Protein AF-A0A2G9UYW7-F1 (afdb_monomer_lite)

InterPro domains:
  IPR001878 Zinc finger, CCHC-type [SM00343] (340-356)
  IPR001878 Zinc finger, CCHC-type [SM00343] (371-387)
  IPR001878 Zinc finger, CCHC-type [SM00343] (389-405)
  IPR005312 Domain of unknown function DUF1759 [PF03564] (142-280)

Organism: Teladorsagia circumcincta (NCBI:txid45464)

Structure (mmCIF, N/CA/C/O backbone):
data_AF-A0A2G9UYW7-F1
#
_entry.id   AF-A0A2G9UYW7-F1
#
loop_
_atom_site.group_PDB
_atom_site.id
_atom_site.type_symbol
_atom_site.label_atom_id
_atom_site.label_alt_id
_atom_site.label_comp_id
_atom_site.label_asym_id
_atom_site.label_entity_id
_atom_site.label_seq_id
_atom_site.pdbx_PDB_ins_code
_atom_site.Cartn_x
_atom_site.Cartn_y
_atom_site.Cartn_z
_atom_site.occupancy
_atom_site.B_iso_or_equiv
_atom_site.auth_seq_id
_atom_site.auth_comp_id
_atom_site.auth_asym_id
_atom_site.auth_atom_id
_atom_site.pdbx_PDB_model_num
ATOM 1 N N . MET A 1 1 ? -63.311 -11.128 13.217 1.00 51.47 1 MET A N 1
ATOM 2 C CA . MET A 1 1 ? -62.683 -10.237 12.215 1.00 51.47 1 MET A CA 1
ATOM 3 C C . MET A 1 1 ? -62.519 -10.855 10.825 1.00 51.47 1 MET A C 1
ATOM 5 O O . MET A 1 1 ? -62.830 -10.146 9.883 1.00 51.47 1 MET A O 1
ATOM 9 N N . ALA A 1 2 ? -62.127 -12.128 10.655 1.00 48.75 2 ALA A N 1
ATOM 10 C CA . ALA A 1 2 ? -61.856 -12.749 9.338 1.00 48.75 2 ALA A CA 1
ATOM 11 C C . ALA A 1 2 ? -62.877 -12.470 8.201 1.00 48.75 2 ALA A C 1
ATOM 13 O O . ALA A 1 2 ? -62.480 -12.254 7.060 1.00 48.75 2 ALA A O 1
ATOM 14 N N . VAL A 1 3 ? -64.182 -12.391 8.503 1.00 53.25 3 VAL A N 1
ATOM 15 C CA . VAL A 1 3 ? -65.235 -12.038 7.520 1.00 53.25 3 VAL A CA 1
ATOM 16 C C . VAL A 1 3 ? -65.084 -10.610 6.961 1.00 53.25 3 VAL A C 1
ATOM 18 O O . VAL A 1 3 ? -65.397 -10.371 5.798 1.00 53.25 3 VAL A O 1
ATOM 21 N N . LYS A 1 4 ? -64.572 -9.650 7.750 1.00 61.16 4 LYS A N 1
ATOM 22 C CA . LYS A 1 4 ? -64.262 -8.293 7.263 1.00 61.16 4 LYS A CA 1
ATOM 23 C C . LYS A 1 4 ? -63.118 -8.327 6.247 1.00 61.16 4 LYS A C 1
ATOM 25 O O . LYS A 1 4 ? -63.244 -7.699 5.201 1.00 61.16 4 LYS A O 1
ATOM 30 N N . LEU A 1 5 ? -62.047 -9.078 6.531 1.00 75.62 5 LEU A N 1
ATOM 31 C CA . LEU A 1 5 ? -60.895 -9.190 5.634 1.00 75.62 5 LEU A CA 1
ATOM 32 C C . LEU A 1 5 ? -61.298 -9.807 4.289 1.00 75.62 5 LEU A C 1
ATOM 34 O O . LEU A 1 5 ? -60.977 -9.234 3.255 1.00 75.62 5 LEU A O 1
ATOM 38 N N . SER A 1 6 ? -62.060 -10.910 4.276 1.00 75.62 6 SER A N 1
ATOM 39 C CA . SER A 1 6 ? -62.510 -11.514 3.010 1.00 75.62 6 SER A CA 1
ATOM 40 C C . SER A 1 6 ? -63.491 -10.620 2.239 1.00 75.62 6 SER A C 1
ATOM 42 O O . SER A 1 6 ? -63.451 -10.581 1.010 1.00 75.62 6 SER A O 1
ATOM 44 N N . GLY A 1 7 ? -64.320 -9.833 2.936 1.00 76.94 7 GLY A N 1
ATOM 45 C CA . GLY A 1 7 ? -65.164 -8.806 2.317 1.00 76.94 7 GLY A CA 1
ATOM 46 C C . GLY A 1 7 ? -64.353 -7.681 1.661 1.00 76.94 7 GLY A C 1
ATOM 47 O O . GLY A 1 7 ? -64.647 -7.287 0.532 1.00 76.94 7 GLY A O 1
ATOM 48 N N . LYS A 1 8 ? -63.295 -7.199 2.328 1.00 83.69 8 LYS A N 1
ATOM 49 C CA . LYS A 1 8 ? -62.357 -6.212 1.768 1.00 83.69 8 LYS A CA 1
ATOM 50 C C . LYS A 1 8 ? -61.523 -6.798 0.624 1.00 83.69 8 LYS A C 1
ATOM 52 O O . LYS A 1 8 ? -61.379 -6.128 -0.391 1.00 83.69 8 LYS A O 1
ATOM 57 N N . GLN A 1 9 ? -61.079 -8.054 0.725 1.00 82.88 9 GLN A N 1
ATOM 58 C CA . GLN A 1 9 ? -60.404 -8.783 -0.356 1.00 82.88 9 GLN A CA 1
ATOM 59 C C . GLN A 1 9 ? -61.306 -8.893 -1.591 1.00 82.88 9 GLN A C 1
ATOM 61 O O . GLN A 1 9 ? -60.891 -8.554 -2.690 1.00 82.88 9 GLN A O 1
ATOM 66 N N . SER A 1 10 ? -62.566 -9.306 -1.414 1.00 83.06 10 SER A N 1
ATOM 67 C CA . SER A 1 10 ? -63.539 -9.399 -2.507 1.00 83.06 10 SER A CA 1
ATOM 68 C C . SER A 1 10 ? -63.782 -8.040 -3.173 1.00 83.06 10 SER A C 1
ATOM 70 O O . SER A 1 10 ? -63.881 -7.970 -4.399 1.00 83.06 10 SER A O 1
ATOM 72 N N . TRP A 1 11 ? -63.821 -6.953 -2.394 1.00 84.94 11 TRP A N 1
ATOM 73 C CA . TRP A 1 11 ? -63.924 -5.601 -2.943 1.00 84.94 11 TRP A CA 1
ATOM 74 C C . TRP A 1 11 ? -62.655 -5.170 -3.696 1.00 84.94 11 TRP A C 1
ATOM 76 O O . TRP A 1 11 ? -62.774 -4.672 -4.814 1.00 84.94 11 TRP A O 1
ATOM 86 N N . LEU A 1 12 ? -61.464 -5.446 -3.152 1.00 88.62 12 LEU A N 1
ATOM 87 C CA . LEU A 1 12 ? -60.169 -5.217 -3.804 1.00 88.62 12 LEU A CA 1
ATOM 88 C C . LEU A 1 12 ? -60.078 -5.948 -5.149 1.00 88.62 12 LEU A C 1
ATOM 90 O O . LEU A 1 12 ? -59.831 -5.320 -6.177 1.00 88.62 12 LEU A O 1
ATOM 94 N N . THR A 1 13 ? -60.362 -7.254 -5.167 1.00 87.94 13 THR A N 1
ATOM 95 C CA . THR A 1 13 ? -60.392 -8.050 -6.400 1.00 87.94 13 THR A CA 1
ATOM 96 C C . THR A 1 13 ? -61.411 -7.490 -7.390 1.00 87.94 13 THR A C 1
ATOM 98 O O . THR A 1 13 ? -61.093 -7.366 -8.568 1.00 87.94 13 THR A O 1
ATOM 101 N N . ARG A 1 14 ? -62.606 -7.085 -6.931 1.00 88.69 14 ARG A N 1
ATOM 102 C CA . ARG A 1 14 ? -63.644 -6.512 -7.800 1.00 88.69 14 ARG A CA 1
ATOM 103 C C . ARG A 1 14 ? -63.234 -5.170 -8.414 1.00 88.69 14 ARG A C 1
ATOM 105 O O . ARG A 1 14 ? -63.513 -4.947 -9.588 1.00 88.69 14 ARG A O 1
ATOM 112 N N . MET A 1 15 ? -62.585 -4.279 -7.663 1.00 90.25 15 MET A N 1
ATOM 113 C CA . MET A 1 15 ? -62.053 -3.028 -8.228 1.00 90.25 15 MET A CA 1
ATOM 114 C C . MET A 1 15 ? -60.892 -3.309 -9.192 1.00 90.25 15 MET A C 1
ATOM 116 O O . MET A 1 15 ? -60.816 -2.684 -10.248 1.00 90.25 15 MET A O 1
ATOM 120 N N . GLY A 1 16 ? -60.064 -4.319 -8.900 1.00 87.44 16 GLY A N 1
ATOM 121 C CA . GLY A 1 16 ? -59.009 -4.787 -9.799 1.00 87.44 16 GLY A CA 1
ATOM 122 C C . GLY A 1 16 ? -59.567 -5.301 -11.126 1.00 87.44 16 GLY A C 1
ATOM 123 O O . GLY A 1 16 ? -59.103 -4.887 -12.185 1.00 87.44 16 GLY A O 1
ATOM 124 N N . THR A 1 17 ? -60.617 -6.130 -11.097 1.00 88.81 17 THR A N 1
ATOM 125 C CA . THR A 1 17 ? -61.276 -6.606 -12.322 1.00 88.81 17 THR A CA 1
ATOM 126 C C . THR A 1 17 ? -61.964 -5.482 -13.091 1.00 88.81 17 THR A C 1
ATOM 128 O O . THR A 1 17 ? -61.883 -5.477 -14.310 1.00 88.81 17 THR A O 1
ATOM 131 N N . VAL A 1 18 ? -62.581 -4.500 -12.418 1.00 90.12 18 VAL A N 1
ATOM 132 C CA . VAL A 1 18 ? -63.196 -3.336 -13.093 1.00 90.12 18 VAL A CA 1
ATOM 133 C C . VAL A 1 18 ? -62.142 -2.478 -13.808 1.00 90.12 18 VAL A C 1
ATOM 135 O O . VAL A 1 18 ? -62.361 -2.051 -14.946 1.00 90.12 18 VAL A O 1
ATOM 138 N N . LEU A 1 19 ? -60.977 -2.249 -13.192 1.00 88.31 19 LEU A N 1
ATOM 139 C CA . LEU A 1 19 ? -59.887 -1.528 -13.852 1.00 88.31 19 LEU A CA 1
ATOM 140 C C . LEU A 1 19 ? -59.298 -2.341 -15.022 1.00 88.31 19 LEU A C 1
ATOM 142 O O . LEU A 1 19 ? -59.083 -1.799 -16.101 1.00 88.31 19 LEU A O 1
ATOM 146 N N . ASP A 1 20 ? -59.090 -3.647 -14.850 1.00 86.62 20 ASP A N 1
ATOM 147 C CA . ASP A 1 20 ? -58.566 -4.528 -15.905 1.00 86.62 20 ASP A CA 1
ATOM 148 C C . ASP A 1 20 ? -59.559 -4.691 -17.083 1.00 86.62 20 ASP A C 1
ATOM 150 O O . ASP A 1 20 ? -59.146 -4.734 -18.242 1.00 86.62 20 ASP A O 1
ATOM 154 N N . GLU A 1 21 ? -60.872 -4.697 -16.821 1.00 86.19 21 GLU A N 1
ATOM 155 C CA . GLU A 1 21 ? -61.926 -4.654 -17.847 1.00 86.19 21 GLU A CA 1
ATOM 156 C C . GLU A 1 21 ? -61.982 -3.308 -18.576 1.00 86.19 21 GLU A C 1
ATOM 158 O O . GLU A 1 21 ? -62.101 -3.295 -19.802 1.00 86.19 21 GLU A O 1
ATOM 163 N N . THR A 1 22 ? -61.845 -2.176 -17.875 1.00 85.12 22 THR A N 1
ATOM 164 C CA . THR A 1 22 ? -61.776 -0.863 -18.545 1.00 85.12 22 THR A CA 1
ATOM 165 C C . THR A 1 22 ? -60.502 -0.713 -19.378 1.00 85.12 22 THR A C 1
ATOM 167 O O . THR A 1 22 ? -60.577 -0.253 -20.516 1.00 85.12 22 THR A O 1
ATOM 170 N N . LEU A 1 23 ? -59.359 -1.221 -18.912 1.00 82.44 23 LEU A N 1
ATOM 171 C CA . LEU A 1 23 ? -58.139 -1.301 -19.722 1.00 82.44 23 LEU A CA 1
ATOM 172 C C . LEU A 1 23 ? -58.341 -2.134 -21.001 1.00 82.44 23 LEU A C 1
ATOM 174 O O . LEU A 1 23 ? -57.922 -1.704 -22.073 1.00 82.44 23 LEU A O 1
ATOM 178 N N . LYS A 1 24 ? -59.042 -3.275 -20.930 1.00 81.75 24 LYS A N 1
ATOM 179 C CA . LYS A 1 24 ? -59.385 -4.096 -22.112 1.00 81.75 24 LYS A CA 1
ATOM 180 C C . LYS A 1 24 ? -60.378 -3.406 -23.053 1.00 81.75 24 LYS A C 1
ATOM 182 O O . LYS A 1 24 ? -60.177 -3.420 -24.265 1.00 81.75 24 LYS A O 1
ATOM 187 N N . LYS A 1 25 ? -61.420 -2.766 -22.512 1.00 77.44 25 LYS A N 1
ATOM 188 C CA . LYS A 1 25 ? -62.424 -1.978 -23.256 1.00 77.44 25 LYS A CA 1
ATOM 189 C C . LYS A 1 25 ? -61.767 -0.882 -24.107 1.00 77.44 25 LYS A C 1
ATOM 191 O O . LYS A 1 25 ? -62.188 -0.663 -25.239 1.00 77.44 25 LYS A O 1
ATOM 196 N N . HIS A 1 26 ? -60.708 -0.251 -23.594 1.00 68.25 26 HIS A N 1
ATOM 197 C CA . HIS A 1 26 ? -59.965 0.821 -24.271 1.00 68.25 26 HIS A CA 1
ATOM 198 C C . HIS A 1 26 ? -58.650 0.357 -24.935 1.00 68.25 26 HIS A C 1
ATOM 200 O O . HIS A 1 26 ? -57.831 1.187 -25.337 1.00 68.25 26 HIS A O 1
ATOM 206 N N . ALA A 1 27 ? -58.451 -0.956 -25.104 1.00 59.69 27 ALA A N 1
ATOM 207 C CA . ALA A 1 27 ? -57.336 -1.528 -25.870 1.00 59.69 27 ALA A CA 1
ATOM 208 C C . ALA A 1 27 ? -57.657 -1.741 -27.365 1.00 59.69 27 ALA A C 1
ATOM 210 O O . ALA A 1 27 ? -56.746 -1.911 -28.161 1.00 59.69 27 ALA A O 1
ATOM 211 N N . LEU A 1 28 ? -58.937 -1.738 -27.764 1.00 46.53 28 LEU A N 1
ATOM 212 C CA . LEU A 1 28 ? -59.377 -2.125 -29.119 1.00 46.53 28 LEU A CA 1
ATOM 213 C C . LEU A 1 28 ? -59.594 -0.959 -30.108 1.00 46.53 28 LEU A C 1
ATOM 215 O O . LEU A 1 28 ? -60.066 -1.186 -31.219 1.00 46.53 28 LEU A O 1
ATOM 219 N N . MET A 1 29 ? -59.262 0.285 -29.747 1.00 50.28 29 MET A N 1
ATOM 220 C CA . MET A 1 29 ? -59.467 1.468 -30.608 1.00 50.28 29 MET A CA 1
ATOM 221 C C . MET A 1 29 ? -58.232 1.841 -31.454 1.00 50.28 29 MET A C 1
ATOM 223 O O . MET A 1 29 ? -57.875 3.013 -31.547 1.00 50.28 29 MET A O 1
ATOM 227 N N . GLU A 1 30 ? -57.593 0.850 -32.085 1.00 45.72 30 GLU A N 1
ATOM 228 C CA . GLU A 1 30 ? -56.394 1.044 -32.930 1.00 45.72 30 GLU A CA 1
ATOM 229 C C . GLU A 1 30 ? -56.625 0.880 -34.446 1.00 45.72 30 GLU A C 1
ATOM 231 O O . GLU A 1 30 ? -55.717 1.160 -35.224 1.00 45.72 30 GLU A O 1
ATOM 236 N N . ASN A 1 31 ? -57.830 0.516 -34.904 1.00 36.72 31 ASN A N 1
ATOM 237 C CA . ASN A 1 31 ? -58.146 0.487 -36.342 1.00 36.72 31 ASN A CA 1
ATOM 238 C C . ASN A 1 31 ? -58.692 1.849 -36.833 1.00 36.72 31 ASN A C 1
ATOM 240 O O . ASN A 1 31 ? -59.685 2.320 -36.272 1.00 36.72 31 ASN A O 1
ATOM 244 N N . PRO A 1 32 ? -58.098 2.479 -37.873 1.00 42.66 32 PRO A N 1
ATOM 245 C CA . PRO A 1 32 ? -58.575 3.760 -38.413 1.00 42.66 32 PRO A CA 1
ATOM 246 C C . PRO A 1 32 ? -59.789 3.669 -39.351 1.00 42.66 32 PRO A C 1
ATOM 248 O O . PRO A 1 32 ? -60.434 4.689 -39.581 1.00 42.66 32 PRO A O 1
ATOM 251 N N . ASP A 1 33 ? -60.085 2.487 -39.898 1.00 40.66 33 ASP A N 1
ATOM 252 C CA . ASP A 1 33 ? -61.007 2.328 -41.029 1.00 40.66 33 ASP A CA 1
ATOM 253 C C . ASP A 1 33 ? -62.365 1.743 -40.609 1.00 40.66 33 ASP A C 1
ATOM 255 O O . ASP A 1 33 ? -62.459 0.592 -40.174 1.00 40.66 33 ASP A O 1
ATOM 259 N N . GLY A 1 34 ? -63.426 2.543 -40.764 1.00 31.16 34 GLY A N 1
ATOM 260 C CA . GLY A 1 34 ? -64.811 2.144 -40.501 1.00 31.16 34 GLY A CA 1
ATOM 261 C C . GLY A 1 34 ? -65.751 3.328 -40.260 1.00 31.16 34 GLY A C 1
ATOM 262 O O . GLY A 1 34 ? -66.017 3.646 -39.107 1.00 31.16 34 GLY A O 1
ATOM 263 N N . ASP A 1 35 ? -66.210 3.949 -41.355 1.00 32.97 35 ASP A N 1
ATOM 264 C CA . ASP A 1 35 ? -67.422 4.777 -41.554 1.00 32.97 35 ASP A CA 1
ATOM 265 C C . ASP A 1 35 ? -68.021 5.490 -40.312 1.00 32.97 35 ASP A C 1
ATOM 267 O O . ASP A 1 35 ? -68.518 4.861 -39.382 1.00 32.97 35 ASP A O 1
ATOM 271 N N . THR A 1 36 ? -68.124 6.820 -40.252 1.00 33.75 36 THR A N 1
ATOM 272 C CA . THR A 1 36 ? -68.858 7.666 -41.215 1.00 33.75 36 THR A CA 1
ATOM 273 C C . THR A 1 36 ? -68.421 9.140 -41.173 1.00 33.75 36 THR A C 1
ATOM 275 O O . THR A 1 36 ? -67.796 9.600 -40.217 1.00 33.75 36 THR A O 1
ATOM 278 N N . GLU A 1 37 ? -68.817 9.893 -42.201 1.00 48.38 37 GLU A N 1
ATOM 279 C CA . GLU A 1 37 ? -68.638 11.346 -42.330 1.00 48.38 37 GLU A CA 1
ATOM 280 C C . GLU A 1 37 ? -69.337 12.159 -41.209 1.00 48.38 37 GLU A C 1
ATOM 282 O O . GLU A 1 37 ? -70.263 11.679 -40.557 1.00 48.38 37 GLU A O 1
ATOM 287 N N . ASP A 1 38 ? -68.881 13.406 -41.019 1.00 41.75 38 ASP A N 1
ATOM 288 C CA . ASP A 1 38 ? -69.333 14.414 -40.038 1.00 41.75 38 ASP A CA 1
ATOM 289 C C . ASP A 1 38 ? -69.229 14.062 -38.536 1.00 41.75 38 ASP A C 1
ATOM 291 O O . ASP A 1 38 ? -70.158 13.576 -37.890 1.00 41.75 38 ASP A O 1
ATOM 295 N N . GLY A 1 39 ? -68.098 14.439 -37.917 1.00 38.50 39 GLY A N 1
ATOM 296 C CA . GLY A 1 39 ? -67.920 14.249 -36.472 1.00 38.50 39 GLY A CA 1
ATOM 297 C C . GLY A 1 39 ? -66.634 14.764 -35.817 1.00 38.50 39 GLY A C 1
ATOM 298 O O . GLY A 1 39 ? -66.142 14.073 -34.939 1.00 38.50 39 GLY A O 1
ATOM 299 N N . SER A 1 40 ? -66.105 15.937 -36.213 1.00 45.91 40 SER A N 1
ATOM 300 C CA . SER A 1 40 ? -65.060 16.765 -35.544 1.00 45.91 40 SER A CA 1
ATOM 301 C C . SER A 1 40 ? -63.962 16.069 -34.705 1.00 45.91 40 SER A C 1
ATOM 303 O O . SER A 1 40 ? -64.229 15.418 -33.696 1.00 45.91 40 SER A O 1
ATOM 305 N N . SER A 1 41 ? -62.687 16.396 -34.955 1.00 54.81 41 SER A N 1
ATOM 306 C CA . SER A 1 41 ? -61.540 15.995 -34.109 1.00 54.81 41 SER A CA 1
ATOM 307 C C . SER A 1 41 ? -61.745 16.255 -32.603 1.00 54.81 41 SER A C 1
ATOM 309 O O . SER A 1 41 ? -61.215 15.526 -31.764 1.00 54.81 41 SER A O 1
ATOM 311 N N . GLN A 1 42 ? -62.577 17.239 -32.235 1.00 56.03 42 GLN A N 1
ATOM 312 C CA . GLN A 1 42 ? -62.960 17.508 -30.846 1.00 56.03 42 GLN A CA 1
ATOM 313 C C . GLN A 1 42 ? -63.821 16.402 -30.210 1.00 56.03 42 GLN A C 1
ATOM 315 O O . GLN A 1 42 ? -63.693 16.176 -29.010 1.00 56.03 42 GLN A O 1
ATOM 320 N N . HIS A 1 43 ? -64.665 15.685 -30.962 1.00 60.28 43 HIS A N 1
ATOM 321 C CA . HIS A 1 43 ? -65.408 14.526 -30.447 1.00 60.28 43 HIS A CA 1
ATOM 322 C C . HIS A 1 43 ? -64.471 13.353 -30.138 1.00 60.28 43 HIS A C 1
ATOM 324 O O . HIS A 1 43 ? -64.612 12.733 -29.082 1.00 60.28 43 HIS A O 1
ATOM 330 N N . ARG A 1 44 ? -63.466 13.104 -30.992 1.00 67.06 44 ARG A N 1
ATOM 331 C CA . ARG A 1 44 ? -62.415 12.102 -30.733 1.00 67.06 44 ARG A CA 1
ATOM 332 C C . ARG A 1 44 ? -61.637 12.448 -29.459 1.00 67.06 44 ARG A C 1
ATOM 334 O O . ARG A 1 44 ? -61.543 11.620 -28.559 1.00 67.06 44 ARG A O 1
ATOM 341 N N . LEU A 1 45 ? -61.185 13.698 -29.327 1.00 68.31 45 LEU A N 1
ATOM 342 C CA . LEU A 1 45 ? -60.482 14.181 -28.130 1.00 68.31 45 LEU A CA 1
ATOM 343 C C . LEU A 1 45 ? -61.365 14.200 -26.874 1.00 68.31 45 LEU A C 1
ATOM 345 O O . LEU A 1 45 ? -60.884 13.909 -25.783 1.00 68.31 45 LEU A O 1
ATOM 349 N N . ARG A 1 46 ? -62.662 14.505 -26.999 1.00 72.94 46 ARG A N 1
ATOM 350 C CA . ARG A 1 46 ? -63.618 14.438 -25.883 1.00 72.94 46 ARG A CA 1
ATOM 351 C C . ARG A 1 46 ? -63.807 13.004 -25.396 1.00 72.94 46 ARG A C 1
ATOM 353 O O . ARG A 1 46 ? -63.833 12.799 -24.188 1.00 72.94 46 ARG A O 1
ATOM 360 N N . ARG A 1 47 ? -63.877 12.032 -26.313 1.00 74.69 47 ARG A N 1
ATOM 361 C CA . ARG A 1 47 ? -63.928 10.604 -25.980 1.00 74.69 47 ARG A CA 1
ATOM 362 C C . ARG A 1 47 ? -62.645 10.175 -25.265 1.00 74.69 47 ARG A C 1
ATOM 364 O O . ARG A 1 47 ? -62.738 9.714 -24.140 1.00 74.69 47 ARG A O 1
ATOM 371 N N . ILE A 1 48 ? -61.468 10.472 -25.818 1.00 75.50 48 ILE A N 1
ATOM 372 C CA . ILE A 1 48 ? -60.163 10.162 -25.195 1.00 75.50 48 ILE A CA 1
ATOM 373 C C . ILE A 1 48 ? -60.025 10.793 -23.789 1.00 75.50 48 ILE A C 1
ATOM 375 O O . ILE A 1 48 ? -59.545 10.148 -22.858 1.00 75.50 48 ILE A O 1
ATOM 379 N N . ARG A 1 49 ? -60.508 12.029 -23.583 1.00 78.25 49 ARG A N 1
ATOM 380 C CA . ARG A 1 49 ? -60.555 12.665 -22.248 1.00 78.25 49 ARG A CA 1
ATOM 381 C C . ARG A 1 49 ? -61.512 11.959 -21.282 1.00 78.25 49 ARG A C 1
ATOM 383 O O . ARG A 1 49 ? -61.181 11.832 -20.108 1.00 78.25 49 ARG A O 1
ATOM 390 N N . GLN A 1 50 ? -62.669 11.489 -21.754 1.00 80.25 50 GLN A N 1
ATOM 391 C CA . GLN A 1 50 ? -63.592 10.686 -20.941 1.00 80.25 50 GLN A CA 1
ATOM 392 C C . GLN A 1 50 ? -62.992 9.320 -20.577 1.00 80.25 50 GLN A C 1
ATOM 394 O O . GLN A 1 50 ? -63.147 8.886 -19.443 1.00 80.25 50 GLN A O 1
ATOM 399 N N . GLU A 1 51 ? -62.259 8.681 -21.492 1.00 81.06 51 GLU A N 1
ATOM 400 C CA . GLU A 1 51 ? -61.565 7.407 -21.247 1.00 81.06 51 GLU A CA 1
ATOM 401 C C . GLU A 1 51 ? -60.453 7.565 -20.202 1.00 81.06 51 GLU A C 1
ATOM 403 O O . GLU A 1 51 ? -60.366 6.772 -19.265 1.00 81.06 51 GLU A O 1
ATOM 408 N N . ARG A 1 52 ? -59.663 8.646 -20.289 1.00 82.81 52 ARG A N 1
ATOM 409 C CA . ARG A 1 52 ? -58.691 9.013 -19.250 1.00 82.81 52 ARG A CA 1
ATOM 410 C C . ARG A 1 52 ? -59.364 9.204 -17.887 1.00 82.81 52 ARG A C 1
ATOM 412 O O . ARG A 1 52 ? -58.884 8.660 -16.898 1.00 82.81 52 ARG A O 1
ATOM 419 N N . GLN A 1 53 ? -60.476 9.937 -17.842 1.00 83.50 53 GLN A N 1
ATOM 420 C CA . GLN A 1 53 ? -61.213 10.200 -16.605 1.00 83.50 53 GLN A CA 1
ATOM 421 C C . GLN A 1 53 ? -61.833 8.919 -16.007 1.00 83.50 53 GLN A C 1
ATOM 423 O O . GLN A 1 53 ? -61.812 8.743 -14.791 1.00 83.50 53 GLN A O 1
ATOM 428 N N . GLU A 1 54 ? -62.347 8.003 -16.838 1.00 86.31 54 GLU A N 1
ATOM 429 C CA . GLU A 1 54 ? -62.868 6.696 -16.404 1.00 86.31 54 GLU A CA 1
ATOM 430 C C . GLU A 1 54 ? -61.751 5.825 -15.792 1.00 86.31 54 GLU A C 1
ATOM 432 O O . GLU A 1 54 ? -61.946 5.226 -14.731 1.00 86.31 54 GLU A O 1
ATOM 437 N N . LEU A 1 55 ? -60.557 5.816 -16.401 1.00 84.44 55 LEU A N 1
ATOM 438 C CA . LEU A 1 55 ? -59.378 5.122 -15.869 1.00 84.44 55 LEU A CA 1
ATOM 439 C C . LEU A 1 55 ? -58.870 5.743 -14.558 1.00 84.44 55 LEU A C 1
ATOM 441 O O . LEU A 1 55 ? -58.666 5.009 -13.595 1.00 84.44 55 LEU A O 1
ATOM 445 N N . GLU A 1 56 ? -58.716 7.070 -14.483 1.00 85.56 56 GLU A N 1
ATOM 446 C CA . GLU A 1 56 ? -58.275 7.777 -13.267 1.00 85.56 56 GLU A CA 1
ATOM 447 C C . GLU A 1 56 ? -59.219 7.513 -12.076 1.00 85.56 56 GLU A C 1
ATOM 449 O O . GLU A 1 56 ? -58.756 7.233 -10.968 1.00 85.56 56 GLU A O 1
ATOM 454 N N . ILE A 1 57 ? -60.541 7.513 -12.301 1.00 87.75 57 ILE A N 1
ATOM 455 C CA . ILE A 1 57 ? -61.542 7.189 -11.268 1.00 87.75 57 ILE A CA 1
ATOM 456 C C . ILE A 1 57 ? -61.425 5.725 -10.820 1.00 87.75 57 ILE A C 1
ATOM 458 O O . ILE A 1 57 ? -61.414 5.445 -9.620 1.00 87.75 57 ILE A O 1
ATOM 462 N N . ASN A 1 58 ? -61.315 4.776 -11.754 1.00 88.31 58 ASN A N 1
ATOM 463 C CA . ASN A 1 58 ? -61.213 3.354 -11.409 1.00 88.31 58 ASN A CA 1
ATOM 464 C C . ASN A 1 58 ? -59.885 3.007 -10.719 1.00 88.31 58 ASN A C 1
ATOM 466 O O . ASN A 1 58 ? -59.864 2.156 -9.831 1.00 88.31 58 ASN A O 1
ATOM 470 N N . MET A 1 59 ? -58.799 3.702 -11.062 1.00 89.44 59 MET A N 1
ATOM 471 C CA . MET A 1 59 ? -57.522 3.625 -10.354 1.00 89.44 59 MET A CA 1
ATOM 472 C C . MET A 1 59 ? -57.630 4.153 -8.923 1.00 89.44 59 MET A C 1
ATOM 474 O O . MET A 1 59 ? -57.219 3.455 -7.999 1.00 89.44 59 MET A O 1
ATOM 478 N N . ALA A 1 60 ? -58.250 5.319 -8.713 1.00 87.31 60 ALA A N 1
ATOM 479 C CA . ALA A 1 60 ? -58.482 5.858 -7.373 1.00 87.31 60 ALA A CA 1
ATOM 480 C C . ALA A 1 60 ? -59.354 4.920 -6.513 1.00 87.31 60 ALA A C 1
ATOM 482 O O . ALA A 1 60 ? -59.037 4.677 -5.349 1.00 87.31 60 ALA A O 1
ATOM 483 N N . ASN A 1 61 ? -60.401 4.325 -7.098 1.00 87.88 61 ASN A N 1
ATOM 484 C CA . ASN A 1 61 ? -61.240 3.324 -6.431 1.00 87.88 61 ASN A CA 1
ATOM 485 C C . ASN A 1 61 ? -60.453 2.050 -6.064 1.00 87.88 61 ASN A C 1
ATOM 487 O O . ASN A 1 61 ? -60.650 1.497 -4.981 1.00 87.88 61 ASN A O 1
ATOM 491 N N . LEU A 1 62 ? -59.552 1.585 -6.939 1.00 90.06 62 LEU A N 1
ATOM 492 C CA . LEU A 1 62 ? -58.676 0.444 -6.663 1.00 90.06 62 LEU A CA 1
ATOM 493 C C . LEU A 1 62 ? -57.654 0.758 -5.562 1.00 90.06 62 LEU A C 1
ATOM 495 O O . LEU A 1 62 ? -57.478 -0.060 -4.663 1.00 90.06 62 LEU A O 1
ATOM 499 N N . GLN A 1 63 ? -57.027 1.935 -5.589 1.00 88.81 63 GLN A N 1
ATOM 500 C CA . GLN A 1 63 ? -56.095 2.358 -4.543 1.00 88.81 63 GLN A CA 1
ATOM 501 C C . GLN A 1 63 ? -56.809 2.463 -3.190 1.00 88.81 63 GLN A C 1
ATOM 503 O O . GLN A 1 63 ? -56.360 1.875 -2.211 1.00 88.81 63 GLN A O 1
ATOM 508 N N . GLN A 1 64 ? -57.993 3.085 -3.149 1.00 88.12 64 GLN A N 1
ATOM 509 C CA . GLN A 1 64 ? -58.803 3.137 -1.934 1.00 88.12 64 GLN A CA 1
ATOM 510 C C . GLN A 1 64 ? -59.200 1.731 -1.447 1.00 88.12 64 GLN A C 1
ATOM 512 O O . GLN A 1 64 ? -59.276 1.503 -0.238 1.00 88.12 64 GLN A O 1
ATOM 517 N N . ALA A 1 65 ? -59.438 0.773 -2.349 1.00 86.88 65 ALA A N 1
ATOM 518 C CA . ALA A 1 65 ? -59.683 -0.621 -1.982 1.00 86.88 65 ALA A CA 1
ATOM 519 C C . ALA A 1 65 ? -58.442 -1.328 -1.426 1.00 86.88 65 ALA A C 1
ATOM 521 O O . ALA A 1 65 ? -58.579 -2.133 -0.503 1.00 86.88 65 ALA A O 1
ATOM 522 N N . LEU A 1 66 ? -57.256 -0.998 -1.939 1.00 89.00 66 LEU A N 1
ATOM 523 C CA . LEU A 1 66 ? -55.979 -1.526 -1.473 1.00 89.00 66 LEU A CA 1
ATOM 524 C C . LEU A 1 66 ? -55.653 -1.012 -0.067 1.00 89.00 66 LEU A C 1
ATOM 526 O O . LEU A 1 66 ? -55.434 -1.819 0.832 1.00 89.00 66 LEU A O 1
ATOM 530 N N . ASP A 1 67 ? -55.745 0.299 0.158 1.00 88.44 67 ASP A N 1
ATOM 531 C CA . ASP A 1 67 ? -55.496 0.924 1.464 1.00 88.44 67 ASP A CA 1
ATOM 532 C C . ASP A 1 67 ? -56.453 0.365 2.538 1.00 88.44 67 ASP A C 1
ATOM 534 O O . ASP A 1 67 ? -56.049 0.013 3.647 1.00 88.44 67 ASP A O 1
ATOM 538 N N . ASN A 1 68 ? -57.733 0.190 2.181 1.00 86.69 68 ASN A N 1
ATOM 539 C CA . ASN A 1 68 ? -58.747 -0.428 3.043 1.00 86.69 68 ASN A CA 1
ATOM 540 C C . ASN A 1 68 ? -58.530 -1.930 3.300 1.00 86.69 68 ASN A C 1
ATOM 542 O O . ASN A 1 68 ? -59.118 -2.463 4.245 1.00 86.69 68 ASN A O 1
ATOM 546 N N . TYR A 1 69 ? -57.796 -2.631 2.434 1.00 88.12 69 TYR A N 1
ATOM 547 C CA . TYR A 1 69 ? -57.460 -4.044 2.608 1.00 88.12 69 TYR A CA 1
ATOM 548 C C . TYR A 1 69 ? -56.212 -4.209 3.479 1.00 88.12 69 TYR A C 1
ATOM 550 O O . TYR A 1 69 ? -56.232 -5.043 4.379 1.00 88.12 69 TYR A O 1
ATOM 558 N N . ILE A 1 70 ? -55.193 -3.367 3.274 1.00 85.69 70 ILE A N 1
ATOM 559 C CA . ILE A 1 70 ? -53.970 -3.315 4.087 1.00 85.69 70 ILE A CA 1
ATOM 560 C C . ILE A 1 70 ? -54.318 -2.976 5.542 1.00 85.69 70 ILE A C 1
ATOM 562 O O . ILE A 1 70 ? -54.049 -3.780 6.427 1.00 85.69 70 ILE A O 1
ATOM 566 N N . ALA A 1 71 ? -55.059 -1.889 5.789 1.00 85.62 71 ALA A N 1
ATOM 567 C CA . ALA A 1 71 ? -55.485 -1.535 7.148 1.00 85.62 71 ALA A CA 1
ATOM 568 C C . ALA A 1 71 ? -56.312 -2.652 7.827 1.00 85.62 71 ALA A C 1
ATOM 570 O O . ALA A 1 71 ? -56.188 -2.897 9.023 1.00 85.62 71 ALA A O 1
ATOM 571 N N . ALA A 1 72 ? -57.130 -3.384 7.060 1.00 83.94 72 ALA A N 1
ATOM 572 C CA . ALA A 1 72 ? -57.895 -4.520 7.579 1.00 83.94 72 ALA A CA 1
ATOM 573 C C . ALA A 1 72 ? -57.049 -5.788 7.822 1.00 83.94 72 ALA A C 1
ATOM 575 O O . ALA A 1 72 ? -57.515 -6.683 8.532 1.00 83.94 72 ALA A O 1
ATOM 576 N N . ALA A 1 73 ? -55.857 -5.885 7.225 1.00 81.38 73 ALA A N 1
ATOM 577 C CA . ALA A 1 73 ? -54.871 -6.928 7.491 1.00 81.38 73 ALA A CA 1
ATOM 578 C C . ALA A 1 73 ? -54.048 -6.606 8.749 1.00 81.38 73 ALA A C 1
ATOM 580 O O . ALA A 1 73 ? -53.859 -7.490 9.584 1.00 81.38 73 ALA A O 1
ATOM 581 N N . ASP A 1 74 ? -53.658 -5.343 8.933 1.00 81.75 74 ASP A N 1
ATOM 582 C CA . ASP A 1 74 ? -52.929 -4.874 10.120 1.00 81.75 74 ASP A CA 1
ATOM 583 C C . ASP A 1 74 ? -53.775 -4.985 11.411 1.00 81.75 74 ASP A C 1
ATOM 585 O O . ASP A 1 74 ? -53.251 -5.250 12.491 1.00 81.75 74 ASP A O 1
ATOM 589 N N . GLU A 1 75 ? -55.105 -4.855 11.310 1.00 81.88 75 GLU A N 1
ATOM 590 C CA . GLU A 1 75 ? -56.061 -5.008 12.425 1.00 81.88 75 GLU A CA 1
ATOM 591 C C . GLU A 1 75 ? -56.392 -6.478 12.812 1.00 81.88 75 GLU A C 1
ATOM 593 O O . GLU A 1 75 ? -57.304 -6.728 13.613 1.00 81.88 75 GLU A O 1
ATOM 598 N N . LEU A 1 76 ? -55.713 -7.488 12.250 1.00 78.69 76 LEU A N 1
ATOM 599 C CA . LEU A 1 76 ? -55.998 -8.902 12.544 1.00 78.69 76 LEU A CA 1
ATOM 600 C C . LEU A 1 76 ? -55.521 -9.333 13.943 1.00 78.69 76 LEU A C 1
ATOM 602 O O . LEU A 1 76 ? -54.351 -9.214 14.297 1.00 78.69 76 LEU A O 1
ATOM 606 N N . GLN A 1 77 ? -56.436 -9.925 14.720 1.00 73.19 77 GLN A N 1
ATOM 607 C CA . GLN A 1 77 ? -56.138 -10.582 15.997 1.00 73.19 77 GLN A CA 1
ATOM 608 C C . GLN A 1 77 ? -56.666 -12.032 16.010 1.00 73.19 77 GLN A C 1
ATOM 610 O O . GLN A 1 77 ? -57.866 -12.231 15.775 1.00 73.19 77 GLN A O 1
ATOM 615 N N . PRO A 1 78 ? -55.821 -13.044 16.316 1.00 68.06 78 PRO A N 1
ATOM 616 C CA . PRO A 1 78 ? -54.355 -12.961 16.424 1.00 68.06 78 PRO A CA 1
ATOM 617 C C . PRO A 1 78 ? -53.700 -12.512 15.096 1.00 68.06 78 PRO A C 1
ATOM 619 O O . PRO A 1 78 ? -54.367 -12.575 14.059 1.00 68.06 78 PRO A O 1
ATOM 622 N N . PRO A 1 79 ? -52.434 -12.048 15.119 1.00 72.19 79 PRO A N 1
ATOM 623 C CA . PRO A 1 79 ? -51.721 -11.646 13.907 1.00 72.19 79 PRO A CA 1
ATOM 624 C C . PRO A 1 79 ? -51.653 -12.795 12.882 1.00 72.19 79 PRO A C 1
ATOM 626 O O . PRO A 1 79 ? -51.647 -13.966 13.280 1.00 72.19 79 PRO A O 1
ATOM 629 N N . PRO A 1 80 ? -51.626 -12.481 11.573 1.00 74.88 80 PRO A N 1
ATOM 630 C CA . PRO A 1 80 ? -51.698 -13.480 10.510 1.00 74.88 80 PRO A CA 1
ATOM 631 C C . PRO A 1 80 ? -50.499 -14.435 10.537 1.00 74.88 80 PRO A C 1
ATOM 633 O O . PRO A 1 80 ? -49.357 -14.021 10.731 1.00 74.88 80 PRO A O 1
ATOM 636 N N . ASP A 1 81 ? -50.767 -15.723 10.311 1.00 78.94 81 ASP A N 1
ATOM 637 C CA . ASP A 1 81 ? -49.715 -16.732 10.157 1.00 78.94 81 ASP A CA 1
ATOM 638 C C . ASP A 1 81 ? -48.945 -16.568 8.830 1.00 78.94 81 ASP A C 1
ATOM 640 O O . ASP A 1 81 ? -49.383 -15.875 7.912 1.00 78.94 81 ASP A O 1
ATOM 644 N N . GLU A 1 82 ? -47.796 -17.233 8.709 1.00 73.38 82 GLU A N 1
ATOM 645 C CA . GLU A 1 82 ? -46.901 -17.137 7.545 1.00 73.38 82 GLU A CA 1
ATOM 646 C C . GLU A 1 82 ? -47.599 -17.494 6.211 1.00 73.38 82 GLU A C 1
ATOM 648 O O . GLU A 1 82 ? -47.353 -16.866 5.183 1.00 73.38 82 GLU A O 1
ATOM 653 N N . ASN A 1 83 ? -48.564 -18.425 6.221 1.00 76.50 83 ASN A N 1
ATOM 654 C CA . ASN A 1 83 ? -49.352 -18.777 5.032 1.00 76.50 83 ASN A CA 1
ATOM 655 C C . ASN A 1 83 ? -50.472 -17.766 4.729 1.00 76.50 83 ASN A C 1
ATOM 657 O O . ASN A 1 83 ? -50.965 -17.713 3.596 1.00 76.50 83 ASN A O 1
ATOM 661 N N . GLN A 1 84 ? -50.924 -17.004 5.726 1.00 76.75 84 GLN A N 1
ATOM 662 C CA . GLN A 1 84 ? -51.864 -15.897 5.558 1.00 76.75 84 GLN A CA 1
ATOM 663 C C . GLN A 1 84 ? -51.149 -14.643 5.050 1.00 76.75 84 GLN A C 1
ATOM 665 O O . GLN A 1 84 ? -51.659 -14.018 4.122 1.00 76.75 84 GLN A O 1
ATOM 670 N N . LEU A 1 85 ? -49.958 -14.332 5.574 1.00 77.94 85 LEU A N 1
ATOM 671 C CA . LEU A 1 85 ? -49.102 -13.235 5.108 1.00 77.94 85 LEU A CA 1
ATOM 672 C C . LEU A 1 85 ? -48.789 -13.363 3.613 1.00 77.94 85 LEU A C 1
ATOM 674 O O . LEU A 1 85 ? -49.147 -12.471 2.850 1.00 77.94 85 LEU A O 1
ATOM 678 N N . VAL A 1 86 ? -48.290 -14.522 3.166 1.00 79.19 86 VAL A N 1
ATOM 679 C CA . VAL A 1 86 ? -48.009 -14.782 1.737 1.00 79.19 86 VAL A CA 1
ATOM 680 C C . VAL A 1 86 ? -49.245 -14.569 0.846 1.00 79.19 86 VAL A C 1
ATOM 682 O O . VAL A 1 86 ? -49.129 -14.108 -0.288 1.00 79.19 86 VAL A O 1
ATOM 685 N N . LYS A 1 87 ? -50.457 -14.866 1.335 1.00 80.75 87 LYS A N 1
ATOM 686 C CA . LYS A 1 87 ? -51.705 -14.618 0.584 1.00 80.75 87 LYS A CA 1
ATOM 687 C C . LYS A 1 87 ? -52.122 -13.148 0.590 1.00 80.75 87 LYS A C 1
ATOM 689 O O . LYS A 1 87 ? -52.706 -12.692 -0.390 1.00 80.75 87 LYS A O 1
ATOM 694 N N . ILE A 1 88 ? -51.866 -12.423 1.677 1.00 84.31 88 ILE A N 1
ATOM 695 C CA . ILE A 1 88 ? -52.117 -10.980 1.777 1.00 84.31 88 ILE A CA 1
ATOM 696 C C . ILE A 1 88 ? -51.183 -10.238 0.810 1.00 84.31 88 ILE A C 1
ATOM 698 O O . ILE A 1 88 ? -51.673 -9.459 -0.006 1.00 84.31 88 ILE A O 1
ATOM 702 N N . GLU A 1 89 ? -49.890 -10.569 0.811 1.00 81.75 89 GLU A N 1
ATOM 703 C CA . GLU A 1 89 ? -48.886 -10.047 -0.127 1.00 81.75 89 GLU A CA 1
ATOM 704 C C . GLU A 1 89 ? -49.270 -10.331 -1.587 1.00 81.75 89 GLU A C 1
ATOM 706 O O . GLU A 1 89 ? -49.397 -9.400 -2.377 1.00 81.75 89 GLU A O 1
ATOM 711 N N . GLN A 1 90 ? -49.613 -11.578 -1.938 1.00 85.62 90 GLN A N 1
ATOM 712 C CA . GLN A 1 90 ? -50.062 -11.927 -3.297 1.00 85.62 90 GLN A CA 1
ATOM 713 C C . GLN A 1 90 ? -51.292 -11.126 -3.772 1.00 85.62 90 GLN A C 1
ATOM 715 O O . GLN A 1 90 ? -51.399 -10.801 -4.958 1.00 85.62 90 GLN A O 1
ATOM 720 N N . ASN A 1 91 ? -52.231 -10.798 -2.876 1.00 85.25 91 ASN A N 1
ATOM 721 C CA . ASN A 1 91 ? -53.380 -9.950 -3.212 1.00 85.25 91 ASN A CA 1
ATOM 722 C C . ASN A 1 91 ? -52.972 -8.481 -3.425 1.00 85.25 91 ASN A C 1
ATOM 724 O O . ASN A 1 91 ? -53.515 -7.827 -4.319 1.00 85.25 91 ASN A O 1
ATOM 728 N N . ILE A 1 92 ? -52.032 -7.971 -2.620 1.00 86.69 92 ILE A N 1
ATOM 729 C CA . ILE A 1 92 ? -51.478 -6.614 -2.729 1.00 86.69 92 ILE A CA 1
ATOM 730 C C . ILE A 1 92 ? -50.714 -6.466 -4.050 1.00 86.69 92 ILE A C 1
ATOM 732 O O . ILE A 1 92 ? -51.045 -5.581 -4.840 1.00 86.69 92 ILE A O 1
ATOM 736 N N . ASP A 1 93 ? -49.784 -7.379 -4.341 1.00 84.12 93 ASP A N 1
ATOM 737 C CA . ASP A 1 93 ? -48.990 -7.401 -5.575 1.00 84.12 93 ASP A CA 1
ATOM 738 C C . ASP A 1 93 ? -49.883 -7.449 -6.820 1.00 84.12 93 ASP A C 1
ATOM 740 O O . ASP A 1 93 ? -49.693 -6.692 -7.775 1.00 84.12 93 ASP A O 1
ATOM 744 N N . SER A 1 94 ? -50.909 -8.307 -6.802 1.00 82.88 94 SER A N 1
ATOM 745 C CA . SER A 1 94 ? -51.872 -8.432 -7.901 1.00 82.88 94 SER A CA 1
ATOM 746 C C . SER A 1 94 ? -52.646 -7.130 -8.145 1.00 82.88 94 SER A C 1
ATOM 748 O O . SER A 1 94 ? -52.806 -6.708 -9.293 1.00 82.88 94 SER A O 1
ATOM 750 N N . ALA A 1 95 ? -53.076 -6.438 -7.084 1.00 84.31 95 ALA A N 1
ATOM 751 C CA . ALA A 1 95 ? -53.753 -5.148 -7.200 1.00 84.31 95 ALA A CA 1
ATOM 752 C C . ALA A 1 95 ? -52.812 -4.040 -7.709 1.00 84.31 95 ALA A C 1
ATOM 754 O O . ALA A 1 95 ? -53.169 -3.303 -8.633 1.00 84.31 95 ALA A O 1
ATOM 755 N N . GLN A 1 96 ? -51.592 -3.958 -7.169 1.00 84.25 96 GLN A N 1
ATOM 756 C CA . GLN A 1 96 ? -50.579 -2.988 -7.593 1.00 84.25 96 GLN A CA 1
ATOM 757 C C . GLN A 1 96 ? -50.166 -3.193 -9.061 1.00 84.25 96 GLN A C 1
ATOM 759 O O . GLN A 1 96 ? -50.041 -2.221 -9.806 1.00 84.25 96 GLN A O 1
ATOM 764 N N . ALA A 1 97 ? -50.051 -4.441 -9.527 1.00 83.06 97 ALA A N 1
ATOM 765 C CA . ALA A 1 97 ? -49.737 -4.763 -10.920 1.00 83.06 97 ALA A CA 1
ATOM 766 C C . ALA A 1 97 ? -50.850 -4.376 -11.917 1.00 83.06 97 ALA A C 1
ATOM 768 O O . ALA A 1 97 ? -50.566 -4.092 -13.085 1.00 83.06 97 ALA A O 1
ATOM 769 N N . VAL A 1 98 ? -52.122 -4.356 -11.498 1.00 84.06 98 VAL A N 1
ATOM 770 C CA . VAL A 1 98 ? -53.223 -3.798 -12.311 1.00 84.06 98 VAL A CA 1
ATOM 771 C C . VAL A 1 98 ? -53.181 -2.266 -12.274 1.00 84.06 98 VAL A C 1
ATOM 773 O O . VAL A 1 98 ? -53.276 -1.628 -13.323 1.00 84.06 98 VAL A O 1
ATOM 776 N N . HIS A 1 99 ? -52.972 -1.669 -11.097 1.00 85.62 99 HIS A N 1
ATOM 777 C CA . HIS A 1 99 ? -52.896 -0.216 -10.927 1.00 85.62 99 HIS A CA 1
ATOM 778 C C . HIS A 1 99 ? -51.759 0.417 -11.753 1.00 85.62 99 HIS A C 1
ATOM 780 O O . HIS A 1 99 ? -51.981 1.414 -12.439 1.00 85.62 99 HIS A O 1
ATOM 786 N N . LEU A 1 100 ? -50.575 -0.206 -11.781 1.00 79.12 100 LEU A N 1
ATOM 787 C CA . LEU A 1 100 ? -49.429 0.229 -12.588 1.00 79.12 100 LEU A CA 1
ATOM 788 C C . LEU A 1 100 ? -49.723 0.183 -14.100 1.00 79.12 100 LEU A C 1
ATOM 790 O O . LEU A 1 100 ? -49.349 1.093 -14.839 1.00 79.12 100 LEU A O 1
ATOM 794 N N . ARG A 1 101 ? -50.454 -0.838 -14.574 1.00 83.19 101 ARG A N 1
ATOM 795 C CA . ARG A 1 101 ? -50.930 -0.892 -15.970 1.00 83.19 101 ARG A CA 1
ATOM 796 C C . ARG A 1 101 ? -51.924 0.237 -16.272 1.00 83.19 101 ARG A C 1
ATOM 798 O O . ARG A 1 101 ? -51.867 0.808 -17.359 1.00 83.19 101 ARG A O 1
ATOM 805 N N . GLY A 1 102 ? -52.754 0.610 -15.295 1.00 79.50 102 GLY A N 1
ATOM 806 C CA . GLY A 1 102 ? -53.578 1.823 -15.326 1.00 79.50 102 GLY A CA 1
ATOM 807 C C . GLY A 1 102 ? -52.751 3.100 -15.503 1.00 79.50 102 GLY A C 1
ATOM 808 O O . GLY A 1 102 ? -52.971 3.847 -16.456 1.00 79.50 102 GLY A O 1
ATOM 809 N N . GLN A 1 103 ? -51.754 3.313 -14.637 1.00 78.31 103 GLN A N 1
ATOM 810 C CA . GLN A 1 103 ? -50.858 4.478 -14.680 1.00 78.31 103 GLN A CA 1
ATOM 811 C C . GLN A 1 103 ? -50.148 4.622 -16.031 1.00 78.31 103 GLN A C 1
ATOM 813 O O . GLN A 1 103 ? -50.114 5.718 -16.595 1.00 78.31 103 GLN A O 1
ATOM 818 N N . ASN A 1 104 ? -49.645 3.518 -16.589 1.00 77.62 104 ASN A N 1
ATOM 819 C CA . ASN A 1 104 ? -48.991 3.526 -17.896 1.00 77.62 104 ASN A CA 1
ATOM 820 C C . ASN A 1 104 ? -49.959 3.971 -19.009 1.00 77.62 104 ASN A C 1
ATOM 822 O O . ASN A 1 104 ? -49.611 4.853 -19.794 1.00 77.62 104 ASN A O 1
ATOM 826 N N . ARG A 1 105 ? -51.197 3.450 -19.036 1.00 78.38 105 ARG A N 1
ATOM 827 C CA . ARG A 1 105 ? -52.199 3.820 -20.056 1.00 78.38 105 ARG A CA 1
ATOM 828 C C . ARG A 1 105 ? -52.697 5.262 -19.902 1.00 78.38 105 ARG A C 1
ATOM 830 O O . ARG A 1 105 ? -52.891 5.944 -20.902 1.00 78.38 105 ARG A O 1
ATOM 837 N N . VAL A 1 106 ? -52.848 5.770 -18.675 1.00 78.44 106 VAL A N 1
ATOM 838 C CA . VAL A 1 106 ? -53.162 7.194 -18.420 1.00 78.44 106 VAL A CA 1
ATOM 839 C C . VAL A 1 106 ? -52.020 8.111 -18.876 1.00 78.44 106 VAL A C 1
ATOM 841 O O . VAL A 1 106 ? -52.277 9.189 -19.417 1.00 78.44 106 VAL A O 1
ATOM 844 N N . THR A 1 107 ? -50.766 7.682 -18.711 1.00 73.69 107 THR A N 1
ATOM 845 C CA . THR A 1 107 ? -49.580 8.420 -19.182 1.00 73.69 107 THR A CA 1
ATOM 846 C C . THR A 1 107 ? -49.534 8.475 -20.710 1.00 73.69 107 THR A C 1
ATOM 848 O O . THR A 1 107 ? -49.382 9.550 -21.283 1.00 73.69 107 THR A O 1
ATOM 851 N N . GLU A 1 108 ? -49.756 7.341 -21.374 1.00 72.81 108 GLU A N 1
ATOM 852 C CA . GLU A 1 108 ? -49.859 7.226 -22.834 1.00 72.81 108 GLU A CA 1
ATOM 853 C C . GLU A 1 108 ? -50.985 8.108 -23.405 1.00 72.81 108 GLU A C 1
ATOM 855 O O . GLU A 1 108 ? -50.750 8.918 -24.301 1.00 72.81 108 GLU A O 1
ATOM 860 N N . ILE A 1 109 ? -52.189 8.047 -22.823 1.00 74.31 109 ILE A N 1
ATOM 861 C CA . ILE A 1 109 ? -53.314 8.908 -23.220 1.00 74.31 109 ILE A CA 1
ATOM 862 C C . ILE A 1 109 ? -52.996 10.395 -22.986 1.00 74.31 109 ILE A C 1
ATOM 864 O O . ILE A 1 109 ? -53.416 11.247 -23.767 1.00 74.31 109 ILE A O 1
ATOM 868 N N . SER A 1 110 ? -52.245 10.732 -21.935 1.00 75.44 110 SER A N 1
ATOM 869 C CA . SER A 1 110 ? -51.847 12.120 -21.672 1.00 75.44 110 SER A CA 1
ATOM 870 C C . SER A 1 110 ? -50.873 12.652 -22.725 1.00 75.44 110 SER A C 1
ATOM 872 O O . SER A 1 110 ? -51.055 13.780 -23.170 1.00 75.44 110 SER A O 1
ATOM 874 N N . LEU A 1 111 ? -49.929 11.831 -23.198 1.00 65.88 111 LEU A N 1
ATOM 875 C CA . LEU A 1 111 ? -49.038 12.183 -24.311 1.00 65.88 111 LEU A CA 1
ATOM 876 C C . LEU A 1 111 ? -49.820 12.407 -25.617 1.00 65.88 111 LEU A C 1
ATOM 878 O O . LEU A 1 111 ? -49.606 13.413 -26.286 1.00 65.88 111 LEU A O 1
ATOM 882 N N . ILE A 1 112 ? -50.792 11.543 -25.932 1.00 70.62 112 ILE A N 1
ATOM 883 C CA . ILE A 1 112 ? -51.677 11.702 -27.105 1.00 70.62 112 ILE A CA 1
ATOM 884 C C . ILE A 1 112 ? -52.498 13.004 -27.018 1.00 70.62 112 ILE A C 1
ATOM 886 O O . ILE A 1 112 ? -52.739 13.674 -28.024 1.00 70.62 112 ILE A O 1
ATOM 890 N N . LEU A 1 113 ? -52.938 13.387 -25.813 1.00 67.62 113 LEU A N 1
ATOM 891 C CA . LEU A 1 113 ? -53.653 14.645 -25.594 1.00 67.62 113 LEU A CA 1
ATOM 892 C C . LEU A 1 113 ? -52.736 15.874 -25.718 1.00 67.62 113 LEU A C 1
ATOM 894 O O . LEU A 1 113 ? -53.201 16.892 -26.232 1.00 67.62 113 LEU A O 1
ATOM 898 N N . GLU A 1 114 ? -51.468 15.783 -25.305 1.00 61.47 114 GLU A N 1
ATOM 899 C CA . GLU A 1 114 ? -50.456 16.836 -25.491 1.00 61.47 114 GLU A CA 1
ATOM 900 C C . GLU A 1 114 ? -50.098 17.025 -26.976 1.00 61.47 114 GLU A C 1
ATOM 902 O O . GLU A 1 114 ? -50.200 18.141 -27.479 1.00 61.47 114 GLU A O 1
ATOM 907 N N . GLU A 1 115 ? -49.812 15.949 -27.720 1.00 58.22 115 GLU A N 1
ATOM 908 C CA . GLU A 1 115 ? -49.524 16.011 -29.169 1.00 58.22 115 GLU A CA 1
ATOM 909 C C . GLU A 1 115 ? -50.681 16.615 -29.988 1.00 58.22 115 GLU A C 1
ATOM 911 O O . GLU A 1 115 ? -50.467 17.223 -31.034 1.00 58.22 115 GLU A O 1
ATOM 916 N N . SER A 1 116 ? -51.920 16.494 -29.500 1.00 55.16 116 SER A N 1
ATOM 917 C CA . SER A 1 116 ? -53.107 17.079 -30.138 1.00 55.16 116 SER A CA 1
ATOM 918 C C . SER A 1 116 ? -53.358 18.562 -29.824 1.00 55.16 116 SER A C 1
ATOM 920 O O . SER A 1 116 ? -54.255 19.162 -30.423 1.00 55.16 116 SER A O 1
ATOM 922 N N . ALA A 1 117 ? -52.630 19.145 -28.865 1.00 50.03 117 ALA A N 1
ATOM 923 C CA . ALA A 1 117 ? -52.832 20.524 -28.415 1.00 50.03 117 ALA A CA 1
ATOM 924 C C . ALA A 1 117 ? -52.014 21.550 -29.223 1.00 50.03 117 ALA A C 1
ATOM 926 O O . ALA A 1 117 ? -52.450 22.694 -29.365 1.00 50.03 117 ALA A O 1
ATOM 927 N N . ASP A 1 118 ? -50.884 21.136 -29.802 1.00 38.56 118 ASP A N 1
ATOM 928 C CA . ASP A 1 118 ? -49.935 22.004 -30.512 1.00 38.56 118 ASP A CA 1
ATOM 929 C C . ASP A 1 118 ? -50.212 22.097 -32.029 1.00 38.56 118 ASP A C 1
ATOM 931 O O . ASP A 1 118 ? -49.346 21.828 -32.860 1.00 38.56 118 ASP A O 1
ATOM 935 N N . ILE A 1 119 ? -51.419 22.541 -32.416 1.00 34.56 119 ILE A N 1
ATOM 936 C CA . ILE A 1 119 ? -51.700 22.973 -33.804 1.00 34.56 119 ILE A CA 1
ATOM 937 C C . ILE A 1 119 ? -52.106 24.456 -33.874 1.00 34.56 119 ILE A C 1
ATOM 939 O O . ILE A 1 119 ? -53.296 24.786 -33.885 1.00 34.56 119 ILE A O 1
ATOM 943 N N . PRO A 1 120 ? -51.129 25.366 -34.027 1.00 28.95 120 PRO A N 1
ATOM 944 C CA . PRO A 1 120 ? -51.294 26.629 -34.738 1.00 28.95 120 PRO A CA 1
ATOM 945 C C . PRO A 1 120 ? -51.097 26.440 -36.255 1.00 28.95 120 PRO A C 1
ATOM 947 O O . PRO A 1 120 ? -50.307 25.613 -36.707 1.00 28.95 120 PRO A O 1
ATOM 950 N N . ILE A 1 121 ? -51.821 27.225 -37.053 1.00 30.14 121 ILE A N 1
ATOM 951 C CA . ILE A 1 121 ? -51.872 27.140 -38.524 1.00 30.14 121 ILE A CA 1
ATOM 952 C C . ILE A 1 121 ? -50.851 28.104 -39.174 1.00 30.14 121 ILE A C 1
ATOM 954 O O . ILE A 1 121 ? -50.595 29.173 -38.627 1.00 30.14 121 ILE A O 1
ATOM 958 N N . SER A 1 122 ? -50.366 27.746 -40.378 1.00 27.84 122 SER A N 1
ATOM 959 C CA . SER A 1 122 ? -49.426 28.471 -41.275 1.00 27.84 122 SER A CA 1
ATOM 960 C C . SER A 1 122 ? -47.933 28.380 -40.897 1.00 27.84 122 SER A C 1
ATOM 962 O O . SER A 1 122 ? -47.509 28.909 -39.880 1.00 27.84 122 SER A O 1
ATOM 964 N N . GLN A 1 123 ? -47.124 27.580 -41.614 1.00 30.61 123 GLN A N 1
ATOM 965 C CA . GLN A 1 123 ? -46.437 27.890 -42.900 1.00 30.61 123 GLN A CA 1
ATOM 966 C C . GLN A 1 123 ? -45.332 28.963 -42.764 1.00 30.61 123 GLN A C 1
ATOM 968 O O . GLN A 1 123 ? -45.600 30.020 -42.214 1.00 30.61 123 GLN A O 1
ATOM 973 N N . THR A 1 124 ? -44.101 28.864 -43.288 1.00 28.80 124 THR A N 1
ATOM 974 C CA . THR A 1 124 ? -43.292 27.833 -44.003 1.00 28.80 124 THR A CA 1
ATOM 975 C C . THR A 1 124 ? -41.869 28.429 -44.128 1.00 28.80 124 THR A C 1
ATOM 977 O O . THR A 1 124 ? -41.775 29.633 -44.345 1.00 28.80 124 THR A O 1
ATOM 980 N N . ALA A 1 125 ? -40.733 27.722 -44.112 1.00 29.73 125 ALA A N 1
ATOM 981 C CA . ALA A 1 125 ? -40.369 26.356 -43.704 1.00 29.73 125 ALA A CA 1
ATOM 982 C C . ALA A 1 125 ? -38.816 26.267 -43.608 1.00 29.73 125 ALA A C 1
ATOM 984 O O . ALA A 1 125 ? -38.130 27.194 -44.038 1.00 29.73 125 ALA A O 1
ATOM 985 N N . SER A 1 126 ? -38.245 25.165 -43.102 1.00 27.00 126 SER A N 1
ATOM 986 C CA . SER A 1 126 ? -36.786 24.924 -43.088 1.00 27.00 126 SER A CA 1
ATOM 987 C C . SER A 1 126 ? -36.453 23.469 -43.424 1.00 27.00 126 SER A C 1
ATOM 989 O O . SER A 1 126 ? -36.984 22.563 -42.785 1.00 27.00 126 SER A O 1
ATOM 991 N N . ASN A 1 127 ? -35.565 23.252 -44.400 1.00 29.19 127 ASN A N 1
ATOM 992 C CA . ASN A 1 127 ? -35.136 21.916 -44.822 1.00 29.19 127 ASN A CA 1
ATOM 993 C C . ASN A 1 127 ? -34.450 21.150 -43.685 1.00 29.19 127 ASN A C 1
ATOM 995 O O . ASN A 1 127 ? -33.536 21.662 -43.038 1.00 29.19 127 ASN A O 1
ATOM 999 N N . GLU A 1 128 ? -34.826 19.885 -43.524 1.00 31.55 128 GLU A N 1
ATOM 1000 C CA . GLU A 1 128 ? -34.030 18.918 -42.780 1.00 31.55 128 GLU A CA 1
ATOM 1001 C C . GLU A 1 128 ? -32.772 18.552 -43.581 1.00 31.55 128 GLU A C 1
ATOM 1003 O O . GLU A 1 128 ? -32.861 18.147 -44.741 1.00 31.55 128 GLU A O 1
ATOM 1008 N N . THR A 1 129 ? -31.600 18.591 -42.946 1.00 26.89 129 THR A N 1
ATOM 1009 C CA . THR A 1 129 ? -30.449 17.786 -43.376 1.00 26.89 129 THR A CA 1
ATOM 1010 C C . THR A 1 129 ? -29.961 16.913 -42.226 1.00 26.89 129 THR A C 1
ATOM 1012 O O . THR A 1 129 ? -29.297 17.348 -41.288 1.00 26.89 129 THR A O 1
ATOM 1015 N N . VAL A 1 130 ? -30.359 15.646 -42.336 1.00 36.94 130 VAL A N 1
ATOM 1016 C CA . VAL A 1 130 ? -29.836 14.433 -41.694 1.00 36.94 130 VAL A CA 1
ATOM 1017 C C . VAL A 1 130 ? -28.535 14.631 -40.902 1.00 36.94 130 VAL A C 1
ATOM 1019 O O . VAL A 1 130 ? -27.451 14.790 -41.462 1.00 36.94 130 VAL A O 1
ATOM 1022 N N . THR A 1 131 ? -28.631 14.496 -39.579 1.00 26.89 131 THR A N 1
ATOM 1023 C CA . THR A 1 131 ? -27.456 14.320 -38.717 1.00 26.89 131 THR A CA 1
ATOM 1024 C C . THR A 1 131 ? -26.958 12.870 -38.793 1.00 26.89 131 THR A C 1
ATOM 1026 O O . THR A 1 131 ? -27.765 11.940 -38.687 1.00 26.89 131 THR A O 1
ATOM 1029 N N . PRO A 1 132 ? -25.642 12.617 -38.927 1.00 31.77 132 PRO A N 1
ATOM 1030 C CA . PRO A 1 132 ? -25.111 11.268 -38.788 1.00 31.77 132 PRO A CA 1
ATOM 1031 C C . PRO A 1 132 ? -25.232 10.829 -37.322 1.00 31.77 132 PRO A C 1
ATOM 1033 O O . PRO A 1 132 ? -24.642 11.431 -36.423 1.00 31.77 132 PRO A O 1
ATOM 1036 N N . ARG A 1 133 ? -26.006 9.766 -37.070 1.00 29.92 133 ARG A N 1
ATOM 1037 C CA . ARG A 1 133 ? -26.150 9.165 -35.735 1.00 29.92 133 ARG A CA 1
ATOM 1038 C C . ARG A 1 133 ? -24.819 8.570 -35.262 1.00 29.92 133 ARG A C 1
ATOM 1040 O O . ARG A 1 133 ? -24.508 7.419 -35.558 1.00 29.92 133 ARG A O 1
ATOM 1047 N N . LEU A 1 134 ? -24.094 9.313 -34.431 1.00 39.44 134 LEU A N 1
ATOM 1048 C CA . LEU A 1 134 ? -23.267 8.693 -33.397 1.00 39.44 134 LEU A CA 1
ATOM 1049 C C . LEU A 1 134 ? -24.188 7.984 -32.393 1.00 39.44 134 LEU A C 1
ATOM 1051 O O . LEU A 1 134 ? -25.294 8.458 -32.115 1.00 39.44 134 LEU A O 1
ATOM 1055 N N . ALA A 1 135 ? -23.745 6.843 -31.861 1.00 32.59 135 ALA A N 1
ATOM 1056 C CA . ALA A 1 135 ? -24.518 6.099 -30.872 1.00 32.59 135 ALA A CA 1
ATOM 1057 C C . ALA A 1 135 ? -24.817 6.993 -29.649 1.00 32.59 135 ALA A C 1
ATOM 1059 O O . ALA A 1 135 ? -23.909 7.678 -29.168 1.00 32.59 135 ALA A O 1
ATOM 1060 N N . PRO A 1 136 ? -26.064 7.023 -29.139 1.00 46.06 136 PRO A N 1
ATOM 1061 C CA . PRO A 1 136 ? -26.398 7.854 -27.993 1.00 46.06 136 PRO A CA 1
ATOM 1062 C C . PRO A 1 136 ? -25.595 7.400 -26.772 1.00 46.06 136 PRO A C 1
ATOM 1064 O O . PRO A 1 136 ? -25.642 6.224 -26.398 1.00 46.06 136 PRO A O 1
ATOM 1067 N N . LEU A 1 137 ? -24.880 8.350 -26.156 1.00 51.25 137 LEU A N 1
ATOM 1068 C CA . LEU A 1 137 ? -24.186 8.160 -24.882 1.00 51.25 137 LEU A CA 1
ATOM 1069 C C . LEU A 1 137 ? -25.177 7.589 -23.866 1.00 51.25 137 LEU A C 1
ATOM 1071 O O . LEU A 1 137 ? -26.130 8.263 -23.472 1.00 51.25 137 LEU A O 1
ATOM 1075 N N . GLN A 1 138 ? -24.964 6.330 -23.488 1.00 57.66 138 GLN A N 1
ATOM 1076 C CA . GLN A 1 138 ? -25.772 5.664 -22.476 1.00 57.66 138 GLN A CA 1
ATOM 1077 C C . GLN A 1 138 ? -25.530 6.358 -21.139 1.00 57.66 138 GLN A C 1
ATOM 1079 O O . GLN A 1 138 ? -24.379 6.593 -20.767 1.00 57.66 138 GLN A O 1
ATOM 1084 N N . ILE A 1 139 ? -26.603 6.694 -20.425 1.00 75.06 139 ILE A N 1
ATOM 1085 C CA . ILE A 1 139 ? -26.480 7.288 -19.095 1.00 75.06 139 ILE A CA 1
ATOM 1086 C C . ILE A 1 139 ? -25.887 6.206 -18.174 1.00 75.06 139 ILE A C 1
ATOM 1088 O O . ILE A 1 139 ? -26.481 5.127 -18.068 1.00 75.06 139 ILE A O 1
ATOM 1092 N N . PRO A 1 140 ? -24.719 6.435 -17.544 1.00 74.94 140 PRO A N 1
ATOM 1093 C CA . PRO A 1 140 ? -24.111 5.447 -16.667 1.00 74.94 140 PRO A CA 1
ATOM 1094 C C . PRO A 1 140 ? -25.010 5.194 -15.456 1.00 74.94 140 PRO A C 1
ATOM 1096 O O . PRO A 1 140 ? -25.674 6.099 -14.946 1.00 74.94 140 PRO A O 1
ATOM 1099 N N . ARG A 1 141 ? -25.032 3.941 -15.002 1.00 82.31 141 ARG A N 1
ATOM 1100 C CA . ARG A 1 141 ? -25.791 3.529 -13.821 1.00 82.31 141 ARG A CA 1
ATOM 1101 C C . ARG A 1 141 ? -25.026 3.936 -12.563 1.00 82.31 141 ARG A C 1
ATOM 1103 O O . ARG A 1 141 ? -23.845 3.623 -12.468 1.00 82.31 141 ARG A O 1
ATOM 1110 N N . PHE A 1 142 ? -25.687 4.603 -11.619 1.00 86.00 142 PHE A N 1
ATOM 1111 C CA . PHE A 1 142 ? -25.066 5.098 -10.384 1.00 86.00 142 PHE A CA 1
ATOM 1112 C C . PHE A 1 142 ? -25.716 4.480 -9.148 1.00 86.00 142 PHE A C 1
ATOM 1114 O O . PHE A 1 142 ? -26.916 4.644 -8.926 1.00 86.00 142 PHE A O 1
ATOM 1121 N N . ASP A 1 143 ? -24.923 3.769 -8.349 1.00 82.56 143 ASP A N 1
ATOM 1122 C CA . ASP A 1 143 ? -25.369 3.024 -7.167 1.00 82.56 143 ASP A CA 1
ATOM 1123 C C . ASP A 1 143 ? -25.189 3.784 -5.837 1.00 82.56 143 ASP A C 1
ATOM 1125 O O . ASP A 1 143 ? -25.848 3.465 -4.846 1.00 82.56 143 ASP A O 1
ATOM 1129 N N . GLY A 1 144 ? -24.347 4.822 -5.818 1.00 74.62 144 GLY A N 1
ATOM 1130 C CA . GLY A 1 144 ? -24.045 5.632 -4.632 1.00 74.62 144 GLY A CA 1
ATOM 1131 C C . GLY A 1 144 ? -22.577 5.652 -4.211 1.00 74.62 144 GLY A C 1
ATOM 1132 O O . GLY A 1 144 ? -22.273 6.168 -3.137 1.00 74.62 144 GLY A O 1
ATOM 1133 N N . ARG A 1 145 ? -21.654 5.112 -5.013 1.00 76.19 145 ARG A N 1
ATOM 1134 C CA . ARG A 1 145 ? -20.211 5.188 -4.730 1.00 76.19 145 ARG A CA 1
ATOM 1135 C C . ARG A 1 145 ? -19.655 6.593 -4.981 1.00 76.19 145 ARG A C 1
ATOM 1137 O O . ARG A 1 145 ? -19.719 7.102 -6.096 1.00 76.19 145 ARG A O 1
ATOM 1144 N N . LEU A 1 146 ? -19.065 7.207 -3.951 1.00 71.06 146 LEU A N 1
ATOM 1145 C CA . LEU A 1 146 ? -18.608 8.610 -3.968 1.00 71.06 146 LEU A CA 1
ATOM 1146 C C . LEU A 1 146 ? -17.645 8.938 -5.122 1.00 71.06 146 LEU A C 1
ATOM 1148 O O . LEU A 1 146 ? -17.760 9.991 -5.739 1.00 71.06 146 LEU A O 1
ATOM 1152 N N . TRP A 1 147 ? -16.733 8.027 -5.467 1.00 64.38 147 TRP A N 1
ATOM 1153 C CA . TRP A 1 147 ? -15.768 8.229 -6.557 1.00 64.38 147 TRP A CA 1
ATOM 1154 C C . TRP A 1 147 ? -16.378 8.140 -7.967 1.00 64.38 147 TRP A C 1
ATOM 1156 O O . TRP A 1 147 ? -15.762 8.598 -8.926 1.00 64.38 147 TRP A O 1
ATOM 1166 N N . GLU A 1 148 ? -17.582 7.581 -8.119 1.00 74.44 148 GLU A N 1
ATOM 1167 C CA . GLU A 1 148 ? -18.288 7.517 -9.408 1.00 74.44 148 GLU A CA 1
ATOM 1168 C C . GLU A 1 148 ? -19.184 8.744 -9.643 1.00 74.44 148 GLU A C 1
ATOM 1170 O O . GLU A 1 148 ? -19.655 8.951 -10.762 1.00 74.44 148 GLU A O 1
ATOM 1175 N N . TRP A 1 149 ? -19.386 9.582 -8.617 1.00 82.12 149 TRP A N 1
ATOM 1176 C CA . TRP A 1 149 ? -20.262 10.754 -8.661 1.00 82.12 149 TRP A CA 1
ATOM 1177 C C . TRP A 1 149 ? -19.846 11.771 -9.730 1.00 82.12 149 TRP A C 1
ATOM 1179 O O . TRP A 1 149 ? -20.671 12.129 -10.569 1.00 82.12 149 TRP A O 1
ATOM 1189 N N . ASP A 1 150 ? -18.569 12.174 -9.766 1.00 76.19 150 ASP A N 1
ATOM 1190 C CA . ASP A 1 150 ? -18.042 13.139 -10.749 1.00 76.19 150 ASP A CA 1
ATOM 1191 C C . ASP A 1 150 ? -18.263 12.654 -12.199 1.00 76.19 150 ASP A C 1
ATOM 1193 O O . ASP A 1 150 ? -18.617 13.433 -13.089 1.00 76.19 150 ASP A O 1
ATOM 1197 N N . HIS A 1 151 ? -18.100 11.347 -12.440 1.00 77.31 151 HIS A N 1
ATOM 1198 C CA . HIS A 1 151 ? -18.308 10.727 -13.750 1.00 77.31 151 HIS A CA 1
ATOM 1199 C C . HIS A 1 151 ? -19.798 10.642 -14.116 1.00 77.31 151 HIS A C 1
ATOM 1201 O O . HIS A 1 151 ? -20.197 11.075 -15.201 1.00 77.31 151 HIS A O 1
ATOM 1207 N N . PHE A 1 152 ? -20.626 10.120 -13.206 1.00 84.75 152 PHE A N 1
ATOM 1208 C CA . PHE A 1 152 ? -22.071 10.009 -13.394 1.00 84.75 152 PHE A CA 1
ATOM 1209 C C . PHE A 1 152 ? -22.710 11.379 -13.627 1.00 84.75 152 PHE A C 1
ATOM 1211 O O . PHE A 1 152 ? -23.397 11.573 -14.633 1.00 84.75 152 PHE A O 1
ATOM 1218 N N . TRP A 1 153 ? -22.451 12.337 -12.733 1.00 85.19 153 TRP A N 1
ATOM 1219 C CA . TRP A 1 153 ? -23.021 13.672 -12.821 1.00 85.19 153 TRP A CA 1
ATOM 1220 C C . TRP A 1 153 ? -22.536 14.398 -14.078 1.00 85.19 153 TRP A C 1
ATOM 1222 O O . TRP A 1 153 ? -23.351 15.012 -14.759 1.00 85.19 153 TRP A O 1
ATOM 1232 N N . GLY A 1 154 ? -21.260 14.268 -14.463 1.00 77.31 154 GLY A N 1
ATOM 1233 C CA . GLY A 1 154 ? -20.740 14.854 -15.703 1.00 77.31 154 GLY A CA 1
ATOM 1234 C C . GLY A 1 154 ? -21.462 14.368 -16.970 1.00 77.31 154 GLY A C 1
ATOM 1235 O O . GLY A 1 154 ? -21.790 15.174 -17.844 1.00 77.31 154 GLY A O 1
ATOM 1236 N N . VAL A 1 155 ? -21.767 13.068 -17.065 1.00 78.44 155 VAL A N 1
ATOM 1237 C CA . VAL A 1 155 ? -22.518 12.513 -18.208 1.00 78.44 155 VAL A CA 1
ATOM 1238 C C . VAL A 1 155 ? -24.005 12.867 -18.121 1.00 78.44 155 VAL A C 1
ATOM 1240 O O . VAL A 1 155 ? -24.592 13.291 -19.118 1.00 78.44 155 VAL A O 1
ATOM 1243 N N . PHE A 1 156 ? -24.623 12.750 -16.943 1.00 83.25 156 PHE A N 1
ATOM 1244 C CA . PHE A 1 156 ? -26.034 13.085 -16.736 1.00 83.25 156 PHE A CA 1
ATOM 1245 C C . PHE A 1 156 ? -26.321 14.575 -16.994 1.00 83.25 156 PHE A C 1
ATOM 1247 O O . PHE A 1 156 ? -27.334 14.923 -17.609 1.00 83.25 156 PHE A O 1
ATOM 1254 N N . ASP A 1 157 ? -25.402 15.458 -16.603 1.00 81.69 157 ASP A N 1
ATOM 1255 C CA . ASP A 1 157 ? -25.491 16.897 -16.829 1.00 81.69 157 ASP A CA 1
ATOM 1256 C C . ASP A 1 157 ? -25.500 17.239 -18.330 1.00 81.69 157 ASP A C 1
ATOM 1258 O O . ASP A 1 157 ? -26.379 17.959 -18.809 1.00 81.69 157 ASP A O 1
ATOM 1262 N N . ALA A 1 158 ? -24.582 16.645 -19.098 1.00 73.19 158 ALA A N 1
ATOM 1263 C CA . ALA A 1 158 ? -24.459 16.861 -20.540 1.00 73.19 158 ALA A CA 1
ATOM 1264 C C . ALA A 1 158 ? -25.570 16.192 -21.380 1.00 73.19 158 ALA A C 1
ATOM 1266 O O . ALA A 1 158 ? -25.969 16.718 -22.426 1.00 73.19 158 ALA A O 1
ATOM 1267 N N . VAL A 1 159 ? -26.068 15.023 -20.957 1.00 75.44 159 VAL A N 1
ATOM 1268 C CA . VAL A 1 159 ? -27.055 14.232 -21.717 1.00 75.44 159 VAL A CA 1
ATOM 1269 C C . VAL A 1 159 ? -28.500 14.580 -21.343 1.00 75.44 159 VAL A C 1
ATOM 1271 O O . VAL A 1 159 ? -29.359 14.573 -22.225 1.00 75.44 159 VAL A O 1
ATOM 1274 N N . VAL A 1 160 ? -28.782 14.922 -20.080 1.00 78.69 160 VAL A N 1
ATOM 1275 C CA . VAL A 1 160 ? -30.152 15.121 -19.568 1.00 78.69 160 VAL A CA 1
ATOM 1276 C C . VAL A 1 160 ? -30.364 16.511 -18.967 1.00 78.69 160 VAL A C 1
ATOM 1278 O O . VAL A 1 160 ? -31.309 17.193 -19.367 1.00 78.69 160 VAL A O 1
ATOM 1281 N N . HIS A 1 161 ? -29.519 16.962 -18.032 1.00 78.00 161 HIS A N 1
ATOM 1282 C CA . HIS A 1 161 ? -29.787 18.190 -17.263 1.00 78.00 161 HIS A CA 1
ATOM 1283 C C . HIS A 1 161 ? -29.768 19.455 -18.135 1.00 78.00 161 HIS A C 1
ATOM 1285 O O . HIS A 1 161 ? -30.719 20.239 -18.093 1.00 78.00 161 HIS A O 1
ATOM 1291 N N . LYS A 1 162 ? -28.742 19.620 -18.981 1.00 73.75 162 LYS A N 1
ATOM 1292 C CA . LYS A 1 162 ? -28.564 20.781 -19.876 1.00 73.75 162 LYS A CA 1
ATOM 1293 C C . LYS A 1 162 ? -29.426 20.751 -21.141 1.00 73.75 162 LYS A C 1
ATOM 1295 O O . LYS A 1 162 ? -29.514 21.760 -21.834 1.00 73.75 162 LYS A O 1
ATOM 1300 N N . ARG A 1 163 ? -30.075 19.626 -21.467 1.00 73.94 163 ARG A N 1
ATOM 1301 C CA . ARG A 1 163 ? -30.966 19.528 -22.640 1.00 73.94 163 ARG A CA 1
ATOM 1302 C C . ARG A 1 163 ? -32.361 20.073 -22.338 1.00 73.94 163 ARG A C 1
ATOM 1304 O O . ARG A 1 163 ? -32.816 20.051 -21.193 1.00 73.94 163 ARG A O 1
ATOM 1311 N N . ASN A 1 164 ? -33.068 20.539 -23.367 1.00 69.06 164 ASN A N 1
ATOM 1312 C CA . ASN A 1 164 ? -34.405 21.122 -23.228 1.00 69.06 164 ASN A CA 1
ATOM 1313 C C . ASN A 1 164 ? -35.512 20.049 -23.131 1.00 69.06 164 ASN A C 1
ATOM 1315 O O . ASN A 1 164 ? -36.359 19.918 -24.010 1.00 69.06 164 ASN A O 1
ATOM 1319 N N . PHE A 1 165 ? -35.468 19.236 -22.074 1.00 72.81 165 PHE A N 1
ATOM 1320 C CA . PHE A 1 165 ? -36.527 18.286 -21.717 1.00 72.81 165 PHE A CA 1
ATOM 1321 C C . PHE A 1 165 ? -37.387 18.831 -20.567 1.00 72.81 165 PHE A C 1
ATOM 1323 O O . PHE A 1 165 ? -36.887 19.563 -19.710 1.00 72.81 165 PHE A O 1
ATOM 1330 N N . SER A 1 166 ? -38.660 18.427 -20.495 1.00 72.38 166 SER A N 1
ATOM 1331 C CA . SER A 1 166 ? -39.513 18.749 -19.342 1.00 72.38 166 SER A CA 1
ATOM 1332 C C . SER A 1 166 ? -38.936 18.150 -18.052 1.00 72.38 166 SER A C 1
ATOM 1334 O O . SER A 1 166 ? -38.344 17.067 -18.073 1.00 72.38 166 SER A O 1
ATOM 1336 N N . LYS A 1 167 ? -39.111 18.833 -16.910 1.00 72.56 167 LYS A N 1
ATOM 1337 C CA . LYS A 1 167 ? -38.567 18.375 -15.614 1.00 72.56 167 LYS A CA 1
ATOM 1338 C C . LYS A 1 167 ? -39.035 16.957 -15.245 1.00 72.56 167 LYS A C 1
ATOM 1340 O O . LYS A 1 167 ? -38.245 16.178 -14.728 1.00 72.56 167 LYS A O 1
ATOM 1345 N N . ILE A 1 168 ? -40.264 16.591 -15.621 1.00 71.75 168 ILE A N 1
ATOM 1346 C CA . ILE A 1 168 ? -40.822 15.234 -15.469 1.00 71.75 168 ILE A CA 1
ATOM 1347 C C . ILE A 1 168 ? -40.015 14.205 -16.282 1.00 71.75 168 ILE A C 1
ATOM 1349 O O . ILE A 1 168 ? -39.564 13.206 -15.723 1.00 71.75 168 ILE A O 1
ATOM 1353 N N . LYS A 1 169 ? -39.742 14.465 -17.573 1.00 69.62 169 LYS A N 1
ATOM 1354 C CA . LYS A 1 169 ? -38.895 13.584 -18.403 1.00 69.62 169 LYS A CA 1
ATOM 1355 C C . LYS A 1 169 ? -37.468 13.486 -17.841 1.00 69.62 169 LYS A C 1
ATOM 1357 O O . LYS A 1 169 ? -36.910 12.393 -17.793 1.00 69.62 169 LYS A O 1
ATOM 1362 N N . LYS A 1 170 ? -36.894 14.592 -17.348 1.00 79.56 170 LYS A N 1
ATOM 1363 C CA . LYS A 1 170 ? -35.565 14.589 -16.702 1.00 79.56 170 LYS A CA 1
ATOM 1364 C C . LYS A 1 170 ? -35.532 13.772 -15.404 1.00 79.56 170 LYS A C 1
ATOM 1366 O O . LYS A 1 170 ? -34.544 13.082 -15.163 1.00 79.56 170 LYS A O 1
ATOM 1371 N N . LEU A 1 171 ? -36.591 13.822 -14.594 1.00 79.25 171 LEU A N 1
ATOM 1372 C CA . LEU A 1 171 ? -36.722 13.030 -13.367 1.00 79.25 171 LEU A CA 1
ATOM 1373 C C . LEU A 1 171 ? -36.874 11.532 -13.670 1.00 79.25 171 LEU A C 1
ATOM 1375 O O . LEU A 1 171 ? -36.235 10.722 -13.003 1.00 79.25 171 LEU A O 1
ATOM 1379 N N . SER A 1 172 ? -37.624 11.167 -14.716 1.00 75.19 172 SER A N 1
ATOM 1380 C CA . SER A 1 172 ? -37.743 9.773 -15.177 1.00 75.19 172 SER A CA 1
ATOM 1381 C C . SER A 1 172 ? -36.381 9.184 -15.561 1.00 75.19 172 SER A C 1
ATOM 1383 O O . SER A 1 172 ? -35.968 8.172 -14.997 1.00 75.19 172 SER A O 1
ATOM 1385 N N . TYR A 1 173 ? -35.622 9.869 -16.429 1.00 79.50 173 TYR A N 1
ATOM 1386 C CA . TYR A 1 173 ? -34.272 9.428 -16.810 1.00 79.50 173 TYR A CA 1
ATOM 1387 C C . TYR A 1 173 ? -33.298 9.370 -15.622 1.00 79.50 173 TYR A C 1
ATOM 1389 O O . TYR A 1 173 ? -32.383 8.549 -15.615 1.00 79.50 173 TYR A O 1
ATOM 1397 N N . MET A 1 174 ? -33.490 10.209 -14.598 1.00 81.00 174 MET A N 1
ATOM 1398 C CA . MET A 1 174 ? -32.701 10.142 -13.367 1.00 81.00 174 MET A CA 1
ATOM 1399 C C . MET A 1 174 ? -33.016 8.867 -12.570 1.00 81.00 174 MET A C 1
ATOM 1401 O O . MET A 1 174 ? -32.104 8.137 -12.197 1.00 81.00 174 MET A O 1
ATOM 1405 N N . LEU A 1 175 ? -34.296 8.547 -12.357 1.00 79.75 175 LEU A N 1
ATOM 1406 C CA . LEU A 1 175 ? -34.726 7.364 -11.595 1.00 79.75 175 LEU A CA 1
ATOM 1407 C C . LEU A 1 175 ? -34.410 6.024 -12.289 1.00 79.75 175 LEU A C 1
ATOM 1409 O O . LEU A 1 175 ? -34.292 4.997 -11.609 1.00 79.75 175 LEU A O 1
ATOM 1413 N N . GLU A 1 176 ? -34.266 6.022 -13.616 1.00 79.19 176 GLU A N 1
ATOM 1414 C CA . GLU A 1 176 ? -33.777 4.878 -14.401 1.00 79.19 176 GLU A CA 1
ATOM 1415 C C . GLU A 1 176 ? -32.258 4.679 -14.288 1.00 79.19 176 GLU A C 1
ATOM 1417 O O . GLU A 1 176 ? -31.784 3.541 -14.254 1.00 79.19 176 GLU A O 1
ATOM 1422 N N . ALA A 1 177 ? -31.492 5.771 -14.210 1.00 82.56 177 ALA A N 1
ATOM 1423 C CA . ALA A 1 177 ? -30.037 5.722 -14.090 1.00 82.56 177 ALA A CA 1
ATOM 1424 C C . ALA A 1 177 ? -29.563 5.382 -12.664 1.00 82.56 177 ALA A C 1
ATOM 1426 O O . ALA A 1 177 ? -28.531 4.733 -12.487 1.00 82.56 177 ALA A O 1
ATOM 1427 N N . LEU A 1 178 ? -30.322 5.773 -11.639 1.00 85.88 178 LEU A N 1
ATOM 1428 C CA . LEU A 1 178 ? -29.996 5.487 -10.241 1.00 85.88 178 LEU A CA 1
ATOM 1429 C C . LEU A 1 178 ? -30.275 4.021 -9.857 1.00 85.88 178 LEU A C 1
ATOM 1431 O O . LEU A 1 178 ? -31.221 3.388 -10.329 1.00 85.88 178 LEU A O 1
ATOM 1435 N N . GLN A 1 179 ? -29.462 3.484 -8.952 1.00 80.12 179 GLN A N 1
ATOM 1436 C CA . GLN A 1 179 ? -29.593 2.161 -8.337 1.00 80.12 179 GLN A CA 1
ATOM 1437 C C . GLN A 1 179 ? -29.240 2.210 -6.846 1.00 80.12 179 GLN A C 1
ATOM 1439 O O . GLN A 1 179 ? -28.659 3.186 -6.375 1.00 80.12 179 GLN A O 1
ATOM 1444 N N . GLY A 1 180 ? -29.616 1.155 -6.113 1.00 81.56 180 GLY A N 1
ATOM 1445 C CA . GLY A 1 180 ? -29.217 0.932 -4.720 1.00 81.56 180 GLY A CA 1
ATOM 1446 C C . GLY A 1 180 ? -29.391 2.160 -3.805 1.00 81.56 180 GLY A C 1
ATOM 1447 O O . GLY A 1 180 ? -30.355 2.913 -3.976 1.00 81.56 180 GLY A O 1
ATOM 1448 N N . PRO A 1 181 ? -28.437 2.411 -2.887 1.00 74.31 181 PRO A N 1
ATOM 1449 C CA . PRO A 1 181 ? -28.475 3.543 -1.958 1.00 74.31 181 PRO A CA 1
ATOM 1450 C C . PRO A 1 181 ? -28.699 4.922 -2.602 1.00 74.31 181 PRO A C 1
ATOM 1452 O O . PRO A 1 181 ? -29.342 5.787 -1.994 1.00 74.31 181 PRO A O 1
ATOM 1455 N N . ALA A 1 182 ? -28.193 5.157 -3.818 1.00 79.56 182 ALA A N 1
ATOM 1456 C CA . ALA A 1 182 ? -28.439 6.410 -4.531 1.00 79.56 182 ALA A CA 1
ATOM 1457 C C . ALA A 1 182 ? -29.895 6.536 -4.996 1.00 79.56 182 ALA A C 1
ATOM 1459 O O . ALA A 1 182 ? -30.486 7.610 -4.868 1.00 79.56 182 ALA A O 1
ATOM 1460 N N . LYS A 1 183 ? -30.505 5.440 -5.466 1.00 82.38 183 LYS A N 1
ATOM 1461 C CA . LYS A 1 183 ? -31.935 5.414 -5.795 1.00 82.38 183 LYS A CA 1
ATOM 1462 C C . LYS A 1 183 ? -32.781 5.618 -4.546 1.00 82.38 183 LYS A C 1
ATOM 1464 O O . LYS A 1 183 ? -33.629 6.505 -4.548 1.00 82.38 183 LYS A O 1
ATOM 1469 N N . ASP A 1 184 ? -32.504 4.891 -3.465 1.00 77.81 184 ASP A N 1
ATOM 1470 C CA . ASP A 1 184 ? -33.261 4.968 -2.203 1.00 77.81 184 ASP A CA 1
ATOM 1471 C C . ASP A 1 184 ? -33.298 6.382 -1.601 1.00 77.81 184 ASP A C 1
ATOM 1473 O O . ASP A 1 184 ? -34.277 6.767 -0.962 1.00 77.81 184 ASP A O 1
ATOM 1477 N N . THR A 1 185 ? -32.263 7.186 -1.870 1.00 77.00 185 THR A N 1
ATOM 1478 C CA . THR A 1 185 ? -32.170 8.597 -1.458 1.00 77.00 185 THR A CA 1
ATOM 1479 C C . THR A 1 185 ? -33.249 9.484 -2.103 1.00 77.00 185 THR A C 1
ATOM 1481 O O . THR A 1 185 ? -33.651 10.478 -1.502 1.00 77.00 185 THR A O 1
ATOM 1484 N N . VAL A 1 186 ? -33.749 9.130 -3.294 1.00 79.88 186 VAL A N 1
ATOM 1485 C CA . VAL A 1 186 ? -34.778 9.892 -4.035 1.00 79.88 186 VAL A CA 1
ATOM 1486 C C . VAL A 1 186 ? -36.067 9.103 -4.305 1.00 79.88 186 VAL A C 1
ATOM 1488 O O . VAL A 1 186 ? -37.065 9.694 -4.704 1.00 79.88 186 VAL A O 1
ATOM 1491 N N . ASN A 1 187 ? -36.094 7.793 -4.031 1.00 74.56 187 ASN A N 1
ATOM 1492 C CA . ASN A 1 187 ? -37.212 6.877 -4.317 1.00 74.56 187 ASN A CA 1
ATOM 1493 C C . ASN A 1 187 ? -38.523 7.219 -3.572 1.00 74.56 187 ASN A C 1
ATOM 1495 O O . ASN A 1 187 ? -39.574 6.668 -3.877 1.00 74.56 187 ASN A O 1
ATOM 1499 N N . ARG A 1 188 ? -38.465 8.116 -2.577 1.00 72.69 188 ARG A N 1
ATOM 1500 C CA . ARG A 1 188 ? -39.626 8.615 -1.816 1.00 72.69 188 ARG A CA 1
ATOM 1501 C C . ARG A 1 188 ? -40.264 9.876 -2.422 1.00 72.69 188 ARG A C 1
ATOM 1503 O O . ARG A 1 188 ? -41.261 10.356 -1.892 1.00 72.69 188 ARG A O 1
ATOM 1510 N N . LEU A 1 189 ? -39.699 10.428 -3.499 1.00 71.06 189 LEU A N 1
ATOM 1511 C CA . LEU A 1 189 ? -40.231 11.603 -4.193 1.00 71.06 189 LEU A CA 1
ATOM 1512 C C . LEU A 1 189 ? -41.224 11.187 -5.286 1.00 71.06 189 LEU A C 1
ATOM 1514 O O . LEU A 1 189 ? -40.940 10.312 -6.101 1.00 71.06 189 LEU A O 1
ATOM 1518 N N . GLN A 1 190 ? -42.378 11.853 -5.341 1.00 64.38 190 GLN A N 1
ATOM 1519 C CA . GLN A 1 190 ? -43.343 11.671 -6.430 1.00 64.38 190 GLN A CA 1
ATOM 1520 C C . GLN A 1 190 ? -42.785 12.236 -7.745 1.00 64.38 190 GLN A C 1
ATOM 1522 O O . GLN A 1 190 ? -42.107 13.268 -7.735 1.00 64.38 190 GLN A O 1
ATOM 1527 N N . ILE A 1 191 ? -43.097 11.600 -8.880 1.00 64.00 191 ILE A N 1
ATOM 1528 C CA . ILE A 1 191 ? -42.622 12.023 -10.208 1.00 64.00 191 ILE A CA 1
ATOM 1529 C C . ILE A 1 191 ? -43.414 13.255 -10.682 1.00 64.00 191 ILE A C 1
ATOM 1531 O O . ILE A 1 191 ? -44.354 13.157 -11.466 1.00 64.00 191 ILE A O 1
ATOM 1535 N N . THR A 1 192 ? -43.034 14.430 -10.182 1.00 66.50 192 THR A N 1
ATOM 1536 C CA . THR A 1 192 ? -43.611 15.734 -10.539 1.00 66.50 192 THR A CA 1
ATOM 1537 C C . THR A 1 192 ? -42.532 16.674 -11.077 1.00 66.50 192 THR A C 1
ATOM 1539 O O . THR A 1 192 ? -41.334 16.435 -10.907 1.00 66.50 192 THR A O 1
ATOM 1542 N N . ALA A 1 193 ? -42.940 17.756 -11.747 1.00 63.97 193 ALA A N 1
ATOM 1543 C CA . ALA A 1 193 ? -42.000 18.736 -12.288 1.00 63.97 193 ALA A CA 1
ATOM 1544 C C . ALA A 1 193 ? -41.174 19.428 -11.186 1.00 63.97 193 ALA A C 1
ATOM 1546 O O . ALA A 1 193 ? -39.990 19.692 -11.386 1.00 63.97 193 ALA A O 1
ATOM 1547 N N . ASP A 1 194 ? -41.783 19.677 -10.027 1.00 72.06 194 ASP A N 1
ATOM 1548 C CA . ASP A 1 194 ? -41.184 20.450 -8.933 1.00 72.06 194 ASP A CA 1
ATOM 1549 C C . ASP A 1 194 ? -40.175 19.626 -8.114 1.00 72.06 194 ASP A C 1
ATOM 1551 O O . ASP A 1 194 ? -39.159 20.145 -7.654 1.00 72.06 194 ASP A O 1
ATOM 1555 N N . ASN A 1 195 ? -40.391 18.310 -8.008 1.00 75.00 195 ASN A N 1
ATOM 1556 C CA . ASN A 1 195 ? -39.515 17.410 -7.251 1.00 75.00 195 ASN A CA 1
ATOM 1557 C C . ASN A 1 195 ? -38.168 17.121 -7.941 1.00 75.00 195 ASN A C 1
ATOM 1559 O O . ASN A 1 195 ? -37.261 16.588 -7.299 1.00 75.00 195 ASN A O 1
ATOM 1563 N N . TYR A 1 196 ? -37.999 17.476 -9.222 1.00 79.94 196 TYR A N 1
ATOM 1564 C CA . TYR A 1 196 ? -36.743 17.263 -9.954 1.00 79.94 196 TYR A CA 1
ATOM 1565 C C . TYR A 1 196 ? -35.563 18.025 -9.336 1.00 79.94 196 TYR A C 1
ATOM 1567 O O . TYR A 1 196 ? -34.487 17.456 -9.138 1.00 79.94 196 TYR A O 1
ATOM 1575 N N . ASP A 1 197 ? -35.773 19.296 -8.986 1.00 78.94 197 ASP A N 1
ATOM 1576 C CA . ASP A 1 197 ? -34.711 20.144 -8.438 1.00 78.94 197 ASP A CA 1
ATOM 1577 C C . ASP A 1 197 ? -34.347 19.711 -7.003 1.00 78.94 197 ASP A C 1
ATOM 1579 O O . ASP A 1 197 ? -33.172 19.697 -6.631 1.00 78.94 197 ASP A O 1
ATOM 1583 N N . ILE A 1 198 ? -35.341 19.253 -6.230 1.00 78.56 198 ILE A N 1
ATOM 1584 C CA . ILE A 1 198 ? -35.168 18.684 -4.881 1.00 78.56 198 ILE A CA 1
ATOM 1585 C C . ILE A 1 198 ? -34.335 17.394 -4.937 1.00 78.56 198 ILE A C 1
ATOM 1587 O O . ILE A 1 198 ? -33.397 17.221 -4.156 1.00 78.56 198 ILE A O 1
ATOM 1591 N N . ALA A 1 199 ? -34.629 16.502 -5.889 1.00 79.31 199 ALA A N 1
ATOM 1592 C CA . ALA A 1 199 ? -33.890 15.254 -6.071 1.00 79.31 199 ALA A CA 1
ATOM 1593 C C . ALA A 1 199 ? -32.398 15.496 -6.380 1.00 79.31 199 ALA A C 1
ATOM 1595 O O . ALA A 1 199 ? -31.535 14.815 -5.824 1.00 79.31 199 ALA A O 1
ATOM 1596 N N . ILE A 1 200 ? -32.075 16.506 -7.199 1.00 83.06 200 ILE A N 1
ATOM 1597 C CA . ILE A 1 200 ? -30.683 16.898 -7.484 1.00 83.06 200 ILE A CA 1
ATOM 1598 C C . ILE A 1 200 ? -29.983 17.441 -6.233 1.00 83.06 200 ILE A C 1
ATOM 1600 O O . ILE A 1 200 ? -28.834 17.078 -5.974 1.00 83.06 200 ILE A O 1
ATOM 1604 N N . GLN A 1 201 ? -30.654 18.291 -5.449 1.00 78.88 201 GLN A N 1
ATOM 1605 C CA . GLN A 1 201 ? -30.081 18.855 -4.222 1.00 78.88 201 GLN A CA 1
ATOM 1606 C C . GLN A 1 201 ? -29.748 17.768 -3.190 1.00 78.88 201 GLN A C 1
ATOM 1608 O O . GLN A 1 201 ? -28.671 17.808 -2.593 1.00 78.88 201 GLN A O 1
ATOM 1613 N N . LEU A 1 202 ? -30.626 16.774 -3.014 1.00 80.12 202 LEU A N 1
ATOM 1614 C CA . LEU A 1 202 ? -30.396 15.649 -2.101 1.00 80.12 202 LEU A CA 1
ATOM 1615 C C . LEU A 1 202 ? -29.212 14.774 -2.531 1.00 80.12 202 LEU A C 1
ATOM 1617 O O . LEU A 1 202 ? -28.394 14.402 -1.689 1.00 80.12 202 LEU A O 1
ATOM 1621 N N . LEU A 1 203 ? -29.090 14.475 -3.829 1.00 82.12 203 LEU A N 1
ATOM 1622 C CA . LEU A 1 203 ? -27.978 13.680 -4.353 1.00 82.12 203 LEU A CA 1
ATOM 1623 C C . LEU A 1 203 ? -26.644 14.427 -4.231 1.00 82.12 203 LEU A C 1
ATOM 1625 O O . LEU A 1 203 ? -25.694 13.864 -3.694 1.00 82.12 203 LEU A O 1
ATOM 1629 N N . ARG A 1 204 ? -26.588 15.711 -4.615 1.00 79.75 204 ARG A N 1
ATOM 1630 C CA . ARG A 1 204 ? -25.389 16.547 -4.425 1.00 79.75 204 ARG A CA 1
ATOM 1631 C C . ARG A 1 204 ? -24.981 16.616 -2.955 1.00 79.75 204 ARG A C 1
ATOM 1633 O O . ARG A 1 204 ? -23.856 16.273 -2.625 1.00 79.75 204 ARG A O 1
ATOM 1640 N N . LYS A 1 205 ? -25.905 16.950 -2.047 1.00 76.38 205 LYS A N 1
ATOM 1641 C CA . LYS A 1 205 ? -25.610 17.060 -0.605 1.00 76.38 205 LYS A CA 1
ATOM 1642 C C . LYS A 1 205 ? -25.019 15.776 0.003 1.00 76.38 205 LYS A C 1
ATOM 1644 O O . LYS A 1 205 ? -24.294 15.860 0.989 1.00 76.38 205 LYS A O 1
ATOM 1649 N N . LYS A 1 206 ? -25.355 14.603 -0.544 1.00 72.19 206 LYS A N 1
ATOM 1650 C CA . LYS A 1 206 ? -24.931 13.297 -0.021 1.00 72.19 206 LYS A CA 1
ATOM 1651 C C . LYS A 1 206 ? -23.697 12.716 -0.723 1.00 72.19 206 LYS A C 1
ATOM 1653 O O . LYS A 1 206 ? -22.962 11.970 -0.081 1.00 72.19 206 LYS A O 1
ATOM 1658 N N . TYR A 1 207 ? -23.479 13.033 -2.002 1.00 74.88 207 TYR A N 1
ATOM 1659 C CA . TYR A 1 207 ? -22.453 12.386 -2.831 1.00 74.88 207 TYR A CA 1
ATOM 1660 C C . TYR A 1 207 ? -21.375 13.331 -3.399 1.00 74.88 207 TYR A C 1
ATOM 1662 O O . TYR A 1 207 ? -20.315 12.856 -3.795 1.00 74.88 207 TYR A O 1
ATOM 1670 N N . ASP A 1 208 ? -21.578 14.652 -3.361 1.00 74.25 208 ASP A N 1
ATOM 1671 C CA . ASP A 1 208 ? -20.622 15.685 -3.806 1.00 74.25 208 ASP A CA 1
ATOM 1672 C C . ASP A 1 208 ? -19.611 16.040 -2.688 1.00 74.25 208 ASP A C 1
ATOM 1674 O O . ASP A 1 208 ? -19.481 17.190 -2.272 1.00 74.25 208 ASP A O 1
ATOM 1678 N N . ASN A 1 209 ? -18.938 15.025 -2.125 1.00 69.06 209 ASN A N 1
ATOM 1679 C CA . ASN A 1 209 ? -17.950 15.194 -1.049 1.00 69.06 209 ASN A CA 1
ATOM 1680 C C . ASN A 1 209 ? -16.516 15.045 -1.584 1.00 69.06 209 ASN A C 1
ATOM 1682 O O . ASN A 1 209 ? -15.985 13.939 -1.711 1.00 69.06 209 ASN A O 1
ATOM 1686 N N . GLN A 1 210 ? -15.881 16.181 -1.875 1.00 63.28 210 GLN A N 1
ATOM 1687 C CA . GLN A 1 210 ? -14.537 16.237 -2.457 1.00 63.28 210 GLN A CA 1
ATOM 1688 C C . GLN A 1 210 ? -13.439 15.758 -1.490 1.00 63.28 210 GLN A C 1
ATOM 1690 O O . GLN A 1 210 ? -12.496 15.099 -1.927 1.00 63.28 210 GLN A O 1
ATOM 1695 N N . GLU A 1 211 ? -13.594 16.010 -0.188 1.00 67.50 211 GLU A N 1
ATOM 1696 C CA . GLU A 1 211 ? -12.639 15.639 0.868 1.00 67.50 211 GLU A CA 1
ATOM 1697 C C . GLU A 1 211 ? -12.574 14.114 1.065 1.00 67.50 211 GLU A C 1
ATOM 1699 O O . GLU A 1 211 ? -11.494 13.530 1.156 1.00 67.50 211 GLU A O 1
ATOM 1704 N N . ALA A 1 212 ? -13.722 13.430 1.023 1.00 66.94 212 ALA A N 1
ATOM 1705 C CA . ALA A 1 212 ? -13.774 11.967 1.071 1.00 66.94 212 ALA A CA 1
ATOM 1706 C C . ALA A 1 212 ? -13.070 11.311 -0.135 1.00 66.94 212 ALA A C 1
ATOM 1708 O O . ALA A 1 212 ? -12.403 10.288 0.017 1.00 66.94 212 ALA A O 1
ATOM 1709 N N . VAL A 1 213 ? -13.177 11.911 -1.327 1.00 68.25 213 VAL A N 1
ATOM 1710 C CA . VAL A 1 213 ? -12.493 11.416 -2.535 1.00 68.25 213 VAL A CA 1
ATOM 1711 C C . VAL A 1 213 ? -10.981 11.654 -2.459 1.00 68.25 213 VAL A C 1
ATOM 1713 O O . VAL A 1 213 ? -10.220 10.773 -2.849 1.00 68.25 213 VAL A O 1
ATOM 1716 N N . VAL A 1 214 ? -10.531 12.790 -1.915 1.00 75.44 214 VAL A N 1
ATOM 1717 C CA . VAL A 1 214 ? -9.104 13.045 -1.641 1.00 75.44 214 VAL A CA 1
ATOM 1718 C C . VAL A 1 214 ? -8.540 12.015 -0.659 1.00 75.44 214 VAL A C 1
ATOM 1720 O O . VAL A 1 214 ? -7.535 11.374 -0.965 1.00 75.44 214 VAL A O 1
ATOM 1723 N N . ASN A 1 215 ? -9.219 11.778 0.467 1.00 76.62 215 ASN A N 1
ATOM 1724 C CA . ASN A 1 215 ? -8.791 10.786 1.456 1.00 76.62 215 ASN A CA 1
ATOM 1725 C C . ASN A 1 215 ? -8.724 9.367 0.863 1.00 76.62 215 ASN A C 1
ATOM 1727 O O . ASN A 1 215 ? -7.748 8.655 1.093 1.00 76.62 215 ASN A O 1
ATOM 1731 N N . GLN A 1 216 ? -9.687 8.975 0.020 1.00 74.69 216 GLN A N 1
ATOM 1732 C CA . GLN A 1 216 ? -9.636 7.688 -0.683 1.00 74.69 216 GLN A CA 1
ATOM 1733 C C . GLN A 1 216 ? -8.488 7.615 -1.706 1.00 74.69 216 GLN A C 1
ATOM 1735 O O . GLN A 1 216 ? -7.877 6.562 -1.854 1.00 74.69 216 GLN A O 1
ATOM 1740 N N . LEU A 1 217 ? -8.161 8.705 -2.409 1.00 77.94 217 LEU A N 1
ATOM 1741 C CA . LEU A 1 217 ? -7.023 8.746 -3.339 1.00 77.94 217 LEU A CA 1
ATOM 1742 C C . LEU A 1 217 ? -5.679 8.631 -2.604 1.00 77.94 217 LEU A C 1
ATOM 1744 O O . LEU A 1 217 ? -4.792 7.918 -3.072 1.00 77.94 217 LEU A O 1
ATOM 1748 N N . LEU A 1 218 ? -5.544 9.273 -1.441 1.00 81.56 218 LEU A N 1
ATOM 1749 C CA . LEU A 1 218 ? -4.376 9.141 -0.566 1.00 81.56 218 LEU A CA 1
ATOM 1750 C C . LEU A 1 218 ? -4.253 7.721 0.009 1.00 81.56 218 LEU A C 1
ATOM 1752 O O . LEU A 1 218 ? -3.160 7.155 -0.007 1.00 81.56 218 LEU A O 1
ATOM 1756 N N . GLN A 1 219 ? -5.366 7.114 0.434 1.00 79.75 219 GLN A N 1
ATOM 1757 C CA . GLN A 1 219 ? -5.401 5.719 0.883 1.00 79.75 219 GLN A CA 1
ATOM 1758 C C . GLN A 1 219 ? -5.013 4.761 -0.254 1.00 79.75 219 GLN A C 1
ATOM 1760 O O . GLN A 1 219 ? -4.110 3.950 -0.089 1.00 79.75 219 GLN A O 1
ATOM 1765 N N . ASN A 1 220 ? -5.588 4.926 -1.450 1.00 82.00 220 ASN A N 1
ATOM 1766 C CA . ASN A 1 220 ? -5.243 4.127 -2.629 1.00 82.00 220 ASN A CA 1
ATOM 1767 C C . ASN A 1 220 ? -3.751 4.248 -3.001 1.00 82.00 220 ASN A C 1
ATOM 1769 O O . ASN A 1 220 ? -3.150 3.268 -3.434 1.00 82.00 220 ASN A O 1
ATOM 1773 N N . LEU A 1 221 ? -3.139 5.428 -2.835 1.00 84.56 221 LEU A N 1
ATOM 1774 C CA . LEU A 1 221 ? -1.697 5.618 -3.032 1.00 84.56 221 LEU A CA 1
ATOM 1775 C C . LEU A 1 221 ? -0.868 4.863 -1.979 1.00 84.56 221 LEU A C 1
ATOM 1777 O O . LEU A 1 221 ? 0.198 4.330 -2.293 1.00 84.56 221 LEU A O 1
ATOM 1781 N N . HIS A 1 222 ? -1.352 4.811 -0.738 1.00 81.88 222 HIS A N 1
ATOM 1782 C CA . HIS A 1 222 ? -0.710 4.079 0.349 1.00 81.88 222 HIS A CA 1
ATOM 1783 C C . HIS A 1 222 ? -0.853 2.555 0.194 1.00 81.88 222 HIS A C 1
ATOM 1785 O O . HIS A 1 222 ? 0.111 1.833 0.446 1.00 81.88 222 HIS A O 1
ATOM 1791 N N . ASP A 1 223 ? -1.989 2.081 -0.316 1.00 81.88 223 ASP A N 1
ATOM 1792 C CA . ASP A 1 223 ? -2.297 0.657 -0.506 1.00 81.88 223 ASP A CA 1
ATOM 1793 C C . ASP A 1 223 ? -1.668 0.058 -1.781 1.00 81.88 223 ASP A C 1
ATOM 1795 O O . ASP A 1 223 ? -1.606 -1.164 -1.932 1.00 81.88 223 ASP A O 1
ATOM 1799 N N . ILE A 1 224 ? -1.161 0.883 -2.709 1.00 84.62 224 ILE A N 1
ATOM 1800 C CA . ILE A 1 224 ? -0.351 0.392 -3.834 1.00 84.62 224 ILE A CA 1
ATOM 1801 C C . ILE A 1 224 ? 0.908 -0.293 -3.291 1.00 84.62 224 ILE A C 1
ATOM 1803 O O . ILE A 1 224 ? 1.717 0.314 -2.591 1.00 84.62 224 ILE A O 1
ATOM 1807 N N . GLN A 1 225 ? 1.090 -1.556 -3.665 1.00 72.94 225 GLN A N 1
ATOM 1808 C CA . GLN A 1 225 ? 2.297 -2.342 -3.437 1.00 72.94 225 GLN A CA 1
ATOM 1809 C C . GLN A 1 225 ? 2.717 -2.983 -4.768 1.00 72.94 225 GLN A C 1
ATOM 1811 O O . GLN A 1 225 ? 1.835 -3.388 -5.536 1.00 72.94 225 GLN A O 1
ATOM 1816 N N . PRO A 1 226 ? 4.023 -3.066 -5.078 1.00 67.81 226 PRO A N 1
ATOM 1817 C CA . PRO A 1 226 ? 4.494 -3.720 -6.291 1.00 67.81 226 PRO A CA 1
ATOM 1818 C C . PRO A 1 226 ? 4.281 -5.237 -6.200 1.00 67.81 226 PRO A C 1
ATOM 1820 O O . PRO A 1 226 ? 4.700 -5.872 -5.235 1.00 67.81 226 PRO A O 1
ATOM 1823 N N . GLU A 1 227 ? 3.669 -5.833 -7.225 1.00 61.50 227 GLU A N 1
ATOM 1824 C CA . GLU A 1 227 ? 3.390 -7.281 -7.266 1.00 61.50 227 GLU A CA 1
ATOM 1825 C C . GLU A 1 227 ? 4.675 -8.126 -7.341 1.00 61.50 227 GLU A C 1
ATOM 1827 O O . GLU A 1 227 ? 4.704 -9.266 -6.875 1.00 61.50 227 GLU A O 1
ATOM 1832 N N . SER A 1 228 ? 5.763 -7.560 -7.878 1.00 66.81 228 SER A N 1
ATOM 1833 C CA . SER A 1 228 ? 7.106 -8.133 -7.790 1.00 66.81 228 SER A CA 1
ATOM 1834 C C . SER A 1 228 ? 8.216 -7.088 -8.001 1.00 66.81 228 SER A C 1
ATOM 1836 O O . SER A 1 228 ? 7.980 -5.904 -8.263 1.00 66.81 228 SER A O 1
ATOM 1838 N N . THR A 1 229 ? 9.470 -7.536 -7.916 1.00 73.56 229 THR A N 1
ATOM 1839 C CA . THR A 1 229 ? 10.664 -6.746 -8.262 1.00 73.56 229 THR A CA 1
ATOM 1840 C C . THR A 1 229 ? 10.970 -6.719 -9.767 1.00 73.56 229 THR A C 1
ATOM 1842 O O . THR A 1 229 ? 11.985 -6.145 -10.169 1.00 73.56 229 THR A O 1
ATOM 1845 N N . THR A 1 230 ? 10.130 -7.323 -10.620 1.00 73.69 230 THR A N 1
ATOM 1846 C CA . THR A 1 230 ? 10.333 -7.301 -12.077 1.00 73.69 230 THR A CA 1
ATOM 1847 C C . THR A 1 230 ? 10.084 -5.910 -12.660 1.00 73.69 230 THR A C 1
ATOM 1849 O O . THR A 1 230 ? 9.248 -5.148 -12.182 1.00 73.69 230 THR A O 1
ATOM 1852 N N . VAL A 1 231 ? 10.802 -5.573 -13.735 1.00 74.50 231 VAL A N 1
ATOM 1853 C CA . VAL A 1 231 ? 10.701 -4.256 -14.390 1.00 74.50 231 VAL A CA 1
ATOM 1854 C C . VAL A 1 231 ? 9.272 -3.967 -14.866 1.00 74.50 231 VAL A C 1
ATOM 1856 O O . VAL A 1 231 ? 8.804 -2.846 -14.711 1.00 74.50 231 VAL A O 1
ATOM 1859 N N . THR A 1 232 ? 8.560 -4.972 -15.383 1.00 74.50 232 THR A N 1
ATOM 1860 C CA . THR A 1 232 ? 7.169 -4.840 -15.841 1.00 74.50 232 THR A CA 1
ATOM 1861 C C . THR A 1 232 ? 6.214 -4.481 -14.709 1.00 74.50 232 THR A C 1
ATOM 1863 O O . THR A 1 232 ? 5.379 -3.598 -14.877 1.00 74.50 232 THR A O 1
ATOM 1866 N N . ASP A 1 233 ? 6.364 -5.093 -13.535 1.00 78.62 233 ASP A N 1
ATOM 1867 C CA . ASP A 1 233 ? 5.453 -4.840 -12.413 1.00 78.62 233 ASP A CA 1
ATOM 1868 C C . ASP A 1 233 ? 5.783 -3.511 -11.720 1.00 78.62 233 ASP A C 1
ATOM 1870 O O . ASP A 1 233 ? 4.891 -2.820 -11.227 1.00 78.62 233 ASP A O 1
ATOM 1874 N N . GLN A 1 234 ? 7.052 -3.092 -11.761 1.00 79.81 234 GLN A N 1
ATOM 1875 C CA . GLN A 1 234 ? 7.482 -1.757 -11.341 1.00 79.81 234 GLN A CA 1
ATOM 1876 C C . GLN A 1 234 ? 6.930 -0.670 -12.297 1.00 79.81 234 GLN A C 1
ATOM 1878 O O . GLN A 1 234 ? 6.486 0.373 -11.821 1.00 79.81 234 GLN A O 1
ATOM 1883 N N . ILE A 1 235 ? 6.856 -0.926 -13.613 1.00 81.06 235 ILE A N 1
ATOM 1884 C CA . ILE A 1 235 ? 6.173 -0.047 -14.588 1.00 81.06 235 ILE A CA 1
ATOM 1885 C C . ILE A 1 235 ? 4.669 0.024 -14.292 1.00 81.06 235 ILE A C 1
ATOM 1887 O O . ILE A 1 235 ? 4.147 1.115 -14.076 1.00 81.06 235 ILE A O 1
ATOM 1891 N N . ASN A 1 236 ? 3.997 -1.125 -14.152 1.00 81.00 236 ASN A N 1
ATOM 1892 C CA . ASN A 1 236 ? 2.575 -1.191 -13.787 1.00 81.00 236 ASN A CA 1
ATOM 1893 C C . ASN A 1 236 ? 2.276 -0.454 -12.462 1.00 81.00 236 ASN A C 1
ATOM 1895 O O . ASN A 1 236 ? 1.195 0.104 -12.277 1.00 81.00 236 ASN A O 1
ATOM 1899 N N . THR A 1 237 ? 3.236 -0.432 -11.531 1.00 85.06 237 THR A N 1
ATOM 1900 C CA . THR A 1 237 ? 3.147 0.323 -10.271 1.00 85.06 237 THR A CA 1
ATOM 1901 C C . THR A 1 237 ? 3.200 1.834 -10.518 1.00 85.06 237 THR A C 1
ATOM 1903 O O . THR A 1 237 ? 2.372 2.566 -9.975 1.00 85.06 237 THR A O 1
ATOM 1906 N N . LEU A 1 238 ? 4.104 2.317 -11.379 1.00 86.25 238 LEU A N 1
ATOM 1907 C CA . LEU A 1 238 ? 4.163 3.731 -11.770 1.00 86.25 238 LEU A CA 1
ATOM 1908 C C . LEU A 1 238 ? 2.894 4.177 -12.517 1.00 86.25 238 LEU A C 1
ATOM 1910 O O . LEU A 1 238 ? 2.332 5.224 -12.188 1.00 86.25 238 LEU A O 1
ATOM 1914 N N . ASP A 1 239 ? 2.393 3.356 -13.440 1.00 83.06 239 ASP A N 1
ATOM 1915 C CA . ASP A 1 239 ? 1.169 3.623 -14.209 1.00 83.06 239 ASP A CA 1
ATOM 1916 C C . ASP A 1 239 ? -0.094 3.682 -13.332 1.00 83.06 239 ASP A C 1
ATOM 1918 O O . ASP A 1 239 ? -1.073 4.337 -13.691 1.00 83.06 239 ASP A O 1
ATOM 1922 N N . ARG A 1 240 ? -0.076 3.054 -12.148 1.00 86.00 240 ARG A N 1
ATOM 1923 C CA . ARG A 1 240 ? -1.129 3.187 -11.124 1.00 86.00 240 ARG A CA 1
ATOM 1924 C C . ARG A 1 240 ? -0.970 4.439 -10.256 1.00 86.00 240 ARG A C 1
ATOM 1926 O O . ARG A 1 240 ? -1.973 4.973 -9.790 1.00 86.00 240 ARG A O 1
ATOM 1933 N N . ILE A 1 241 ? 0.256 4.922 -10.049 1.00 87.44 241 ILE A N 1
ATOM 1934 C CA . ILE A 1 241 ? 0.555 6.116 -9.237 1.00 87.44 241 ILE A CA 1
ATOM 1935 C C . ILE A 1 241 ? 0.264 7.410 -10.016 1.00 87.44 241 ILE A C 1
ATOM 1937 O O . ILE A 1 241 ? -0.353 8.327 -9.470 1.00 87.44 241 ILE A O 1
ATOM 1941 N N . LEU A 1 242 ? 0.659 7.488 -11.293 1.00 85.19 242 LEU A N 1
ATOM 1942 C CA . LEU A 1 242 ? 0.524 8.696 -12.125 1.00 85.19 242 LEU A CA 1
ATOM 1943 C C . LEU A 1 242 ? -0.916 9.269 -12.176 1.00 85.19 242 LEU A C 1
ATOM 1945 O O . LEU A 1 242 ? -1.072 10.478 -11.965 1.00 85.19 242 LEU A O 1
ATOM 1949 N N . PRO A 1 243 ? -1.986 8.467 -12.379 1.00 81.81 243 PRO A N 1
ATOM 1950 C CA . PRO A 1 243 ? -3.356 8.977 -12.403 1.00 81.81 243 PRO A CA 1
ATOM 1951 C C . PRO A 1 243 ? -3.826 9.494 -11.042 1.00 81.81 243 PRO A C 1
ATOM 1953 O O . PRO A 1 243 ? -4.602 10.445 -10.997 1.00 81.81 243 PRO A O 1
ATOM 1956 N N . ILE A 1 244 ? -3.362 8.892 -9.940 1.00 85.00 244 ILE A N 1
ATOM 1957 C CA . ILE A 1 244 ? -3.743 9.288 -8.577 1.00 85.00 244 ILE A CA 1
ATOM 1958 C C . ILE A 1 244 ? -3.147 10.658 -8.246 1.00 85.00 244 ILE A C 1
ATOM 1960 O O . ILE A 1 244 ? -3.879 11.553 -7.826 1.00 85.00 244 ILE A O 1
ATOM 1964 N N . ILE A 1 245 ? -1.851 10.862 -8.512 1.00 85.44 245 ILE A N 1
ATOM 1965 C CA . ILE A 1 245 ? -1.190 12.159 -8.297 1.00 85.44 245 ILE A CA 1
ATOM 1966 C C . ILE A 1 245 ? -1.839 13.253 -9.159 1.00 85.44 245 ILE A C 1
ATOM 1968 O O . ILE A 1 245 ? -2.160 14.323 -8.646 1.00 85.44 245 ILE A O 1
ATOM 1972 N N . SER A 1 246 ? -2.141 12.968 -10.431 1.00 82.06 246 SER A N 1
ATOM 1973 C CA . SER A 1 246 ? -2.826 13.928 -11.311 1.00 82.06 246 SER A CA 1
ATOM 1974 C C . SER A 1 246 ? -4.254 14.271 -10.847 1.00 82.06 246 SER A C 1
ATOM 1976 O O . SER A 1 246 ? -4.701 15.411 -10.996 1.00 82.06 246 SER A O 1
ATOM 1978 N N . GLN A 1 247 ? -4.981 13.317 -10.253 1.00 76.38 247 GLN A N 1
ATOM 1979 C CA . GLN A 1 247 ? -6.308 13.570 -9.677 1.00 76.38 247 GLN A CA 1
ATOM 1980 C C . GLN A 1 247 ? -6.245 14.391 -8.383 1.00 76.38 247 GLN A C 1
ATOM 1982 O O . GLN A 1 247 ? -7.097 15.259 -8.195 1.00 76.38 247 GLN A O 1
ATOM 1987 N N . LEU A 1 248 ? -5.236 14.166 -7.535 1.00 80.75 248 LEU A N 1
ATOM 1988 C CA . LEU A 1 248 ? -4.983 14.974 -6.338 1.00 80.75 248 LEU A CA 1
ATOM 1989 C C . LEU A 1 248 ? -4.653 16.431 -6.717 1.00 80.75 248 LEU A C 1
ATOM 1991 O O . LEU A 1 248 ? -5.316 17.346 -6.232 1.00 80.75 248 LEU A O 1
ATOM 1995 N N . GLU A 1 249 ? -3.742 16.651 -7.674 1.00 80.50 249 GLU A N 1
ATOM 1996 C CA . GLU A 1 249 ? -3.411 17.994 -8.190 1.00 80.50 249 GLU A CA 1
ATOM 1997 C C . GLU A 1 249 ? -4.645 18.723 -8.738 1.00 80.50 249 GLU A C 1
ATOM 1999 O O . GLU A 1 249 ? -4.892 19.885 -8.415 1.00 80.50 249 GLU A O 1
ATOM 2004 N N . ARG A 1 250 ? -5.480 18.032 -9.526 1.00 75.31 250 ARG A N 1
ATOM 2005 C CA . ARG A 1 250 ? -6.723 18.603 -10.074 1.00 75.31 250 ARG A CA 1
ATOM 2006 C C . ARG A 1 250 ? -7.792 18.907 -9.022 1.00 75.31 250 ARG A C 1
ATOM 2008 O O . ARG A 1 250 ? -8.670 19.719 -9.306 1.00 75.31 250 ARG A O 1
ATOM 2015 N N . LYS A 1 251 ? -7.752 18.255 -7.856 1.00 72.94 251 LYS A N 1
ATOM 2016 C CA . LYS A 1 251 ? -8.643 18.531 -6.715 1.00 72.94 251 LYS A CA 1
ATOM 2017 C C . LYS A 1 251 ? -8.060 19.570 -5.742 1.00 72.94 251 LYS A C 1
ATOM 2019 O O . LYS A 1 251 ? -8.715 19.892 -4.760 1.00 72.94 251 LYS A O 1
ATOM 2024 N N . GLY A 1 252 ? -6.898 20.152 -6.055 1.00 67.88 252 GLY A N 1
ATOM 2025 C CA . GLY A 1 252 ? -6.293 21.257 -5.304 1.00 67.88 252 GLY A CA 1
ATOM 2026 C C . GLY A 1 252 ? -5.331 20.833 -4.192 1.00 67.88 252 GLY A C 1
ATOM 2027 O O . GLY A 1 252 ? -4.875 21.692 -3.441 1.00 67.88 252 GLY A O 1
ATOM 2028 N N . GLU A 1 253 ? -5.001 19.543 -4.090 1.00 79.31 253 GLU A N 1
ATOM 2029 C CA . GLU A 1 253 ? -4.068 19.042 -3.079 1.00 79.31 253 GLU A CA 1
ATOM 2030 C C . GLU A 1 253 ? -2.607 19.363 -3.400 1.00 79.31 253 GLU A C 1
ATOM 2032 O O . GLU A 1 253 ? -2.169 19.328 -4.553 1.00 79.31 253 GLU A O 1
ATOM 2037 N N . ASN A 1 254 ? -1.815 19.617 -2.354 1.00 78.12 254 ASN A N 1
ATOM 2038 C CA . ASN A 1 254 ? -0.392 19.907 -2.505 1.00 78.12 254 ASN A CA 1
ATOM 2039 C C . ASN A 1 254 ? 0.431 18.612 -2.614 1.00 78.12 254 ASN A C 1
ATOM 2041 O O . ASN A 1 254 ? 0.948 18.076 -1.631 1.00 78.12 254 ASN A O 1
ATOM 2045 N N . THR A 1 255 ? 0.596 18.130 -3.843 1.00 78.56 255 THR A N 1
ATOM 2046 C CA . THR A 1 255 ? 1.407 16.945 -4.157 1.00 78.56 255 THR A CA 1
ATOM 2047 C C . THR A 1 255 ? 2.919 17.186 -4.071 1.00 78.56 255 THR A C 1
ATOM 2049 O O . THR A 1 255 ? 3.682 16.218 -4.053 1.00 78.56 255 THR A O 1
ATOM 2052 N N . ASP A 1 256 ? 3.403 18.431 -3.961 1.00 81.25 256 ASP A N 1
ATOM 2053 C CA . ASP A 1 256 ? 4.839 18.758 -4.017 1.00 81.25 256 ASP A CA 1
ATOM 2054 C C . ASP A 1 256 ? 5.574 18.682 -2.656 1.00 81.25 256 ASP A C 1
ATOM 2056 O O . ASP A 1 256 ? 6.630 19.288 -2.431 1.00 81.25 256 ASP A O 1
ATOM 2060 N N . THR A 1 257 ? 5.044 17.891 -1.723 1.00 82.38 257 THR A N 1
ATOM 2061 C CA . THR A 1 257 ? 5.617 17.719 -0.380 1.00 82.38 257 THR A CA 1
ATOM 2062 C C . THR A 1 257 ? 6.738 16.672 -0.335 1.00 82.38 257 THR A C 1
ATOM 2064 O O . THR A 1 257 ? 6.784 15.715 -1.112 1.00 82.38 257 THR A O 1
ATOM 2067 N N . GLN A 1 258 ? 7.660 16.814 0.629 1.00 80.19 258 GLN A N 1
ATOM 2068 C CA . GLN A 1 258 ? 8.711 15.806 0.858 1.00 80.19 258 GLN A CA 1
ATOM 2069 C C . GLN A 1 258 ? 8.127 14.447 1.272 1.00 80.19 258 GLN A C 1
ATOM 2071 O O . GLN A 1 258 ? 8.705 13.416 0.935 1.00 80.19 258 GLN A O 1
ATOM 2076 N N . GLN A 1 259 ? 6.981 14.448 1.963 1.00 78.94 259 GLN A N 1
ATOM 2077 C CA . GLN A 1 259 ? 6.281 13.225 2.343 1.00 78.94 259 GLN A CA 1
ATOM 2078 C C . GLN A 1 259 ? 5.739 12.497 1.110 1.00 78.94 259 GLN A C 1
ATOM 2080 O O . GLN A 1 259 ? 5.999 11.311 0.963 1.00 78.94 259 GLN A O 1
ATOM 2085 N N . MET A 1 260 ? 5.090 13.207 0.177 1.00 84.19 260 MET A N 1
ATOM 2086 C CA . MET A 1 260 ? 4.594 12.612 -1.070 1.00 84.19 260 MET A CA 1
ATOM 2087 C C . MET A 1 260 ? 5.722 11.942 -1.872 1.00 84.19 260 MET A C 1
ATOM 2089 O O . MET A 1 260 ? 5.598 10.789 -2.281 1.00 84.19 260 MET A O 1
ATOM 2093 N N . ARG A 1 261 ? 6.870 12.621 -2.027 1.00 88.56 261 ARG A N 1
ATOM 2094 C CA . ARG A 1 261 ? 8.057 12.046 -2.693 1.00 88.56 261 ARG A CA 1
ATOM 2095 C C . ARG A 1 261 ? 8.583 10.791 -2.003 1.00 88.56 261 ARG A C 1
ATOM 2097 O O . ARG A 1 261 ? 8.960 9.846 -2.690 1.00 88.56 261 ARG A O 1
ATOM 2104 N N . ARG A 1 262 ? 8.623 10.783 -0.667 1.00 83.81 262 ARG A N 1
ATOM 2105 C CA . ARG A 1 262 ? 9.039 9.622 0.129 1.00 83.81 262 ARG A CA 1
ATOM 2106 C C . ARG A 1 262 ? 8.087 8.443 -0.092 1.00 83.81 262 ARG A C 1
ATOM 2108 O O . ARG A 1 262 ? 8.553 7.394 -0.523 1.00 83.81 262 ARG A O 1
ATOM 2115 N N . THR A 1 263 ? 6.782 8.656 0.081 1.00 85.44 263 THR A N 1
ATOM 2116 C CA . THR A 1 263 ? 5.750 7.627 -0.112 1.00 85.44 263 THR A CA 1
ATOM 2117 C C . THR A 1 263 ? 5.788 7.029 -1.521 1.00 85.44 263 THR A C 1
ATOM 2119 O O . THR A 1 263 ? 5.636 5.822 -1.663 1.00 85.44 263 THR A O 1
ATOM 2122 N N . ILE A 1 264 ? 6.028 7.841 -2.562 1.00 88.62 264 ILE A N 1
ATOM 2123 C CA . ILE A 1 264 ? 6.181 7.358 -3.948 1.00 88.62 264 ILE A CA 1
ATOM 2124 C C . ILE A 1 264 ? 7.449 6.504 -4.100 1.00 88.62 264 ILE A C 1
ATOM 2126 O O . ILE A 1 264 ? 7.381 5.421 -4.674 1.00 88.62 264 ILE A O 1
ATOM 2130 N N . LEU A 1 265 ? 8.603 6.954 -3.590 1.00 87.31 265 LEU A N 1
ATOM 2131 C CA . LEU A 1 265 ? 9.870 6.211 -3.687 1.00 87.31 265 LEU A CA 1
ATOM 2132 C C . LEU A 1 265 ? 9.818 4.857 -2.972 1.00 87.31 265 LEU A C 1
ATOM 2134 O O . LEU A 1 265 ? 10.349 3.877 -3.492 1.00 87.31 265 LEU A O 1
ATOM 2138 N N . GLU A 1 266 ? 9.156 4.799 -1.817 1.00 86.69 266 GLU A N 1
ATOM 2139 C CA . GLU A 1 266 ? 8.974 3.582 -1.018 1.00 86.69 266 GLU A CA 1
ATOM 2140 C C . GLU A 1 266 ? 8.185 2.488 -1.769 1.00 86.69 266 GLU A C 1
ATOM 2142 O O . GLU A 1 266 ? 8.290 1.319 -1.407 1.00 86.69 266 GLU A O 1
ATOM 2147 N N . LYS A 1 267 ? 7.468 2.818 -2.859 1.00 85.88 267 LYS A N 1
ATOM 2148 C CA . LYS A 1 267 ? 6.772 1.834 -3.718 1.00 85.88 267 LYS A CA 1
ATOM 2149 C C . LYS A 1 267 ? 7.670 1.125 -4.734 1.00 85.88 267 LYS A C 1
ATOM 2151 O O . LYS A 1 267 ? 7.240 0.145 -5.340 1.00 85.88 267 LYS A O 1
ATOM 2156 N N . PHE A 1 268 ? 8.897 1.598 -4.941 1.00 88.12 268 PHE A N 1
ATOM 2157 C CA . PHE A 1 268 ? 9.825 1.040 -5.927 1.00 88.12 268 PHE A CA 1
ATOM 2158 C C . PHE A 1 268 ? 10.976 0.287 -5.262 1.00 88.12 268 PHE A C 1
ATOM 2160 O O . PHE A 1 268 ? 11.356 0.563 -4.127 1.00 88.12 268 PHE A O 1
ATOM 2167 N N . SER A 1 269 ? 11.563 -0.664 -5.988 1.00 85.00 269 SER A N 1
ATOM 2168 C CA . SER A 1 269 ? 12.681 -1.477 -5.496 1.00 85.00 269 SER A CA 1
ATOM 2169 C C . SER A 1 269 ? 13.911 -0.636 -5.134 1.00 85.00 269 SER A C 1
ATOM 2171 O O . SER A 1 269 ? 14.169 0.423 -5.714 1.00 85.00 269 SER A O 1
ATOM 2173 N N . GLU A 1 270 ? 14.740 -1.145 -4.220 1.00 81.00 270 GLU A N 1
ATOM 2174 C CA . GLU A 1 270 ? 15.930 -0.441 -3.726 1.00 81.00 270 GLU A CA 1
ATOM 2175 C C . GLU A 1 270 ? 16.905 -0.031 -4.854 1.00 81.00 270 GLU A C 1
ATOM 2177 O O . GLU A 1 270 ? 17.517 1.038 -4.799 1.00 81.00 270 GLU A O 1
ATOM 2182 N N . LYS A 1 271 ? 17.001 -0.831 -5.931 1.00 82.75 271 LYS A N 1
ATOM 2183 C CA . LYS A 1 271 ? 17.756 -0.498 -7.158 1.00 82.75 271 LYS A CA 1
ATOM 2184 C C . LYS A 1 271 ? 17.303 0.847 -7.741 1.00 82.75 271 LYS A C 1
ATOM 2186 O O . LYS A 1 271 ? 18.140 1.675 -8.102 1.00 82.75 271 LYS A O 1
ATOM 2191 N N . ILE A 1 272 ? 15.990 1.057 -7.820 1.00 84.69 272 ILE A N 1
ATOM 2192 C CA . ILE A 1 272 ? 15.360 2.245 -8.406 1.00 84.69 272 ILE A CA 1
ATOM 2193 C C . ILE A 1 272 ? 15.443 3.420 -7.436 1.00 84.69 272 ILE A C 1
ATOM 2195 O O . ILE A 1 272 ? 15.866 4.501 -7.841 1.00 84.69 272 ILE A O 1
ATOM 2199 N N . GLN A 1 273 ? 15.174 3.206 -6.144 1.00 86.25 273 GLN A N 1
ATOM 2200 C CA . GLN A 1 273 ? 15.366 4.235 -5.113 1.00 86.25 273 GLN A CA 1
ATOM 2201 C C . GLN A 1 273 ? 16.803 4.788 -5.130 1.00 86.25 273 GLN A C 1
ATOM 2203 O O . GLN A 1 273 ? 17.012 6.002 -5.187 1.00 86.25 273 GLN A O 1
ATOM 2208 N N . ARG A 1 274 ? 17.814 3.905 -5.173 1.00 81.88 274 ARG A N 1
ATOM 2209 C CA . ARG A 1 274 ? 19.235 4.282 -5.280 1.00 81.88 274 ARG A CA 1
ATOM 2210 C C . ARG A 1 274 ? 19.553 5.016 -6.589 1.00 81.88 274 ARG A C 1
ATOM 2212 O O . ARG A 1 274 ? 20.390 5.919 -6.574 1.00 81.88 274 ARG A O 1
ATOM 2219 N N . ALA A 1 275 ? 18.910 4.664 -7.704 1.00 83.88 275 ALA A N 1
ATOM 2220 C CA . ALA A 1 275 ? 19.066 5.373 -8.977 1.00 83.88 275 ALA A CA 1
ATOM 2221 C C . ALA A 1 275 ? 18.483 6.797 -8.912 1.00 83.88 275 ALA A C 1
ATOM 2223 O O . ALA A 1 275 ? 19.177 7.753 -9.260 1.00 83.88 275 ALA A O 1
ATOM 2224 N N . MET A 1 276 ? 17.264 6.955 -8.384 1.00 88.06 276 MET A N 1
ATOM 2225 C CA . MET A 1 276 ? 16.604 8.256 -8.218 1.00 88.06 276 MET A CA 1
ATOM 2226 C C . MET A 1 276 ? 17.378 9.176 -7.268 1.00 88.06 276 MET A C 1
ATOM 2228 O O . MET A 1 276 ? 17.618 10.340 -7.585 1.00 88.06 276 MET A O 1
ATOM 2232 N N . LEU A 1 277 ? 17.849 8.655 -6.130 1.00 82.62 277 LEU A N 1
ATOM 2233 C CA . LEU A 1 277 ? 18.639 9.429 -5.168 1.00 82.62 277 LEU A CA 1
ATOM 2234 C C . LEU A 1 277 ? 20.009 9.852 -5.726 1.00 82.62 277 LEU A C 1
ATOM 2236 O O . LEU A 1 277 ? 20.469 10.952 -5.421 1.00 82.62 277 LEU A O 1
ATOM 2240 N N . LYS A 1 278 ? 20.637 9.042 -6.594 1.00 81.62 278 LYS A N 1
ATOM 2241 C CA . LYS A 1 278 ? 21.829 9.462 -7.352 1.00 81.62 278 LYS A CA 1
ATOM 2242 C C . LYS A 1 278 ? 21.503 10.570 -8.357 1.00 81.62 278 LYS A C 1
ATOM 2244 O O . LYS A 1 278 ? 22.196 11.582 -8.360 1.00 81.62 278 LYS A O 1
ATOM 2249 N N . LYS A 1 279 ? 20.437 10.421 -9.156 1.00 79.06 279 LYS A N 1
ATOM 2250 C CA . LYS A 1 279 ? 20.003 11.430 -10.146 1.00 79.06 279 LYS A CA 1
ATOM 2251 C C . LYS A 1 279 ? 19.703 12.777 -9.464 1.00 79.06 279 LYS A C 1
ATOM 2253 O O . LYS A 1 279 ? 20.169 13.815 -9.929 1.00 79.06 279 LYS A O 1
ATOM 2258 N N . LYS A 1 280 ? 19.057 12.744 -8.290 1.00 78.31 280 LYS A N 1
ATOM 2259 C CA . LYS A 1 280 ? 18.860 13.896 -7.393 1.00 78.31 280 LYS A CA 1
ATOM 2260 C C . LYS A 1 280 ? 20.183 14.529 -6.942 1.00 78.31 280 LYS A C 1
ATOM 2262 O O . LYS A 1 280 ? 20.327 15.741 -7.034 1.00 78.31 280 LYS A O 1
ATOM 2267 N N . ALA A 1 281 ? 21.142 13.734 -6.462 1.00 75.75 281 ALA A N 1
ATOM 2268 C CA . ALA A 1 281 ? 22.431 14.235 -5.969 1.00 75.75 281 ALA A CA 1
ATOM 2269 C C . ALA A 1 281 ? 23.336 14.819 -7.073 1.00 75.75 281 ALA A C 1
ATOM 2271 O O . ALA A 1 281 ? 24.187 15.656 -6.785 1.00 75.75 281 ALA A O 1
ATOM 2272 N N . SER A 1 282 ? 23.161 14.391 -8.327 1.00 70.62 282 SER A N 1
ATOM 2273 C CA . SER A 1 282 ? 23.907 14.902 -9.486 1.00 70.62 282 SER A CA 1
ATOM 2274 C C . SER A 1 282 ? 23.267 16.122 -10.165 1.00 70.62 282 SER A C 1
ATOM 2276 O O . SER A 1 282 ? 23.890 16.707 -11.049 1.00 70.62 282 SER A O 1
ATOM 2278 N N . SER A 1 283 ? 22.049 16.518 -9.786 1.00 68.00 283 SER A N 1
ATOM 2279 C CA . SER A 1 283 ? 21.330 17.636 -10.408 1.00 68.00 283 SER A CA 1
ATOM 2280 C C . SER A 1 283 ? 21.563 18.945 -9.648 1.00 68.00 283 SER A C 1
ATOM 2282 O O . SER A 1 283 ? 21.260 19.046 -8.464 1.00 68.00 283 SER A O 1
ATOM 2284 N N . GLN A 1 284 ? 22.063 19.979 -10.331 1.00 55.69 284 GLN A N 1
ATOM 2285 C CA . GLN A 1 284 ? 22.365 21.294 -9.737 1.00 55.69 284 GLN A CA 1
ATOM 2286 C C . GLN A 1 284 ? 21.131 22.213 -9.570 1.00 55.69 284 GLN A C 1
ATOM 2288 O O . GLN A 1 284 ? 21.279 23.400 -9.279 1.00 55.69 284 GLN A O 1
ATOM 2293 N N . LYS A 1 285 ? 19.905 21.699 -9.752 1.00 51.16 285 LYS A N 1
ATOM 2294 C CA . LYS A 1 285 ? 18.663 22.480 -9.589 1.00 51.16 285 LYS A CA 1
ATOM 2295 C C . LYS A 1 285 ? 18.251 22.587 -8.105 1.00 51.16 285 LYS A C 1
ATOM 2297 O O . LYS A 1 285 ? 18.323 21.590 -7.391 1.00 51.16 285 LYS A O 1
ATOM 2302 N N . PRO A 1 286 ? 17.763 23.753 -7.634 1.00 49.78 286 PRO A N 1
ATOM 2303 C CA . PRO A 1 286 ? 17.549 24.014 -6.204 1.00 49.78 286 PRO A CA 1
ATOM 2304 C C . PRO A 1 286 ? 16.341 23.302 -5.564 1.00 49.78 286 PRO A C 1
ATOM 2306 O O . PRO A 1 286 ? 16.263 23.245 -4.338 1.00 49.78 286 PRO A O 1
ATOM 2309 N N . SER A 1 287 ? 15.405 22.743 -6.341 1.00 57.25 287 SER A N 1
ATOM 2310 C CA . SER A 1 287 ? 14.274 21.966 -5.812 1.00 57.25 287 SER A CA 1
ATOM 2311 C C . SER A 1 287 ? 13.977 20.724 -6.659 1.00 57.25 287 SER A C 1
ATOM 2313 O O . SER A 1 287 ? 13.787 20.792 -7.871 1.00 57.25 287 SER A O 1
ATOM 2315 N N . TRP A 1 288 ? 13.923 19.563 -5.999 1.00 80.56 288 TRP A N 1
ATOM 2316 C CA . TRP A 1 288 ? 13.474 18.302 -6.597 1.00 80.56 288 TRP A CA 1
ATOM 2317 C C . TRP A 1 288 ? 11.998 18.106 -6.264 1.00 80.56 288 TRP A C 1
ATOM 2319 O O . TRP A 1 288 ? 11.659 17.742 -5.134 1.00 80.56 288 TRP A O 1
ATOM 2329 N N . THR A 1 289 ? 11.140 18.430 -7.227 1.00 86.06 289 THR A N 1
ATOM 2330 C CA . THR A 1 289 ? 9.681 18.402 -7.080 1.00 86.06 289 THR A CA 1
ATOM 2331 C C . THR A 1 289 ? 9.113 17.006 -7.331 1.00 86.06 289 THR A C 1
ATOM 2333 O O . THR A 1 289 ? 9.767 16.150 -7.930 1.00 86.06 289 THR A O 1
ATOM 2336 N N . THR A 1 290 ? 7.877 16.754 -6.904 1.00 85.69 290 THR A N 1
ATOM 2337 C CA . THR A 1 290 ? 7.183 15.474 -7.147 1.00 85.69 290 THR A CA 1
ATOM 2338 C C . THR A 1 290 ? 7.012 15.208 -8.644 1.00 85.69 290 THR A C 1
ATOM 2340 O O . THR A 1 290 ? 7.229 14.087 -9.098 1.00 85.69 290 THR A O 1
ATOM 2343 N N . LYS A 1 291 ? 6.746 16.253 -9.439 1.00 84.62 291 LYS A N 1
ATOM 2344 C CA . LYS A 1 291 ? 6.707 16.169 -10.905 1.00 84.62 291 LYS A CA 1
ATOM 2345 C C . LYS A 1 291 ? 8.062 15.770 -11.508 1.00 84.62 291 LYS A C 1
ATOM 2347 O O . LYS A 1 291 ? 8.096 14.949 -12.419 1.00 84.62 291 LYS A O 1
ATOM 2352 N N . GLN A 1 292 ? 9.172 16.298 -10.980 1.00 84.75 292 GLN A N 1
ATOM 2353 C CA . GLN A 1 292 ? 10.515 15.916 -11.431 1.00 84.75 292 GLN A CA 1
ATOM 2354 C C . GLN A 1 292 ? 10.853 14.465 -11.053 1.00 84.75 292 GLN A C 1
ATOM 2356 O O . GLN A 1 292 ? 11.411 13.757 -11.880 1.00 84.75 292 GLN A O 1
ATOM 2361 N N . LEU A 1 293 ? 10.465 13.997 -9.859 1.00 87.75 293 LEU A N 1
ATOM 2362 C CA . LEU A 1 293 ? 10.599 12.588 -9.459 1.00 87.75 293 LEU A CA 1
ATOM 2363 C C . LEU A 1 293 ? 9.825 11.646 -10.398 1.00 87.75 293 LEU A C 1
ATOM 2365 O O . LEU A 1 293 ? 10.360 10.618 -10.804 1.00 87.75 293 LEU A O 1
ATOM 2369 N N . LEU A 1 294 ? 8.579 11.982 -10.746 1.00 88.38 294 LEU A N 1
ATOM 2370 C CA . LEU A 1 294 ? 7.766 11.157 -11.645 1.00 88.38 294 LEU A CA 1
ATOM 2371 C C . LEU A 1 294 ? 8.371 11.090 -13.054 1.00 88.38 294 LEU A C 1
ATOM 2373 O O . LEU A 1 294 ? 8.471 9.997 -13.605 1.00 88.38 294 LEU A O 1
ATOM 2377 N N . GLN A 1 295 ? 8.867 12.215 -13.582 1.00 86.75 295 GLN A N 1
ATOM 2378 C CA . GLN A 1 295 ? 9.634 12.231 -14.832 1.00 86.75 295 GLN A CA 1
ATOM 2379 C C . GLN A 1 295 ? 10.917 11.394 -14.713 1.00 86.75 295 GLN A C 1
ATOM 2381 O O . GLN A 1 295 ? 11.209 10.578 -15.579 1.00 86.75 295 GLN A O 1
ATOM 2386 N N . ASP A 1 296 ? 11.664 11.535 -13.612 1.00 87.81 296 ASP A N 1
ATOM 2387 C CA . ASP A 1 296 ? 12.912 10.800 -13.403 1.00 87.81 296 ASP A CA 1
ATOM 2388 C C . ASP A 1 296 ? 12.706 9.275 -13.380 1.00 87.81 296 ASP A C 1
ATOM 2390 O O . ASP A 1 296 ? 13.571 8.541 -13.869 1.00 87.81 296 ASP A O 1
ATOM 2394 N N . LEU A 1 297 ? 11.567 8.816 -12.844 1.00 87.50 297 LEU A N 1
ATOM 2395 C CA . LEU A 1 297 ? 11.127 7.420 -12.862 1.00 87.50 297 LEU A CA 1
ATOM 2396 C C . LEU A 1 297 ? 10.701 6.971 -14.268 1.00 87.50 297 LEU A C 1
ATOM 2398 O O . LEU A 1 297 ? 11.119 5.896 -14.696 1.00 87.50 297 LEU A O 1
ATOM 2402 N N . GLN A 1 298 ? 9.926 7.782 -14.998 1.00 87.56 298 GLN A N 1
ATOM 2403 C CA . GLN A 1 298 ? 9.537 7.495 -16.386 1.00 87.56 298 GLN A CA 1
ATOM 2404 C C . GLN A 1 298 ? 10.769 7.315 -17.286 1.00 87.56 298 GLN A C 1
ATOM 2406 O O . GLN A 1 298 ? 10.903 6.264 -17.913 1.00 87.56 298 GLN A O 1
ATOM 2411 N N . ASP A 1 299 ? 11.721 8.259 -17.252 1.00 85.25 299 ASP A N 1
ATOM 2412 C CA . ASP A 1 299 ? 12.990 8.173 -17.993 1.00 85.25 299 ASP A CA 1
ATOM 2413 C C . ASP A 1 299 ? 13.744 6.861 -17.683 1.00 85.25 299 ASP A C 1
ATOM 2415 O O . ASP A 1 299 ? 14.345 6.236 -18.558 1.00 85.25 299 ASP A O 1
ATOM 2419 N N . PHE A 1 300 ? 13.751 6.447 -16.408 1.00 86.75 300 PHE A N 1
ATOM 2420 C CA . PHE A 1 300 ? 14.455 5.246 -15.959 1.00 86.75 300 PHE A CA 1
ATOM 2421 C C . PHE A 1 300 ? 13.824 3.969 -16.518 1.00 86.75 300 PHE A C 1
ATOM 2423 O O . PHE A 1 300 ? 14.542 3.084 -16.989 1.00 86.75 300 PHE A O 1
ATOM 2430 N N . PHE A 1 301 ? 12.495 3.868 -16.486 1.00 85.00 301 PHE A N 1
ATOM 2431 C CA . PHE A 1 301 ? 11.794 2.713 -17.038 1.00 85.00 301 PHE A CA 1
ATOM 2432 C C . PHE A 1 301 ? 11.848 2.666 -18.564 1.00 85.00 301 PHE A C 1
ATOM 2434 O O . PHE A 1 301 ? 11.978 1.577 -19.119 1.00 85.00 301 PHE A O 1
ATOM 2441 N N . GLU A 1 302 ? 11.830 3.815 -19.241 1.00 80.56 302 GLU A N 1
ATOM 2442 C CA . GLU A 1 302 ? 12.008 3.881 -20.692 1.00 80.56 302 GLU A CA 1
ATOM 2443 C C . GLU A 1 302 ? 13.405 3.383 -21.107 1.00 80.56 302 GLU A C 1
ATOM 2445 O O . GLU A 1 302 ? 13.522 2.553 -22.012 1.00 80.56 302 GLU A O 1
ATOM 2450 N N . MET A 1 303 ? 14.463 3.774 -20.383 1.00 77.50 303 MET A N 1
ATOM 2451 C CA . MET A 1 303 ? 15.811 3.218 -20.583 1.00 77.50 303 MET A CA 1
ATOM 2452 C C . MET A 1 303 ? 15.876 1.705 -20.312 1.00 77.50 303 MET A C 1
ATOM 2454 O O . MET A 1 303 ? 16.463 0.963 -21.101 1.00 77.50 303 MET A O 1
ATOM 2458 N N . GLU A 1 304 ? 15.272 1.212 -19.226 1.00 76.19 304 GLU A N 1
ATOM 2459 C CA . GLU A 1 304 ? 15.290 -0.222 -18.898 1.00 76.19 304 GLU A CA 1
ATOM 2460 C C . GLU A 1 304 ? 14.481 -1.051 -19.927 1.00 76.19 304 GLU A C 1
ATOM 2462 O O . GLU A 1 304 ? 14.889 -2.159 -20.285 1.00 76.19 304 GLU A O 1
ATOM 2467 N N . ALA A 1 305 ? 13.394 -0.500 -20.485 1.00 68.81 305 ALA A N 1
ATOM 2468 C CA . ALA A 1 305 ? 12.627 -1.102 -21.579 1.00 68.81 305 ALA A CA 1
ATOM 2469 C C . ALA A 1 305 ? 13.422 -1.147 -22.899 1.00 68.81 305 ALA A C 1
ATOM 2471 O O . ALA A 1 305 ? 13.421 -2.170 -23.589 1.00 68.81 305 ALA A O 1
ATOM 2472 N N . GLN A 1 306 ? 14.176 -0.091 -23.228 1.00 69.62 306 GLN A N 1
ATOM 2473 C CA . GLN A 1 306 ? 15.105 -0.099 -24.367 1.00 69.62 306 GLN A CA 1
ATOM 2474 C C . GLN A 1 306 ? 16.191 -1.179 -24.199 1.00 69.62 306 GLN A C 1
ATOM 2476 O O . GLN A 1 306 ? 16.478 -1.917 -25.143 1.00 69.62 306 GLN A O 1
ATOM 2481 N N . ILE A 1 307 ? 16.735 -1.353 -22.987 1.00 71.81 307 ILE A N 1
ATOM 2482 C CA . ILE A 1 307 ? 17.702 -2.419 -22.666 1.00 71.81 307 ILE A CA 1
ATOM 2483 C C . ILE A 1 307 ? 17.083 -3.820 -22.833 1.00 71.81 307 ILE A C 1
ATOM 2485 O O . ILE A 1 307 ? 17.758 -4.734 -23.315 1.00 71.81 307 ILE A O 1
ATOM 2489 N N . GLN A 1 308 ? 15.809 -4.012 -22.471 1.00 63.47 308 GLN A N 1
ATOM 2490 C CA . GLN A 1 308 ? 15.112 -5.283 -22.700 1.00 63.47 308 GLN A CA 1
ATOM 2491 C C . GLN A 1 308 ? 14.870 -5.564 -24.187 1.00 63.47 308 GLN A C 1
ATOM 2493 O O . GLN A 1 308 ? 15.118 -6.688 -24.622 1.00 63.47 308 GLN A O 1
ATOM 2498 N N . ASN A 1 309 ? 14.479 -4.563 -24.981 1.00 57.88 309 ASN A N 1
ATOM 2499 C CA . ASN A 1 309 ? 14.303 -4.729 -26.427 1.00 57.88 309 ASN A CA 1
ATOM 2500 C C . ASN A 1 309 ? 15.612 -5.127 -27.126 1.00 57.88 309 ASN A C 1
ATOM 2502 O O . ASN A 1 309 ? 15.601 -6.053 -27.933 1.00 57.88 309 ASN A O 1
ATOM 2506 N N . ILE A 1 310 ? 16.746 -4.520 -26.750 1.00 59.22 310 ILE A N 1
ATOM 2507 C CA . ILE A 1 310 ? 18.077 -4.890 -27.272 1.00 59.22 310 ILE A CA 1
ATOM 2508 C C . ILE A 1 310 ? 18.401 -6.365 -26.968 1.00 59.22 310 ILE A C 1
ATOM 2510 O O . ILE A 1 310 ? 18.890 -7.092 -27.835 1.00 59.22 310 ILE A O 1
ATOM 2514 N N . ARG A 1 311 ? 18.080 -6.845 -25.758 1.00 54.53 311 ARG A N 1
ATOM 2515 C CA . ARG A 1 311 ? 18.240 -8.264 -25.385 1.00 54.53 311 ARG A CA 1
ATOM 2516 C C . ARG A 1 311 ? 17.280 -9.188 -26.138 1.00 54.53 311 ARG A C 1
ATOM 2518 O O . ARG A 1 311 ? 17.677 -10.293 -26.493 1.00 54.53 311 ARG A O 1
ATOM 2525 N N . GLY A 1 312 ? 16.053 -8.738 -26.403 1.00 44.00 312 GLY A N 1
ATOM 2526 C CA . GLY A 1 312 ? 15.071 -9.460 -27.213 1.00 44.00 312 GLY A CA 1
ATOM 2527 C C . GLY A 1 312 ? 15.557 -9.674 -28.646 1.00 44.00 312 GLY A C 1
ATOM 2528 O O . GLY A 1 312 ? 15.583 -10.810 -29.116 1.00 44.00 312 GLY A O 1
ATOM 2529 N N . THR A 1 313 ? 16.049 -8.618 -29.301 1.00 42.06 313 THR A N 1
ATOM 2530 C CA . THR A 1 313 ? 16.558 -8.692 -30.683 1.00 42.06 313 THR A CA 1
ATOM 2531 C C . THR A 1 313 ? 17.748 -9.641 -30.852 1.00 42.06 313 THR A C 1
ATOM 2533 O O . THR A 1 313 ? 17.872 -10.269 -31.897 1.00 42.06 313 THR A O 1
ATOM 2536 N N . MET A 1 314 ? 18.580 -9.837 -29.821 1.00 35.12 314 MET A N 1
ATOM 2537 C CA . MET A 1 314 ? 19.690 -10.805 -29.874 1.00 35.12 314 MET A CA 1
ATOM 2538 C C . MET A 1 314 ? 19.243 -12.276 -29.757 1.00 35.12 314 MET A C 1
ATOM 2540 O O . MET A 1 314 ? 20.063 -13.177 -29.919 1.00 35.12 314 MET A O 1
ATOM 2544 N N . SER A 1 315 ? 17.964 -12.543 -29.465 1.00 34.94 315 SER A N 1
ATOM 2545 C CA . SER A 1 315 ? 17.445 -13.902 -29.241 1.00 34.94 315 SER A CA 1
ATOM 2546 C C . SER A 1 315 ? 16.741 -14.536 -30.452 1.00 34.94 315 SER A C 1
ATOM 2548 O O . SER A 1 315 ? 16.458 -15.735 -30.424 1.00 34.94 315 SER A O 1
ATOM 2550 N N . GLU A 1 316 ? 16.509 -13.782 -31.535 1.00 33.81 316 GLU A N 1
ATOM 2551 C CA . GLU A 1 316 ? 15.828 -14.290 -32.740 1.00 33.81 316 GLU A CA 1
ATOM 2552 C C . GLU A 1 316 ? 16.780 -14.880 -33.802 1.00 33.81 316 GLU A C 1
ATOM 2554 O O . GLU A 1 316 ? 16.351 -15.708 -34.604 1.00 33.81 316 GLU A O 1
ATOM 2559 N N . GLU A 1 317 ? 18.078 -14.543 -33.791 1.00 29.92 317 GLU A N 1
ATOM 2560 C CA . GLU A 1 317 ? 19.024 -14.964 -34.847 1.00 29.92 317 GLU A CA 1
ATOM 2561 C C . GLU A 1 317 ? 19.693 -16.340 -34.629 1.00 29.92 317 GLU A C 1
ATOM 2563 O O . GLU A 1 317 ? 20.265 -16.900 -35.565 1.00 29.92 317 GLU A O 1
ATOM 2568 N N . PHE A 1 318 ? 19.592 -16.945 -33.437 1.00 32.53 318 PHE A N 1
ATOM 2569 C CA . PHE A 1 318 ? 20.235 -18.234 -33.126 1.00 32.53 318 PHE A CA 1
ATOM 2570 C C . PHE A 1 318 ? 19.243 -19.335 -32.727 1.00 32.53 318 PHE A C 1
ATOM 2572 O O . PHE A 1 318 ? 19.036 -19.618 -31.549 1.00 32.53 318 PHE A O 1
ATOM 2579 N N . ASN A 1 319 ? 18.682 -20.038 -33.719 1.00 27.86 319 ASN A N 1
ATOM 2580 C CA . ASN A 1 319 ? 17.984 -21.311 -33.495 1.00 27.86 319 ASN A CA 1
ATOM 2581 C C . ASN A 1 319 ? 18.179 -22.316 -34.650 1.00 27.86 319 ASN A C 1
ATOM 2583 O O . ASN A 1 319 ? 17.367 -22.406 -35.570 1.00 27.86 319 ASN A O 1
ATOM 2587 N N . ILE A 1 320 ? 19.231 -23.142 -34.555 1.00 30.22 320 ILE A N 1
ATOM 2588 C CA . ILE A 1 320 ? 19.396 -24.368 -35.356 1.00 30.22 320 ILE A CA 1
ATOM 2589 C C . ILE A 1 320 ? 19.473 -25.593 -34.420 1.00 30.22 320 ILE A C 1
ATOM 2591 O O . ILE A 1 320 ? 20.516 -25.930 -33.878 1.00 30.22 320 ILE A O 1
ATOM 2595 N N . SER A 1 321 ? 18.329 -26.267 -34.285 1.00 29.31 321 SER A N 1
ATOM 2596 C CA . SER A 1 321 ? 18.135 -27.723 -34.124 1.00 29.31 321 SER A CA 1
ATOM 2597 C C . SER A 1 321 ? 18.890 -28.565 -33.057 1.00 29.31 321 SER A C 1
ATOM 2599 O O . SER A 1 321 ? 19.874 -29.221 -33.380 1.00 29.31 321 SER A O 1
ATOM 2601 N N . THR A 1 322 ? 18.182 -28.852 -31.942 1.00 24.27 322 THR A N 1
ATOM 2602 C CA . THR A 1 322 ? 17.985 -30.204 -31.304 1.00 24.27 322 THR A CA 1
ATOM 2603 C C . THR A 1 322 ? 19.157 -30.953 -30.603 1.00 24.27 322 THR A C 1
ATOM 2605 O O . THR A 1 322 ? 20.301 -30.705 -30.957 1.00 24.27 322 THR A O 1
ATOM 2608 N N . PRO A 1 323 ? 18.930 -31.970 -29.710 1.00 31.83 323 PRO A N 1
ATOM 2609 C CA . PRO A 1 323 ? 17.712 -32.398 -28.974 1.00 31.83 323 PRO A CA 1
ATOM 2610 C C . PRO A 1 323 ? 17.863 -32.736 -27.447 1.00 31.83 323 PRO A C 1
ATOM 2612 O O . PRO A 1 323 ? 18.768 -33.443 -27.031 1.00 31.83 323 PRO A O 1
ATOM 2615 N N . SER A 1 324 ? 16.835 -32.387 -26.652 1.00 28.69 324 SER A N 1
ATOM 2616 C CA . SER A 1 324 ? 16.176 -33.166 -25.558 1.00 28.69 324 SER A CA 1
ATOM 2617 C C . SER A 1 324 ? 16.920 -34.236 -24.707 1.00 28.69 324 SER A C 1
ATOM 2619 O O . SER A 1 324 ? 17.217 -35.307 -25.229 1.00 28.69 324 SER A O 1
ATOM 2621 N N . LEU A 1 325 ? 16.862 -34.089 -23.362 1.00 27.28 325 LEU A N 1
ATOM 2622 C CA . LEU A 1 325 ? 16.324 -35.050 -22.342 1.00 27.28 325 LEU A CA 1
ATOM 2623 C C . LEU A 1 325 ? 16.456 -34.419 -20.918 1.00 27.28 325 LEU A C 1
ATOM 2625 O O . LEU A 1 325 ? 17.560 -34.252 -20.431 1.00 27.28 325 LEU A O 1
ATOM 2629 N N . ALA A 1 326 ? 15.420 -33.853 -20.274 1.00 30.88 326 ALA A N 1
ATOM 2630 C CA . ALA A 1 326 ? 14.394 -34.513 -19.431 1.00 30.88 326 ALA A CA 1
ATOM 2631 C C . ALA A 1 326 ? 14.950 -35.291 -18.196 1.00 30.88 326 ALA A C 1
ATOM 2633 O O . ALA A 1 326 ? 15.794 -36.153 -18.379 1.00 30.88 326 ALA A O 1
ATOM 2634 N N . ARG A 1 327 ? 14.453 -35.190 -16.938 1.00 34.47 327 ARG A N 1
ATOM 2635 C CA . ARG A 1 327 ? 13.269 -34.506 -16.334 1.00 34.47 327 ARG A CA 1
ATOM 2636 C C . ARG A 1 327 ? 13.114 -34.876 -14.833 1.00 34.47 327 ARG A C 1
ATOM 2638 O O . ARG A 1 327 ? 13.190 -36.071 -14.561 1.00 34.47 327 ARG A O 1
ATOM 2645 N N . LYS A 1 328 ? 12.712 -33.931 -13.946 1.00 27.69 328 LYS A N 1
ATOM 2646 C CA . LYS A 1 328 ? 11.900 -34.043 -12.673 1.00 27.69 328 LYS A CA 1
ATOM 2647 C C . LYS A 1 328 ? 12.303 -32.911 -11.682 1.00 27.69 328 LYS A C 1
ATOM 2649 O O . LYS A 1 328 ? 13.485 -32.639 -11.617 1.00 27.69 328 LYS A O 1
ATOM 2654 N N . THR A 1 329 ? 11.449 -32.220 -10.900 1.00 27.05 329 THR A N 1
ATOM 2655 C CA . THR A 1 329 ? 9.969 -32.208 -10.739 1.00 27.05 329 THR A CA 1
ATOM 2656 C C . THR A 1 329 ? 9.469 -30.885 -10.097 1.00 27.05 329 THR A C 1
ATOM 2658 O O . THR A 1 329 ? 10.130 -30.406 -9.198 1.00 27.05 329 THR A O 1
ATOM 2661 N N . LYS A 1 330 ? 8.286 -30.376 -10.521 1.00 29.91 330 LYS A N 1
ATOM 2662 C CA . LYS A 1 330 ? 7.160 -29.746 -9.744 1.00 29.91 330 LYS A CA 1
ATOM 2663 C C . LYS A 1 330 ? 7.430 -29.077 -8.365 1.00 29.91 330 LYS A C 1
ATOM 2665 O O . LYS A 1 330 ? 8.026 -29.730 -7.529 1.00 29.91 330 LYS A O 1
ATOM 2670 N N . LEU A 1 331 ? 6.834 -27.944 -7.950 1.00 26.52 331 LEU A N 1
ATOM 2671 C CA . LEU A 1 331 ? 5.777 -26.999 -8.420 1.00 26.52 331 LEU A CA 1
ATOM 2672 C C . LEU A 1 331 ? 6.201 -25.575 -7.950 1.00 26.52 331 LEU A C 1
ATOM 2674 O O . LEU A 1 331 ? 6.936 -25.485 -6.982 1.00 26.52 331 LEU A O 1
ATOM 2678 N N . LEU A 1 332 ? 5.835 -24.438 -8.554 1.00 26.64 332 LEU A N 1
ATOM 2679 C CA . LEU A 1 332 ? 4.496 -23.830 -8.636 1.00 26.64 332 LEU A CA 1
ATOM 2680 C C . LEU A 1 332 ? 4.508 -22.710 -9.695 1.00 26.64 332 LEU A C 1
ATOM 2682 O O . LEU A 1 332 ? 5.277 -21.770 -9.558 1.00 26.64 332 LEU A O 1
ATOM 2686 N N . ASN A 1 333 ? 3.615 -22.756 -10.690 1.00 27.27 333 ASN A N 1
ATOM 2687 C CA . ASN A 1 333 ? 2.936 -21.550 -11.185 1.00 27.27 333 ASN A CA 1
ATOM 2688 C C . ASN A 1 333 ? 1.696 -21.947 -12.010 1.00 27.27 333 ASN A C 1
ATOM 2690 O O . ASN A 1 333 ? 1.764 -22.846 -12.855 1.00 27.27 333 ASN A O 1
ATOM 2694 N N . GLN A 1 334 ? 0.552 -21.311 -11.758 1.00 32.00 334 GLN A N 1
ATOM 2695 C CA . GLN A 1 334 ? -0.679 -21.492 -12.532 1.00 32.00 334 GLN A CA 1
ATOM 2696 C C . GLN A 1 334 ? -1.151 -20.129 -13.035 1.00 32.00 334 GLN A C 1
ATOM 2698 O O . GLN A 1 334 ? -1.886 -19.466 -12.321 1.00 32.00 334 GLN A O 1
ATOM 2703 N N . ASN A 1 335 ? -0.744 -19.746 -14.253 1.00 29.42 335 ASN A N 1
ATOM 2704 C CA . ASN A 1 335 ? -1.590 -19.058 -15.249 1.00 29.42 335 ASN A CA 1
ATOM 2705 C C . ASN A 1 335 ? -0.811 -18.672 -16.520 1.00 29.42 335 ASN A C 1
ATOM 2707 O O . ASN A 1 335 ? -0.765 -17.519 -16.924 1.00 29.42 335 ASN A O 1
ATOM 2711 N N . ASN A 1 336 ? -0.254 -19.665 -17.220 1.00 32.78 336 ASN A N 1
ATOM 2712 C CA . ASN A 1 336 ? -0.212 -19.604 -18.682 1.00 32.78 336 ASN A CA 1
ATOM 2713 C C . ASN A 1 336 ? -0.036 -21.010 -19.268 1.00 32.78 336 ASN A C 1
ATOM 2715 O O . ASN A 1 336 ? 0.923 -21.717 -18.960 1.00 32.78 336 ASN A O 1
ATOM 2719 N N . ARG A 1 337 ? -0.987 -21.451 -20.096 1.00 36.38 337 ARG A N 1
ATOM 2720 C CA . ARG A 1 337 ? -0.854 -22.678 -20.892 1.00 36.38 337 ARG A CA 1
ATOM 2721 C C . ARG A 1 337 ? -1.127 -22.343 -22.345 1.00 36.38 337 ARG A C 1
ATOM 2723 O O . ARG A 1 337 ? -2.284 -22.277 -22.752 1.00 36.38 337 ARG A O 1
ATOM 2730 N N . SER A 1 338 ? -0.060 -22.223 -23.126 1.00 41.78 338 SER A N 1
ATOM 2731 C CA . SER A 1 338 ? -0.151 -22.436 -24.565 1.00 41.78 338 SER A CA 1
ATOM 2732 C C . SER A 1 338 ? -0.691 -23.851 -24.800 1.00 41.78 338 SER A C 1
ATOM 2734 O O . SER A 1 338 ? -0.174 -24.847 -24.283 1.00 41.78 338 SER A O 1
ATOM 2736 N N . PHE A 1 339 ? -1.807 -23.950 -25.519 1.00 54.62 339 PHE A N 1
ATOM 2737 C CA . PHE A 1 339 ? -2.418 -25.232 -25.842 1.00 54.62 339 PHE A CA 1
ATOM 2738 C C . PHE A 1 339 ? -1.966 -25.645 -27.233 1.00 54.62 339 PHE A C 1
ATOM 2740 O O . PHE A 1 339 ? -2.501 -25.155 -28.221 1.00 54.62 339 PHE A O 1
ATOM 2747 N N . GLN A 1 340 ? -1.037 -26.598 -27.317 1.00 69.50 340 GLN A N 1
ATOM 2748 C CA . GLN A 1 340 ? -0.741 -27.228 -28.597 1.00 69.50 340 GLN A CA 1
ATOM 2749 C C . GLN A 1 340 ? -1.985 -27.969 -29.108 1.00 69.50 340 GLN A C 1
ATOM 2751 O O . GLN A 1 340 ? -2.461 -28.938 -28.500 1.00 69.50 340 GLN A O 1
ATOM 2756 N N . CYS A 1 341 ? -2.519 -27.514 -30.236 1.00 78.00 341 CYS A N 1
ATOM 2757 C CA . CYS A 1 341 ? -3.623 -28.141 -30.935 1.00 78.00 341 CYS A CA 1
ATOM 2758 C C . CYS A 1 341 ? -3.201 -29.530 -31.425 1.00 78.00 341 CYS A C 1
ATOM 2760 O O . CYS A 1 341 ? -2.437 -29.654 -32.374 1.00 78.00 341 CYS A O 1
ATOM 2762 N N . PHE A 1 342 ? -3.717 -30.605 -30.827 1.00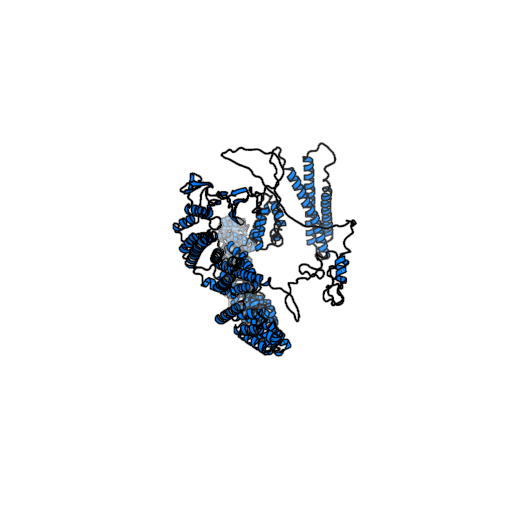 76.94 342 PHE A N 1
ATOM 2763 C CA . PHE A 1 342 ? -3.289 -31.970 -31.169 1.00 76.94 342 PHE A CA 1
ATOM 2764 C C . PHE A 1 342 ? -3.716 -32.454 -32.574 1.00 76.94 342 PHE A C 1
ATOM 2766 O O . PHE A 1 342 ? -3.350 -33.567 -32.965 1.00 76.94 342 PHE A O 1
ATOM 2773 N N . TYR A 1 343 ? -4.478 -31.649 -33.328 1.00 79.56 343 TYR A N 1
ATOM 2774 C CA . TYR A 1 343 ? -4.806 -31.914 -34.733 1.00 79.56 343 TYR A CA 1
ATOM 2775 C C . TYR A 1 343 ? -3.734 -31.390 -35.699 1.00 79.56 343 TYR A C 1
ATOM 2777 O O . TYR A 1 343 ? -3.328 -32.121 -36.598 1.00 79.56 343 TYR A O 1
ATOM 2785 N N . CYS A 1 344 ? -3.261 -30.150 -35.521 1.00 78.75 344 CYS A N 1
ATOM 2786 C CA . CYS A 1 344 ? -2.307 -29.496 -36.433 1.00 78.75 344 CYS A CA 1
ATOM 2787 C C . CYS A 1 344 ? -0.954 -29.126 -35.796 1.00 78.75 344 CYS A C 1
ATOM 2789 O O . CYS A 1 344 ? -0.108 -28.549 -36.470 1.00 78.75 344 CYS A O 1
ATOM 2791 N N . ASN A 1 345 ? -0.759 -29.450 -34.516 1.00 72.31 345 ASN A N 1
ATOM 2792 C CA . ASN A 1 345 ? 0.416 -29.187 -33.677 1.00 72.31 345 ASN A CA 1
ATOM 2793 C C . ASN A 1 345 ? 0.817 -27.706 -33.499 1.00 72.31 345 ASN A C 1
ATOM 2795 O O . ASN A 1 345 ? 1.918 -27.438 -33.019 1.00 72.31 345 ASN A O 1
ATOM 2799 N N . ALA A 1 346 ? -0.063 -26.758 -33.828 1.00 75.56 346 ALA A N 1
ATOM 2800 C CA . ALA A 1 346 ? 0.158 -25.325 -33.620 1.00 75.56 346 ALA A CA 1
ATOM 2801 C C . ALA A 1 346 ? -0.292 -24.877 -32.211 1.00 75.56 346 ALA A C 1
ATOM 2803 O O . ALA A 1 346 ? -1.131 -25.540 -31.601 1.00 75.56 346 ALA A O 1
ATOM 2804 N N . ASN A 1 347 ? 0.282 -23.793 -31.681 1.00 77.56 347 ASN A N 1
ATOM 2805 C CA . ASN A 1 347 ? 0.114 -23.353 -30.280 1.00 77.56 347 ASN A CA 1
ATOM 2806 C C . ASN A 1 347 ? -0.811 -22.128 -30.108 1.00 77.56 347 ASN A C 1
ATOM 2808 O O . ASN A 1 347 ? -1.012 -21.660 -28.990 1.00 77.56 347 ASN A O 1
ATOM 2812 N N . ASP A 1 348 ? -1.344 -21.618 -31.215 1.00 72.44 348 ASP A N 1
ATOM 2813 C CA . ASP A 1 348 ? -2.128 -20.387 -31.377 1.00 72.44 348 ASP A CA 1
ATOM 2814 C C . ASP A 1 348 ? -3.637 -20.572 -31.129 1.00 72.44 348 ASP A C 1
ATOM 2816 O O . ASP A 1 348 ? -4.358 -19.597 -30.926 1.00 72.44 348 ASP A O 1
ATOM 2820 N N . HIS A 1 349 ? -4.143 -21.811 -31.125 1.00 74.44 349 HIS A N 1
ATOM 2821 C CA . HIS A 1 349 ? -5.573 -22.087 -30.972 1.00 74.44 349 HIS A CA 1
ATOM 2822 C C . HIS A 1 349 ? -5.875 -23.416 -30.262 1.00 74.44 349 HIS A C 1
ATOM 2824 O O . HIS A 1 349 ? -5.125 -24.390 -30.313 1.00 74.44 349 HIS A O 1
ATOM 2830 N N . ALA A 1 350 ? -7.048 -23.496 -29.629 1.00 72.81 350 ALA A N 1
ATOM 2831 C CA . ALA A 1 350 ? -7.519 -24.724 -28.993 1.00 72.81 350 ALA A CA 1
ATOM 2832 C C . ALA A 1 350 ? -8.018 -25.759 -30.030 1.00 72.81 350 ALA A C 1
ATOM 2834 O O . ALA A 1 350 ? -8.653 -25.370 -31.012 1.00 72.81 350 ALA A O 1
ATOM 2835 N N . PRO A 1 351 ? -7.889 -27.082 -29.778 1.00 74.44 351 PRO A N 1
ATOM 2836 C CA . PRO A 1 351 ? -8.334 -28.130 -30.708 1.00 74.44 351 PRO A CA 1
ATOM 2837 C C . PRO A 1 351 ? -9.793 -28.028 -31.182 1.00 74.44 351 PRO A C 1
ATOM 2839 O O . PRO A 1 351 ? -10.098 -28.458 -32.287 1.00 74.44 351 PRO A O 1
ATOM 2842 N N . LYS A 1 352 ? -10.702 -27.448 -30.379 1.00 73.00 352 LYS A N 1
ATOM 2843 C CA . LYS A 1 352 ? -12.112 -27.238 -30.771 1.00 73.00 352 LYS A CA 1
ATOM 2844 C C . LYS A 1 352 ? -12.290 -26.244 -31.932 1.00 73.00 352 LYS A C 1
ATOM 2846 O O . LYS A 1 352 ? -13.337 -26.245 -32.563 1.00 73.00 352 LYS A O 1
ATOM 2851 N N . SER A 1 353 ? -11.302 -25.380 -32.156 1.00 72.75 353 SER A N 1
ATOM 2852 C CA . SER A 1 353 ? -11.334 -24.237 -33.074 1.00 72.75 353 SER A CA 1
ATOM 2853 C C . SER A 1 353 ? -10.202 -24.336 -34.100 1.00 72.75 353 SER A C 1
ATOM 2855 O O . SER A 1 353 ? -9.636 -23.323 -34.486 1.00 72.75 353 SER A O 1
ATOM 2857 N N . CYS A 1 354 ? -9.818 -25.555 -34.499 1.00 79.38 354 CYS A N 1
ATOM 2858 C CA . CYS A 1 354 ? -8.710 -25.758 -35.429 1.00 79.38 354 CYS A CA 1
ATOM 2859 C C . CYS A 1 354 ? -9.074 -25.279 -36.848 1.00 79.38 354 CYS A C 1
ATOM 2861 O O . CYS A 1 354 ? -9.893 -25.933 -37.497 1.00 79.38 354 CYS A O 1
ATOM 2863 N N . PRO A 1 355 ? -8.447 -24.208 -37.380 1.00 76.81 355 PRO A N 1
ATOM 2864 C CA . PRO A 1 355 ? -8.772 -23.692 -38.709 1.00 76.81 355 PRO A CA 1
ATOM 2865 C C . PRO A 1 355 ? -8.314 -24.643 -39.825 1.00 76.81 355 PRO A C 1
ATOM 2867 O O . PRO A 1 355 ? -8.869 -24.628 -40.918 1.00 76.81 355 PRO A O 1
ATOM 2870 N N . ARG A 1 356 ? -7.332 -25.514 -39.546 1.00 78.56 356 ARG A N 1
ATOM 2871 C CA . ARG A 1 356 ? -6.823 -26.520 -40.494 1.00 78.56 356 ARG A CA 1
ATOM 2872 C C . ARG A 1 356 ? -7.732 -27.747 -40.629 1.00 78.56 356 ARG A C 1
ATOM 2874 O O . ARG A 1 356 ? -7.698 -28.403 -41.664 1.00 78.56 356 ARG A O 1
ATOM 2881 N N . TYR A 1 357 ? -8.522 -28.054 -39.598 1.00 78.81 357 TYR A N 1
ATOM 2882 C CA . TYR A 1 357 ? -9.444 -29.196 -39.560 1.00 78.81 357 TYR A CA 1
ATOM 2883 C C . TYR A 1 357 ? -10.782 -28.770 -38.931 1.00 78.81 357 TYR A C 1
ATOM 2885 O O . TYR A 1 357 ? -11.091 -29.164 -37.800 1.00 78.81 357 TYR A O 1
ATOM 2893 N N . PRO A 1 358 ? -11.563 -27.918 -39.623 1.00 72.69 358 PRO A N 1
ATOM 2894 C CA . PRO A 1 358 ? -12.760 -27.303 -39.058 1.00 72.69 358 PRO A CA 1
ATOM 2895 C C . PRO A 1 358 ? -13.948 -28.270 -38.958 1.00 72.69 358 PRO A C 1
ATOM 2897 O O . PRO A 1 358 ? -14.860 -28.025 -38.172 1.00 72.69 358 PRO A O 1
ATOM 2900 N N . THR A 1 359 ? -13.964 -29.368 -39.728 1.00 73.75 359 THR A N 1
ATOM 2901 C CA . THR A 1 359 ? -15.078 -30.327 -39.720 1.00 73.75 359 THR A CA 1
ATOM 2902 C C . THR A 1 359 ? -14.833 -31.485 -38.758 1.00 73.75 359 THR A C 1
ATOM 2904 O O . THR A 1 359 ? -13.718 -31.990 -38.603 1.00 73.75 359 THR A O 1
ATOM 2907 N N . ILE A 1 360 ? -15.899 -31.941 -38.103 1.00 70.00 360 ILE A N 1
ATOM 2908 C CA . ILE A 1 360 ? -15.776 -32.947 -37.045 1.00 70.00 360 ILE A CA 1
ATOM 2909 C C . ILE A 1 360 ? -15.519 -34.357 -37.595 1.00 70.00 360 ILE A C 1
ATOM 2911 O O . ILE A 1 360 ? -14.865 -35.142 -36.914 1.00 70.00 360 ILE A O 1
ATOM 2915 N N . ASP A 1 361 ? -15.877 -34.658 -38.846 1.00 74.19 361 ASP A N 1
ATOM 2916 C CA . ASP A 1 361 ? -15.458 -35.906 -39.503 1.00 74.19 361 ASP A CA 1
ATOM 2917 C C . ASP A 1 361 ? -13.934 -35.977 -39.691 1.00 74.19 361 ASP A C 1
ATOM 2919 O O . ASP A 1 361 ? -13.320 -37.003 -39.390 1.00 74.19 361 ASP A O 1
ATOM 2923 N N . GLN A 1 362 ? -13.292 -34.869 -40.092 1.00 76.56 362 GLN A N 1
ATOM 2924 C CA . GLN A 1 362 ? -11.827 -34.779 -40.168 1.00 76.56 362 GLN A CA 1
ATOM 2925 C C . GLN A 1 362 ? -11.195 -34.938 -38.777 1.00 76.56 362 GLN A C 1
ATOM 2927 O O . GLN A 1 362 ? -10.224 -35.678 -38.610 1.00 76.56 362 GLN A O 1
ATOM 2932 N N . GLN A 1 363 ? -11.774 -34.297 -37.756 1.00 79.44 363 GLN A N 1
ATOM 2933 C CA . GLN A 1 363 ? -11.318 -34.416 -36.369 1.00 79.44 363 GLN A CA 1
ATOM 2934 C C . GLN A 1 363 ? -11.471 -35.846 -35.816 1.00 79.44 363 GLN A C 1
ATOM 2936 O O . GLN A 1 363 ? -10.539 -36.367 -35.202 1.00 79.44 363 GLN A O 1
ATOM 2941 N N . LEU A 1 364 ? -12.595 -36.520 -36.082 1.00 76.62 364 LEU A N 1
ATOM 2942 C CA . LEU A 1 364 ? -12.838 -37.923 -35.728 1.00 76.62 364 LEU A CA 1
ATOM 2943 C C . LEU A 1 364 ? -11.854 -38.863 -36.432 1.00 76.62 364 LEU A C 1
ATOM 2945 O O . LEU A 1 364 ? -11.309 -39.769 -35.801 1.00 76.62 364 LEU A O 1
ATOM 2949 N N . GLN A 1 365 ? -11.588 -38.645 -37.721 1.00 76.62 365 GLN A N 1
ATOM 2950 C CA . GLN A 1 365 ? -10.645 -39.459 -38.486 1.00 76.62 365 GLN A CA 1
ATOM 2951 C C . GLN A 1 365 ? -9.204 -39.303 -37.972 1.00 76.62 365 GLN A C 1
ATOM 2953 O O . GLN A 1 365 ? -8.487 -40.298 -37.863 1.00 76.62 365 GLN A O 1
ATOM 2958 N N . LEU A 1 366 ? -8.791 -38.087 -37.599 1.00 75.62 366 LEU A N 1
ATOM 2959 C CA . LEU A 1 366 ? -7.462 -37.801 -37.044 1.00 75.62 366 LEU A CA 1
ATOM 2960 C C . LEU A 1 366 ? -7.282 -38.306 -35.608 1.00 75.62 366 LEU A C 1
ATOM 2962 O O . LEU A 1 366 ? -6.203 -38.784 -35.252 1.00 75.62 366 LEU A O 1
ATOM 2966 N N . ILE A 1 367 ? -8.313 -38.208 -34.765 1.00 77.25 367 ILE A N 1
ATOM 2967 C CA . ILE A 1 367 ? -8.202 -38.587 -33.352 1.00 77.25 367 ILE A CA 1
ATOM 2968 C C . ILE A 1 367 ? -8.305 -40.104 -33.140 1.00 77.25 367 ILE A C 1
ATOM 2970 O O . ILE A 1 367 ? -7.640 -40.625 -32.250 1.00 77.25 367 ILE A O 1
ATOM 2974 N N . ARG A 1 368 ? -9.011 -40.831 -34.022 1.00 74.19 368 ARG A N 1
ATOM 2975 C CA . ARG A 1 368 ? -9.003 -42.309 -34.079 1.00 74.19 368 ARG A CA 1
ATOM 2976 C C . ARG A 1 368 ? -7.643 -42.901 -34.470 1.00 74.19 368 ARG A C 1
ATOM 2978 O O . ARG A 1 368 ? -7.387 -44.068 -34.202 1.00 74.19 368 ARG A O 1
ATOM 2985 N N . GLN A 1 369 ? -6.744 -42.105 -35.059 1.00 74.06 369 GLN A N 1
ATOM 2986 C CA . GLN A 1 369 ? -5.338 -42.480 -35.288 1.00 74.06 369 GLN A CA 1
ATOM 2987 C C . GLN A 1 369 ? -4.454 -42.278 -34.036 1.00 74.06 369 GLN A C 1
ATOM 2989 O O . GLN A 1 369 ? -3.226 -42.395 -34.103 1.00 74.06 369 GLN A O 1
ATOM 2994 N N . ARG A 1 370 ? -5.046 -41.926 -32.887 1.00 78.12 370 ARG A N 1
ATOM 2995 C CA . ARG A 1 370 ? -4.373 -41.775 -31.590 1.00 78.12 370 ARG A CA 1
ATOM 2996 C C . ARG A 1 370 ? -4.917 -42.817 -30.616 1.00 78.12 370 ARG A C 1
ATOM 2998 O O . ARG A 1 370 ? -6.097 -43.141 -30.642 1.00 78.12 370 ARG A O 1
ATOM 3005 N N . ASN A 1 371 ? -4.069 -43.306 -29.712 1.00 78.81 371 ASN A N 1
ATOM 3006 C CA . ASN A 1 371 ? -4.493 -44.309 -28.732 1.00 78.81 371 ASN A CA 1
ATOM 3007 C C . ASN A 1 371 ? -5.469 -43.739 -27.687 1.00 78.81 371 ASN A C 1
ATOM 3009 O O . ASN A 1 371 ? -6.259 -44.504 -27.138 1.00 78.81 371 ASN A O 1
ATOM 3013 N N . CYS A 1 372 ? -5.463 -42.421 -27.437 1.00 82.00 372 CYS A N 1
ATOM 3014 C CA . CYS A 1 372 ? -6.408 -41.754 -26.541 1.00 82.00 372 CYS A CA 1
ATOM 3015 C C . CYS A 1 372 ? -7.238 -40.664 -27.237 1.00 82.00 372 CYS A C 1
ATOM 3017 O O . CYS A 1 372 ? -6.764 -39.547 -27.458 1.00 82.00 372 CYS A O 1
ATOM 3019 N N . GLU A 1 373 ? -8.523 -40.950 -27.446 1.00 79.81 373 GLU A N 1
ATOM 3020 C CA . GLU A 1 373 ? -9.524 -40.036 -28.014 1.00 79.81 373 GLU A CA 1
ATOM 3021 C C . GLU A 1 373 ? -9.880 -38.833 -27.111 1.00 79.81 373 GLU A C 1
ATOM 3023 O O . GLU A 1 373 ? -10.538 -37.900 -27.564 1.00 79.81 373 GLU A O 1
ATOM 3028 N N . ASN A 1 374 ? -9.436 -38.797 -25.846 1.00 83.62 374 ASN A N 1
ATOM 3029 C CA . ASN A 1 374 ? -9.627 -37.640 -24.954 1.00 83.62 374 ASN A CA 1
ATOM 3030 C C . ASN A 1 374 ? -8.478 -36.615 -25.021 1.00 83.62 374 ASN A C 1
ATOM 3032 O O . ASN A 1 374 ? -8.676 -35.422 -24.797 1.00 83.62 374 ASN A O 1
ATOM 3036 N N . CYS A 1 375 ? -7.250 -37.057 -25.308 1.00 79.75 375 CYS A N 1
ATOM 3037 C CA . CYS A 1 375 ? -6.067 -36.199 -25.187 1.00 79.75 375 CYS A CA 1
ATOM 3038 C C . CYS A 1 375 ? -5.147 -36.162 -26.415 1.00 79.75 375 CYS A C 1
ATOM 3040 O O . CYS A 1 375 ? -4.201 -35.374 -26.413 1.00 79.75 375 CYS A O 1
ATOM 3042 N N . GLY A 1 376 ? -5.393 -37.001 -27.429 1.00 74.50 376 GLY A N 1
ATOM 3043 C CA . GLY A 1 376 ? -4.561 -37.128 -28.630 1.00 74.50 376 GLY A CA 1
ATOM 3044 C C . GLY A 1 376 ? -3.246 -37.899 -28.428 1.00 74.50 376 GLY A C 1
ATOM 3045 O O . GLY A 1 376 ? -2.446 -38.010 -29.365 1.00 74.50 376 GLY A O 1
ATOM 3046 N N . SER A 1 377 ? -3.002 -38.439 -27.225 1.00 76.56 377 SER A N 1
ATOM 3047 C CA . SER A 1 377 ? -1.790 -39.208 -26.911 1.00 76.56 377 SER A CA 1
ATOM 3048 C C . SER A 1 377 ? -1.752 -40.549 -27.647 1.00 76.56 377 SER A C 1
ATOM 3050 O O . SER A 1 377 ? -2.781 -41.180 -27.903 1.00 76.56 377 SER A O 1
ATOM 3052 N N . ARG A 1 378 ? -0.533 -40.998 -27.957 1.00 75.12 378 ARG A N 1
ATOM 3053 C CA . ARG A 1 378 ? -0.236 -42.334 -28.489 1.00 75.12 378 ARG A CA 1
ATOM 3054 C C . ARG A 1 378 ? 0.159 -43.342 -27.398 1.00 75.12 378 ARG A C 1
ATOM 3056 O O . ARG A 1 378 ? 0.291 -44.517 -27.703 1.00 75.12 378 ARG A O 1
ATOM 3063 N N . GLU A 1 379 ? 0.298 -42.928 -26.139 1.00 74.44 379 GLU A N 1
ATOM 3064 C CA . GLU A 1 379 ? 0.891 -43.763 -25.075 1.00 74.44 379 GLU A CA 1
ATOM 3065 C C . GLU A 1 379 ? -0.131 -44.529 -24.218 1.00 74.44 379 GLU A C 1
ATOM 3067 O O . GLU A 1 379 ? 0.212 -45.525 -23.592 1.00 74.44 379 GLU A O 1
ATOM 3072 N N . HIS A 1 380 ? -1.390 -44.086 -24.167 1.00 79.25 380 HIS A N 1
ATOM 3073 C CA . HIS A 1 380 ? -2.424 -44.692 -23.320 1.00 79.25 380 HIS A CA 1
ATOM 3074 C C . HIS A 1 380 ? -3.782 -44.753 -24.024 1.00 79.25 380 HIS A C 1
ATOM 3076 O O . HIS A 1 380 ? -4.020 -44.019 -24.978 1.00 79.25 380 HIS A O 1
ATOM 3082 N N . ARG A 1 381 ? -4.685 -45.613 -23.533 1.00 78.06 381 ARG A N 1
ATOM 3083 C CA . ARG A 1 381 ? -6.099 -45.676 -23.954 1.00 78.06 381 ARG A CA 1
ATOM 3084 C C . ARG A 1 381 ? -6.979 -44.718 -23.137 1.00 78.06 381 ARG A C 1
ATOM 3086 O O . ARG A 1 381 ? -6.589 -44.372 -22.020 1.00 78.06 381 ARG A O 1
ATOM 3093 N N . PRO A 1 382 ? -8.190 -44.338 -23.602 1.00 73.81 382 PRO A N 1
ATOM 3094 C CA . PRO A 1 382 ? -9.006 -43.323 -22.930 1.00 73.81 382 PRO A CA 1
ATOM 3095 C C . PRO A 1 382 ? -9.379 -43.645 -21.480 1.00 73.81 382 PRO A C 1
ATOM 3097 O O . PRO A 1 382 ? -9.462 -42.735 -20.659 1.00 73.81 382 PRO A O 1
ATOM 3100 N N . LYS A 1 383 ? -9.536 -44.935 -21.143 1.00 73.38 383 LYS A N 1
ATOM 3101 C CA . LYS A 1 383 ? -9.800 -45.404 -19.770 1.00 73.38 383 LYS A CA 1
ATOM 3102 C C . LYS A 1 383 ? -8.696 -45.023 -18.773 1.00 73.38 383 LYS A C 1
ATOM 3104 O O . LYS A 1 383 ? -8.997 -44.806 -17.607 1.00 73.38 383 LYS A O 1
ATOM 3109 N N . ASN A 1 384 ? -7.454 -44.889 -19.242 1.00 75.62 384 ASN A N 1
ATOM 3110 C CA . ASN A 1 384 ? -6.277 -44.597 -18.419 1.00 75.62 384 ASN A CA 1
ATOM 3111 C C . ASN A 1 384 ? -5.826 -43.130 -18.577 1.00 75.62 384 ASN A C 1
ATOM 3113 O O . ASN A 1 384 ? -4.692 -42.784 -18.256 1.00 75.62 384 ASN A O 1
ATOM 3117 N N . CYS A 1 385 ? -6.682 -42.264 -19.131 1.00 78.06 385 CYS A N 1
ATOM 3118 C CA . CYS A 1 385 ? -6.349 -40.864 -19.351 1.00 78.06 385 CYS A CA 1
ATOM 3119 C C . CYS A 1 385 ? -6.478 -40.047 -18.060 1.00 78.06 385 CYS A C 1
ATOM 3121 O O . CYS A 1 385 ? -7.521 -40.052 -17.411 1.00 78.06 385 CYS A O 1
ATOM 3123 N N . THR A 1 386 ? -5.440 -39.278 -17.732 1.00 78.31 386 THR A N 1
ATOM 3124 C CA . THR A 1 386 ? -5.433 -38.339 -16.596 1.00 78.31 386 THR A CA 1
ATOM 3125 C C . THR A 1 386 ? -6.125 -37.005 -16.897 1.00 78.31 386 THR A C 1
ATOM 3127 O O . THR A 1 386 ? -6.295 -36.188 -15.995 1.00 78.31 386 THR A O 1
ATOM 3130 N N . ARG A 1 387 ? -6.546 -36.756 -18.149 1.00 73.12 387 ARG A N 1
ATOM 3131 C CA . ARG A 1 387 ? -7.407 -35.609 -18.482 1.00 73.12 387 ARG A CA 1
ATOM 3132 C C . ARG A 1 387 ? -8.859 -35.933 -18.117 1.00 73.12 387 ARG A C 1
ATOM 3134 O O . ARG A 1 387 ? -9.313 -37.059 -18.307 1.00 73.12 387 ARG A O 1
ATOM 3141 N N . GLY A 1 388 ? -9.566 -34.934 -17.586 1.00 75.56 388 GLY A N 1
ATOM 3142 C CA . GLY A 1 388 ? -10.941 -35.065 -17.095 1.00 75.56 388 GLY A CA 1
ATOM 3143 C C . GLY A 1 388 ? -11.965 -35.473 -18.162 1.00 75.56 388 GLY A C 1
ATOM 3144 O O . GLY A 1 388 ? -11.644 -35.621 -19.341 1.00 75.56 388 GLY A O 1
ATOM 3145 N N . ALA A 1 389 ? -13.211 -35.660 -17.728 1.00 81.19 389 ALA A N 1
ATOM 3146 C CA . ALA A 1 389 ? -14.328 -35.982 -18.612 1.00 81.19 389 ALA A CA 1
ATOM 3147 C C . ALA A 1 389 ? -14.587 -34.880 -19.659 1.00 81.19 389 ALA A C 1
ATOM 3149 O O . ALA A 1 389 ? -14.202 -33.722 -19.473 1.00 81.19 389 ALA A O 1
ATOM 3150 N N . CYS A 1 390 ? -15.277 -35.240 -20.744 1.00 80.06 390 CYS A N 1
ATOM 3151 C CA . CYS A 1 390 ? -15.746 -34.294 -21.750 1.00 80.06 390 CYS A CA 1
ATOM 3152 C C . CYS A 1 390 ? -16.572 -33.183 -21.086 1.00 80.06 390 CYS A C 1
ATOM 3154 O O . CYS A 1 390 ? -17.523 -33.463 -20.353 1.00 80.06 390 CYS A O 1
ATOM 3156 N N . ARG A 1 391 ? -16.237 -31.914 -21.357 1.00 78.94 391 ARG A N 1
ATOM 3157 C CA . ARG A 1 391 ? -16.883 -30.769 -20.689 1.00 78.94 391 ARG A CA 1
ATOM 3158 C C . ARG A 1 391 ? -18.359 -30.598 -21.071 1.00 78.94 391 ARG A C 1
ATOM 3160 O O . ARG A 1 391 ? -19.087 -29.961 -20.321 1.00 78.94 391 ARG A O 1
ATOM 3167 N N . GLN A 1 392 ? -18.790 -31.185 -22.192 1.00 76.19 392 GLN A N 1
ATOM 3168 C CA . GLN A 1 392 ? -20.158 -31.072 -22.702 1.00 76.19 392 GLN A CA 1
ATOM 3169 C C . GLN A 1 392 ? -21.091 -32.166 -22.160 1.00 76.19 392 GLN A C 1
ATOM 3171 O O . GLN A 1 392 ? -22.127 -31.861 -21.582 1.00 76.19 392 GLN A O 1
ATOM 3176 N N . CYS A 1 393 ? -20.742 -33.448 -22.330 1.00 78.56 393 CYS A N 1
ATOM 3177 C CA . CYS A 1 393 ? -21.602 -34.564 -21.908 1.00 78.56 393 CYS A CA 1
ATOM 3178 C C . CYS A 1 393 ? -21.269 -35.141 -20.524 1.00 78.56 393 CYS A C 1
ATOM 3180 O O . CYS A 1 393 ? -21.987 -36.026 -20.066 1.00 78.56 393 CYS A O 1
ATOM 3182 N N . LYS A 1 394 ? -20.181 -34.680 -19.887 1.00 79.31 394 LYS A N 1
ATOM 3183 C CA . LYS A 1 394 ? -19.632 -35.173 -18.608 1.00 79.31 394 LYS A CA 1
ATOM 3184 C C . LYS A 1 394 ? -19.183 -36.647 -18.603 1.00 79.31 394 LYS A C 1
ATOM 3186 O O . LYS A 1 394 ? -18.799 -37.167 -17.558 1.00 79.31 394 LYS A O 1
ATOM 3191 N N . GLU A 1 395 ? -19.127 -37.309 -19.759 1.00 75.94 395 GLU A N 1
ATOM 3192 C CA . GLU A 1 395 ? -18.629 -38.685 -19.897 1.00 75.94 395 GLU A CA 1
ATOM 3193 C C . GLU A 1 395 ? -17.107 -38.727 -20.117 1.00 75.94 395 GLU A C 1
ATOM 3195 O O . GLU A 1 395 ? -16.515 -37.848 -20.752 1.00 75.94 395 GLU A O 1
ATOM 3200 N N . LYS A 1 396 ? -16.448 -39.770 -19.601 1.00 75.94 396 LYS A N 1
ATOM 3201 C CA . LYS A 1 396 ? -15.021 -40.031 -19.843 1.00 75.94 396 LYS A CA 1
ATOM 3202 C C . LYS A 1 396 ? -14.851 -40.876 -21.105 1.00 75.94 396 LYS A C 1
ATOM 3204 O O . LYS A 1 396 ? -15.490 -41.913 -21.237 1.00 75.94 396 LYS A O 1
ATOM 3209 N N . GLY A 1 397 ? -13.934 -40.479 -21.986 1.00 76.62 397 GLY A N 1
ATOM 3210 C CA . GLY A 1 397 ? -13.519 -41.298 -23.133 1.00 76.62 397 GLY A CA 1
ATOM 3211 C C . GLY A 1 397 ? -13.116 -40.501 -24.372 1.00 76.62 397 GLY A C 1
ATOM 3212 O O . GLY A 1 397 ? -12.234 -40.934 -25.100 1.00 76.62 397 GLY A O 1
ATOM 3213 N N . HIS A 1 398 ? -13.692 -39.316 -24.569 1.00 81.69 398 HIS A N 1
ATOM 3214 C CA . HIS A 1 398 ? -13.514 -38.516 -25.780 1.00 81.69 398 HIS A CA 1
ATOM 3215 C C . HIS A 1 398 ? -13.276 -37.035 -25.461 1.00 81.69 398 HIS A C 1
ATOM 3217 O O . HIS A 1 398 ? -13.716 -36.532 -24.425 1.00 81.69 398 HIS A O 1
ATOM 3223 N N . HIS A 1 399 ? -12.591 -36.330 -26.361 1.00 82.38 399 HIS A N 1
ATOM 3224 C CA . HIS A 1 399 ? -12.329 -34.900 -26.234 1.00 82.38 399 HIS A CA 1
ATOM 3225 C C . HIS A 1 399 ? -13.592 -34.083 -26.544 1.00 82.38 399 HIS A C 1
ATOM 3227 O O . HIS A 1 399 ? -14.385 -34.454 -27.406 1.00 82.38 399 HIS A O 1
ATOM 3233 N N . THR A 1 400 ? -13.756 -32.922 -25.904 1.00 82.12 400 THR A N 1
ATOM 3234 C CA . THR A 1 400 ? -14.965 -32.079 -26.037 1.00 82.12 400 THR A CA 1
ATOM 3235 C C . THR A 1 400 ? -15.318 -31.718 -27.492 1.00 82.12 400 THR A C 1
ATOM 3237 O O . THR A 1 400 ? -16.492 -31.582 -27.813 1.00 82.12 400 THR A O 1
ATOM 3240 N N . SER A 1 401 ? -14.330 -31.621 -28.390 1.00 75.19 401 SER A N 1
ATOM 3241 C CA . SER A 1 401 ? -14.540 -31.312 -29.817 1.00 75.19 401 SER A CA 1
ATOM 3242 C C . SER A 1 401 ? -15.212 -32.427 -30.635 1.00 75.19 401 SER A C 1
ATOM 3244 O O . SER A 1 401 ? -15.694 -32.155 -31.723 1.00 75.19 401 SER A O 1
ATOM 3246 N N . ILE A 1 402 ? -15.230 -33.673 -30.145 1.00 75.69 402 ILE A N 1
ATOM 3247 C CA . ILE A 1 402 ? -15.830 -34.835 -30.835 1.00 75.69 402 ILE A CA 1
ATOM 3248 C C . ILE A 1 402 ? -17.034 -35.415 -30.070 1.00 75.69 402 ILE A C 1
ATOM 3250 O O . ILE A 1 402 ? -17.387 -36.583 -30.225 1.00 75.69 402 ILE A O 1
ATOM 3254 N N . CYS A 1 403 ? -17.652 -34.621 -29.194 1.00 79.12 403 CYS A N 1
ATOM 3255 C CA . CYS A 1 403 ? -18.775 -35.066 -28.378 1.00 79.12 403 CYS A CA 1
ATOM 3256 C C . CYS A 1 403 ? -20.046 -35.264 -29.220 1.00 79.12 403 CYS A C 1
ATOM 3258 O O . CYS A 1 403 ? -20.586 -34.307 -29.765 1.00 79.12 403 CYS A O 1
ATOM 3260 N N . GLN A 1 404 ? -20.593 -36.482 -29.257 1.00 66.00 404 GLN A N 1
ATOM 3261 C CA . GLN A 1 404 ? -21.831 -36.768 -29.999 1.00 66.00 404 GLN A CA 1
ATOM 3262 C C . GLN A 1 404 ? -23.055 -35.992 -29.474 1.00 66.00 404 GLN A C 1
ATOM 3264 O O . GLN A 1 404 ? -23.931 -35.637 -30.257 1.00 66.00 404 GLN A O 1
ATOM 3269 N N . LYS A 1 405 ? -23.106 -35.638 -28.178 1.00 63.41 405 LYS A N 1
ATOM 3270 C CA . LYS A 1 405 ? -24.218 -34.839 -27.621 1.00 63.41 405 LYS A CA 1
ATOM 3271 C C . LYS A 1 405 ? -24.225 -33.375 -28.086 1.00 63.41 405 LYS A C 1
ATOM 3273 O O . LYS A 1 405 ? -25.228 -32.703 -27.894 1.00 63.41 405 LYS A O 1
ATOM 3278 N N . LEU A 1 406 ? -23.154 -32.891 -28.725 1.00 61.28 406 LEU A N 1
ATOM 3279 C CA . LEU A 1 406 ? -23.122 -31.580 -29.393 1.00 61.28 406 LEU A CA 1
ATOM 3280 C C . LEU A 1 406 ? -23.909 -31.569 -30.724 1.00 61.28 406 LEU A C 1
ATOM 3282 O O . LEU A 1 406 ? -24.130 -30.500 -31.280 1.00 61.28 406 LEU A O 1
ATOM 3286 N N . PHE A 1 407 ? -24.347 -32.735 -31.221 1.00 56.97 407 PHE A N 1
ATOM 3287 C CA . PHE A 1 407 ? -25.003 -32.895 -32.528 1.00 56.97 407 PHE A CA 1
ATOM 3288 C C . PHE A 1 407 ? -26.499 -33.216 -32.488 1.00 56.97 407 PHE A C 1
ATOM 3290 O O . PHE A 1 407 ? -27.136 -33.232 -33.535 1.00 56.97 407 PHE A O 1
ATOM 3297 N N . MET A 1 408 ? -27.087 -33.468 -31.315 1.00 43.53 408 MET A N 1
ATOM 3298 C CA . MET A 1 408 ? -28.521 -33.792 -31.212 1.00 43.53 408 MET A CA 1
ATOM 3299 C C . MET A 1 408 ? -29.421 -32.550 -31.081 1.00 43.53 408 MET A C 1
ATOM 3301 O O . MET A 1 408 ? -30.607 -32.685 -30.801 1.00 43.53 408 MET A O 1
ATOM 3305 N N . SER A 1 409 ? -28.872 -31.343 -31.256 1.00 37.12 409 SER A N 1
ATOM 3306 C CA . SER A 1 409 ? -29.542 -30.075 -30.941 1.00 37.12 409 SER A CA 1
ATOM 3307 C C . SER A 1 409 ? -29.469 -29.028 -32.064 1.00 37.12 409 SER A C 1
ATOM 3309 O O . SER A 1 409 ? -29.238 -27.858 -31.777 1.00 37.12 409 SER A O 1
ATOM 3311 N N . LEU A 1 410 ? -29.655 -29.434 -33.328 1.00 31.28 410 LEU A N 1
ATOM 3312 C CA . LEU A 1 410 ? -29.898 -28.550 -34.484 1.00 31.28 410 LEU A CA 1
ATOM 3313 C C . LEU A 1 410 ? -30.722 -29.306 -35.561 1.00 31.28 410 LEU A C 1
ATOM 3315 O O . LEU A 1 410 ? -30.362 -30.440 -35.884 1.00 31.28 410 LEU A O 1
ATOM 3319 N N . PRO A 1 411 ? -31.812 -28.733 -36.116 1.00 29.00 411 PRO A N 1
ATOM 3320 C CA . PRO A 1 411 ? -32.593 -29.349 -37.197 1.00 29.00 411 PRO A CA 1
ATOM 3321 C C . PRO A 1 411 ? -31.917 -29.204 -38.584 1.00 29.00 411 PRO A C 1
ATOM 3323 O O . PRO A 1 411 ? -31.033 -28.361 -38.749 1.00 29.00 411 PRO A O 1
ATOM 3326 N N . PRO A 1 412 ? -32.296 -30.019 -39.591 1.00 30.19 412 PRO A N 1
ATOM 3327 C CA . PRO A 1 412 ? -31.528 -30.162 -40.832 1.00 30.19 412 PRO A CA 1
ATOM 3328 C C . PRO A 1 412 ? -32.015 -29.270 -41.987 1.00 30.19 412 PRO A C 1
ATOM 3330 O O . PRO A 1 412 ? -33.206 -29.256 -42.288 1.00 30.19 412 PRO A O 1
ATOM 3333 N N . THR A 1 413 ? -31.081 -28.671 -42.741 1.00 27.83 413 THR A N 1
ATOM 3334 C CA . THR A 1 413 ? -31.383 -28.045 -44.045 1.00 27.83 413 THR A CA 1
ATOM 3335 C C . THR A 1 413 ? -30.284 -28.313 -45.086 1.00 27.83 413 THR A C 1
ATOM 3337 O O . THR A 1 413 ? -29.247 -27.660 -45.115 1.00 27.83 413 THR A O 1
ATOM 3340 N N . THR A 1 414 ? -30.542 -29.332 -45.913 1.00 28.61 414 THR A N 1
ATOM 3341 C CA . THR A 1 414 ? -30.175 -29.527 -47.339 1.00 28.61 414 THR A CA 1
ATOM 3342 C C . THR A 1 414 ? -28.855 -28.977 -47.922 1.00 28.61 414 THR A C 1
ATOM 3344 O O . THR A 1 414 ? -28.635 -27.774 -48.026 1.00 28.61 414 THR A O 1
ATOM 3347 N N . GLN A 1 415 ? -28.074 -29.892 -48.513 1.00 27.38 415 GLN A N 1
ATOM 3348 C CA . GLN A 1 415 ? -27.014 -29.612 -49.499 1.00 27.38 415 GLN A CA 1
ATOM 3349 C C . GLN A 1 415 ? -27.566 -29.061 -50.831 1.00 27.38 415 GLN A C 1
ATOM 3351 O O . GLN A 1 415 ? -28.717 -29.340 -51.174 1.00 27.38 415 GLN A O 1
ATOM 3356 N N . PRO A 1 416 ? -26.682 -28.503 -51.682 1.00 28.97 416 PRO A N 1
ATOM 3357 C CA . PRO A 1 416 ? -26.674 -28.888 -53.094 1.00 28.97 416 PRO A CA 1
ATOM 3358 C C . PRO A 1 416 ? -25.306 -29.387 -53.605 1.00 28.97 416 PRO A C 1
ATOM 3360 O O . PRO A 1 416 ? -24.326 -28.664 -53.744 1.00 28.97 416 PRO A O 1
ATOM 3363 N N . SER A 1 417 ? -25.310 -30.677 -53.925 1.00 24.27 417 SER A N 1
ATOM 3364 C CA . SER A 1 417 ? -24.581 -31.399 -54.977 1.00 24.27 417 SER A CA 1
ATOM 3365 C C . SER A 1 417 ? -23.712 -30.634 -56.014 1.00 24.27 417 SER A C 1
ATOM 3367 O O . SER A 1 417 ? -24.237 -30.044 -56.950 1.00 24.27 417 SER A O 1
ATOM 3369 N N . ARG A 1 418 ? -22.404 -30.948 -55.974 1.00 26.05 418 ARG A N 1
ATOM 3370 C CA . ARG A 1 418 ? -21.529 -31.455 -57.073 1.00 26.05 418 ARG A CA 1
ATOM 3371 C C . ARG A 1 418 ? -21.163 -30.621 -58.327 1.00 26.05 418 ARG A C 1
ATOM 3373 O O . ARG A 1 418 ? -22.000 -30.090 -59.039 1.00 26.05 418 ARG A O 1
ATOM 3380 N N . ASN A 1 419 ? -19.900 -30.872 -58.710 1.00 26.61 419 ASN A N 1
ATOM 3381 C CA . ASN A 1 419 ? -19.284 -30.891 -60.050 1.00 26.61 419 ASN A CA 1
ATOM 3382 C C . ASN A 1 419 ? -18.738 -29.583 -60.650 1.00 26.61 419 ASN A C 1
ATOM 3384 O O . ASN A 1 419 ? -19.434 -28.842 -61.333 1.00 26.61 419 ASN A O 1
ATOM 3388 N N . ALA A 1 420 ? -17.409 -29.463 -60.573 1.00 25.25 420 ALA A N 1
ATOM 3389 C CA . ALA A 1 420 ? -16.582 -28.895 -61.635 1.00 25.25 420 ALA A CA 1
ATOM 3390 C C . ALA A 1 420 ? -15.709 -30.014 -62.254 1.00 25.25 420 ALA A C 1
ATOM 3392 O O . ALA A 1 420 ? -15.171 -30.829 -61.498 1.00 25.25 420 ALA A O 1
ATOM 3393 N N . PRO A 1 421 ? -15.516 -30.060 -63.584 1.00 28.58 421 PRO A N 1
ATOM 3394 C CA . PRO A 1 421 ? -14.343 -30.660 -64.225 1.00 28.58 421 PRO A CA 1
ATOM 3395 C C . PRO A 1 421 ? -13.224 -29.600 -64.297 1.00 28.58 421 PRO A C 1
ATOM 3397 O O . PRO A 1 421 ? -13.474 -28.453 -64.646 1.00 28.58 421 PRO A O 1
ATOM 3400 N N . GLN A 1 422 ? -12.027 -29.886 -63.780 1.00 25.39 422 GLN A N 1
ATOM 3401 C CA . GLN A 1 422 ? -10.864 -30.355 -64.558 1.00 25.39 422 GLN A CA 1
ATOM 3402 C C . GLN A 1 422 ? -10.371 -29.331 -65.611 1.00 25.39 422 GLN A C 1
ATOM 3404 O O . GLN A 1 422 ? -11.066 -29.068 -66.579 1.00 25.39 422 GLN A O 1
ATOM 3409 N N . ASN A 1 423 ? -9.248 -28.626 -65.412 1.00 25.27 423 ASN A N 1
ATOM 3410 C CA . ASN A 1 423 ? -7.840 -29.072 -65.287 1.00 25.27 423 ASN A CA 1
ATOM 3411 C C . ASN A 1 423 ? -7.087 -28.997 -66.631 1.00 25.27 423 ASN A C 1
ATOM 3413 O O . ASN A 1 423 ? -7.249 -29.903 -67.435 1.00 25.27 423 ASN A O 1
ATOM 3417 N N . THR A 1 424 ? -6.200 -28.002 -66.792 1.00 24.81 424 THR A N 1
ATOM 3418 C CA . THR A 1 424 ? -4.945 -28.084 -67.581 1.00 24.81 424 THR A CA 1
ATOM 3419 C C . THR A 1 424 ? -4.032 -26.876 -67.305 1.00 24.81 424 THR A C 1
ATOM 3421 O O . THR A 1 424 ? -4.404 -25.738 -67.578 1.00 24.81 424 THR A O 1
ATOM 3424 N N . GLN A 1 425 ? -2.810 -27.135 -66.829 1.00 23.12 425 GLN A N 1
ATOM 3425 C CA . GLN A 1 425 ? -1.593 -26.375 -67.194 1.00 23.12 425 GLN A CA 1
ATOM 3426 C C . GLN A 1 425 ? -1.071 -26.906 -68.573 1.00 23.12 425 GLN A C 1
ATOM 3428 O O . GLN A 1 425 ? -1.755 -27.789 -69.102 1.00 23.12 425 GLN A O 1
ATOM 3433 N N . PRO A 1 426 ? 0.098 -26.520 -69.168 1.00 35.97 426 PRO A N 1
ATOM 3434 C CA . PRO A 1 426 ? 1.190 -25.643 -68.689 1.00 35.97 426 PRO A CA 1
ATOM 3435 C C . PRO A 1 426 ? 1.894 -24.723 -69.733 1.00 35.97 426 PRO A C 1
ATOM 3437 O O . PRO A 1 426 ? 1.654 -24.801 -70.933 1.00 35.97 426 PRO A O 1
ATOM 3440 N N . GLY A 1 427 ? 2.888 -23.950 -69.257 1.00 22.52 427 GLY A N 1
ATOM 3441 C CA . GLY A 1 427 ? 3.990 -23.367 -70.055 1.00 22.52 427 GLY A CA 1
ATOM 3442 C C . GLY A 1 427 ? 3.718 -21.987 -70.687 1.00 22.52 427 GLY A C 1
ATOM 3443 O O . GLY A 1 427 ? 2.579 -21.645 -70.964 1.00 22.52 427 GLY A O 1
ATOM 3444 N N . GLY A 1 428 ? 4.717 -21.131 -70.939 1.00 22.86 428 GLY A N 1
ATOM 3445 C CA . GLY A 1 428 ? 6.149 -21.210 -70.616 1.00 22.86 428 GLY A CA 1
ATOM 3446 C C . GLY A 1 428 ? 6.947 -20.022 -71.202 1.00 22.86 428 GLY A C 1
ATOM 3447 O O . GLY A 1 428 ? 6.575 -19.479 -72.231 1.00 22.86 428 GLY A O 1
ATOM 3448 N N . HIS A 1 429 ? 8.034 -19.628 -70.528 1.00 23.98 429 HIS A N 1
ATOM 3449 C CA . HIS A 1 429 ? 9.151 -18.766 -70.976 1.00 23.98 429 HIS A CA 1
ATOM 3450 C C . HIS A 1 429 ? 8.939 -17.546 -71.923 1.00 23.98 429 HIS A C 1
ATOM 3452 O O . HIS A 1 429 ? 9.027 -17.650 -73.138 1.00 23.98 429 HIS A O 1
ATOM 3458 N N . ALA A 1 430 ? 8.996 -16.360 -71.299 1.00 22.64 430 ALA A N 1
ATOM 3459 C CA . ALA A 1 430 ? 10.118 -15.401 -71.389 1.00 22.64 430 ALA A CA 1
ATOM 3460 C C . ALA A 1 430 ? 10.396 -14.512 -72.640 1.00 22.64 430 ALA A C 1
ATOM 3462 O O . ALA A 1 430 ? 10.295 -14.894 -73.796 1.00 22.64 430 ALA A O 1
ATOM 3463 N N . THR A 1 431 ? 10.995 -13.354 -72.309 1.00 22.92 431 THR A N 1
ATOM 3464 C CA . THR A 1 431 ? 11.837 -12.425 -73.107 1.00 22.92 431 THR A CA 1
ATOM 3465 C C . THR A 1 431 ? 11.217 -11.195 -73.806 1.00 22.92 431 THR A C 1
ATOM 3467 O O . THR A 1 431 ? 10.698 -11.245 -74.910 1.00 22.92 431 THR A O 1
ATOM 3470 N N . LYS A 1 432 ? 11.464 -10.034 -73.170 1.00 24.22 432 LYS A N 1
ATOM 3471 C CA . LYS A 1 432 ? 12.086 -8.811 -73.732 1.00 24.22 432 LYS A CA 1
ATOM 3472 C C . LYS A 1 432 ? 11.702 -8.364 -75.165 1.00 24.22 432 LYS A C 1
ATOM 3474 O O . LYS A 1 432 ? 12.306 -8.850 -76.118 1.00 24.22 432 LYS A O 1
ATOM 3479 N N . LYS A 1 433 ? 11.033 -7.202 -75.283 1.00 21.94 433 LYS A N 1
ATOM 3480 C CA . LYS A 1 433 ? 11.681 -5.902 -75.625 1.00 21.94 433 LYS A CA 1
ATOM 3481 C C . LYS A 1 433 ? 10.686 -4.737 -75.767 1.00 21.94 433 LYS A C 1
ATOM 3483 O O . LYS A 1 433 ? 9.600 -4.900 -76.304 1.00 21.94 433 LYS A O 1
ATOM 3488 N N . THR A 1 434 ? 11.127 -3.550 -75.351 1.00 22.88 434 THR A N 1
ATOM 3489 C CA . THR A 1 434 ? 10.617 -2.241 -75.802 1.00 22.88 434 THR A CA 1
ATOM 3490 C C . THR A 1 434 ? 10.974 -2.007 -77.276 1.00 22.88 434 THR A C 1
ATOM 3492 O O . THR A 1 434 ? 11.966 -2.565 -77.760 1.00 22.88 434 THR A O 1
ATOM 3495 N N . PRO A 1 435 ? 10.173 -1.224 -78.019 1.00 27.52 435 PRO A N 1
ATOM 3496 C CA . PRO A 1 435 ? 10.511 0.198 -78.261 1.00 27.52 435 PRO A CA 1
ATOM 3497 C C . PRO A 1 435 ? 9.240 1.092 -78.390 1.00 27.52 435 PRO A C 1
ATOM 3499 O O . PRO A 1 435 ? 8.149 0.564 -78.527 1.00 27.52 435 PRO A O 1
ATOM 3502 N N . SER A 1 436 ? 9.211 2.430 -78.452 1.00 21.30 436 SER A N 1
ATOM 3503 C CA . SER A 1 436 ? 10.105 3.568 -78.168 1.00 21.30 436 SER A CA 1
ATOM 3504 C C . SER A 1 436 ? 9.449 4.830 -78.782 1.00 21.30 436 SER A C 1
ATOM 3506 O O . SER A 1 436 ? 9.016 4.706 -79.923 1.00 21.30 436 SER A O 1
ATOM 3508 N N . LYS A 1 437 ? 9.557 6.022 -78.154 1.00 23.33 437 LYS A N 1
ATOM 3509 C CA . LYS A 1 437 ? 9.456 7.385 -78.775 1.00 23.33 437 LYS A CA 1
ATOM 3510 C C . LYS A 1 437 ? 8.096 7.741 -79.445 1.00 23.33 437 LYS A C 1
ATOM 3512 O O . LYS A 1 437 ? 7.461 6.901 -80.050 1.00 23.33 437 LYS A O 1
ATOM 3517 N N . GLN A 1 438 ? 7.569 8.967 -79.412 1.00 25.16 438 GLN A N 1
ATOM 3518 C CA . GLN A 1 438 ? 8.139 10.294 -79.713 1.00 25.16 438 GLN A CA 1
ATOM 3519 C C . GLN A 1 438 ? 7.334 11.369 -78.933 1.00 25.16 438 GLN A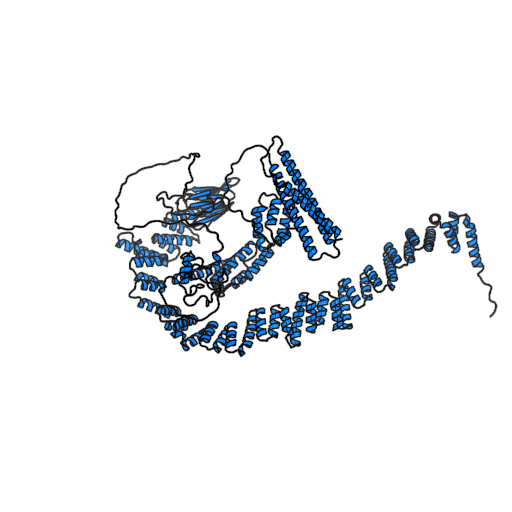 C 1
ATOM 3521 O O . GLN A 1 438 ? 6.126 11.240 -78.799 1.00 25.16 438 GLN A O 1
ATOM 3526 N N . ASN A 1 439 ? 7.967 12.323 -78.240 1.00 23.89 439 ASN A N 1
ATOM 3527 C CA . ASN A 1 439 ? 8.303 13.680 -78.721 1.00 23.89 439 ASN A CA 1
ATOM 3528 C C . ASN A 1 439 ? 7.167 14.432 -79.448 1.00 23.89 439 ASN A C 1
ATOM 3530 O O . ASN A 1 439 ? 6.896 14.093 -80.593 1.00 23.89 439 ASN A O 1
ATOM 3534 N N . SER A 1 440 ? 6.708 15.575 -78.905 1.00 22.77 440 SER A N 1
ATOM 3535 C CA . SER A 1 440 ? 7.233 16.907 -79.304 1.00 22.77 440 SER A CA 1
ATOM 3536 C C . SER A 1 440 ? 6.480 18.111 -78.695 1.00 22.77 440 SER A C 1
ATOM 3538 O O . SER A 1 440 ? 5.263 18.147 -78.804 1.00 22.77 440 SER A O 1
ATOM 3540 N N . ALA A 1 441 ? 7.240 19.125 -78.236 1.00 22.92 441 ALA A N 1
ATOM 3541 C CA . ALA A 1 441 ? 6.946 20.581 -78.224 1.00 22.92 441 ALA A CA 1
ATOM 3542 C C . ALA A 1 441 ? 5.669 21.138 -77.523 1.00 22.92 441 ALA A C 1
ATOM 3544 O O . ALA A 1 441 ? 4.710 20.424 -77.295 1.00 22.92 441 ALA A O 1
ATOM 3545 N N . ALA A 1 442 ? 5.526 22.445 -77.246 1.00 22.66 442 ALA A N 1
ATOM 3546 C CA . ALA A 1 442 ? 6.430 23.489 -76.719 1.00 22.66 442 ALA A CA 1
ATOM 3547 C C . ALA A 1 442 ? 5.613 24.790 -76.472 1.00 22.66 442 ALA A C 1
ATOM 3549 O O . ALA A 1 442 ? 4.587 24.995 -77.109 1.00 22.66 442 ALA A O 1
ATOM 3550 N N . ALA A 1 443 ? 6.173 25.710 -75.673 1.00 23.78 443 ALA A N 1
ATOM 3551 C CA . ALA A 1 443 ? 5.964 27.172 -75.719 1.00 23.78 443 ALA A CA 1
ATOM 3552 C C . ALA A 1 443 ? 4.740 27.855 -75.028 1.00 23.78 443 ALA A C 1
ATOM 3554 O O . ALA A 1 443 ? 3.606 27.838 -75.489 1.00 23.78 443 ALA A O 1
ATOM 3555 N N . THR A 1 444 ? 5.104 28.692 -74.039 1.00 22.20 444 THR A N 1
ATOM 3556 C CA . THR A 1 444 ? 4.714 30.117 -73.853 1.00 22.20 444 THR A CA 1
ATOM 3557 C C . THR A 1 444 ? 3.368 30.563 -73.231 1.00 22.20 444 THR A C 1
ATOM 3559 O O . THR A 1 444 ? 2.401 30.803 -73.936 1.00 22.20 444 THR A O 1
ATOM 3562 N N . SER A 1 445 ? 3.483 31.039 -71.976 1.00 22.61 445 SER A N 1
ATOM 3563 C CA . SER A 1 445 ? 3.374 32.473 -71.583 1.00 22.61 445 SER A CA 1
ATOM 3564 C C . SER A 1 445 ? 2.019 33.117 -71.191 1.00 22.61 445 SER A C 1
ATOM 3566 O O . SER A 1 445 ? 1.087 33.189 -71.979 1.00 22.61 445 SER A O 1
ATOM 3568 N N . LYS A 1 446 ? 2.071 33.805 -70.029 1.00 21.31 446 LYS A N 1
ATOM 3569 C CA . LYS A 1 446 ? 1.297 34.987 -69.557 1.00 21.31 446 LYS A CA 1
ATOM 3570 C C . LYS A 1 446 ? -0.134 34.850 -68.982 1.00 21.31 446 LYS A C 1
ATOM 3572 O O . LYS A 1 446 ? -1.119 34.882 -69.699 1.00 21.31 446 LYS A O 1
ATOM 3577 N N . LYS A 1 447 ? -0.163 35.027 -67.650 1.00 21.72 447 LYS A N 1
ATOM 3578 C CA . LYS A 1 447 ? -0.870 36.077 -66.870 1.00 21.72 447 LYS A CA 1
ATOM 3579 C C . LYS A 1 447 ? -2.409 36.237 -66.942 1.00 21.72 447 LYS A C 1
ATOM 3581 O O . LYS A 1 447 ? -2.944 36.703 -67.938 1.00 21.72 447 LYS A O 1
ATOM 3586 N N . SER A 1 448 ? -2.973 36.234 -65.724 1.00 20.23 448 SER A N 1
ATOM 3587 C CA . SER A 1 448 ? -3.935 37.210 -65.154 1.00 20.23 448 SER A CA 1
ATOM 3588 C C . SER A 1 448 ? -5.406 36.795 -64.990 1.00 20.23 448 SER A C 1
ATOM 3590 O O . SER A 1 448 ? -6.143 36.679 -65.957 1.00 20.23 448 SER A O 1
ATOM 3592 N N . SER A 1 449 ? -5.819 36.732 -63.716 1.00 23.61 449 SER A N 1
ATOM 3593 C CA . SER A 1 449 ? -7.062 37.285 -63.138 1.00 23.61 449 SER A CA 1
ATOM 3594 C C . SER A 1 449 ? -8.403 37.150 -63.886 1.00 23.61 449 SER A C 1
ATOM 3596 O O . SER A 1 449 ? -8.647 37.924 -64.807 1.00 23.61 449 SER A O 1
ATOM 3598 N N . THR A 1 450 ? -9.346 36.401 -63.296 1.00 22.19 450 THR A N 1
ATOM 3599 C CA . THR A 1 450 ? -10.598 36.961 -62.719 1.00 22.19 450 THR A CA 1
ATOM 3600 C C . THR A 1 450 ? -11.355 35.922 -61.881 1.00 22.19 450 THR A C 1
ATOM 3602 O O . THR A 1 450 ? -11.338 34.736 -62.195 1.00 22.19 450 THR A O 1
ATOM 3605 N N . LEU A 1 451 ? -12.061 36.374 -60.835 1.00 30.62 451 LEU A N 1
ATOM 3606 C CA . LEU A 1 451 ? -13.157 35.606 -60.230 1.00 30.62 451 LEU A CA 1
ATOM 3607 C C . LEU A 1 451 ? -14.364 35.572 -61.181 1.00 30.62 451 LEU A C 1
ATOM 3609 O O . LEU A 1 451 ? -14.715 36.601 -61.760 1.00 30.62 451 LEU A O 1
ATOM 3613 N N . SER A 1 452 ? -15.089 34.454 -61.196 1.00 23.41 452 SER A N 1
ATOM 3614 C CA . SER A 1 452 ? -16.531 34.436 -61.476 1.00 23.41 452 SER A CA 1
ATOM 3615 C C . SER A 1 452 ? -17.188 33.200 -60.862 1.00 23.41 452 SER A C 1
ATOM 3617 O O . SER A 1 452 ? -16.655 32.099 -60.980 1.00 23.41 452 SER A O 1
ATOM 3619 N N . HIS A 1 453 ? -18.357 33.383 -60.239 1.00 27.58 453 HIS A N 1
ATOM 3620 C CA . HIS A 1 453 ? -19.244 32.288 -59.835 1.00 27.58 453 HIS A CA 1
ATOM 3621 C C . HIS A 1 453 ? -19.602 31.380 -61.019 1.00 27.58 453 HIS A C 1
ATOM 3623 O O . HIS A 1 453 ? -19.870 31.878 -62.113 1.00 27.58 453 HIS A O 1
ATOM 3629 N N . ILE A 1 454 ? -19.747 30.082 -60.748 1.00 24.78 454 ILE A N 1
ATOM 3630 C CA . ILE A 1 454 ? -20.634 29.190 -61.500 1.00 24.78 454 ILE A CA 1
ATOM 3631 C C . ILE A 1 454 ? -21.507 28.452 -60.481 1.00 24.78 454 ILE A C 1
ATOM 3633 O O . ILE A 1 454 ? -21.025 28.035 -59.429 1.00 24.78 454 ILE A O 1
ATOM 3637 N N . ASP A 1 455 ? -22.800 28.383 -60.786 1.00 23.08 455 ASP A N 1
ATOM 3638 C CA . ASP A 1 455 ? -23.851 27.816 -59.942 1.00 23.08 455 ASP A CA 1
ATOM 3639 C C . ASP A 1 455 ? -24.019 26.299 -60.174 1.00 23.08 455 ASP A C 1
ATOM 3641 O O . ASP A 1 455 ? -23.472 25.737 -61.125 1.00 23.08 455 ASP A O 1
ATOM 3645 N N . ASN A 1 456 ? -24.782 25.635 -59.305 1.00 35.94 456 ASN A N 1
ATOM 3646 C CA . ASN A 1 456 ? -24.966 24.177 -59.302 1.00 35.94 456 ASN A CA 1
ATOM 3647 C C . ASN A 1 456 ? -25.510 23.592 -60.621 1.00 35.94 456 ASN A C 1
ATOM 3649 O O . ASN A 1 456 ? -26.521 24.073 -61.133 1.00 35.94 456 ASN A O 1
ATOM 3653 N N . GLN A 1 457 ? -24.988 22.423 -61.023 1.00 25.05 457 GLN A N 1
ATOM 3654 C CA . GLN A 1 457 ? -25.822 21.287 -61.451 1.00 25.05 457 GLN A CA 1
ATOM 3655 C C . GLN A 1 457 ? -25.063 19.945 -61.423 1.00 25.05 457 GLN A C 1
ATOM 3657 O O . GLN A 1 457 ? -23.898 19.878 -61.792 1.00 25.05 457 GLN A O 1
ATOM 3662 N N . ASP A 1 458 ? -25.770 18.919 -60.939 1.00 27.53 458 ASP A N 1
ATOM 3663 C CA . ASP A 1 458 ? -25.488 17.474 -60.858 1.00 27.53 458 ASP A CA 1
ATOM 3664 C C . ASP A 1 458 ? -24.175 16.900 -61.434 1.00 27.53 458 ASP A C 1
ATOM 3666 O O . ASP A 1 458 ? -23.908 17.022 -62.626 1.00 27.53 458 ASP A O 1
ATOM 3670 N N . VAL A 1 459 ? -23.479 16.074 -60.630 1.00 26.67 459 VAL A N 1
ATOM 3671 C CA . VAL A 1 459 ? -23.154 14.656 -60.940 1.00 26.67 459 VAL A CA 1
ATOM 3672 C C . VAL A 1 459 ? -22.497 13.958 -59.726 1.00 26.67 459 VAL A C 1
ATOM 3674 O O . VAL A 1 459 ? -21.625 14.510 -59.075 1.00 26.67 459 VAL A O 1
ATOM 3677 N N . GLN A 1 460 ? -22.979 12.740 -59.443 1.00 25.95 460 GLN A N 1
ATOM 3678 C CA . GLN A 1 460 ? -22.394 11.576 -58.733 1.00 25.95 460 GLN A CA 1
ATOM 3679 C C . GLN A 1 460 ? -21.219 11.743 -57.738 1.00 25.95 460 GLN A C 1
ATOM 3681 O O . GLN A 1 460 ? -20.180 12.313 -58.038 1.00 25.95 460 GLN A O 1
ATOM 3686 N N . HIS A 1 461 ? -21.314 11.039 -56.598 1.00 31.89 461 HIS A N 1
ATOM 3687 C CA . HIS A 1 461 ? -20.191 10.795 -55.679 1.00 31.89 461 HIS A CA 1
ATOM 3688 C C . HIS A 1 461 ? -18.965 10.178 -56.385 1.00 31.89 461 HIS A C 1
ATOM 3690 O O . HIS A 1 461 ? -18.897 8.959 -56.566 1.00 31.89 461 HIS A O 1
ATOM 3696 N N . GLN A 1 462 ? -17.957 11.000 -56.674 1.00 27.16 462 GLN A N 1
ATOM 3697 C CA . GLN A 1 462 ? -16.565 10.567 -56.780 1.00 27.16 462 GLN A CA 1
ATOM 3698 C C . GLN A 1 462 ? -15.809 10.951 -55.502 1.00 27.16 462 GLN A C 1
ATOM 3700 O O . GLN A 1 462 ? -16.134 11.926 -54.825 1.00 27.16 462 GLN A O 1
ATOM 3705 N N . GLN A 1 463 ? -14.836 10.120 -55.130 1.00 33.84 463 GLN A N 1
ATOM 3706 C CA . GLN A 1 463 ? -13.921 10.399 -54.028 1.00 33.84 463 GLN A CA 1
ATOM 3707 C C . GLN A 1 463 ? -12.766 11.243 -54.565 1.00 33.84 463 GLN A C 1
ATOM 3709 O O . GLN A 1 463 ? -11.785 10.685 -55.057 1.00 33.84 463 GLN A O 1
ATOM 3714 N N . ASP A 1 464 ? -12.872 12.564 -54.456 1.00 29.12 464 ASP A N 1
ATOM 3715 C CA . ASP A 1 464 ? -11.770 13.463 -54.799 1.00 29.12 464 ASP A CA 1
ATOM 3716 C C . ASP A 1 464 ? -10.702 13.413 -53.697 1.00 29.12 464 ASP A C 1
ATOM 3718 O O . ASP A 1 464 ? -10.741 14.124 -52.692 1.00 29.12 464 ASP A O 1
ATOM 3722 N N . VAL A 1 465 ? -9.752 12.495 -53.879 1.00 34.19 465 VAL A N 1
ATOM 3723 C CA . VAL A 1 465 ? -8.503 12.422 -53.115 1.00 34.19 465 VAL A CA 1
ATOM 3724 C C . VAL A 1 465 ? -7.533 13.448 -53.715 1.00 34.19 465 VAL A C 1
ATOM 3726 O O . VAL A 1 465 ? -7.410 13.485 -54.940 1.00 34.19 465 VAL A O 1
ATOM 3729 N N . PRO A 1 466 ? -6.811 14.260 -52.918 1.00 36.81 466 PRO A N 1
ATOM 3730 C CA . PRO A 1 466 ? -5.811 15.178 -53.460 1.00 36.81 466 PRO A CA 1
ATOM 3731 C C . PRO A 1 466 ? -4.703 14.396 -54.187 1.00 36.81 466 PRO A C 1
ATOM 3733 O O . PRO A 1 466 ? -3.892 13.713 -53.560 1.00 36.81 466 PRO A O 1
ATOM 3736 N N . GLN A 1 467 ? -4.691 14.472 -55.520 1.00 41.25 467 GLN A N 1
ATOM 3737 C CA . GLN A 1 467 ? -3.708 13.804 -56.376 1.00 41.25 467 GLN A CA 1
ATOM 3738 C C . GLN A 1 467 ? -2.437 14.640 -56.545 1.00 41.25 467 GLN A C 1
ATOM 3740 O O . GLN A 1 467 ? -2.485 15.860 -56.716 1.00 41.25 467 GLN A O 1
ATOM 3745 N N . ASN A 1 468 ? -1.287 13.963 -56.593 1.00 42.66 468 ASN A N 1
ATOM 3746 C CA . ASN A 1 468 ? -0.033 14.567 -57.030 1.00 42.66 468 ASN A CA 1
ATOM 3747 C C . ASN A 1 468 ? -0.091 14.812 -58.551 1.00 42.66 468 ASN A C 1
ATOM 3749 O O . ASN A 1 468 ? 0.124 13.891 -59.340 1.00 42.66 468 ASN A O 1
ATOM 3753 N N . LEU A 1 469 ? -0.363 16.064 -58.943 1.00 49.69 469 LEU A N 1
ATOM 3754 C CA . LEU A 1 469 ? -0.631 16.530 -60.318 1.00 49.69 469 LEU A CA 1
ATOM 3755 C C . LEU A 1 469 ? 0.471 16.243 -61.362 1.00 49.69 469 LEU A C 1
ATOM 3757 O O . LEU A 1 469 ? 0.286 16.547 -62.540 1.00 49.69 469 LEU A O 1
ATOM 3761 N N . ILE A 1 470 ? 1.622 15.703 -60.951 1.00 54.72 470 ILE A N 1
ATOM 3762 C CA . ILE A 1 470 ? 2.750 15.365 -61.832 1.00 54.72 470 ILE A CA 1
ATOM 3763 C C . ILE A 1 470 ? 2.847 13.845 -62.069 1.00 54.72 470 ILE A C 1
ATOM 3765 O O . ILE A 1 470 ? 3.243 13.419 -63.153 1.00 54.72 470 ILE A O 1
ATOM 3769 N N . ASN A 1 471 ? 2.477 13.031 -61.070 1.00 55.34 471 ASN A N 1
ATOM 3770 C CA . ASN A 1 471 ? 2.819 11.602 -61.001 1.00 55.34 471 ASN A CA 1
ATOM 3771 C C . ASN A 1 471 ? 1.629 10.660 -60.710 1.00 55.34 471 ASN A C 1
ATOM 3773 O O . ASN A 1 471 ? 1.835 9.448 -60.698 1.00 55.34 471 ASN A O 1
ATOM 3777 N N . ASP A 1 472 ? 0.440 11.183 -60.385 1.00 52.38 472 ASP A N 1
ATOM 3778 C CA . ASP A 1 472 ? -0.770 10.457 -59.934 1.00 52.38 472 ASP A CA 1
ATOM 3779 C C . ASP A 1 472 ? -0.628 9.558 -58.680 1.00 52.38 472 ASP A C 1
ATOM 3781 O O . ASP A 1 472 ? -1.610 8.977 -58.214 1.00 52.38 472 ASP A O 1
ATOM 3785 N N . ASN A 1 473 ? 0.558 9.472 -58.072 1.00 58.34 473 ASN A N 1
ATOM 3786 C CA . ASN A 1 473 ? 0.786 8.710 -56.842 1.00 58.34 473 ASN A CA 1
ATOM 3787 C C . ASN A 1 473 ? 0.322 9.473 -55.588 1.00 58.34 473 ASN A C 1
ATOM 3789 O O . ASN A 1 473 ? 0.631 10.650 -55.409 1.00 58.34 473 ASN A O 1
ATOM 3793 N N . ILE A 1 474 ? -0.342 8.762 -54.673 1.00 59.47 474 ILE A N 1
ATOM 3794 C CA . ILE A 1 474 ? -0.639 9.240 -53.315 1.00 59.47 474 ILE A CA 1
ATOM 3795 C C . ILE A 1 474 ? 0.640 9.108 -52.477 1.00 59.47 474 ILE A C 1
ATOM 3797 O O . ILE A 1 474 ? 1.071 7.990 -52.200 1.00 59.47 474 ILE A O 1
ATOM 3801 N N . GLU A 1 475 ? 1.243 10.227 -52.072 1.00 59.06 475 GLU A N 1
ATOM 3802 C CA . GLU A 1 475 ? 2.459 10.210 -51.240 1.00 59.06 475 GLU A CA 1
ATOM 3803 C C . GLU A 1 475 ? 2.155 9.971 -49.755 1.00 59.06 475 GLU A C 1
ATOM 3805 O O . GLU A 1 475 ? 2.843 9.184 -49.106 1.00 59.06 475 GLU A O 1
ATOM 3810 N N . VAL A 1 476 ? 1.101 10.602 -49.222 1.00 65.38 476 VAL A N 1
ATOM 3811 C CA . VAL A 1 476 ? 0.713 10.518 -47.805 1.00 65.38 476 VAL A CA 1
ATOM 3812 C C . VAL A 1 476 ? -0.810 10.422 -47.686 1.00 65.38 476 VAL A C 1
ATOM 3814 O O . VAL A 1 476 ? -1.541 11.125 -48.379 1.00 65.38 476 VAL A O 1
ATOM 3817 N N . SER A 1 477 ? -1.302 9.554 -46.798 1.00 71.38 477 SER A N 1
ATOM 3818 C CA . SER A 1 477 ? -2.729 9.406 -46.479 1.00 71.38 477 SER A CA 1
ATOM 3819 C C . SER A 1 477 ? -2.934 9.520 -44.972 1.00 71.38 477 SER A C 1
ATOM 3821 O O . SER A 1 477 ? -2.338 8.763 -44.206 1.00 71.38 477 SER A O 1
ATOM 3823 N N . ILE A 1 478 ? -3.757 10.480 -44.544 1.00 68.69 478 ILE A N 1
ATOM 3824 C CA . ILE A 1 478 ? -3.970 10.824 -43.132 1.00 68.69 478 ILE A CA 1
ATOM 3825 C C . ILE A 1 478 ? -5.443 10.665 -42.783 1.00 68.69 478 ILE A C 1
ATOM 3827 O O . ILE A 1 478 ? -6.324 11.259 -43.403 1.00 68.69 478 ILE A O 1
ATOM 3831 N N . THR A 1 479 ? -5.718 9.877 -41.747 1.00 74.62 479 THR A N 1
ATOM 3832 C CA . THR A 1 479 ? -7.073 9.665 -41.237 1.00 74.62 479 THR A CA 1
ATOM 3833 C C . THR A 1 479 ? -7.411 10.705 -40.174 1.00 74.62 479 THR A C 1
ATOM 3835 O O . THR A 1 479 ? -6.946 10.602 -39.037 1.00 74.62 479 THR A O 1
ATOM 3838 N N . HIS A 1 480 ? -8.259 11.678 -40.510 1.00 76.38 480 HIS A N 1
ATOM 3839 C CA . HIS A 1 480 ? -8.804 12.628 -39.539 1.00 76.38 480 HIS A CA 1
ATOM 3840 C C . HIS A 1 480 ? -10.230 12.242 -39.111 1.00 76.38 480 HIS A C 1
ATOM 3842 O O . HIS A 1 480 ? -11.008 11.719 -39.907 1.00 76.38 480 HIS A O 1
ATOM 3848 N N . THR A 1 481 ? -10.576 12.455 -37.837 1.00 75.88 481 THR A N 1
ATOM 3849 C CA . THR A 1 481 ? -11.857 11.998 -37.250 1.00 75.88 481 THR A CA 1
ATOM 3850 C C . THR A 1 481 ? -12.988 13.020 -37.363 1.00 75.88 481 THR A C 1
ATOM 3852 O O . THR A 1 481 ? -14.141 12.713 -37.057 1.00 75.88 481 THR A O 1
ATOM 3855 N N . THR A 1 482 ? -12.665 14.234 -37.795 1.00 81.44 482 THR A N 1
ATOM 3856 C CA . THR A 1 482 ? -13.558 15.385 -37.913 1.00 81.44 482 THR A CA 1
ATOM 3857 C C . THR A 1 482 ? -13.440 16.000 -39.304 1.00 81.44 482 THR A C 1
ATOM 3859 O O . THR A 1 482 ? -12.444 15.825 -40.001 1.00 81.44 482 THR A O 1
ATOM 3862 N N . ILE A 1 483 ? -14.490 16.701 -39.740 1.00 82.31 483 ILE A N 1
ATOM 3863 C CA . ILE A 1 483 ? -14.479 17.401 -41.029 1.00 82.31 483 ILE A CA 1
ATOM 3864 C C . ILE A 1 483 ? -13.543 18.607 -40.910 1.00 82.31 483 ILE A C 1
ATOM 3866 O O . ILE A 1 483 ? -13.706 19.416 -39.993 1.00 82.31 483 ILE A O 1
ATOM 3870 N N . ILE A 1 484 ? -12.601 18.715 -41.846 1.00 87.38 484 ILE A N 1
ATOM 3871 C CA . ILE A 1 484 ? -11.726 19.876 -42.028 1.00 87.38 484 ILE A CA 1
ATOM 3872 C C . ILE A 1 484 ? -12.576 21.037 -42.561 1.00 87.38 484 ILE A C 1
ATOM 3874 O O . ILE A 1 484 ? -13.334 20.852 -43.513 1.00 87.38 484 ILE A O 1
ATOM 3878 N N . ASP A 1 485 ? -12.508 22.203 -41.916 1.00 84.00 485 ASP A N 1
ATOM 3879 C CA . ASP A 1 485 ? -13.278 23.398 -42.298 1.00 84.00 485 ASP A CA 1
ATOM 3880 C C . ASP A 1 485 ? -12.434 24.456 -43.019 1.00 84.00 485 ASP A C 1
ATOM 3882 O O . ASP A 1 485 ? -12.976 25.262 -43.772 1.00 84.00 485 ASP A O 1
ATOM 3886 N N . TRP A 1 486 ? -11.116 24.419 -42.822 1.00 90.25 486 TRP A N 1
ATOM 3887 C CA . TRP A 1 486 ? -10.139 25.312 -43.435 1.00 90.25 486 TRP A CA 1
ATOM 3888 C C . TRP A 1 486 ? -8.798 24.580 -43.605 1.00 90.25 486 TRP A C 1
ATOM 3890 O O . TRP A 1 486 ? -8.434 23.765 -42.755 1.00 90.25 486 TRP A O 1
ATOM 3900 N N . LEU A 1 487 ? -8.061 24.851 -44.685 1.00 91.50 487 LEU A N 1
ATOM 3901 C CA . LEU A 1 487 ? -6.719 24.307 -44.923 1.00 91.50 487 LEU A CA 1
ATOM 3902 C C . LEU A 1 487 ? -5.886 25.238 -45.812 1.00 91.50 487 LEU A C 1
ATOM 3904 O O . LEU A 1 487 ? -6.434 25.882 -46.705 1.00 91.50 487 LEU A O 1
ATOM 3908 N N . GLU A 1 488 ? -4.572 25.270 -45.588 1.00 90.00 488 GLU A N 1
ATOM 3909 C CA . GLU A 1 488 ? -3.618 26.099 -46.332 1.00 90.00 488 GLU A CA 1
ATOM 3910 C C . GLU A 1 488 ? -2.225 25.438 -46.362 1.00 90.00 488 GLU A C 1
ATOM 3912 O O . GLU A 1 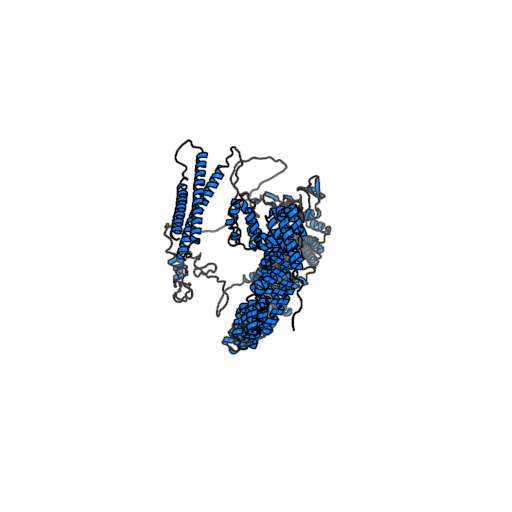488 ? -1.678 25.042 -45.328 1.00 90.00 488 GLU A O 1
ATOM 3917 N N . LEU A 1 489 ? -1.640 25.310 -47.556 1.00 86.31 489 LEU A N 1
ATOM 3918 C CA . LEU A 1 489 ? -0.255 24.859 -47.738 1.00 86.31 489 LEU A CA 1
ATOM 3919 C C . LEU A 1 489 ? 0.722 26.001 -47.443 1.00 86.31 489 LEU A C 1
ATOM 3921 O O . LEU A 1 489 ? 0.408 27.156 -47.723 1.00 86.31 489 LEU A O 1
ATOM 3925 N N . SER A 1 490 ? 1.914 25.677 -46.937 1.00 84.31 490 SER A N 1
ATOM 3926 C CA . SER A 1 490 ? 2.999 26.659 -46.868 1.00 84.31 490 SER A CA 1
ATOM 3927 C C . SER A 1 490 ? 3.441 27.088 -48.272 1.00 84.31 490 SER A C 1
ATOM 3929 O O . SER A 1 490 ? 3.199 26.384 -49.256 1.00 84.31 490 SER A O 1
ATOM 3931 N N . GLU A 1 491 ? 4.098 28.243 -48.394 1.00 77.31 491 GLU A N 1
ATOM 3932 C CA . GLU A 1 491 ? 4.499 28.795 -49.699 1.00 77.31 491 GLU A CA 1
ATOM 3933 C C . GLU A 1 491 ? 5.522 27.900 -50.424 1.00 77.31 491 GLU A C 1
ATOM 3935 O O . GLU A 1 491 ? 5.542 27.825 -51.653 1.00 77.31 491 GLU A O 1
ATOM 3940 N N . THR A 1 492 ? 6.316 27.143 -49.660 1.00 74.50 492 THR A N 1
ATOM 3941 C CA . THR A 1 492 ? 7.225 26.103 -50.170 1.00 74.50 492 THR A CA 1
ATOM 3942 C C . THR A 1 492 ? 6.517 24.793 -50.548 1.00 74.50 492 THR A C 1
ATOM 3944 O O . THR A 1 492 ? 7.152 23.893 -51.098 1.00 74.50 492 THR A O 1
ATOM 3947 N N . ALA A 1 493 ? 5.220 24.664 -50.242 1.00 77.69 493 ALA A N 1
ATOM 3948 C CA . ALA A 1 493 ? 4.404 23.451 -50.336 1.00 77.69 493 ALA A CA 1
ATOM 3949 C C . ALA A 1 493 ? 4.973 22.228 -49.580 1.00 77.69 493 ALA A C 1
ATOM 3951 O O . ALA A 1 493 ? 4.588 21.093 -49.858 1.00 77.69 493 ALA A O 1
ATOM 3952 N N . THR A 1 494 ? 5.871 22.446 -48.610 1.00 77.69 494 THR A N 1
ATOM 3953 C CA . THR A 1 494 ? 6.471 21.367 -47.800 1.00 77.69 494 THR A CA 1
ATOM 3954 C C . THR A 1 494 ? 5.617 20.974 -46.596 1.00 77.69 494 THR A C 1
ATOM 3956 O O . THR A 1 494 ? 5.714 19.842 -46.119 1.00 77.69 494 THR A O 1
ATOM 3959 N N . LYS A 1 495 ? 4.769 21.891 -46.113 1.00 85.56 495 LYS A N 1
ATOM 3960 C CA . LYS A 1 495 ? 3.931 21.717 -44.922 1.00 85.56 495 LYS A CA 1
ATOM 3961 C C . LYS A 1 495 ? 2.478 22.067 -45.228 1.00 85.56 495 LYS A C 1
ATOM 3963 O O . LYS A 1 495 ? 2.197 22.943 -46.044 1.00 85.56 495 LYS A O 1
ATOM 3968 N N . LEU A 1 496 ? 1.549 21.410 -44.539 1.00 87.62 496 LEU A N 1
ATOM 3969 C CA . LEU A 1 496 ? 0.111 21.681 -44.635 1.00 87.62 496 LEU A CA 1
ATOM 3970 C C . LEU A 1 496 ? -0.441 22.050 -43.258 1.00 87.62 496 LEU A C 1
ATOM 3972 O O . LEU A 1 496 ? -0.319 21.270 -42.314 1.00 87.62 496 LEU A O 1
ATOM 3976 N N . LEU A 1 497 ? -1.098 23.204 -43.158 1.00 91.31 497 LEU A N 1
ATOM 3977 C CA . LEU A 1 497 ? -1.971 23.523 -42.033 1.00 91.31 497 LEU A CA 1
ATOM 3978 C C . LEU A 1 497 ? -3.413 23.175 -42.372 1.00 91.31 497 LEU A C 1
ATOM 3980 O O . LEU A 1 497 ? -3.880 23.395 -43.489 1.00 91.31 497 LEU A O 1
ATOM 3984 N N . PHE A 1 498 ? -4.142 22.676 -41.380 1.00 91.38 498 PHE A N 1
ATOM 3985 C CA . PHE A 1 498 ? -5.584 22.521 -41.482 1.00 91.38 498 PHE A CA 1
ATOM 3986 C C . PHE A 1 498 ? -6.271 22.679 -40.129 1.00 91.38 498 PHE A C 1
ATOM 3988 O O . PHE A 1 498 ? -5.719 22.350 -39.076 1.00 91.38 498 PHE A O 1
ATOM 3995 N N . ARG A 1 499 ? -7.506 23.172 -40.169 1.00 90.88 499 ARG A N 1
ATOM 3996 C CA . ARG A 1 499 ? -8.383 23.322 -39.014 1.00 90.88 499 ARG A CA 1
ATOM 3997 C C . ARG A 1 499 ? -9.600 22.415 -39.158 1.00 90.88 499 ARG A C 1
ATOM 3999 O O . ARG A 1 499 ? -10.117 22.214 -40.257 1.00 90.88 499 ARG A O 1
ATOM 4006 N N . ASP A 1 500 ? -10.037 21.832 -38.047 1.00 90.62 500 ASP A N 1
ATOM 4007 C CA . ASP A 1 500 ? -11.266 21.040 -37.997 1.00 90.62 500 ASP A CA 1
ATOM 4008 C C . ASP A 1 500 ? -12.489 21.869 -37.565 1.00 90.62 500 ASP A C 1
ATOM 4010 O O . ASP A 1 500 ? -12.375 22.907 -36.911 1.00 90.62 500 ASP A O 1
ATOM 4014 N N . LYS A 1 501 ? -13.698 21.354 -37.827 1.00 84.69 501 LYS A N 1
ATOM 4015 C CA . LYS A 1 501 ? -14.969 21.942 -37.346 1.00 84.69 501 LYS A CA 1
ATOM 4016 C C . LYS A 1 501 ? -15.108 22.046 -35.812 1.00 84.69 501 LYS A C 1
ATOM 4018 O O . LYS A 1 501 ? -16.159 22.461 -35.330 1.00 84.69 501 LYS A O 1
ATOM 4023 N N . ARG A 1 502 ? -14.100 21.651 -35.025 1.00 86.25 502 ARG A N 1
ATOM 4024 C CA . ARG A 1 502 ? -14.012 21.862 -33.567 1.00 86.25 502 ARG A CA 1
ATOM 4025 C C . ARG A 1 502 ? -12.991 22.957 -33.220 1.00 86.25 502 ARG A C 1
ATOM 4027 O O . ARG A 1 502 ? -12.605 23.074 -32.056 1.00 86.25 502 ARG A O 1
ATOM 4034 N N . SER A 1 503 ? -12.570 23.736 -34.219 1.00 88.12 503 SER A N 1
ATOM 4035 C CA . SER A 1 503 ? -11.580 24.810 -34.138 1.00 88.12 503 SER A CA 1
ATOM 4036 C C . SER A 1 503 ? -10.221 24.334 -33.613 1.00 88.12 503 SER A C 1
ATOM 4038 O O . SER A 1 503 ? -9.552 25.049 -32.868 1.00 88.12 503 SER A O 1
ATOM 4040 N N . ARG A 1 504 ? -9.801 23.112 -33.957 1.00 89.25 504 ARG A N 1
ATOM 4041 C CA . ARG A 1 504 ? -8.462 22.593 -33.641 1.00 89.25 504 ARG A CA 1
ATOM 4042 C C . ARG A 1 504 ? -7.552 22.747 -34.847 1.00 89.25 504 ARG A C 1
ATOM 4044 O O . ARG A 1 504 ? -7.909 22.294 -35.930 1.00 89.25 504 ARG A O 1
ATOM 4051 N N . LEU A 1 505 ? -6.398 23.372 -34.639 1.00 92.25 505 LEU A N 1
ATOM 4052 C CA . LEU A 1 505 ? -5.370 23.587 -35.648 1.00 92.25 505 LEU A CA 1
ATOM 4053 C C . LEU A 1 505 ? -4.345 22.452 -35.610 1.00 92.25 505 LEU A C 1
ATOM 4055 O O . LEU A 1 505 ? -3.751 22.175 -34.563 1.00 92.25 505 LEU A O 1
ATOM 4059 N N . PHE A 1 506 ? -4.111 21.845 -36.766 1.00 90.75 506 PHE A N 1
ATOM 4060 C CA . PHE A 1 506 ? -3.115 20.807 -36.983 1.00 90.75 506 PHE A CA 1
ATOM 4061 C C . PHE A 1 506 ? -2.106 21.245 -38.039 1.00 90.75 506 PHE A C 1
ATOM 4063 O O . PHE A 1 506 ? -2.455 21.920 -39.008 1.00 90.75 506 PHE A O 1
ATOM 4070 N N . LEU A 1 507 ? -0.868 20.803 -37.851 1.00 90.88 507 LEU A N 1
ATOM 4071 C CA . LEU A 1 507 ? 0.216 20.907 -38.814 1.00 90.88 507 LEU A CA 1
ATOM 4072 C C . LEU A 1 507 ? 0.598 19.508 -39.283 1.00 90.88 507 LEU A C 1
ATOM 4074 O O . LEU A 1 507 ? 0.651 18.564 -38.494 1.00 90.88 507 LEU A O 1
ATOM 4078 N N . LEU A 1 508 ? 0.887 19.396 -40.569 1.00 86.44 508 LEU A N 1
ATOM 4079 C CA . LEU A 1 508 ? 1.486 18.232 -41.190 1.00 86.44 508 LEU A CA 1
ATOM 4080 C C . LEU A 1 508 ? 2.847 18.622 -41.771 1.00 86.44 508 LEU A C 1
ATOM 4082 O O . LEU A 1 508 ? 2.924 19.501 -42.629 1.00 86.44 508 LEU A O 1
ATOM 4086 N N . ASP A 1 509 ? 3.888 17.932 -41.316 1.00 82.50 509 ASP A N 1
ATOM 4087 C CA . ASP A 1 509 ? 5.262 18.032 -41.811 1.00 82.50 509 ASP A CA 1
ATOM 4088 C C . ASP A 1 509 ? 5.710 16.633 -42.269 1.00 82.50 509 ASP A C 1
ATOM 4090 O O . ASP A 1 509 ? 5.910 15.719 -41.457 1.00 82.50 509 ASP A O 1
ATOM 4094 N N . GLY A 1 510 ? 5.738 16.414 -43.587 1.00 77.88 510 GLY A N 1
ATOM 4095 C CA . GLY A 1 510 ? 5.877 15.084 -44.190 1.00 77.88 510 GLY A CA 1
ATOM 4096 C C . GLY A 1 510 ? 4.814 14.097 -43.682 1.00 77.88 510 GLY A C 1
ATOM 4097 O O . GLY A 1 510 ? 3.618 14.290 -43.883 1.00 77.88 510 GLY A O 1
ATOM 4098 N N . ASN A 1 511 ? 5.249 13.040 -42.987 1.00 73.00 511 ASN A N 1
ATOM 4099 C CA . ASN A 1 511 ? 4.363 12.037 -42.374 1.00 73.00 511 ASN A CA 1
ATOM 4100 C C . ASN A 1 511 ? 3.955 12.369 -40.923 1.00 73.00 511 ASN A C 1
ATOM 4102 O O . ASN A 1 511 ? 3.236 11.588 -40.294 1.00 73.00 511 ASN A O 1
ATOM 4106 N N . ARG A 1 512 ? 4.443 13.473 -40.342 1.00 76.75 512 ARG A N 1
ATOM 4107 C CA . ARG A 1 512 ? 4.227 13.820 -38.931 1.00 76.75 512 ARG A CA 1
ATOM 4108 C C . ARG A 1 512 ? 3.095 14.834 -38.804 1.00 76.75 512 ARG A C 1
ATOM 4110 O O . ARG A 1 512 ? 3.274 16.011 -39.096 1.00 76.75 512 ARG A O 1
ATOM 4117 N N . GLN A 1 513 ? 1.948 14.382 -38.302 1.00 83.06 513 GLN A N 1
ATOM 4118 C CA . GLN A 1 513 ? 0.868 15.268 -37.872 1.00 83.06 513 GLN A CA 1
ATOM 4119 C C . GLN A 1 513 ? 1.097 15.713 -36.418 1.00 83.06 513 GLN A C 1
ATOM 4121 O O . GLN A 1 513 ? 1.256 14.876 -35.527 1.00 83.06 513 GLN A O 1
ATOM 4126 N N . SER A 1 514 ? 1.063 17.019 -36.161 1.00 86.25 514 SER A N 1
ATOM 4127 C CA . SER A 1 514 ? 1.071 17.621 -34.824 1.00 86.25 514 SER A CA 1
ATOM 4128 C C . SER A 1 514 ? -0.191 18.462 -34.595 1.00 86.25 514 SER A C 1
ATOM 4130 O O . SER A 1 514 ? -0.774 19.025 -35.519 1.00 86.25 514 SER A O 1
ATOM 4132 N N . SER A 1 515 ? -0.652 18.521 -33.345 1.00 87.75 515 SER A N 1
ATOM 4133 C CA . SER A 1 515 ? -1.735 19.413 -32.917 1.00 87.75 515 SER A CA 1
ATOM 4134 C C . SER A 1 515 ? -1.104 20.683 -32.358 1.00 87.75 515 SER A C 1
ATOM 4136 O O . SER A 1 515 ? -0.369 20.587 -31.380 1.00 87.75 515 SER A O 1
ATOM 4138 N N . LEU A 1 516 ? -1.387 21.845 -32.949 1.00 88.00 516 LEU A N 1
ATOM 4139 C CA . LEU A 1 516 ? -0.783 23.117 -32.533 1.00 88.00 516 LEU A CA 1
ATOM 4140 C C . LEU A 1 516 ? -1.641 23.865 -31.508 1.00 88.00 516 LEU A C 1
ATOM 4142 O O . LEU A 1 516 ? -1.146 24.273 -30.462 1.00 88.00 516 LEU A O 1
ATOM 4146 N N . LEU A 1 517 ? -2.935 24.046 -31.796 1.00 89.38 517 LEU A N 1
ATOM 4147 C CA . LEU A 1 517 ? -3.807 24.927 -31.013 1.00 89.38 517 LEU A CA 1
ATOM 4148 C C . LEU A 1 517 ? -5.244 24.396 -30.961 1.00 89.38 517 LEU A C 1
ATOM 4150 O O . LEU A 1 517 ? -5.741 23.810 -31.920 1.00 89.38 517 LEU A O 1
ATOM 4154 N N . SER A 1 518 ? -5.935 24.612 -29.843 1.00 87.50 518 SER A N 1
ATOM 4155 C CA . SER A 1 518 ? -7.379 24.365 -29.704 1.00 87.50 518 SER A CA 1
ATOM 4156 C C . SER A 1 518 ? -8.121 25.691 -29.577 1.00 87.50 518 SER A C 1
ATOM 4158 O O . SER A 1 518 ? -7.577 26.623 -28.999 1.00 87.50 518 SER A O 1
ATOM 4160 N N . PHE A 1 519 ? -9.361 25.756 -30.070 1.00 88.88 519 PHE A N 1
ATOM 4161 C CA . PHE A 1 519 ? -10.167 26.988 -30.134 1.00 88.88 519 PHE A CA 1
ATOM 4162 C C . PHE A 1 519 ? -9.541 28.091 -31.012 1.00 88.88 519 PHE A C 1
ATOM 4164 O O . PHE A 1 519 ? -9.680 29.281 -30.743 1.00 88.88 519 PHE A O 1
ATOM 4171 N N . CYS A 1 520 ? -8.874 27.675 -32.091 1.00 90.38 520 CYS A N 1
ATOM 4172 C CA . CYS A 1 520 ? -8.271 28.542 -33.094 1.00 90.38 520 CYS A CA 1
ATOM 4173 C C . CYS A 1 520 ? -9.347 29.302 -33.896 1.00 90.38 520 CYS A C 1
ATOM 4175 O O . CYS A 1 520 ? -10.067 28.709 -34.707 1.00 90.38 520 CYS A O 1
ATOM 4177 N N . THR A 1 521 ? -9.453 30.613 -33.672 1.00 87.94 521 THR A N 1
ATOM 4178 C CA . THR A 1 521 ? -10.393 31.502 -34.377 1.00 87.94 521 THR A CA 1
ATOM 4179 C C . THR A 1 521 ? -9.816 31.984 -35.707 1.00 87.94 521 THR A C 1
ATOM 4181 O O . THR A 1 521 ? -10.492 31.892 -36.732 1.00 87.94 521 THR A O 1
ATOM 4184 N N . TYR A 1 522 ? -8.545 32.392 -35.696 1.00 91.88 522 TYR A N 1
ATOM 4185 C CA . TYR A 1 522 ? -7.772 32.851 -36.851 1.00 91.88 522 TYR A CA 1
ATOM 4186 C C . TYR A 1 522 ? -6.495 32.017 -37.019 1.00 91.88 522 TYR A C 1
ATOM 4188 O O . TYR A 1 522 ? -5.887 31.628 -36.019 1.00 91.88 522 TYR A O 1
ATOM 4196 N N . VAL A 1 523 ? -6.068 31.779 -38.261 1.00 92.31 523 VAL A N 1
ATOM 4197 C CA . VAL A 1 523 ? -4.756 31.214 -38.612 1.00 92.31 523 VAL A CA 1
ATOM 4198 C C . VAL A 1 523 ? -4.335 31.670 -40.013 1.00 92.31 523 VAL A C 1
ATOM 4200 O O . VAL A 1 523 ? -5.183 31.774 -40.897 1.00 92.31 523 VAL A O 1
ATOM 4203 N N . GLN A 1 524 ? -3.040 31.936 -40.201 1.00 91.31 524 GLN A N 1
ATOM 4204 C CA . GLN A 1 524 ? -2.415 32.232 -41.493 1.00 91.31 524 GLN A CA 1
ATOM 4205 C C . GLN A 1 524 ? -0.917 31.869 -41.459 1.00 91.31 524 GLN A C 1
ATOM 4207 O O . GLN A 1 524 ? -0.271 31.970 -40.407 1.00 91.31 524 GLN A O 1
ATOM 4212 N N . TRP A 1 525 ? -0.341 31.500 -42.605 1.00 89.88 525 TRP A N 1
ATOM 4213 C CA . TRP A 1 525 ? 1.113 31.559 -42.807 1.00 89.88 525 TRP A CA 1
ATOM 4214 C C . TRP A 1 525 ? 1.599 33.013 -42.949 1.00 89.88 525 TRP A C 1
ATOM 4216 O O . TRP A 1 525 ? 0.913 33.858 -43.528 1.00 89.88 525 TRP A O 1
ATOM 4226 N N . VAL A 1 526 ? 2.803 33.317 -42.459 1.00 87.75 526 VAL A N 1
ATOM 4227 C CA . VAL A 1 526 ? 3.480 34.593 -42.742 1.00 87.75 526 VAL A CA 1
ATOM 4228 C C . VAL A 1 526 ? 3.891 34.621 -44.223 1.00 87.75 526 VAL A C 1
ATOM 4230 O O . VAL A 1 526 ? 4.575 33.703 -44.668 1.00 87.75 526 VAL A O 1
ATOM 4233 N N . PRO A 1 527 ? 3.559 35.664 -45.007 1.00 83.81 527 PRO A N 1
ATOM 4234 C CA . PRO A 1 527 ? 3.988 35.742 -46.405 1.00 83.81 527 PRO A CA 1
ATOM 4235 C C . PRO A 1 527 ? 5.515 35.617 -46.559 1.00 83.81 527 PRO A C 1
ATOM 4237 O O . PRO A 1 527 ? 6.276 36.289 -45.858 1.00 83.81 527 PRO A O 1
ATOM 4240 N N . GLY A 1 528 ? 5.989 34.775 -47.478 1.00 75.62 528 GLY A N 1
ATOM 4241 C CA . GLY A 1 528 ? 7.410 34.538 -47.740 1.00 75.62 528 GLY A CA 1
ATOM 4242 C C . GLY A 1 528 ? 8.148 33.706 -46.684 1.00 75.62 528 GLY A C 1
ATOM 4243 O O . GLY A 1 528 ? 9.375 33.810 -46.621 1.00 75.62 528 GLY A O 1
ATOM 4244 N N . SER A 1 529 ? 7.459 32.987 -45.789 1.00 80.88 529 SER A N 1
ATOM 4245 C CA . SER A 1 529 ? 8.101 32.158 -44.757 1.00 80.88 529 SER A CA 1
ATOM 4246 C C . SER A 1 529 ? 7.168 31.085 -44.186 1.00 80.88 529 SER A C 1
ATOM 4248 O O . SER A 1 529 ? 5.987 31.338 -43.965 1.00 80.88 529 SER A O 1
ATOM 4250 N N . ASP A 1 530 ? 7.698 29.918 -43.821 1.00 81.38 530 ASP A N 1
ATOM 4251 C CA . ASP A 1 530 ? 6.940 28.873 -43.121 1.00 81.38 530 ASP A CA 1
ATOM 4252 C C . ASP A 1 530 ? 6.769 29.197 -41.610 1.00 81.38 530 ASP A C 1
ATOM 4254 O O . ASP A 1 530 ? 6.907 28.332 -40.749 1.00 81.38 530 ASP A O 1
ATOM 4258 N N . VAL A 1 531 ? 6.454 30.448 -41.255 1.00 86.44 531 VAL A N 1
ATOM 4259 C CA . VAL A 1 531 ? 6.116 30.871 -39.882 1.00 86.44 531 VAL A CA 1
ATOM 4260 C C . VAL A 1 531 ? 4.601 30.943 -39.729 1.00 86.44 531 VAL A C 1
ATOM 4262 O O . VAL A 1 531 ? 3.897 31.425 -40.614 1.00 86.44 531 VAL A O 1
ATOM 4265 N N . ILE A 1 532 ? 4.085 30.452 -38.601 1.00 90.50 532 ILE A N 1
ATOM 4266 C CA . ILE A 1 532 ? 2.641 30.296 -38.377 1.00 90.50 532 ILE A CA 1
ATOM 4267 C C . ILE A 1 532 ? 2.159 31.346 -37.388 1.00 90.50 532 ILE A C 1
ATOM 4269 O O . ILE A 1 532 ? 2.709 31.451 -36.291 1.00 90.50 532 ILE A O 1
ATOM 4273 N N . VAL A 1 533 ? 1.089 32.056 -37.743 1.00 91.75 533 VAL A N 1
ATOM 4274 C CA . VAL A 1 533 ? 0.377 32.990 -36.867 1.00 91.75 533 VAL A CA 1
ATOM 4275 C C . VAL A 1 533 ? -1.041 32.474 -36.637 1.00 91.75 533 VAL A C 1
ATOM 4277 O O . VAL A 1 533 ? -1.765 32.210 -37.595 1.00 91.75 533 VAL A O 1
ATOM 4280 N N . ALA A 1 534 ? -1.468 32.341 -35.379 1.00 93.44 534 ALA A N 1
ATOM 4281 C CA . ALA A 1 534 ? -2.836 31.948 -35.036 1.00 93.44 534 ALA A CA 1
ATOM 4282 C C . ALA A 1 534 ? -3.377 32.680 -33.799 1.00 93.44 534 ALA A C 1
ATOM 4284 O O . ALA A 1 534 ? -2.622 33.131 -32.941 1.00 93.44 534 ALA A O 1
ATOM 4285 N N . GLN A 1 535 ? -4.704 32.753 -33.682 1.00 93.50 535 GLN A N 1
ATOM 4286 C CA . GLN A 1 535 ? -5.411 33.318 -32.531 1.00 93.50 535 GLN A CA 1
ATOM 4287 C C . GLN A 1 535 ? -6.203 32.245 -31.784 1.00 93.50 535 GLN A C 1
ATOM 4289 O O . GLN A 1 535 ? -6.894 31.437 -32.405 1.00 93.50 535 GLN A O 1
ATOM 4294 N N . SER A 1 536 ? -6.169 32.289 -30.451 1.00 92.44 536 SER A N 1
ATOM 4295 C CA . SER A 1 536 ? -7.111 31.580 -29.575 1.00 92.44 536 SER A CA 1
ATOM 4296 C C . SER A 1 536 ? -7.604 32.540 -28.493 1.00 92.44 536 SER A C 1
ATOM 4298 O O . SER A 1 536 ? -6.876 32.857 -27.551 1.00 92.44 536 SER A O 1
ATOM 4300 N N . GLY A 1 537 ? -8.848 33.012 -28.618 1.00 88.56 537 GLY A N 1
ATOM 4301 C CA . GLY A 1 537 ? -9.385 34.059 -27.744 1.00 88.56 537 GLY A CA 1
ATOM 4302 C C . GLY A 1 537 ? -8.537 35.333 -27.817 1.00 88.56 537 GLY A C 1
ATOM 4303 O O . GLY A 1 537 ? -8.176 35.778 -28.901 1.00 88.56 537 GLY A O 1
ATOM 4304 N N . ASN A 1 538 ? -8.162 35.893 -26.669 1.00 89.19 538 ASN A N 1
ATOM 4305 C CA . ASN A 1 538 ? -7.401 37.148 -26.574 1.00 89.19 538 ASN A CA 1
ATOM 4306 C C . ASN A 1 538 ? -5.868 36.939 -26.624 1.00 89.19 538 ASN A C 1
ATOM 4308 O O . ASN A 1 538 ? -5.103 37.723 -26.057 1.00 89.19 538 ASN A O 1
ATOM 4312 N N . SER A 1 539 ? -5.416 35.869 -27.283 1.00 91.88 539 SER A N 1
ATOM 4313 C CA . SER A 1 539 ? -4.002 35.499 -27.393 1.00 91.88 539 SER A CA 1
ATOM 4314 C C . SER A 1 539 ? -3.601 35.254 -28.845 1.00 91.88 539 SER A C 1
ATOM 4316 O O . SER A 1 539 ? -4.206 34.435 -29.543 1.00 91.88 539 SER A O 1
ATOM 4318 N N . LEU A 1 540 ? -2.551 35.957 -29.262 1.00 92.12 540 LEU A N 1
ATOM 4319 C CA . LEU A 1 540 ? -1.795 35.765 -30.493 1.00 92.12 540 LEU A CA 1
ATOM 4320 C C . LEU A 1 540 ? -0.694 34.731 -30.224 1.00 92.12 540 LEU A C 1
ATOM 4322 O O . LEU A 1 540 ? 0.074 34.862 -29.272 1.00 92.12 540 LEU A O 1
ATOM 4326 N N . HIS A 1 541 ? -0.628 33.700 -31.057 1.00 92.19 541 HIS A N 1
ATOM 4327 C CA . HIS A 1 541 ? 0.345 32.617 -30.991 1.00 92.19 541 HIS A CA 1
ATOM 4328 C C . HIS A 1 541 ? 1.168 32.591 -32.279 1.00 92.19 541 HIS A C 1
ATOM 4330 O O . HIS A 1 541 ? 0.603 32.575 -33.374 1.00 92.19 541 HIS A O 1
ATOM 4336 N N . VAL A 1 542 ? 2.494 32.581 -32.144 1.00 90.06 542 VAL A N 1
ATOM 4337 C CA . VAL A 1 542 ? 3.441 32.599 -33.264 1.00 90.06 542 VAL A CA 1
ATOM 4338 C C . VAL A 1 542 ? 4.434 31.449 -33.118 1.00 90.06 542 VAL A C 1
ATOM 4340 O O . VAL A 1 542 ? 5.110 31.334 -32.094 1.00 90.06 542 VAL A O 1
ATOM 4343 N N . TRP A 1 543 ? 4.537 30.606 -34.147 1.00 89.19 543 TRP A N 1
ATOM 4344 C CA . TRP A 1 543 ? 5.543 29.545 -34.244 1.00 89.19 543 TRP A CA 1
ATOM 4345 C C . TRP A 1 543 ? 6.581 29.930 -35.294 1.00 89.19 543 TRP A C 1
ATOM 4347 O O . TRP A 1 543 ? 6.375 29.702 -36.486 1.00 89.19 543 TRP A O 1
ATOM 4357 N N . TYR A 1 544 ? 7.713 30.476 -34.843 1.00 81.81 544 TYR A N 1
ATOM 4358 C CA . TYR A 1 544 ? 8.875 30.753 -35.699 1.00 81.81 544 TYR A CA 1
ATOM 4359 C C . TYR A 1 544 ? 9.566 29.475 -36.208 1.00 81.81 544 TYR A C 1
ATOM 4361 O O . TYR A 1 544 ? 10.306 29.515 -37.184 1.00 81.81 544 TYR A O 1
ATOM 4369 N N . ASN A 1 545 ? 9.321 28.330 -35.559 1.00 78.56 545 ASN A N 1
ATOM 4370 C CA . ASN A 1 545 ? 9.795 27.017 -35.993 1.00 78.56 545 ASN A CA 1
ATOM 4371 C C . ASN A 1 545 ? 8.674 25.963 -35.857 1.00 78.56 545 ASN A C 1
ATOM 4373 O O . ASN A 1 545 ? 8.526 25.360 -34.790 1.00 78.56 545 ASN A O 1
ATOM 4377 N N . PRO A 1 546 ? 7.900 25.692 -36.925 1.00 77.19 546 PRO A N 1
ATOM 4378 C CA . PRO A 1 546 ? 6.796 24.726 -36.894 1.00 77.19 546 PRO A CA 1
ATOM 4379 C C . PRO A 1 546 ? 7.196 23.291 -36.517 1.00 77.19 546 PRO A C 1
ATOM 4381 O O . PRO A 1 546 ? 6.368 22.530 -36.016 1.00 77.19 546 PRO A O 1
ATOM 4384 N N . ALA A 1 547 ? 8.462 22.905 -36.724 1.00 70.06 547 ALA A N 1
ATOM 4385 C CA . ALA A 1 547 ? 8.953 21.563 -36.399 1.00 70.06 547 ALA A CA 1
ATOM 4386 C C . ALA A 1 547 ? 9.042 21.299 -34.878 1.00 70.06 547 ALA A C 1
ATOM 4388 O O . ALA A 1 547 ? 9.153 20.138 -34.455 1.00 70.06 547 ALA A O 1
ATOM 4389 N N . LEU A 1 548 ? 8.954 22.359 -34.060 1.00 74.62 548 LEU A N 1
ATOM 4390 C CA . LEU A 1 548 ? 8.896 22.328 -32.597 1.00 74.62 548 LEU A CA 1
ATOM 4391 C C . LEU A 1 548 ? 7.582 22.971 -32.094 1.00 74.62 548 LEU A C 1
ATOM 4393 O O . LEU A 1 548 ? 7.603 24.107 -31.622 1.00 74.62 548 LEU A O 1
ATOM 4397 N N . PRO A 1 549 ? 6.436 22.254 -32.141 1.00 76.25 549 PRO A N 1
ATOM 4398 C CA . PRO A 1 549 ? 5.125 22.766 -31.714 1.00 76.25 549 PRO A CA 1
ATOM 4399 C C . PRO A 1 549 ? 5.082 23.378 -30.307 1.00 76.25 549 PRO A C 1
ATOM 4401 O O . PRO A 1 549 ? 4.278 24.274 -30.053 1.00 76.25 549 PRO A O 1
ATOM 4404 N N . ASP A 1 550 ? 5.950 22.905 -29.410 1.00 74.06 550 ASP A N 1
ATOM 4405 C CA . ASP A 1 550 ? 6.049 23.358 -28.020 1.00 74.06 550 ASP A CA 1
ATOM 4406 C C . ASP A 1 550 ? 6.719 24.743 -27.879 1.00 74.06 550 ASP A C 1
ATOM 4408 O O . ASP A 1 550 ? 6.578 25.399 -26.847 1.00 74.06 550 ASP A O 1
ATOM 4412 N N . GLN A 1 551 ? 7.440 25.214 -28.906 1.00 75.94 551 GLN A N 1
ATOM 4413 C CA . GLN A 1 551 ? 8.105 26.523 -28.935 1.00 75.94 551 GLN A CA 1
ATOM 4414 C C . GLN A 1 551 ? 7.195 27.591 -29.561 1.00 75.94 551 GLN A C 1
ATOM 4416 O O . GLN A 1 551 ? 7.445 28.092 -30.657 1.00 75.94 551 GLN A O 1
ATOM 4421 N N . VAL A 1 552 ? 6.125 27.941 -28.842 1.00 85.50 552 VAL A N 1
ATOM 4422 C CA . VAL A 1 552 ? 5.167 28.983 -29.244 1.00 85.50 552 VAL A CA 1
ATOM 4423 C C . VAL A 1 552 ? 5.423 30.305 -28.515 1.00 85.50 552 VAL A C 1
ATOM 4425 O O . VAL A 1 552 ? 5.378 30.383 -27.286 1.00 85.50 552 VAL A O 1
ATOM 4428 N N . THR A 1 553 ? 5.634 31.387 -29.264 1.00 85.12 553 THR A N 1
ATOM 4429 C CA . THR A 1 553 ? 5.612 32.746 -28.709 1.00 85.12 553 THR A CA 1
ATOM 4430 C C . THR A 1 553 ? 4.159 33.184 -28.555 1.00 85.12 553 THR A C 1
ATOM 4432 O O . THR A 1 553 ? 3.422 33.237 -29.534 1.00 85.12 553 THR A O 1
ATOM 4435 N N . THR A 1 554 ? 3.730 33.479 -27.326 1.00 88.56 554 THR A N 1
ATOM 4436 C CA . THR A 1 554 ? 2.349 33.898 -27.033 1.00 88.56 554 THR A CA 1
ATOM 4437 C C . THR A 1 554 ? 2.319 35.342 -26.544 1.00 88.56 554 THR A C 1
ATOM 4439 O O . THR A 1 554 ? 2.993 35.676 -25.570 1.00 88.56 554 THR A O 1
ATOM 4442 N N . THR A 1 555 ? 1.516 36.187 -27.185 1.00 89.06 555 THR A N 1
ATOM 4443 C CA . THR A 1 555 ? 1.328 37.604 -26.845 1.00 89.06 555 THR A CA 1
ATOM 4444 C C . THR A 1 555 ? -0.158 37.920 -26.653 1.00 89.06 555 THR A C 1
ATOM 4446 O O . THR A 1 555 ? -1.027 37.358 -27.315 1.00 89.06 555 THR A O 1
ATOM 4449 N N . ALA A 1 556 ? -0.478 38.796 -25.698 1.00 87.69 556 ALA A N 1
ATOM 4450 C CA . ALA A 1 556 ? -1.864 39.153 -25.391 1.00 87.69 556 ALA A CA 1
ATOM 4451 C C . ALA A 1 556 ? -2.367 40.274 -26.317 1.00 87.69 556 ALA A C 1
ATOM 4453 O O . ALA A 1 556 ? -1.715 41.313 -26.448 1.00 87.69 556 ALA A O 1
ATOM 4454 N N . ILE A 1 557 ? -3.547 40.078 -26.909 1.00 89.56 557 ILE A N 1
ATOM 4455 C CA . ILE A 1 557 ? -4.199 41.015 -27.837 1.00 89.56 557 ILE A CA 1
ATOM 4456 C C . ILE A 1 557 ? -5.634 41.312 -27.378 1.00 89.56 557 ILE A C 1
ATOM 4458 O O . ILE A 1 557 ? -6.261 40.477 -26.730 1.00 89.56 557 ILE A O 1
ATOM 4462 N N . LYS A 1 558 ? -6.172 42.505 -27.669 1.00 83.12 558 LYS A N 1
ATOM 4463 C CA . LYS A 1 558 ? -7.505 42.923 -27.171 1.00 83.12 558 LYS A CA 1
ATOM 4464 C C . LYS A 1 558 ? -8.620 42.881 -28.221 1.00 83.12 558 LYS A C 1
ATOM 4466 O O . LYS A 1 558 ? -9.711 43.376 -27.958 1.00 83.12 558 LYS A O 1
ATOM 4471 N N . GLY A 1 559 ? -8.350 42.314 -29.393 1.00 85.69 559 GLY A N 1
ATOM 4472 C CA . GLY A 1 559 ? -9.272 42.274 -30.526 1.00 85.69 559 GLY A CA 1
ATOM 4473 C C . GLY A 1 559 ? -9.080 41.033 -31.395 1.00 85.69 559 GLY A C 1
ATOM 4474 O O . GLY A 1 559 ? -8.345 40.115 -31.027 1.00 85.69 559 GLY A O 1
ATOM 4475 N N . GLU A 1 560 ? -9.733 41.005 -32.552 1.00 86.81 560 GLU A N 1
ATOM 4476 C CA . GLU A 1 560 ? -9.609 39.916 -33.532 1.00 86.81 560 GLU A CA 1
ATOM 4477 C C . GLU A 1 560 ? -8.519 40.232 -34.570 1.00 86.81 560 GLU A C 1
ATOM 4479 O O . GLU A 1 560 ? -8.359 41.385 -34.978 1.00 86.81 560 GLU A O 1
ATOM 4484 N N . ILE A 1 561 ? -7.744 39.221 -34.980 1.00 91.25 561 ILE A N 1
ATOM 4485 C CA . ILE A 1 561 ? -6.747 39.366 -36.052 1.00 91.25 561 ILE A CA 1
ATOM 4486 C C . ILE A 1 561 ? -7.468 39.523 -37.396 1.00 91.25 561 ILE A C 1
ATOM 4488 O O . ILE A 1 561 ? -8.330 38.721 -37.750 1.00 91.25 561 ILE A O 1
ATOM 4492 N N . GLU A 1 562 ? -7.070 40.535 -38.166 1.00 88.44 562 GLU A N 1
ATOM 4493 C CA . GLU A 1 562 ? -7.556 40.771 -39.529 1.00 88.44 562 GLU A CA 1
ATOM 4494 C C . GLU A 1 562 ? -6.612 40.175 -40.587 1.00 88.44 562 GLU A C 1
ATOM 4496 O O . GLU A 1 562 ? -7.070 39.630 -41.592 1.00 88.44 562 GLU A O 1
ATOM 4501 N N . GLY A 1 563 ? -5.294 40.261 -40.373 1.00 87.06 563 GLY A N 1
ATOM 4502 C CA . GLY A 1 563 ? -4.294 39.842 -41.356 1.00 87.06 563 GLY A CA 1
ATOM 4503 C C . GLY A 1 563 ? -2.852 39.941 -40.866 1.00 87.06 563 GLY A C 1
ATOM 4504 O O . GLY A 1 563 ? -2.549 40.719 -39.959 1.00 87.06 563 GLY A O 1
ATOM 4505 N N . VAL A 1 564 ? -1.953 39.193 -41.509 1.00 89.19 564 VAL A N 1
ATOM 4506 C CA . VAL A 1 564 ? -0.497 39.355 -41.382 1.00 89.19 564 VAL A CA 1
ATOM 4507 C C . VAL A 1 564 ? 0.052 40.085 -42.610 1.00 89.19 564 VAL A C 1
ATOM 4509 O O . VAL A 1 564 ? -0.236 39.708 -43.747 1.00 89.19 564 VAL A O 1
ATOM 4512 N N . LEU A 1 565 ? 0.862 41.122 -42.390 1.00 85.50 565 LEU A N 1
ATOM 4513 C CA . LEU A 1 565 ? 1.533 41.899 -43.433 1.00 85.50 565 LEU A CA 1
ATOM 4514 C C . LEU A 1 565 ? 3.054 41.777 -43.287 1.00 85.50 565 LEU A C 1
ATOM 4516 O O . LEU A 1 565 ? 3.586 41.847 -42.181 1.00 85.50 565 LEU A O 1
ATOM 4520 N N . ARG A 1 566 ? 3.766 41.626 -44.409 1.00 83.56 566 ARG A N 1
ATOM 4521 C CA . ARG A 1 566 ? 5.234 41.633 -44.458 1.00 83.56 566 ARG A CA 1
ATOM 4522 C C . ARG A 1 566 ? 5.715 42.602 -45.528 1.00 83.56 566 ARG A C 1
ATOM 4524 O O . ARG A 1 566 ? 5.454 42.398 -46.712 1.00 83.56 566 ARG A O 1
ATOM 4531 N N . ASP A 1 567 ? 6.441 43.619 -45.085 1.00 75.62 567 ASP A N 1
ATOM 4532 C CA . ASP A 1 567 ? 7.207 44.533 -45.926 1.00 75.62 567 ASP A CA 1
ATOM 4533 C C . ASP A 1 567 ? 8.690 44.112 -45.928 1.00 75.62 567 ASP A C 1
ATOM 4535 O O . ASP A 1 567 ? 9.115 43.251 -45.158 1.00 75.62 567 ASP A O 1
ATOM 4539 N N . ALA A 1 568 ? 9.513 44.749 -46.765 1.00 64.56 568 ALA A N 1
ATOM 4540 C CA . ALA A 1 568 ? 10.939 44.424 -46.895 1.00 64.56 568 ALA A CA 1
ATOM 4541 C C . ALA A 1 568 ? 11.792 44.682 -45.630 1.00 64.56 568 ALA A C 1
ATOM 4543 O O . ALA A 1 568 ? 12.934 44.233 -45.580 1.00 64.56 568 ALA A O 1
ATOM 4544 N N . GLU A 1 569 ? 11.266 45.408 -44.637 1.00 64.06 569 GLU A N 1
ATOM 4545 C CA . GLU A 1 569 ? 11.984 45.771 -43.402 1.00 64.06 569 GLU A CA 1
ATOM 4546 C C . GLU A 1 569 ? 11.309 45.252 -42.116 1.00 64.06 569 GLU A C 1
ATOM 4548 O O . GLU A 1 569 ? 11.942 45.262 -41.063 1.00 64.06 569 GLU A O 1
ATOM 4553 N N . ARG A 1 570 ? 10.044 44.798 -42.168 1.00 78.38 570 ARG A N 1
ATOM 4554 C CA . ARG A 1 570 ? 9.245 44.447 -40.975 1.00 78.38 570 ARG A CA 1
ATOM 4555 C C . ARG A 1 570 ? 8.080 43.505 -41.287 1.00 78.38 570 ARG A C 1
ATOM 4557 O O . ARG A 1 570 ? 7.527 43.530 -42.386 1.00 78.38 570 ARG A O 1
ATOM 4564 N N . THR A 1 571 ? 7.677 42.717 -40.291 1.00 86.44 571 THR A N 1
ATOM 4565 C CA . THR A 1 571 ? 6.494 41.840 -40.345 1.00 86.44 571 THR A CA 1
ATOM 4566 C C . THR A 1 571 ? 5.548 42.220 -39.211 1.00 86.44 571 THR A C 1
ATOM 4568 O O . THR A 1 571 ? 5.968 42.239 -38.058 1.00 86.44 571 THR A O 1
ATOM 4571 N N . GLU A 1 572 ? 4.287 42.524 -39.513 1.00 89.25 572 GLU A N 1
ATOM 4572 C CA . GLU A 1 572 ? 3.302 43.033 -38.551 1.00 89.25 572 GLU A CA 1
ATOM 4573 C C . GLU A 1 572 ? 1.976 42.256 -38.639 1.00 89.25 572 GLU A C 1
ATOM 4575 O O . GLU A 1 572 ? 1.456 41.990 -39.724 1.00 89.25 572 GLU A O 1
ATOM 4580 N N . VAL A 1 573 ? 1.395 41.917 -37.486 1.00 90.50 573 VAL A N 1
ATOM 4581 C CA . VAL A 1 573 ? 0.045 41.345 -37.364 1.00 90.50 573 VAL A CA 1
ATOM 4582 C C . VAL A 1 573 ? -0.942 42.468 -37.058 1.00 90.50 573 VAL A C 1
ATOM 4584 O O . VAL A 1 573 ? -0.770 43.194 -36.079 1.00 90.50 573 VAL A O 1
ATOM 4587 N N . ILE A 1 574 ? -1.982 42.611 -37.877 1.00 91.31 574 ILE A N 1
ATOM 4588 C CA . ILE A 1 574 ? -2.997 43.658 -37.729 1.00 91.31 574 ILE A CA 1
ATOM 4589 C C . ILE A 1 574 ? -4.185 43.118 -36.929 1.00 91.31 574 ILE A C 1
ATOM 4591 O O . ILE A 1 574 ? -4.825 42.142 -37.323 1.00 91.31 574 ILE A O 1
ATOM 4595 N N . VAL A 1 575 ? -4.487 43.775 -35.809 1.00 91.06 575 VAL A N 1
ATOM 4596 C CA . VAL A 1 575 ? -5.575 43.430 -34.884 1.00 91.06 575 VAL A CA 1
ATOM 4597 C C . VAL A 1 575 ? -6.605 44.557 -34.853 1.00 91.06 575 VAL A C 1
ATOM 4599 O O . VAL A 1 575 ? -6.256 45.728 -34.685 1.00 91.06 575 VAL A O 1
ATOM 4602 N N . GLN A 1 576 ? -7.884 44.212 -34.986 1.00 88.31 576 GLN A N 1
ATOM 4603 C CA . GLN A 1 576 ? -9.006 45.139 -34.863 1.00 88.31 576 GLN A CA 1
ATOM 4604 C C . GLN A 1 576 ? -9.483 45.183 -33.404 1.00 88.31 576 GLN A C 1
ATOM 4606 O O . GLN A 1 576 ? -10.195 44.291 -32.945 1.00 88.31 576 GLN A O 1
ATOM 4611 N N . GLU A 1 577 ? -9.105 46.232 -32.670 1.00 88.00 577 GLU A N 1
ATOM 4612 C CA . GLU A 1 577 ? -9.644 46.541 -31.338 1.00 88.00 577 GLU A CA 1
ATOM 4613 C C . GLU A 1 577 ? -10.919 47.405 -31.451 1.00 88.00 577 GLU A C 1
ATOM 4615 O O . GLU A 1 577 ? -11.215 47.959 -32.513 1.00 88.00 577 GLU A O 1
ATOM 4620 N N . GLU A 1 578 ? -11.672 47.562 -30.355 1.00 76.25 578 GLU A N 1
ATOM 4621 C CA . GLU A 1 578 ? -12.998 48.219 -30.339 1.00 76.25 578 GLU A CA 1
ATOM 4622 C C . GLU A 1 578 ? -13.029 49.640 -30.939 1.00 76.25 578 GLU A C 1
ATOM 4624 O O . GLU A 1 578 ? -14.063 50.066 -31.447 1.00 76.25 578 GLU A O 1
ATOM 4629 N N . ASN A 1 579 ? -11.909 50.376 -30.893 1.00 74.94 579 ASN A N 1
ATOM 4630 C CA . ASN A 1 579 ? -11.818 51.769 -31.354 1.00 74.94 579 ASN A CA 1
ATOM 4631 C C . ASN A 1 579 ? -10.698 52.041 -32.384 1.00 74.94 579 ASN A C 1
ATOM 4633 O O . ASN A 1 579 ? -10.599 53.167 -32.872 1.00 74.94 579 ASN A O 1
ATOM 4637 N N . ALA A 1 580 ? -9.832 51.070 -32.705 1.00 84.19 580 ALA A N 1
ATOM 4638 C CA . ALA A 1 580 ? -8.689 51.268 -33.606 1.00 84.19 580 ALA A CA 1
ATOM 4639 C C . ALA A 1 580 ? -8.132 49.944 -34.160 1.00 84.19 580 ALA A C 1
ATOM 4641 O O . ALA A 1 580 ? -8.302 48.889 -33.555 1.00 84.19 580 ALA A O 1
ATOM 4642 N N . LYS A 1 581 ? -7.403 50.019 -35.281 1.00 86.25 581 LYS A N 1
ATOM 4643 C CA . LYS A 1 581 ? -6.518 48.936 -35.737 1.00 86.25 581 LYS A CA 1
ATOM 4644 C C . LYS A 1 581 ? -5.132 49.117 -35.124 1.00 86.25 581 LYS A C 1
ATOM 4646 O O . LYS A 1 581 ? -4.588 50.220 -35.177 1.00 86.25 581 LYS A O 1
ATOM 4651 N N . VAL A 1 582 ? -4.573 48.050 -34.563 1.00 88.62 582 VAL A N 1
ATOM 4652 C CA . VAL A 1 582 ? -3.261 48.029 -33.900 1.00 88.62 582 VAL A CA 1
ATOM 4653 C C . VAL A 1 582 ? -2.360 47.021 -34.610 1.00 88.62 582 VAL A C 1
ATOM 4655 O O . VAL A 1 582 ? -2.787 45.903 -34.892 1.00 88.62 582 VAL A O 1
ATOM 4658 N N . ALA A 1 583 ? -1.124 47.421 -34.905 1.00 87.06 583 ALA A N 1
ATOM 4659 C CA . ALA A 1 583 ? -0.107 46.559 -35.499 1.00 87.06 583 ALA A CA 1
ATOM 4660 C C . ALA A 1 583 ? 0.813 45.987 -34.408 1.00 87.06 583 ALA A C 1
ATOM 4662 O O . ALA A 1 583 ? 1.314 46.731 -33.563 1.00 87.06 583 ALA A O 1
ATOM 4663 N N . TYR A 1 584 ? 1.034 44.675 -34.440 1.00 87.56 584 TYR A N 1
ATOM 4664 C CA . TYR A 1 584 ? 1.949 43.948 -33.562 1.00 87.56 584 TYR A CA 1
ATOM 4665 C C . TYR A 1 584 ? 3.134 43.432 -34.384 1.00 87.56 584 TYR A C 1
ATOM 4667 O O . TYR A 1 584 ? 2.965 42.550 -35.223 1.00 87.56 584 TYR A O 1
ATOM 4675 N N . GLU A 1 585 ? 4.324 43.983 -34.156 1.00 84.94 585 GLU A N 1
ATOM 4676 C CA . GLU A 1 585 ? 5.549 43.600 -34.869 1.00 84.94 585 GLU A CA 1
ATOM 4677 C C . GLU A 1 585 ? 6.058 42.211 -34.431 1.00 84.94 585 GLU A C 1
ATOM 4679 O O . GLU A 1 585 ? 6.028 41.867 -33.245 1.00 84.94 585 GLU A O 1
ATOM 4684 N N . LEU A 1 586 ? 6.505 41.406 -35.399 1.00 84.88 586 LEU A N 1
ATOM 4685 C CA . LEU A 1 586 ? 7.099 40.079 -35.208 1.00 84.88 586 LEU A CA 1
ATOM 4686 C C . LEU A 1 586 ? 8.625 40.124 -35.366 1.00 84.88 586 LEU A C 1
ATOM 4688 O O . LEU A 1 586 ? 9.168 41.002 -36.034 1.00 84.88 586 LEU A O 1
ATOM 4692 N N . ASP A 1 587 ? 9.320 39.136 -34.799 1.00 78.69 587 ASP A N 1
ATOM 4693 C CA . ASP A 1 587 ? 10.778 39.013 -34.895 1.00 78.69 587 ASP A CA 1
ATOM 4694 C C . ASP A 1 587 ? 11.204 38.608 -36.317 1.00 78.69 587 ASP A C 1
ATOM 4696 O O . ASP A 1 587 ? 11.208 37.429 -36.685 1.00 78.69 587 ASP A O 1
ATOM 4700 N N . SER A 1 588 ? 11.576 39.604 -37.124 1.00 72.75 588 SER A N 1
ATOM 4701 C CA . SER A 1 588 ? 12.065 39.423 -38.494 1.00 72.75 588 SER A CA 1
ATOM 4702 C C . SER A 1 588 ? 13.318 38.546 -38.578 1.00 72.75 588 SER A C 1
ATOM 4704 O O . SER A 1 588 ? 13.489 37.824 -39.559 1.00 72.75 588 SER A O 1
ATOM 4706 N N . VAL A 1 589 ? 14.162 38.526 -37.540 1.00 69.62 589 VAL A N 1
ATOM 4707 C CA . VAL A 1 589 ? 15.434 37.788 -37.545 1.00 69.62 589 VAL A CA 1
ATOM 4708 C C . VAL A 1 589 ? 15.198 36.279 -37.461 1.00 69.62 589 VAL A C 1
ATOM 4710 O O . VAL A 1 589 ? 15.868 35.507 -38.151 1.00 69.62 589 VAL A O 1
ATOM 4713 N N . GLN A 1 590 ? 14.214 35.845 -36.668 1.00 73.81 590 GLN A N 1
ATOM 4714 C CA . GLN A 1 590 ? 13.833 34.429 -36.591 1.00 73.81 590 GLN A CA 1
ATOM 4715 C C . GLN A 1 590 ? 13.121 33.949 -37.869 1.00 73.81 590 GLN A C 1
ATOM 4717 O O . GLN A 1 590 ? 13.382 32.836 -38.332 1.00 73.81 590 GLN A O 1
ATOM 4722 N N . ILE A 1 591 ? 12.281 34.801 -38.472 1.00 76.81 591 ILE A N 1
ATOM 4723 C CA . ILE A 1 591 ? 11.581 34.531 -39.743 1.00 76.81 591 ILE A CA 1
ATOM 4724 C C . ILE A 1 591 ? 12.590 34.328 -40.891 1.00 76.81 591 ILE A C 1
ATOM 4726 O O . ILE A 1 591 ? 12.500 33.361 -41.658 1.00 76.81 591 ILE A O 1
ATOM 4730 N N . ASP A 1 592 ? 13.591 35.204 -41.001 1.00 75.38 592 ASP A N 1
ATOM 4731 C CA . ASP A 1 592 ? 14.595 35.137 -42.068 1.00 75.38 592 ASP A CA 1
ATOM 4732 C C . ASP A 1 592 ? 15.567 33.952 -41.893 1.00 75.38 592 ASP A C 1
ATOM 4734 O O . ASP A 1 592 ? 15.951 33.322 -42.883 1.00 75.38 592 ASP A O 1
ATOM 4738 N N . PHE A 1 593 ? 15.909 33.575 -40.651 1.00 76.62 593 PHE A N 1
ATOM 4739 C CA . PHE A 1 593 ? 16.713 32.375 -40.375 1.00 76.62 593 PHE A CA 1
ATOM 4740 C C . PHE A 1 593 ? 16.001 31.079 -40.796 1.00 76.62 593 PHE A C 1
ATOM 4742 O O . PHE A 1 593 ? 16.616 30.235 -41.456 1.00 76.62 593 PHE A O 1
ATOM 4749 N N . GLY A 1 594 ? 14.712 30.927 -40.462 1.00 72.75 594 GLY A N 1
ATOM 4750 C CA . GLY A 1 594 ? 13.910 29.773 -40.888 1.00 72.75 594 GLY A CA 1
ATOM 4751 C C . GLY A 1 594 ? 13.855 29.656 -42.413 1.00 72.75 594 GLY A C 1
ATOM 4752 O O . GLY A 1 594 ? 14.197 28.616 -42.978 1.00 72.75 594 GLY A O 1
ATOM 4753 N N . SER A 1 595 ? 13.564 30.776 -43.080 1.00 76.44 595 SER A N 1
ATOM 4754 C CA . SER A 1 595 ? 13.505 30.866 -44.545 1.00 76.44 595 SER A CA 1
ATOM 4755 C C . SER A 1 595 ? 14.843 30.504 -45.219 1.00 76.44 595 SER A C 1
ATOM 4757 O O . SER A 1 595 ? 14.861 29.834 -46.251 1.00 76.44 595 SER A O 1
ATOM 4759 N N . ALA A 1 596 ? 15.983 30.899 -44.636 1.00 76.75 596 ALA A N 1
ATOM 4760 C CA . ALA A 1 596 ? 17.309 30.549 -45.155 1.00 76.75 596 ALA A CA 1
ATOM 4761 C C . ALA A 1 596 ? 17.628 29.049 -45.024 1.00 76.75 596 ALA A C 1
ATOM 4763 O O . ALA A 1 596 ? 18.231 28.466 -45.928 1.00 76.75 596 ALA A O 1
ATOM 4764 N N . LEU A 1 597 ? 17.208 28.419 -43.921 1.00 75.06 597 LEU A N 1
ATOM 4765 C CA . LEU A 1 597 ? 17.419 26.992 -43.679 1.00 75.06 597 LEU A CA 1
ATOM 4766 C C . LEU A 1 597 ? 16.623 26.122 -44.664 1.00 75.06 597 LEU A C 1
ATOM 4768 O O . LEU A 1 597 ? 17.145 25.130 -45.171 1.00 75.06 597 LEU A O 1
ATOM 4772 N N . GLU A 1 598 ? 15.385 26.515 -44.962 1.00 70.12 598 GLU A N 1
ATOM 4773 C CA . GLU A 1 598 ? 14.487 25.807 -45.885 1.00 70.12 598 GLU A CA 1
ATOM 4774 C C . GLU A 1 598 ? 14.863 26.011 -47.355 1.00 70.12 598 GLU A C 1
ATOM 4776 O O . GLU A 1 598 ? 14.780 25.075 -48.149 1.00 70.12 598 GLU A O 1
ATOM 4781 N N . ALA A 1 599 ? 15.389 27.188 -47.708 1.00 73.00 599 ALA A N 1
ATOM 4782 C CA . ALA A 1 599 ? 16.009 27.431 -49.011 1.00 73.00 599 ALA A CA 1
ATOM 4783 C C . ALA A 1 599 ? 17.318 26.637 -49.231 1.00 73.00 599 ALA A C 1
ATOM 4785 O O . ALA A 1 599 ? 17.885 26.683 -50.323 1.00 73.00 599 ALA A O 1
ATOM 4786 N N . GLY A 1 600 ? 17.827 25.939 -48.206 1.00 72.25 600 GLY A N 1
ATOM 4787 C CA . GLY A 1 600 ? 19.111 25.235 -48.242 1.00 72.25 600 GLY A CA 1
ATOM 4788 C C . GLY A 1 600 ? 20.330 26.165 -48.264 1.00 72.25 600 GLY A C 1
ATOM 4789 O O . GLY A 1 600 ? 21.445 25.710 -48.511 1.00 72.25 600 GLY A O 1
ATOM 4790 N N . ASP A 1 601 ? 20.147 27.462 -47.999 1.00 81.56 601 ASP A N 1
ATOM 4791 C CA . ASP A 1 601 ? 21.210 28.466 -48.019 1.00 81.56 601 ASP A CA 1
ATOM 4792 C C . ASP A 1 601 ? 21.925 28.505 -46.661 1.00 81.56 601 ASP A C 1
ATOM 4794 O O . ASP A 1 601 ? 21.766 29.410 -45.834 1.00 81.56 601 ASP A O 1
ATOM 4798 N N . LEU A 1 602 ? 22.698 27.444 -46.411 1.00 83.12 602 LEU A N 1
ATOM 4799 C CA . LEU A 1 602 ? 23.380 27.221 -45.136 1.00 83.12 602 LEU A CA 1
ATOM 4800 C C . LEU A 1 602 ? 24.430 28.301 -44.824 1.00 83.12 602 LEU A C 1
ATOM 4802 O O . LEU A 1 602 ? 24.711 28.553 -43.652 1.00 83.12 602 LEU A O 1
ATOM 4806 N N . ASP A 1 603 ? 24.987 28.961 -45.843 1.00 80.88 603 ASP A N 1
ATOM 4807 C CA . ASP A 1 603 ? 25.932 30.067 -45.669 1.00 80.88 603 ASP A CA 1
ATOM 4808 C C . ASP A 1 603 ? 25.241 31.334 -45.151 1.00 80.88 603 ASP A C 1
ATOM 4810 O O . ASP A 1 603 ? 25.770 31.973 -44.233 1.00 80.88 603 ASP A O 1
ATOM 4814 N N . LYS A 1 604 ? 24.040 31.666 -45.656 1.00 79.75 604 LYS A N 1
ATOM 4815 C CA . LYS A 1 604 ? 23.198 32.711 -45.053 1.00 79.75 604 LYS A CA 1
ATOM 4816 C C . LYS A 1 604 ? 22.742 32.313 -43.654 1.00 79.75 604 LYS A C 1
ATOM 4818 O O . LYS A 1 604 ? 22.903 33.112 -42.737 1.00 79.75 604 LYS A O 1
ATOM 4823 N N . ALA A 1 605 ? 22.259 31.084 -43.457 1.00 79.88 605 ALA A N 1
ATOM 4824 C CA . ALA A 1 605 ? 21.835 30.598 -42.140 1.00 79.88 605 ALA A CA 1
ATOM 4825 C C . ALA A 1 605 ? 22.958 30.716 -41.086 1.00 79.88 605 ALA A C 1
ATOM 4827 O O . ALA A 1 605 ? 22.727 31.217 -39.987 1.00 79.88 605 ALA A O 1
ATOM 4828 N N . ALA A 1 606 ? 24.196 30.345 -41.433 1.00 79.25 606 ALA A N 1
ATOM 4829 C CA . ALA A 1 606 ? 25.360 30.523 -40.563 1.00 79.25 606 ALA A CA 1
ATOM 4830 C C . ALA A 1 606 ? 25.741 32.006 -40.361 1.00 79.25 606 ALA A C 1
ATOM 4832 O O . ALA A 1 606 ? 26.105 32.398 -39.255 1.00 79.25 606 ALA A O 1
ATOM 4833 N N . ALA A 1 607 ? 25.636 32.849 -41.395 1.00 80.81 607 ALA A N 1
ATOM 4834 C CA . ALA A 1 607 ? 25.903 34.286 -41.276 1.00 80.81 607 ALA A CA 1
ATOM 4835 C C . ALA A 1 607 ? 24.875 35.027 -40.399 1.00 80.81 607 ALA A C 1
ATOM 4837 O O . ALA A 1 607 ? 25.245 35.986 -39.719 1.00 80.81 607 ALA A O 1
ATOM 4838 N N . PHE A 1 608 ? 23.615 34.580 -40.367 1.00 75.81 608 PHE A N 1
ATOM 4839 C CA . PHE A 1 608 ? 22.610 35.084 -39.427 1.00 75.81 608 PHE A CA 1
ATOM 4840 C C . PHE A 1 608 ? 22.959 34.707 -37.982 1.00 75.81 608 PHE A C 1
ATOM 4842 O O . PHE A 1 608 ? 22.974 35.577 -37.110 1.00 75.81 608 PHE A O 1
ATOM 4849 N N . LEU A 1 609 ? 23.325 33.445 -37.730 1.00 75.50 609 LEU A N 1
ATOM 4850 C CA . LEU A 1 609 ? 23.685 32.979 -36.386 1.00 75.50 609 LEU A CA 1
ATOM 4851 C C . LEU A 1 609 ? 24.952 33.650 -35.816 1.00 75.50 609 LEU A C 1
ATOM 4853 O O . LEU A 1 609 ? 25.040 33.818 -34.603 1.00 75.50 609 LEU A O 1
ATOM 4857 N N . ASP A 1 610 ? 25.891 34.108 -36.654 1.00 75.62 610 ASP A N 1
ATOM 4858 C CA . ASP A 1 610 ? 27.049 34.911 -36.208 1.00 75.62 610 ASP A CA 1
ATOM 4859 C C . ASP A 1 610 ? 26.643 36.276 -35.603 1.00 75.62 610 ASP A C 1
ATOM 4861 O O . ASP A 1 610 ? 27.359 36.834 -34.766 1.00 75.62 610 ASP A O 1
ATOM 4865 N N . HIS A 1 611 ? 25.496 36.827 -36.016 1.00 70.06 611 HIS A N 1
ATOM 4866 C CA . HIS A 1 611 ? 24.971 38.110 -35.532 1.00 70.06 611 HIS A CA 1
ATOM 4867 C C . HIS A 1 611 ? 23.913 37.940 -34.423 1.00 70.06 611 HIS A C 1
ATOM 4869 O O . HIS A 1 611 ? 23.655 38.883 -33.670 1.00 70.06 611 HIS A O 1
ATOM 4875 N N . TYR A 1 612 ? 23.341 36.741 -34.279 1.00 70.25 612 TYR A N 1
ATOM 4876 C CA . TYR A 1 612 ? 22.277 36.419 -33.326 1.00 70.25 612 TYR A CA 1
ATOM 4877 C C . TYR A 1 612 ? 22.829 36.068 -31.931 1.00 70.25 612 TYR A C 1
ATOM 4879 O O . TYR A 1 612 ? 23.120 34.917 -31.607 1.00 70.25 612 TYR A O 1
ATOM 4887 N N . LYS A 1 613 ? 22.985 37.086 -31.076 1.00 58.09 613 LYS A N 1
ATOM 4888 C CA . LYS A 1 613 ? 23.572 36.959 -29.728 1.00 58.09 613 LYS A CA 1
ATOM 4889 C C . LYS A 1 613 ? 22.543 36.591 -28.650 1.00 58.09 613 LYS A C 1
ATOM 4891 O O . LYS A 1 613 ? 22.280 37.388 -27.753 1.00 58.09 613 LYS A O 1
ATOM 4896 N N . VAL A 1 614 ? 21.990 35.382 -28.733 1.00 60.69 614 VAL A N 1
ATOM 4897 C CA . VAL A 1 614 ? 21.124 34.790 -27.696 1.00 60.69 614 VAL A CA 1
ATOM 4898 C C . VAL A 1 614 ? 21.751 33.489 -27.191 1.00 60.69 614 VAL A C 1
ATOM 4900 O O . VAL A 1 614 ? 22.218 32.681 -27.995 1.00 60.69 614 VAL A O 1
ATOM 4903 N N . ASP A 1 615 ? 21.746 33.268 -25.873 1.00 55.62 615 ASP A N 1
ATOM 4904 C CA . ASP A 1 615 ? 22.438 32.138 -25.224 1.00 55.62 615 ASP A CA 1
ATOM 4905 C C . ASP A 1 615 ? 21.946 30.742 -25.689 1.00 55.62 615 ASP A C 1
ATOM 4907 O O . ASP A 1 615 ? 22.695 29.768 -25.617 1.00 55.62 615 ASP A O 1
ATOM 4911 N N . ASP A 1 616 ? 20.730 30.637 -26.244 1.00 59.12 616 ASP A N 1
ATOM 4912 C CA . ASP A 1 616 ? 20.121 29.385 -26.738 1.00 59.12 616 ASP A CA 1
ATOM 4913 C C . ASP A 1 616 ? 20.463 29.011 -28.204 1.00 59.12 616 ASP A C 1
ATOM 4915 O O . ASP A 1 616 ? 20.004 27.982 -28.722 1.00 59.12 616 ASP A O 1
ATOM 4919 N N . ALA A 1 617 ? 21.320 29.784 -28.888 1.00 68.88 617 ALA A N 1
ATOM 4920 C CA . ALA A 1 617 ? 21.699 29.543 -30.291 1.00 68.88 617 ALA A CA 1
ATOM 4921 C C . ALA A 1 617 ? 22.387 28.179 -30.551 1.00 68.88 617 ALA A C 1
ATOM 4923 O O . ALA A 1 617 ? 22.496 27.745 -31.701 1.00 68.88 617 ALA A O 1
ATOM 4924 N N . TYR A 1 618 ? 22.825 27.465 -29.503 1.00 76.00 618 TYR A N 1
ATOM 4925 C CA . TYR A 1 618 ? 23.441 26.131 -29.582 1.00 76.00 618 TYR A CA 1
ATOM 4926 C C . TYR A 1 618 ? 22.598 25.122 -30.383 1.00 76.00 618 TYR A C 1
ATOM 4928 O O . TYR A 1 618 ? 23.126 24.348 -31.185 1.00 76.00 618 TYR A O 1
ATOM 4936 N N . SER A 1 619 ? 21.275 25.139 -30.189 1.00 72.69 619 SER A N 1
ATOM 4937 C CA . SER A 1 619 ? 20.344 24.231 -30.874 1.00 72.69 619 SER A CA 1
ATOM 4938 C C . SER A 1 619 ? 20.319 24.464 -32.392 1.00 72.69 619 SER A C 1
ATOM 4940 O O . SER A 1 619 ? 20.415 23.514 -33.173 1.00 72.69 619 SER A O 1
ATOM 4942 N N . MET A 1 620 ? 20.276 25.734 -32.802 1.00 76.81 620 MET A N 1
ATOM 4943 C CA . MET A 1 620 ? 20.266 26.176 -34.196 1.00 76.81 620 MET A CA 1
ATOM 4944 C C . MET A 1 620 ? 21.599 25.865 -34.881 1.00 76.81 620 MET A C 1
ATOM 4946 O O . MET A 1 620 ? 21.614 25.224 -35.932 1.00 76.81 620 MET A O 1
ATOM 4950 N N . TRP A 1 621 ? 22.724 26.209 -34.246 1.00 83.50 621 TRP A N 1
ATOM 4951 C CA . TRP A 1 621 ? 24.063 25.888 -34.746 1.00 83.50 621 TRP A CA 1
ATOM 4952 C C . TRP A 1 621 ? 24.269 24.383 -34.962 1.00 83.50 621 TRP A C 1
ATOM 4954 O O . TRP A 1 621 ? 24.821 23.979 -35.985 1.00 83.50 621 TRP A O 1
ATOM 4964 N N . ASN A 1 622 ? 23.798 23.537 -34.040 1.00 83.00 622 ASN A N 1
ATOM 4965 C CA . ASN A 1 622 ? 23.897 22.081 -34.170 1.00 83.00 622 ASN A CA 1
ATOM 4966 C C . ASN A 1 622 ? 22.986 21.532 -35.288 1.00 83.00 622 ASN A C 1
ATOM 4968 O O . ASN A 1 622 ? 23.374 20.606 -36.002 1.00 83.00 622 ASN A O 1
ATOM 4972 N N . LYS A 1 623 ? 21.807 22.133 -35.503 1.00 80.88 623 LYS A N 1
ATOM 4973 C CA . LYS A 1 623 ? 20.905 21.768 -36.607 1.00 80.88 623 LYS A CA 1
ATOM 4974 C C . LYS A 1 623 ? 21.497 22.126 -37.974 1.00 80.88 623 LYS A C 1
ATOM 4976 O O . LYS A 1 623 ? 21.480 21.277 -38.866 1.00 80.88 623 LYS A O 1
ATOM 4981 N N . VAL A 1 624 ? 22.082 23.320 -38.118 1.00 84.88 624 VAL A N 1
ATOM 4982 C CA . VAL A 1 624 ? 22.818 23.720 -39.334 1.00 84.88 624 VAL A CA 1
ATOM 4983 C C . VAL A 1 624 ? 24.035 22.811 -39.546 1.00 84.88 624 VAL A C 1
ATOM 4985 O O . VAL A 1 624 ? 24.230 22.326 -40.655 1.00 84.88 624 VAL A O 1
ATOM 4988 N N . ALA A 1 625 ? 24.796 22.483 -38.492 1.00 86.19 625 ALA A N 1
ATOM 4989 C CA . ALA A 1 625 ? 25.936 21.562 -38.582 1.00 86.19 625 ALA A CA 1
ATOM 4990 C C . ALA A 1 625 ? 25.540 20.161 -39.083 1.00 86.19 625 ALA A C 1
ATOM 4992 O O . ALA A 1 625 ? 26.242 19.583 -39.915 1.00 86.19 625 ALA A O 1
ATOM 4993 N N . GLN A 1 626 ? 24.418 19.613 -38.598 1.00 85.12 626 GLN A N 1
ATOM 4994 C CA . GLN A 1 626 ? 23.919 18.313 -39.048 1.00 85.12 626 GLN A CA 1
ATOM 4995 C C . GLN A 1 626 ? 23.495 18.353 -40.521 1.00 85.12 626 GLN A C 1
ATOM 4997 O O . GLN A 1 626 ? 23.927 17.496 -41.289 1.00 85.12 626 GLN A O 1
ATOM 5002 N N . ILE A 1 627 ? 22.695 19.348 -40.924 1.00 84.62 627 ILE A N 1
ATOM 5003 C CA . ILE A 1 627 ? 22.232 19.479 -42.315 1.00 84.62 627 ILE A CA 1
ATOM 5004 C C . ILE A 1 627 ? 23.427 19.703 -43.254 1.00 84.62 627 ILE A C 1
ATOM 5006 O O . ILE A 1 627 ? 23.494 19.083 -44.312 1.00 84.62 627 ILE A O 1
ATOM 5010 N N . ALA A 1 628 ? 24.415 20.502 -42.843 1.00 87.94 628 ALA A N 1
ATOM 5011 C CA . ALA A 1 628 ? 25.649 20.711 -43.593 1.00 87.94 628 ALA A CA 1
ATOM 5012 C C . ALA A 1 628 ? 26.444 19.407 -43.791 1.00 87.94 628 ALA A C 1
ATOM 5014 O O . ALA A 1 628 ? 26.894 19.136 -44.902 1.00 87.94 628 ALA A O 1
ATOM 5015 N N . LEU A 1 629 ? 26.576 18.559 -42.760 1.00 86.12 629 LEU A N 1
ATOM 5016 C CA . LEU A 1 629 ? 27.193 17.233 -42.905 1.00 86.12 629 LEU A CA 1
ATOM 5017 C C . LEU A 1 629 ? 26.384 16.302 -43.822 1.00 86.12 629 LEU A C 1
ATOM 5019 O O . LEU A 1 629 ? 26.976 15.593 -44.632 1.00 86.12 629 LEU A O 1
ATOM 5023 N N . GLU A 1 630 ? 25.053 16.293 -43.712 1.00 84.75 630 GLU A N 1
ATOM 5024 C CA . GLU A 1 630 ? 24.174 15.446 -44.533 1.00 84.75 630 GLU A CA 1
ATOM 5025 C C . GLU A 1 630 ? 24.178 15.872 -46.013 1.00 84.75 630 GLU A C 1
ATOM 5027 O O . GLU A 1 630 ? 24.179 15.019 -46.898 1.00 84.75 630 GLU A O 1
ATOM 5032 N N . GLN A 1 631 ? 24.298 17.174 -46.292 1.00 84.38 631 GLN A N 1
ATOM 5033 C CA . GLN A 1 631 ? 24.493 17.734 -47.636 1.00 84.38 631 GLN A CA 1
ATOM 5034 C C . GLN A 1 631 ? 25.960 17.696 -48.118 1.00 84.38 631 GLN A C 1
ATOM 5036 O O . GLN A 1 631 ? 26.264 18.205 -49.193 1.00 84.38 631 GLN A O 1
ATOM 5041 N N . SER A 1 632 ? 26.883 17.101 -47.351 1.00 85.94 632 SER A N 1
ATOM 5042 C CA . SER A 1 632 ? 28.335 17.068 -47.631 1.00 85.94 632 SER A CA 1
ATOM 5043 C C . SER A 1 632 ? 29.021 18.447 -47.739 1.00 85.94 632 SER A C 1
ATOM 5045 O O . SER A 1 632 ? 30.154 18.552 -48.210 1.00 85.94 632 SER A O 1
ATOM 5047 N N . ASN A 1 633 ? 28.390 19.511 -47.231 1.00 87.88 633 ASN A N 1
ATOM 5048 C CA . ASN A 1 633 ? 28.987 20.838 -47.073 1.00 87.88 633 ASN A CA 1
ATOM 5049 C C . ASN A 1 633 ? 29.855 20.884 -45.800 1.00 87.88 633 ASN A C 1
ATOM 5051 O O . ASN A 1 633 ? 29.497 21.454 -44.764 1.00 87.88 633 ASN A O 1
ATOM 5055 N N . PHE A 1 634 ? 31.027 20.250 -45.875 1.00 89.31 634 PHE A N 1
ATOM 5056 C CA . PHE A 1 634 ? 31.958 20.139 -44.747 1.00 89.31 634 PHE A CA 1
ATOM 5057 C C . PHE A 1 634 ? 32.508 21.494 -44.270 1.00 89.31 634 PHE A C 1
ATOM 5059 O O . PHE A 1 634 ? 32.865 21.620 -43.098 1.00 89.31 634 PHE A O 1
ATOM 5066 N N . PHE A 1 635 ? 32.528 22.516 -45.134 1.00 87.44 635 PHE A N 1
ATOM 5067 C CA . PHE A 1 635 ? 32.982 23.867 -44.794 1.00 87.44 635 PHE A CA 1
ATOM 5068 C C . PHE A 1 635 ? 32.025 24.563 -43.817 1.00 87.44 635 PHE A C 1
ATOM 5070 O O . PHE A 1 635 ? 32.452 25.019 -42.751 1.00 87.44 635 PHE A O 1
ATOM 5077 N N . VAL A 1 636 ? 30.720 24.574 -44.117 1.00 87.44 636 VAL A N 1
ATOM 5078 C CA . VAL A 1 636 ? 29.720 25.119 -43.185 1.00 87.44 636 VAL A CA 1
ATOM 5079 C C . VAL A 1 636 ? 29.647 24.263 -41.920 1.00 87.44 636 VAL A C 1
ATOM 5081 O O . VAL A 1 636 ? 29.657 24.811 -40.821 1.00 87.44 636 VAL A O 1
ATOM 5084 N N . ALA A 1 637 ? 29.707 22.930 -42.034 1.00 88.75 637 ALA A N 1
ATOM 5085 C CA . ALA A 1 637 ? 29.749 22.049 -40.864 1.00 88.75 637 ALA A CA 1
ATOM 5086 C C . ALA A 1 637 ? 30.939 22.360 -39.932 1.00 88.75 637 ALA A C 1
ATOM 5088 O O . ALA A 1 637 ? 30.764 22.459 -38.717 1.00 88.75 637 ALA A O 1
ATOM 5089 N N . GLN A 1 638 ? 32.141 22.572 -40.483 1.00 91.12 638 GLN A N 1
ATOM 5090 C CA . GLN A 1 638 ? 33.325 22.982 -39.722 1.00 91.12 638 GLN A CA 1
ATOM 5091 C C . GLN A 1 638 ? 33.103 24.319 -39.001 1.00 91.12 638 GLN A C 1
ATOM 5093 O O . GLN A 1 638 ? 33.431 24.424 -37.817 1.00 91.12 638 GLN A O 1
ATOM 5098 N N . ARG A 1 639 ? 32.542 25.324 -39.689 1.00 88.38 639 ARG A N 1
ATOM 5099 C CA . ARG A 1 639 ? 32.218 26.644 -39.117 1.00 88.38 639 ARG A CA 1
ATOM 5100 C C . ARG A 1 639 ? 31.223 26.520 -37.961 1.00 88.38 639 ARG A C 1
ATOM 5102 O O . ARG A 1 639 ? 31.480 27.061 -36.889 1.00 88.38 639 ARG A O 1
ATOM 5109 N N . CYS A 1 640 ? 30.160 25.733 -38.124 1.00 87.75 640 CYS A N 1
ATOM 5110 C CA . CYS A 1 640 ? 29.182 25.487 -37.066 1.00 87.75 640 CYS A CA 1
ATOM 5111 C C . CYS A 1 640 ? 29.786 24.732 -35.867 1.00 87.75 640 CYS A C 1
ATOM 5113 O O . CYS A 1 640 ? 29.565 25.132 -34.728 1.00 87.75 640 CYS A O 1
ATOM 5115 N N . PHE A 1 641 ? 30.600 23.686 -36.074 1.00 88.75 641 PHE A N 1
ATOM 5116 C CA . PHE A 1 641 ? 31.267 22.997 -34.956 1.00 88.75 641 PHE A CA 1
ATOM 5117 C C . PHE A 1 641 ? 32.296 23.879 -34.237 1.00 88.75 641 PHE A C 1
ATOM 5119 O O . PHE A 1 641 ? 32.464 23.740 -33.025 1.00 88.75 641 PHE A O 1
ATOM 5126 N N . ALA A 1 642 ? 32.951 24.805 -34.944 1.00 88.31 642 ALA A N 1
ATOM 5127 C CA . ALA A 1 642 ? 33.815 25.807 -34.327 1.00 88.31 642 ALA A CA 1
ATOM 5128 C C . ALA A 1 642 ? 33.012 26.798 -33.463 1.00 88.31 642 ALA A C 1
ATOM 5130 O O . ALA A 1 642 ? 33.409 27.048 -32.327 1.00 88.31 642 ALA A O 1
ATOM 5131 N N . ALA A 1 643 ? 31.859 27.284 -33.943 1.00 84.25 643 ALA A N 1
ATOM 5132 C CA . ALA A 1 643 ? 30.943 28.125 -33.161 1.00 84.25 643 ALA A CA 1
ATOM 5133 C C . ALA A 1 643 ? 30.387 27.400 -31.914 1.00 84.25 643 ALA A C 1
ATOM 5135 O O . ALA A 1 643 ? 30.250 27.998 -30.850 1.00 84.25 643 ALA A O 1
ATOM 5136 N N . LEU A 1 644 ? 30.149 26.086 -32.013 1.00 85.44 644 LEU A N 1
ATOM 5137 C CA . LEU A 1 644 ? 29.741 25.213 -30.901 1.00 85.44 644 LEU A CA 1
ATOM 5138 C C . LEU A 1 644 ? 30.881 24.844 -29.928 1.00 85.44 644 LEU A C 1
ATOM 5140 O O . LEU A 1 644 ? 30.629 24.158 -28.938 1.00 85.44 644 LEU A O 1
ATOM 5144 N N . ASN A 1 645 ? 32.127 25.250 -30.203 1.00 85.75 645 ASN A N 1
ATOM 5145 C CA . ASN A 1 645 ? 33.347 24.822 -29.502 1.00 85.75 645 ASN A CA 1
ATOM 5146 C C . ASN A 1 645 ? 33.614 23.291 -29.513 1.00 85.75 645 ASN A C 1
ATOM 5148 O O . ASN A 1 645 ? 34.418 22.793 -28.722 1.00 85.75 645 ASN A O 1
ATOM 5152 N N . ASP A 1 646 ? 33.017 22.524 -30.437 1.00 87.00 646 ASP A N 1
ATOM 5153 C CA . ASP A 1 646 ? 33.341 21.102 -30.656 1.00 87.00 646 ASP A CA 1
ATOM 5154 C C . ASP A 1 646 ? 34.560 20.981 -31.589 1.00 87.00 646 ASP A C 1
ATOM 5156 O O . ASP A 1 646 ? 34.477 20.588 -32.758 1.00 87.00 646 ASP A O 1
ATOM 5160 N N . TYR A 1 647 ? 35.730 21.361 -31.066 1.00 88.81 647 TYR A N 1
ATOM 5161 C CA . TYR A 1 647 ? 36.997 21.311 -31.803 1.00 88.81 647 TYR A CA 1
ATOM 5162 C C . TYR A 1 647 ? 37.334 19.922 -32.388 1.00 88.81 647 TYR A C 1
ATOM 5164 O O . TYR A 1 647 ? 37.863 19.882 -33.504 1.00 88.81 647 TYR A O 1
ATOM 5172 N N . PRO A 1 648 ? 37.042 18.779 -31.724 1.00 87.62 648 PRO A N 1
ATOM 5173 C CA . PRO A 1 648 ? 37.231 17.457 -32.321 1.00 87.62 648 PRO A CA 1
ATOM 5174 C C . PRO A 1 648 ? 36.409 17.243 -33.597 1.00 87.62 648 PRO A C 1
ATOM 5176 O O . PRO A 1 648 ? 36.974 16.786 -34.597 1.00 87.62 648 PRO A O 1
ATOM 5179 N N . ARG A 1 649 ? 35.114 17.603 -33.610 1.00 86.31 649 ARG A N 1
ATOM 5180 C CA . ARG A 1 649 ? 34.279 17.491 -34.819 1.00 86.31 649 ARG A CA 1
ATOM 5181 C C . ARG A 1 649 ? 34.626 18.537 -35.868 1.00 86.31 649 ARG A C 1
ATOM 5183 O O . ARG A 1 649 ? 34.706 18.173 -37.037 1.00 86.31 649 ARG A O 1
ATOM 5190 N N . ALA A 1 650 ? 34.958 19.769 -35.481 1.00 88.94 650 ALA A N 1
ATOM 5191 C CA . ALA A 1 650 ? 35.460 20.782 -36.414 1.00 88.94 650 ALA A CA 1
ATOM 5192 C C . ALA A 1 650 ? 36.744 20.312 -37.130 1.00 88.94 650 ALA A C 1
ATOM 5194 O O . ALA A 1 650 ? 36.850 20.400 -38.352 1.00 88.94 650 ALA A O 1
ATOM 5195 N N . ARG A 1 651 ? 37.698 19.719 -36.394 1.00 89.62 651 ARG A N 1
ATOM 5196 C CA . ARG A 1 651 ? 38.932 19.140 -36.960 1.00 89.62 651 ARG A CA 1
ATOM 5197 C C . ARG A 1 651 ? 38.676 17.886 -37.800 1.00 89.62 651 ARG A C 1
ATOM 5199 O O . ARG A 1 651 ? 39.467 17.569 -38.687 1.00 89.62 651 ARG A O 1
ATOM 5206 N N . ALA A 1 652 ? 37.618 17.131 -37.518 1.00 88.06 652 ALA A N 1
ATOM 5207 C CA . ALA A 1 652 ? 37.233 15.999 -38.351 1.00 88.06 652 ALA A CA 1
ATOM 5208 C C . ALA A 1 652 ? 36.563 16.455 -39.657 1.00 88.06 652 ALA A C 1
ATOM 5210 O O . ALA A 1 652 ? 36.968 15.981 -40.712 1.00 88.06 652 ALA A O 1
ATOM 5211 N N . ALA A 1 653 ? 35.648 17.428 -39.606 1.00 88.06 653 ALA A N 1
ATOM 5212 C CA . ALA A 1 653 ? 35.057 18.057 -40.788 1.00 88.06 653 ALA A CA 1
ATOM 5213 C C . ALA A 1 653 ? 36.133 18.687 -41.692 1.00 88.06 653 ALA A C 1
ATOM 5215 O O . ALA A 1 653 ? 36.161 18.402 -42.883 1.00 88.06 653 ALA A O 1
ATOM 5216 N N . PHE A 1 654 ? 37.098 19.418 -41.117 1.00 89.12 654 PHE A N 1
ATOM 5217 C CA . PHE A 1 654 ? 38.251 19.950 -41.858 1.00 89.12 654 PHE A CA 1
ATOM 5218 C C . PHE A 1 654 ? 39.045 18.858 -42.598 1.00 89.12 654 PHE A C 1
ATOM 5220 O O . PHE A 1 654 ? 39.369 19.015 -43.773 1.00 89.12 654 PHE A O 1
ATOM 5227 N N . ARG A 1 655 ? 39.316 17.719 -41.939 1.00 87.31 655 ARG A N 1
ATOM 5228 C CA . ARG A 1 655 ? 39.986 16.573 -42.580 1.00 87.31 655 ARG A CA 1
ATOM 5229 C C . ARG A 1 655 ? 39.154 15.965 -43.713 1.00 87.31 655 ARG A C 1
ATOM 5231 O O . ARG A 1 655 ? 39.739 15.485 -44.675 1.00 87.31 655 ARG A O 1
ATOM 5238 N N . LEU A 1 656 ? 37.820 15.990 -43.633 1.00 88.94 656 LEU A N 1
ATOM 5239 C CA . LEU A 1 656 ? 36.962 15.556 -44.743 1.00 88.94 656 LEU A CA 1
ATOM 5240 C C . LEU A 1 656 ? 37.030 16.518 -45.929 1.00 88.94 656 LEU A C 1
ATOM 5242 O O . LEU A 1 656 ? 37.092 16.043 -47.059 1.00 88.94 656 LEU A O 1
ATOM 5246 N N . THR A 1 657 ? 37.098 17.831 -45.691 1.00 88.12 657 THR A N 1
ATOM 5247 C CA . THR A 1 657 ? 37.347 18.831 -46.743 1.00 88.12 657 THR A CA 1
ATOM 5248 C C . THR A 1 657 ? 38.689 18.579 -47.436 1.00 88.12 657 THR A C 1
ATOM 5250 O O . THR A 1 657 ? 38.736 18.461 -48.656 1.00 88.12 657 THR A O 1
ATOM 5253 N N . GLU A 1 658 ? 39.770 18.403 -46.668 1.00 88.50 658 GLU A N 1
ATOM 5254 C CA . GLU A 1 658 ? 41.113 18.120 -47.201 1.00 88.50 658 GLU A CA 1
ATOM 5255 C C . GLU A 1 658 ? 41.147 16.808 -48.009 1.00 88.50 658 GLU A C 1
ATOM 5257 O O . GLU A 1 658 ? 41.658 16.775 -49.130 1.00 88.50 658 GLU A O 1
ATOM 5262 N N . MET A 1 659 ? 40.534 15.736 -47.490 1.00 86.12 659 MET A N 1
ATOM 5263 C CA . MET A 1 659 ? 40.383 14.474 -48.222 1.00 86.12 659 MET A CA 1
ATOM 5264 C C . MET A 1 659 ? 39.572 14.656 -49.513 1.00 86.12 659 MET A C 1
ATOM 5266 O O . MET A 1 659 ? 39.970 14.133 -50.552 1.00 86.12 659 MET A O 1
ATOM 5270 N N . ALA A 1 660 ? 38.468 15.411 -49.479 1.00 86.31 660 ALA A N 1
ATOM 5271 C CA . ALA A 1 660 ? 37.636 15.671 -50.653 1.00 86.31 660 ALA A CA 1
ATOM 5272 C C . ALA A 1 660 ? 38.393 16.454 -51.731 1.00 86.31 660 ALA A C 1
ATOM 5274 O O . ALA A 1 660 ? 38.294 16.109 -52.905 1.00 86.31 660 ALA A O 1
ATOM 5275 N N . GLU A 1 661 ? 39.201 17.448 -51.358 1.00 85.38 661 GLU A N 1
ATOM 5276 C CA . GLU A 1 661 ? 40.042 18.191 -52.302 1.00 85.38 661 GLU A CA 1
ATOM 5277 C C . GLU A 1 661 ? 41.133 17.332 -52.952 1.00 85.38 661 GLU A C 1
ATOM 5279 O O . GLU A 1 661 ? 41.455 17.533 -54.126 1.00 85.38 661 GLU A O 1
ATOM 5284 N N . VAL A 1 662 ? 41.738 16.401 -52.205 1.00 87.56 662 VAL A N 1
ATOM 5285 C CA . VAL A 1 662 ? 42.725 15.457 -52.752 1.00 87.56 662 VAL A CA 1
ATOM 5286 C C . VAL A 1 662 ? 42.038 14.490 -53.714 1.00 87.56 662 VAL A C 1
ATOM 5288 O O . VAL A 1 662 ? 42.426 14.404 -54.877 1.00 87.56 662 VAL A O 1
ATOM 5291 N N . THR A 1 663 ? 40.954 13.845 -53.285 1.00 85.44 663 THR A N 1
ATOM 5292 C CA . THR A 1 663 ? 40.227 12.873 -54.111 1.00 85.44 663 THR A CA 1
ATOM 5293 C C . THR A 1 663 ? 39.554 13.512 -55.336 1.00 85.44 663 THR A C 1
ATOM 5295 O O . THR A 1 663 ? 39.494 12.889 -56.395 1.00 85.44 663 THR A O 1
ATOM 5298 N N . ALA A 1 664 ? 39.126 14.778 -55.266 1.00 85.38 664 ALA A N 1
ATOM 5299 C CA . ALA A 1 664 ? 38.629 15.523 -56.428 1.00 85.38 664 ALA A CA 1
ATOM 5300 C C . ALA A 1 664 ? 39.697 15.674 -57.530 1.00 85.38 664 ALA A C 1
ATOM 5302 O O . ALA A 1 664 ? 39.382 15.551 -58.717 1.00 85.38 664 ALA A O 1
ATOM 5303 N N . LYS A 1 665 ? 40.967 15.888 -57.148 1.00 84.81 665 LYS A N 1
ATOM 5304 C CA . LYS A 1 665 ? 42.111 15.977 -58.079 1.00 84.81 665 LYS A CA 1
ATOM 5305 C C . LYS A 1 665 ? 42.460 14.623 -58.704 1.00 84.81 665 LYS A C 1
ATOM 5307 O O . LYS A 1 665 ? 42.951 14.596 -59.828 1.00 84.81 665 LYS A O 1
ATOM 5312 N N . GLU A 1 666 ? 42.204 13.522 -57.999 1.00 81.06 666 GLU A N 1
ATOM 5313 C CA . GLU A 1 666 ? 42.463 12.154 -58.470 1.00 81.06 666 GLU A CA 1
ATOM 5314 C C . GLU A 1 666 ? 41.360 11.624 -59.401 1.00 81.06 666 GLU A C 1
ATOM 5316 O O . GLU A 1 666 ? 41.661 10.976 -60.402 1.00 81.06 666 GLU A O 1
ATOM 5321 N N . ILE A 1 667 ? 40.088 11.903 -59.089 1.00 79.00 667 ILE A N 1
ATOM 5322 C CA . ILE A 1 667 ? 38.923 11.344 -59.801 1.00 79.00 667 ILE A CA 1
ATOM 5323 C C . ILE A 1 667 ? 38.411 12.275 -60.917 1.00 79.00 667 ILE A C 1
ATOM 5325 O O . ILE A 1 667 ? 37.782 11.807 -61.865 1.00 79.00 667 ILE A O 1
ATOM 5329 N N . GLY A 1 668 ? 38.695 13.582 -60.854 1.00 64.50 668 GLY A N 1
ATOM 5330 C CA . GLY A 1 668 ? 38.248 14.548 -61.866 1.00 64.50 668 GLY A CA 1
ATOM 5331 C C . GLY A 1 668 ? 36.762 14.906 -61.752 1.00 64.50 668 GLY A C 1
ATOM 5332 O O . GLY A 1 668 ? 36.065 15.015 -62.760 1.00 64.50 668 GLY A O 1
ATOM 5333 N N . GLY A 1 669 ? 36.270 15.072 -60.523 1.00 75.56 669 GLY A N 1
ATOM 5334 C CA . GLY A 1 669 ? 34.872 15.378 -60.212 1.00 75.56 669 GLY A CA 1
ATOM 5335 C C . GLY A 1 669 ? 34.693 15.809 -58.755 1.00 75.56 669 GLY A C 1
ATOM 5336 O O . GLY A 1 669 ? 35.663 16.165 -58.088 1.00 75.56 669 GLY A O 1
ATOM 5337 N N . ASP A 1 670 ? 33.459 15.768 -58.252 1.00 78.19 670 ASP A N 1
ATOM 5338 C CA . ASP A 1 670 ? 33.165 16.060 -56.844 1.00 78.19 670 ASP A CA 1
ATOM 5339 C C . ASP A 1 670 ? 33.726 14.962 -55.921 1.00 78.19 670 ASP A C 1
ATOM 5341 O O . ASP A 1 670 ? 33.191 13.854 -55.828 1.00 78.19 670 ASP A O 1
ATOM 5345 N N . GLY A 1 671 ? 34.821 15.284 -55.227 1.00 80.19 671 GLY A N 1
ATOM 5346 C CA . GLY A 1 671 ? 35.491 14.377 -54.299 1.00 80.19 671 GLY A CA 1
ATOM 5347 C C . GLY A 1 671 ? 34.676 14.043 -53.047 1.00 80.19 671 GLY A C 1
ATOM 5348 O O . GLY A 1 671 ? 34.950 13.020 -52.419 1.00 80.19 671 GLY A O 1
ATOM 5349 N N . THR A 1 672 ? 33.650 14.829 -52.692 1.00 82.00 672 THR A N 1
ATOM 5350 C CA . THR A 1 672 ? 32.818 14.560 -51.502 1.00 82.00 672 THR A CA 1
ATOM 5351 C C . THR A 1 672 ? 32.023 13.255 -51.625 1.00 82.00 672 THR A C 1
ATOM 5353 O O . THR A 1 672 ? 31.764 12.585 -50.624 1.00 82.00 672 THR A O 1
ATOM 5356 N N . GLN A 1 673 ? 31.716 12.830 -52.857 1.00 81.88 673 GLN A N 1
ATOM 5357 C CA . GLN A 1 673 ? 30.955 11.611 -53.149 1.00 81.88 673 GLN A CA 1
ATOM 5358 C C . GLN A 1 673 ? 31.756 10.312 -52.977 1.00 81.88 673 GLN A C 1
ATOM 5360 O O . GLN A 1 673 ? 31.185 9.219 -53.061 1.00 81.88 673 GLN A O 1
ATOM 5365 N N . HIS A 1 674 ? 33.067 10.394 -52.732 1.00 87.94 674 HIS A N 1
ATOM 5366 C CA . HIS A 1 674 ? 33.912 9.217 -52.560 1.00 87.94 674 HIS A CA 1
ATOM 5367 C C . HIS A 1 674 ? 33.523 8.412 -51.309 1.00 87.94 674 HIS A C 1
ATOM 5369 O O . HIS A 1 674 ? 33.325 8.962 -50.223 1.00 87.94 674 HIS A O 1
ATOM 5375 N N . TRP A 1 675 ? 33.459 7.083 -51.442 1.00 86.81 675 TRP A N 1
ATOM 5376 C CA . TRP A 1 675 ? 32.965 6.173 -50.400 1.00 86.81 675 TRP A CA 1
ATOM 5377 C C . TRP A 1 675 ? 33.674 6.355 -49.051 1.00 86.81 675 TRP A C 1
ATOM 5379 O O . TRP A 1 675 ? 33.008 6.385 -48.020 1.00 86.81 675 TRP A O 1
ATOM 5389 N N . LYS A 1 676 ? 34.998 6.569 -49.036 1.00 86.88 676 LYS A N 1
ATOM 5390 C CA . LYS A 1 676 ? 35.770 6.739 -47.789 1.00 86.88 676 LYS A CA 1
ATOM 5391 C C . LYS A 1 676 ? 35.408 8.031 -47.048 1.00 86.88 676 LYS A C 1
ATOM 5393 O O . LYS A 1 676 ? 35.405 8.056 -45.822 1.00 86.88 676 LYS A O 1
ATOM 5398 N N . ILE A 1 677 ? 35.050 9.087 -47.781 1.00 88.69 677 ILE A N 1
ATOM 5399 C CA . ILE A 1 677 ? 34.606 10.367 -47.210 1.00 88.69 677 ILE A CA 1
ATOM 5400 C C . ILE A 1 677 ? 33.168 10.240 -46.708 1.00 88.69 677 ILE A C 1
ATOM 5402 O O . ILE A 1 677 ? 32.888 10.640 -45.583 1.00 88.69 677 ILE A O 1
ATOM 5406 N N . ARG A 1 678 ? 32.288 9.580 -47.471 1.00 88.38 678 ARG A N 1
ATOM 5407 C CA . ARG A 1 678 ? 30.908 9.279 -47.054 1.00 88.38 678 ARG A CA 1
ATOM 5408 C C . ARG A 1 678 ? 30.844 8.386 -45.807 1.00 88.38 678 ARG A C 1
ATOM 5410 O O . ARG A 1 678 ? 30.058 8.669 -44.909 1.00 88.38 678 ARG A O 1
ATOM 5417 N N . ALA A 1 679 ? 31.699 7.365 -45.704 1.00 88.44 679 ALA A N 1
ATOM 5418 C CA . ALA A 1 679 ? 31.799 6.510 -44.518 1.00 88.44 679 ALA A CA 1
ATOM 5419 C C . ALA A 1 679 ? 32.283 7.294 -43.285 1.00 88.44 679 ALA A C 1
ATOM 5421 O O . ALA A 1 679 ? 31.662 7.232 -42.224 1.00 88.44 679 ALA A O 1
ATOM 5422 N N . ASN A 1 680 ? 33.335 8.105 -43.431 1.00 87.81 680 ASN A N 1
ATOM 5423 C CA . ASN A 1 680 ? 33.837 8.947 -42.343 1.00 87.81 680 ASN A CA 1
ATOM 5424 C C . ASN A 1 680 ? 32.831 10.060 -41.949 1.00 87.81 680 ASN A C 1
ATOM 5426 O O . ASN A 1 680 ? 32.714 10.402 -40.774 1.00 87.81 680 ASN A O 1
ATOM 5430 N N . ALA A 1 681 ? 32.060 10.607 -42.895 1.00 87.56 681 ALA A N 1
ATOM 5431 C CA . ALA A 1 681 ? 30.971 11.544 -42.608 1.00 87.56 681 ALA A CA 1
ATOM 5432 C C . ALA A 1 681 ? 29.828 10.860 -41.832 1.00 87.56 681 ALA A C 1
ATOM 5434 O O . ALA A 1 681 ? 29.344 11.404 -40.838 1.00 87.56 681 ALA A O 1
ATOM 5435 N N . ALA A 1 682 ? 29.461 9.629 -42.208 1.00 88.88 682 ALA A N 1
ATOM 5436 C CA . ALA A 1 682 ? 28.502 8.811 -41.466 1.00 88.88 682 ALA A CA 1
ATOM 5437 C C . ALA A 1 682 ? 28.987 8.498 -40.035 1.00 88.88 682 ALA A C 1
ATOM 5439 O O . ALA A 1 682 ? 28.191 8.572 -39.098 1.00 88.88 682 ALA A O 1
ATOM 5440 N N . GLN A 1 683 ? 30.288 8.254 -39.821 1.00 88.75 683 GLN A N 1
ATOM 5441 C CA . GLN A 1 683 ? 30.870 8.142 -38.472 1.00 88.75 683 GLN A CA 1
ATOM 5442 C C . GLN A 1 683 ? 30.682 9.426 -37.644 1.00 88.75 683 GLN A C 1
ATOM 5444 O O . GLN A 1 683 ? 30.305 9.341 -36.475 1.00 88.75 683 GLN A O 1
ATOM 5449 N N . LEU A 1 684 ? 30.889 10.617 -38.227 1.00 85.75 684 LEU A N 1
ATOM 5450 C CA . LEU A 1 684 ? 30.672 11.896 -37.527 1.00 85.75 684 LEU A CA 1
ATOM 5451 C C . LEU A 1 684 ? 29.197 12.159 -37.200 1.00 85.75 684 LEU A C 1
ATOM 5453 O O . LEU A 1 684 ? 28.894 12.694 -36.132 1.00 85.75 684 LEU A O 1
ATOM 5457 N N . LEU A 1 685 ? 28.288 11.712 -38.068 1.00 86.62 685 LEU A N 1
ATOM 5458 C CA . LEU A 1 685 ? 26.844 11.672 -37.818 1.00 86.62 685 LEU A CA 1
ATOM 5459 C C . LEU A 1 685 ? 26.421 10.544 -36.851 1.00 86.62 685 LEU A C 1
ATOM 5461 O O . LEU A 1 685 ? 25.235 10.411 -36.558 1.00 86.62 685 LEU A O 1
ATOM 5465 N N . ARG A 1 686 ? 27.365 9.737 -36.338 1.00 87.88 686 ARG A N 1
ATOM 5466 C CA . ARG A 1 686 ? 27.143 8.544 -35.490 1.00 87.88 686 ARG A CA 1
ATOM 5467 C C . ARG A 1 686 ? 26.309 7.433 -36.151 1.00 87.88 686 ARG A C 1
ATOM 5469 O O . ARG A 1 686 ? 25.837 6.522 -35.471 1.00 87.88 686 ARG A O 1
ATOM 5476 N N . LYS A 1 687 ? 26.173 7.451 -37.478 1.00 89.25 687 LYS A N 1
ATOM 5477 C CA . LYS A 1 687 ? 25.466 6.448 -38.289 1.00 89.25 687 LYS A CA 1
ATOM 5478 C C . LYS A 1 687 ? 26.397 5.263 -38.599 1.00 89.25 687 LYS A C 1
ATOM 5480 O O . LYS A 1 687 ? 26.701 4.960 -39.748 1.00 89.25 687 LYS A O 1
ATOM 5485 N N . PHE A 1 688 ? 26.885 4.583 -37.555 1.00 90.25 688 PHE A N 1
ATOM 5486 C CA . PHE A 1 688 ? 27.931 3.550 -37.677 1.00 90.25 688 PHE A CA 1
ATOM 5487 C C . PHE A 1 688 ? 27.553 2.378 -38.593 1.00 90.25 688 PHE A C 1
ATOM 5489 O O . PHE A 1 688 ? 28.411 1.886 -39.314 1.00 90.25 688 PHE A O 1
ATOM 5496 N N . LYS A 1 689 ? 26.275 1.969 -38.626 1.00 90.31 689 LYS A N 1
ATOM 5497 C CA . LYS A 1 689 ? 25.795 0.917 -39.541 1.00 90.31 689 LYS A CA 1
ATOM 5498 C C . LYS A 1 689 ? 25.751 1.355 -41.010 1.00 90.31 689 LYS A C 1
ATOM 5500 O O . LYS A 1 689 ? 25.934 0.523 -41.891 1.00 90.31 689 LYS A O 1
ATOM 5505 N N . GLU A 1 690 ? 25.579 2.648 -41.288 1.00 89.12 690 GLU A N 1
ATOM 5506 C CA . GLU A 1 690 ? 25.745 3.183 -42.647 1.00 89.12 690 GLU A CA 1
ATOM 5507 C C . GLU A 1 690 ? 27.227 3.198 -43.043 1.00 89.12 690 GLU A C 1
ATOM 5509 O O . GLU A 1 690 ? 27.561 2.786 -44.149 1.00 89.12 690 GLU A O 1
ATOM 5514 N N . ALA A 1 691 ? 28.124 3.587 -42.128 1.00 89.94 691 ALA A N 1
ATOM 5515 C CA . ALA A 1 691 ? 29.569 3.529 -42.357 1.00 89.94 691 ALA A CA 1
ATOM 5516 C C . ALA A 1 691 ? 30.062 2.087 -42.597 1.00 89.94 691 ALA A C 1
ATOM 5518 O O . ALA A 1 691 ? 30.747 1.842 -43.586 1.00 89.94 691 ALA A O 1
ATOM 5519 N N . GLU A 1 692 ? 29.657 1.128 -41.753 1.00 90.62 692 GLU A N 1
ATOM 5520 C CA . GLU A 1 692 ? 29.907 -0.313 -41.926 1.00 90.62 692 GLU A CA 1
ATOM 5521 C C . GLU A 1 692 ? 29.455 -0.788 -43.309 1.00 90.62 692 GLU A C 1
ATOM 5523 O O . GLU A 1 692 ? 30.248 -1.366 -44.051 1.00 90.62 692 GLU A O 1
ATOM 5528 N N . LYS A 1 693 ? 28.208 -0.483 -43.692 1.00 91.25 693 LYS A N 1
ATOM 5529 C CA . LYS A 1 693 ? 27.669 -0.837 -45.006 1.00 91.25 693 LYS A CA 1
ATOM 5530 C C . LYS A 1 693 ? 28.518 -0.264 -46.145 1.00 91.25 693 LYS A C 1
ATOM 5532 O O . LYS A 1 693 ? 28.848 -1.007 -47.063 1.00 91.25 693 LYS A O 1
ATOM 5537 N N . ILE A 1 694 ? 28.913 1.010 -46.077 1.00 91.38 694 ILE A N 1
ATOM 5538 C CA . ILE A 1 694 ? 29.750 1.642 -47.110 1.00 91.38 694 ILE A CA 1
ATOM 5539 C C . ILE A 1 694 ? 31.130 0.969 -47.192 1.00 91.38 694 ILE A C 1
ATOM 5541 O O . ILE A 1 694 ? 31.616 0.729 -48.298 1.00 91.38 694 ILE A O 1
ATOM 5545 N N . TYR A 1 695 ? 31.762 0.625 -46.066 1.00 92.06 695 TYR A N 1
ATOM 5546 C CA . TYR A 1 695 ? 33.037 -0.102 -46.083 1.00 92.06 695 TYR A CA 1
ATOM 5547 C C . TYR A 1 695 ? 32.890 -1.507 -46.682 1.00 92.06 695 TYR A C 1
ATOM 5549 O O . TYR A 1 695 ? 33.673 -1.880 -47.555 1.00 92.06 695 TYR A O 1
ATOM 5557 N N . LEU A 1 696 ? 31.864 -2.266 -46.283 1.00 89.31 696 LEU A N 1
ATOM 5558 C CA . LEU A 1 696 ? 31.616 -3.619 -46.792 1.00 89.31 696 LEU A CA 1
ATOM 5559 C C . LEU A 1 696 ? 31.258 -3.626 -48.289 1.00 89.31 696 LEU A C 1
ATOM 5561 O O . LEU A 1 696 ? 31.788 -4.450 -49.031 1.00 89.31 696 LEU A O 1
ATOM 5565 N N . GLU A 1 697 ? 30.445 -2.674 -48.763 1.00 90.00 697 GLU A N 1
ATOM 5566 C CA . GLU A 1 697 ? 30.135 -2.489 -50.194 1.00 90.00 697 GLU A CA 1
ATOM 5567 C C . GLU A 1 697 ? 31.387 -2.210 -51.045 1.00 90.00 697 GLU A C 1
ATOM 5569 O O . GLU A 1 697 ? 31.409 -2.542 -52.230 1.00 90.00 697 GLU A O 1
ATOM 5574 N N . ASN A 1 698 ? 32.441 -1.644 -50.445 1.00 90.44 698 ASN A N 1
ATOM 5575 C CA . ASN A 1 698 ? 33.721 -1.347 -51.097 1.00 90.44 698 ASN A CA 1
ATOM 5576 C C . ASN A 1 698 ? 34.843 -2.338 -50.713 1.00 90.44 698 ASN A C 1
ATOM 5578 O O . ASN A 1 698 ? 36.006 -2.098 -51.032 1.00 90.44 698 ASN A O 1
ATOM 5582 N N . ASN A 1 699 ? 34.506 -3.463 -50.064 1.00 86.81 699 ASN A N 1
ATOM 5583 C CA . ASN A 1 699 ? 35.433 -4.518 -49.626 1.00 86.81 699 ASN A CA 1
ATOM 5584 C C . ASN A 1 699 ? 36.544 -4.051 -48.646 1.00 86.81 699 ASN A C 1
ATOM 5586 O O . ASN A 1 699 ? 37.585 -4.695 -48.518 1.00 86.81 699 ASN A O 1
ATOM 5590 N N . ALA A 1 700 ? 36.310 -2.948 -47.930 1.00 89.75 700 ALA A N 1
ATOM 5591 C CA . ALA A 1 700 ? 37.205 -2.325 -46.950 1.00 89.75 700 ALA A CA 1
ATOM 5592 C C . ALA A 1 700 ? 36.988 -2.913 -45.537 1.00 89.75 700 ALA A C 1
ATOM 5594 O O . ALA A 1 700 ? 36.559 -2.238 -44.600 1.00 89.75 700 ALA A O 1
ATOM 5595 N N . ILE A 1 701 ? 37.199 -4.228 -45.405 1.00 88.50 701 ILE A N 1
ATOM 5596 C CA . ILE A 1 701 ? 36.846 -5.003 -44.198 1.00 88.50 701 ILE A CA 1
ATOM 5597 C C . ILE A 1 701 ? 37.729 -4.620 -43.000 1.00 88.50 701 ILE A C 1
ATOM 5599 O O . ILE A 1 701 ? 37.244 -4.550 -41.872 1.00 88.50 701 ILE A O 1
ATOM 5603 N N . GLU A 1 702 ? 39.015 -4.350 -43.241 1.00 89.12 702 GLU A N 1
ATOM 5604 C CA . GLU A 1 702 ? 39.965 -3.965 -42.192 1.00 89.12 702 GLU A CA 1
ATOM 5605 C C . GLU A 1 702 ? 39.593 -2.606 -41.585 1.00 89.12 702 GLU A C 1
ATOM 5607 O O . GLU A 1 702 ? 39.530 -2.498 -40.363 1.00 89.12 702 GLU A O 1
ATOM 5612 N N . GLU A 1 703 ? 39.221 -1.610 -42.399 1.00 89.50 703 GLU A N 1
ATOM 5613 C CA . GLU A 1 703 ? 38.755 -0.310 -41.896 1.00 89.50 703 GLU A CA 1
ATOM 5614 C C . GLU A 1 703 ? 37.425 -0.394 -41.125 1.00 89.50 703 GLU A C 1
ATOM 5616 O O . GLU A 1 703 ? 37.223 0.352 -40.164 1.00 89.50 703 GLU A O 1
ATOM 5621 N N . ALA A 1 704 ? 36.529 -1.320 -41.488 1.00 90.00 704 ALA A N 1
ATOM 5622 C CA . ALA A 1 704 ? 35.307 -1.573 -40.720 1.00 90.00 704 ALA A CA 1
ATOM 5623 C C . ALA A 1 704 ? 35.614 -2.171 -39.332 1.00 90.00 704 ALA A C 1
ATOM 5625 O O . ALA A 1 704 ? 35.027 -1.750 -38.333 1.00 90.00 704 ALA A O 1
ATOM 5626 N N . ILE A 1 705 ? 36.556 -3.117 -39.251 1.00 90.06 705 ILE A N 1
ATOM 5627 C CA . ILE A 1 705 ? 37.001 -3.722 -37.986 1.00 90.06 705 ILE A CA 1
ATOM 5628 C C . ILE A 1 705 ? 37.772 -2.698 -37.136 1.00 90.06 705 ILE A C 1
ATOM 5630 O O . ILE A 1 705 ? 37.498 -2.577 -35.941 1.00 90.06 705 ILE A O 1
ATOM 5634 N N . GLU A 1 706 ? 38.681 -1.919 -37.732 1.00 90.31 706 GLU A N 1
ATOM 5635 C CA . GLU A 1 706 ? 39.444 -0.863 -37.050 1.00 90.31 706 GLU A CA 1
ATOM 5636 C C . GLU A 1 706 ? 38.511 0.211 -36.468 1.00 90.31 706 GLU A C 1
ATOM 5638 O O . GLU A 1 706 ? 38.661 0.591 -35.304 1.00 90.31 706 GLU A O 1
ATOM 5643 N N . MET A 1 707 ? 37.488 0.643 -37.220 1.00 90.69 707 MET A N 1
ATOM 5644 C CA . MET A 1 707 ? 36.449 1.552 -36.720 1.00 90.69 707 MET A CA 1
ATOM 5645 C C . MET A 1 707 ? 35.821 1.018 -35.424 1.00 90.69 707 MET A C 1
ATOM 5647 O O . MET A 1 707 ? 35.720 1.751 -34.438 1.00 90.69 707 MET A O 1
ATOM 5651 N N . TYR A 1 708 ? 35.417 -0.254 -35.396 1.00 91.88 708 TYR A N 1
ATOM 5652 C CA . TYR A 1 708 ? 34.794 -0.845 -34.212 1.00 91.88 708 TYR A CA 1
ATOM 5653 C C . TYR A 1 708 ? 35.783 -1.066 -33.052 1.00 91.88 708 TYR A C 1
ATOM 5655 O O . TYR A 1 708 ? 35.421 -0.820 -31.900 1.00 91.88 708 TYR A O 1
ATOM 5663 N N . GLN A 1 709 ? 37.049 -1.400 -33.322 1.00 88.69 709 GLN A N 1
ATOM 5664 C CA . GLN A 1 709 ? 38.108 -1.453 -32.302 1.00 88.69 709 GLN A CA 1
ATOM 5665 C C . GLN A 1 709 ? 38.370 -0.084 -31.653 1.00 88.69 709 GLN A C 1
ATOM 5667 O O . GLN A 1 709 ? 38.427 0.019 -30.425 1.00 88.69 709 GLN A O 1
ATOM 5672 N N . LEU A 1 710 ? 38.482 0.983 -32.453 1.00 87.62 710 LEU A N 1
ATOM 5673 C CA . LEU A 1 710 ? 38.667 2.356 -31.964 1.00 87.62 710 LEU A CA 1
ATOM 5674 C C . LEU A 1 710 ? 37.477 2.828 -31.112 1.00 87.62 710 LEU A C 1
ATOM 5676 O O . LEU A 1 710 ? 37.662 3.578 -30.155 1.00 87.62 710 LEU A O 1
ATOM 5680 N N . LEU A 1 711 ? 36.269 2.342 -31.414 1.00 87.12 711 LEU A N 1
ATOM 5681 C CA . LEU A 1 711 ? 35.048 2.578 -30.635 1.00 87.12 711 LEU A CA 1
ATOM 5682 C C . LEU A 1 711 ? 34.884 1.639 -29.418 1.00 87.12 711 LEU A C 1
ATOM 5684 O O . LEU A 1 711 ? 33.872 1.740 -28.726 1.00 87.12 711 LEU A O 1
ATOM 5688 N N . GLN A 1 712 ? 35.841 0.738 -29.148 1.00 86.00 712 GLN A N 1
ATOM 5689 C CA . GLN A 1 712 ? 35.776 -0.307 -28.104 1.00 86.00 712 GLN A CA 1
ATOM 5690 C C . GLN A 1 712 ? 34.569 -1.261 -28.230 1.00 86.00 712 GLN A C 1
ATOM 5692 O O . GLN A 1 712 ? 34.107 -1.858 -27.256 1.00 86.00 712 GLN A O 1
ATOM 5697 N N . LYS A 1 713 ? 34.078 -1.433 -29.457 1.00 88.44 713 LYS A N 1
ATOM 5698 C CA . LYS A 1 713 ? 32.917 -2.240 -29.848 1.00 88.44 713 LYS A CA 1
ATOM 5699 C C . LYS A 1 713 ? 33.366 -3.599 -30.387 1.00 88.44 713 LYS A C 1
ATOM 5701 O O . LYS A 1 713 ? 33.307 -3.895 -31.578 1.00 88.44 713 LYS A O 1
ATOM 5706 N N . TRP A 1 714 ? 33.913 -4.402 -29.480 1.00 88.00 714 TRP A N 1
ATOM 5707 C CA . TRP A 1 714 ? 34.562 -5.672 -29.811 1.00 88.00 714 TRP A CA 1
ATOM 5708 C C . TRP A 1 714 ? 33.592 -6.768 -30.261 1.00 88.00 714 TRP A C 1
ATOM 5710 O O . TRP A 1 714 ? 33.976 -7.585 -31.094 1.00 88.00 714 TRP A O 1
ATOM 5720 N N . ASP A 1 715 ? 32.355 -6.766 -29.754 1.00 86.44 715 ASP A N 1
ATOM 5721 C CA . ASP A 1 715 ? 31.317 -7.705 -30.188 1.00 86.44 715 ASP A CA 1
ATOM 5722 C C . ASP A 1 715 ? 30.988 -7.463 -31.678 1.00 86.44 715 ASP A C 1
ATOM 5724 O O . ASP A 1 715 ? 31.155 -8.368 -32.493 1.00 86.44 715 ASP A O 1
ATOM 5728 N N . GLU A 1 716 ? 30.689 -6.217 -32.082 1.00 89.25 716 GLU A N 1
ATOM 5729 C CA . GLU A 1 716 ? 30.428 -5.893 -33.497 1.00 89.25 716 GLU A CA 1
ATOM 5730 C C . GLU A 1 716 ? 31.639 -6.137 -34.417 1.00 89.25 716 GLU A C 1
ATOM 5732 O O . GLU A 1 716 ? 31.475 -6.580 -35.556 1.00 89.25 716 GLU A O 1
ATOM 5737 N N . ALA A 1 717 ? 32.864 -5.899 -33.930 1.00 89.12 717 ALA A N 1
ATOM 5738 C CA . ALA A 1 717 ? 34.086 -6.215 -34.673 1.00 89.12 717 ALA A CA 1
ATOM 5739 C C . ALA A 1 717 ? 34.245 -7.729 -34.920 1.00 89.12 717 ALA A C 1
ATOM 5741 O O . ALA A 1 717 ? 34.664 -8.139 -36.006 1.00 89.12 717 ALA A O 1
ATOM 5742 N N . LEU A 1 718 ? 33.913 -8.562 -33.927 1.00 88.38 718 LEU A N 1
ATOM 5743 C CA . LEU A 1 718 ? 33.962 -10.021 -34.041 1.00 88.38 718 LEU A CA 1
ATOM 5744 C C . LEU A 1 718 ? 32.837 -10.568 -34.922 1.00 88.38 718 LEU A C 1
ATOM 5746 O O . LEU A 1 718 ? 33.096 -11.485 -35.699 1.00 88.38 718 LEU A O 1
ATOM 5750 N N . ASP A 1 719 ? 31.634 -9.998 -34.861 1.00 88.50 719 ASP A N 1
ATOM 5751 C CA . ASP A 1 719 ? 30.511 -10.412 -35.708 1.00 88.50 719 ASP A CA 1
ATOM 5752 C C . ASP A 1 719 ? 30.802 -10.169 -37.194 1.00 88.50 719 ASP A C 1
ATOM 5754 O O . ASP A 1 719 ? 30.621 -11.076 -38.009 1.00 88.50 719 ASP A O 1
ATOM 5758 N N . ILE A 1 720 ? 31.356 -9.003 -37.554 1.00 89.94 720 ILE A N 1
ATOM 5759 C CA . ILE A 1 720 ? 31.793 -8.708 -38.931 1.00 89.94 720 ILE A CA 1
ATOM 5760 C C . ILE A 1 720 ? 32.924 -9.651 -39.351 1.00 89.94 720 ILE A C 1
ATOM 5762 O O . ILE A 1 720 ? 32.858 -10.273 -40.414 1.00 89.94 720 ILE A O 1
ATOM 5766 N N . ALA A 1 721 ? 33.948 -9.809 -38.507 1.00 88.19 721 ALA A N 1
ATOM 5767 C CA . ALA A 1 721 ? 35.072 -10.695 -38.793 1.00 88.19 721 ALA A CA 1
ATOM 5768 C C . ALA A 1 721 ? 34.628 -12.161 -38.981 1.00 88.19 721 ALA A C 1
ATOM 5770 O O . ALA A 1 721 ? 35.174 -12.867 -39.828 1.00 88.19 721 ALA A O 1
ATOM 5771 N N . LYS A 1 722 ? 33.605 -12.613 -38.247 1.00 88.00 722 LYS A N 1
ATOM 5772 C CA . LYS A 1 722 ? 33.004 -13.946 -38.379 1.00 88.00 722 LYS A CA 1
ATOM 5773 C C . LYS A 1 722 ? 32.141 -14.067 -39.637 1.00 88.00 722 LYS A C 1
ATOM 5775 O O . LYS A 1 722 ? 32.299 -15.031 -40.379 1.00 88.00 722 LYS A O 1
ATOM 5780 N N . ALA A 1 723 ? 31.273 -13.091 -39.910 1.00 87.62 723 ALA A N 1
ATOM 5781 C CA . ALA A 1 723 ? 30.387 -13.087 -41.077 1.00 87.62 723 ALA A CA 1
ATOM 5782 C C . ALA A 1 723 ? 31.161 -13.095 -42.408 1.00 87.62 723 ALA A C 1
ATOM 5784 O O . ALA A 1 723 ? 30.745 -13.745 -43.367 1.00 87.62 723 ALA A O 1
ATOM 5785 N N . VAL A 1 724 ? 32.311 -12.415 -42.452 1.00 86.31 724 VAL A N 1
ATOM 5786 C CA . VAL A 1 724 ? 33.167 -12.306 -43.645 1.00 86.31 724 VAL A CA 1
ATOM 5787 C C . VAL A 1 724 ? 34.258 -13.399 -43.696 1.00 86.31 724 VAL A C 1
ATOM 5789 O O . VAL A 1 724 ? 34.983 -13.499 -44.681 1.00 86.31 724 VAL A O 1
ATOM 5792 N N . ASN A 1 725 ? 34.356 -14.274 -42.684 1.00 85.88 725 ASN A N 1
ATOM 5793 C CA . ASN A 1 725 ? 35.431 -15.272 -42.522 1.00 85.88 725 ASN A CA 1
ATOM 5794 C C . ASN A 1 725 ? 36.844 -14.649 -42.579 1.00 85.88 725 ASN A C 1
ATOM 5796 O O . ASN A 1 725 ? 37.725 -15.104 -43.312 1.00 85.88 725 ASN A O 1
ATOM 5800 N N . TYR A 1 726 ? 37.054 -13.581 -41.810 1.00 89.00 726 TYR A N 1
ATOM 5801 C CA . TYR A 1 726 ? 38.303 -12.825 -41.766 1.00 89.00 726 TYR A CA 1
ATOM 5802 C C . TYR A 1 726 ? 39.491 -13.694 -41.291 1.00 89.00 726 TYR A C 1
ATOM 5804 O O . TYR A 1 726 ? 39.436 -14.238 -40.184 1.00 89.00 726 TYR A O 1
ATOM 5812 N N . PRO A 1 727 ? 40.606 -13.783 -42.050 1.00 85.38 727 PRO A N 1
ATOM 5813 C CA . PRO A 1 727 ? 41.746 -14.642 -41.700 1.00 85.38 727 PRO A CA 1
ATOM 5814 C C . PRO A 1 727 ? 42.395 -14.352 -40.338 1.00 85.38 727 PRO A C 1
ATOM 5816 O O . PRO A 1 727 ? 43.020 -15.234 -39.755 1.00 85.38 727 PRO A O 1
ATOM 5819 N N . GLY A 1 728 ? 42.259 -13.126 -39.822 1.00 86.88 728 GLY A N 1
ATOM 5820 C CA . GLY A 1 728 ? 42.785 -12.718 -38.517 1.00 86.88 728 GLY A CA 1
ATOM 5821 C C . GLY A 1 728 ? 41.824 -12.915 -37.336 1.00 86.88 728 GLY A C 1
ATOM 5822 O O . GLY A 1 728 ? 42.116 -12.403 -36.256 1.00 86.88 728 GLY A O 1
ATOM 5823 N N . PHE A 1 729 ? 40.688 -13.606 -37.507 1.00 88.69 729 PHE A N 1
ATOM 5824 C CA . PHE A 1 729 ? 39.646 -13.738 -36.474 1.00 88.69 729 PHE A CA 1
ATOM 5825 C C . PHE A 1 729 ? 40.179 -14.245 -35.122 1.00 88.69 729 PHE A C 1
ATOM 5827 O O . PHE A 1 729 ? 39.902 -13.637 -34.088 1.00 88.69 729 PHE A O 1
ATOM 5834 N N . ASP A 1 730 ? 41.009 -15.291 -35.110 1.00 86.88 730 ASP A N 1
ATOM 5835 C CA . ASP A 1 730 ? 41.558 -15.841 -33.861 1.00 86.88 730 ASP A CA 1
ATOM 5836 C C . ASP A 1 730 ? 42.504 -14.862 -33.147 1.00 86.88 730 ASP A C 1
ATOM 5838 O O . ASP A 1 730 ? 42.519 -14.791 -31.918 1.00 86.88 730 ASP A O 1
ATOM 5842 N N . GLN A 1 731 ? 43.257 -14.054 -33.903 1.00 88.81 731 GLN A N 1
ATOM 5843 C CA . GLN A 1 731 ? 44.124 -13.011 -33.344 1.00 88.81 731 GLN A CA 1
ATOM 5844 C C . GLN A 1 731 ? 43.297 -11.852 -32.774 1.00 88.81 731 GLN A C 1
ATOM 5846 O O . GLN A 1 731 ? 43.569 -11.387 -31.667 1.00 88.81 731 GLN A O 1
ATOM 5851 N N . LEU A 1 732 ? 42.252 -11.425 -33.491 1.00 88.75 732 LEU A N 1
ATOM 5852 C CA . LEU A 1 732 ? 41.291 -10.416 -33.035 1.00 88.75 732 LEU A CA 1
ATOM 5853 C C . LEU A 1 732 ? 40.626 -10.844 -31.717 1.00 88.75 732 LEU A C 1
ATOM 5855 O O . LEU A 1 732 ? 40.565 -10.069 -30.762 1.00 88.75 732 LEU A O 1
ATOM 5859 N N . LYS A 1 733 ? 40.201 -12.105 -31.639 1.00 87.94 733 LYS A N 1
ATOM 5860 C CA . LYS A 1 733 ? 39.579 -12.701 -30.457 1.00 87.94 733 LYS A CA 1
ATOM 5861 C C . LYS A 1 733 ? 40.552 -12.855 -29.286 1.00 87.94 733 LYS A C 1
ATOM 5863 O O . LYS A 1 733 ? 40.194 -12.549 -28.152 1.00 87.94 733 LYS A O 1
ATOM 5868 N N . ALA A 1 734 ? 41.791 -13.282 -29.542 1.00 88.00 734 ALA A N 1
ATOM 5869 C CA . ALA A 1 734 ? 42.837 -13.359 -28.521 1.00 88.00 734 ALA A CA 1
ATOM 5870 C C . ALA A 1 734 ? 43.187 -11.972 -27.953 1.00 88.00 734 ALA A C 1
ATOM 5872 O O . ALA A 1 734 ? 43.355 -11.830 -26.740 1.00 88.00 734 ALA A O 1
ATOM 5873 N N . ASN A 1 735 ? 43.229 -10.943 -28.806 1.00 88.44 735 ASN A N 1
ATOM 5874 C CA . ASN A 1 735 ? 43.388 -9.554 -28.377 1.00 88.44 735 ASN A CA 1
ATOM 5875 C C . ASN A 1 735 ? 42.209 -9.105 -27.504 1.00 88.44 735 ASN A C 1
ATOM 5877 O O . ASN A 1 735 ? 42.444 -8.541 -26.439 1.00 88.44 735 ASN A O 1
ATOM 5881 N N . TYR A 1 736 ? 40.964 -9.427 -27.879 1.00 89.25 736 TYR A N 1
ATOM 5882 C CA . TYR A 1 736 ? 39.799 -9.093 -27.056 1.00 89.25 736 TYR A CA 1
ATOM 5883 C C . TYR A 1 736 ? 39.828 -9.786 -25.685 1.00 89.25 736 TYR A C 1
ATOM 5885 O O . TYR A 1 736 ? 39.668 -9.119 -24.665 1.00 89.25 736 TYR A O 1
ATOM 5893 N N . TYR A 1 737 ? 40.125 -11.091 -25.625 1.00 87.62 737 TYR A N 1
ATOM 5894 C CA . TYR A 1 737 ? 40.320 -11.802 -24.353 1.00 87.62 737 TYR A CA 1
ATOM 5895 C C . TYR A 1 737 ? 41.397 -11.142 -23.483 1.00 87.62 737 TYR A C 1
ATOM 5897 O O . TYR A 1 737 ? 41.200 -10.982 -22.279 1.00 87.62 737 TYR A O 1
ATOM 5905 N N . ARG A 1 738 ? 42.517 -10.720 -24.083 1.00 87.75 738 ARG A N 1
ATOM 5906 C CA . ARG A 1 738 ? 43.579 -10.000 -23.373 1.00 87.75 738 ARG A CA 1
ATOM 5907 C C . ARG A 1 738 ? 43.072 -8.681 -22.794 1.00 87.75 738 ARG A C 1
ATOM 5909 O O . ARG A 1 738 ? 43.248 -8.454 -21.604 1.00 87.75 738 ARG A O 1
ATOM 5916 N N . THR A 1 739 ? 42.375 -7.869 -23.589 1.00 87.62 739 THR A N 1
ATOM 5917 C CA . THR A 1 739 ? 41.742 -6.629 -23.118 1.00 87.62 739 THR A CA 1
ATOM 5918 C C . THR A 1 739 ? 40.761 -6.897 -21.975 1.00 87.62 739 THR A C 1
ATOM 5920 O O . THR A 1 739 ? 40.799 -6.195 -20.968 1.00 87.62 739 THR A O 1
ATOM 5923 N N . LEU A 1 740 ? 39.931 -7.941 -22.063 1.00 87.62 740 LEU A N 1
ATOM 5924 C CA . LEU A 1 740 ? 39.005 -8.304 -20.988 1.00 87.62 740 LEU A CA 1
ATOM 5925 C C . LEU A 1 740 ? 39.741 -8.651 -19.688 1.00 87.62 740 LEU A C 1
ATOM 5927 O O . LEU A 1 740 ? 39.360 -8.127 -18.641 1.00 87.62 740 LEU A O 1
ATOM 5931 N N . PHE A 1 741 ? 40.813 -9.447 -19.741 1.00 86.19 741 PHE A N 1
ATOM 5932 C CA . PHE A 1 741 ? 41.614 -9.777 -18.556 1.00 86.19 741 PHE A CA 1
ATOM 5933 C C . PHE A 1 741 ? 42.375 -8.569 -17.995 1.00 86.19 741 PHE A C 1
ATOM 5935 O O . PHE A 1 741 ? 42.330 -8.350 -16.785 1.00 86.19 741 PHE A O 1
ATOM 5942 N N . ASP A 1 742 ? 42.993 -7.750 -18.851 1.00 85.50 742 ASP A N 1
ATOM 5943 C CA . ASP A 1 742 ? 43.712 -6.532 -18.452 1.00 85.50 742 ASP A CA 1
ATOM 5944 C C . ASP A 1 742 ? 42.759 -5.505 -17.797 1.00 85.50 742 ASP A C 1
ATOM 5946 O O . ASP A 1 742 ? 43.147 -4.794 -16.871 1.00 85.50 742 ASP A O 1
ATOM 5950 N N . THR A 1 743 ? 41.485 -5.462 -18.215 1.00 85.06 743 THR A N 1
ATOM 5951 C CA . THR A 1 743 ? 40.438 -4.619 -17.592 1.00 85.06 743 THR A CA 1
ATOM 5952 C C . THR A 1 743 ? 39.670 -5.280 -16.435 1.00 85.06 743 THR A C 1
ATOM 5954 O O . THR A 1 743 ? 38.766 -4.661 -15.876 1.00 85.06 743 THR A O 1
ATOM 5957 N N . GLY A 1 744 ? 39.984 -6.528 -16.067 1.00 83.38 744 GLY A N 1
ATOM 5958 C CA . GLY A 1 744 ? 39.291 -7.271 -15.001 1.00 83.38 744 GLY A CA 1
ATOM 5959 C C . GLY A 1 744 ? 37.851 -7.710 -15.323 1.00 83.38 744 GLY A C 1
ATOM 5960 O O . GLY A 1 744 ? 37.085 -8.038 -14.418 1.00 83.38 744 GLY A O 1
ATOM 5961 N N . GLN A 1 745 ? 37.462 -7.750 -16.599 1.00 85.56 745 GLN A N 1
ATOM 5962 C CA . GLN A 1 745 ? 36.125 -8.132 -17.075 1.00 85.56 745 GLN A CA 1
ATOM 5963 C C . GLN A 1 745 ? 35.960 -9.661 -17.206 1.00 85.56 745 GLN A C 1
ATOM 5965 O O . GLN A 1 745 ? 35.434 -10.170 -18.199 1.00 85.56 745 GLN A O 1
ATOM 5970 N N . ASP A 1 746 ? 36.375 -10.406 -16.175 1.00 88.19 746 ASP A N 1
ATOM 5971 C CA . ASP A 1 746 ? 36.397 -11.880 -16.154 1.00 88.19 746 ASP A CA 1
ATOM 5972 C C . ASP A 1 746 ? 35.036 -12.519 -16.508 1.00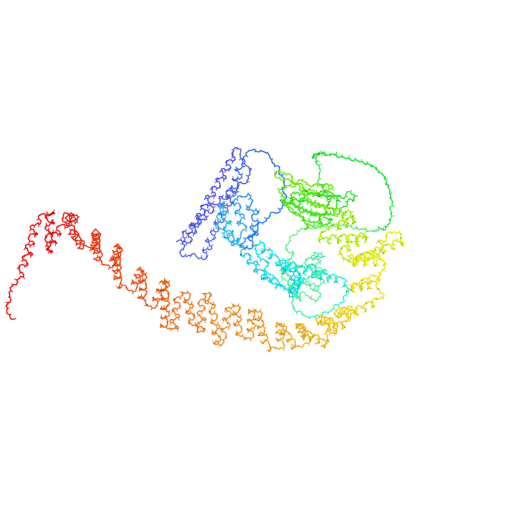 88.19 746 ASP A C 1
ATOM 5974 O O . ASP A 1 746 ? 34.988 -13.570 -17.142 1.00 88.19 746 ASP A O 1
ATOM 5978 N N . ALA A 1 747 ? 33.917 -11.873 -16.159 1.00 87.69 747 ALA A N 1
ATOM 5979 C CA . ALA A 1 747 ? 32.575 -12.374 -16.470 1.00 87.69 747 ALA A CA 1
ATOM 5980 C C . ALA A 1 747 ? 32.229 -12.330 -17.974 1.00 87.69 747 ALA A C 1
ATOM 5982 O O . ALA A 1 747 ? 31.626 -13.269 -18.479 1.00 87.69 747 ALA A O 1
ATOM 5983 N N . LYS A 1 748 ? 32.643 -11.289 -18.711 1.00 86.25 748 LYS A N 1
ATOM 5984 C CA . LYS A 1 748 ? 32.442 -11.217 -20.172 1.00 86.25 748 LYS A CA 1
ATOM 5985 C C . LYS A 1 748 ? 33.383 -12.189 -20.893 1.00 86.25 748 LYS A C 1
ATOM 5987 O O . LYS A 1 748 ? 33.001 -12.798 -21.886 1.00 86.25 748 LYS A O 1
ATOM 5992 N N . ALA A 1 749 ? 34.579 -12.423 -20.342 1.00 87.25 749 ALA A N 1
ATOM 5993 C CA . ALA A 1 749 ? 35.457 -13.497 -20.808 1.00 87.25 749 ALA A CA 1
ATOM 5994 C C . ALA A 1 749 ? 34.832 -14.894 -20.591 1.00 87.25 749 ALA A C 1
ATOM 5996 O O . ALA A 1 749 ? 34.990 -15.765 -21.443 1.00 87.25 749 ALA A O 1
ATOM 5997 N N . ALA A 1 750 ? 34.078 -15.103 -19.504 1.00 87.69 750 ALA A N 1
ATOM 5998 C CA . ALA A 1 750 ? 33.321 -16.336 -19.277 1.00 87.69 750 ALA A CA 1
ATOM 5999 C C . ALA A 1 750 ? 32.188 -16.537 -20.306 1.00 87.69 750 ALA A C 1
ATOM 6001 O O . ALA A 1 750 ? 32.023 -17.642 -20.813 1.00 87.69 750 ALA A O 1
ATOM 6002 N N . GLU A 1 751 ? 31.452 -15.481 -20.674 1.00 87.56 751 GLU A N 1
ATOM 6003 C CA . GLU A 1 751 ? 30.416 -15.534 -21.724 1.00 87.56 751 GLU A CA 1
ATOM 6004 C C . GLU A 1 751 ? 30.995 -15.972 -23.082 1.00 87.56 751 GLU A C 1
ATOM 6006 O O . GLU A 1 751 ? 30.457 -16.874 -23.727 1.00 87.56 751 GLU A O 1
ATOM 6011 N N . LEU A 1 752 ? 32.143 -15.412 -23.485 1.00 85.94 752 LEU A N 1
ATOM 6012 C CA . LEU A 1 752 ? 32.857 -15.839 -24.696 1.00 85.94 752 LEU A CA 1
ATOM 6013 C C . LEU A 1 752 ? 33.330 -17.298 -24.607 1.00 85.94 752 LEU A C 1
ATOM 6015 O O . LEU A 1 752 ? 33.261 -18.033 -25.589 1.00 85.94 752 LEU A O 1
ATOM 6019 N N . LYS A 1 753 ? 33.764 -17.747 -23.423 1.00 87.19 753 LYS A N 1
ATOM 6020 C CA . LYS A 1 753 ? 34.155 -19.144 -23.188 1.00 87.19 753 LYS A CA 1
ATOM 6021 C C . LYS A 1 753 ? 32.983 -20.122 -23.301 1.00 87.19 753 LYS A C 1
ATOM 6023 O O . LYS A 1 753 ? 33.177 -21.217 -23.822 1.00 87.19 753 LYS A O 1
ATOM 6028 N N . ILE A 1 754 ? 31.770 -19.719 -22.914 1.00 86.75 754 ILE A N 1
ATOM 6029 C CA . ILE A 1 754 ? 30.543 -20.499 -23.160 1.00 86.75 754 ILE A CA 1
ATOM 6030 C C . ILE A 1 754 ? 30.248 -20.582 -24.661 1.00 86.75 754 ILE A C 1
ATOM 6032 O O . ILE A 1 754 ? 29.958 -21.670 -25.156 1.00 86.75 754 ILE A O 1
ATOM 6036 N N . ALA A 1 755 ? 30.376 -19.474 -25.400 1.00 83.62 755 ALA A N 1
ATOM 6037 C CA . ALA A 1 755 ? 30.217 -19.473 -26.858 1.00 83.62 755 ALA A CA 1
ATOM 6038 C C . ALA A 1 755 ? 31.249 -20.372 -27.578 1.00 83.62 755 ALA A C 1
ATOM 6040 O O . ALA A 1 755 ? 30.968 -20.886 -28.661 1.00 83.62 755 ALA A O 1
ATOM 6041 N N . ASP A 1 756 ? 32.403 -20.607 -26.947 1.00 82.56 756 ASP A N 1
ATOM 6042 C CA . ASP A 1 756 ? 33.466 -21.508 -27.412 1.00 82.56 756 ASP A CA 1
ATOM 6043 C C . ASP A 1 756 ? 33.277 -22.974 -26.975 1.00 82.56 756 ASP A C 1
ATOM 6045 O O . ASP A 1 756 ? 34.055 -23.840 -27.378 1.00 82.56 756 ASP A O 1
ATOM 6049 N N . GLY A 1 757 ? 32.265 -23.270 -26.152 1.00 82.44 757 GLY A N 1
ATOM 6050 C CA . GLY A 1 757 ? 32.015 -24.599 -25.583 1.00 82.44 757 GLY A CA 1
ATOM 6051 C C . GLY A 1 757 ? 32.910 -24.980 -24.393 1.00 82.44 757 GLY A C 1
ATOM 6052 O O . GLY A 1 757 ? 32.816 -26.100 -23.895 1.00 82.44 757 GLY A O 1
ATOM 6053 N N . ASP A 1 758 ? 33.753 -24.070 -23.897 1.00 87.19 758 ASP A N 1
ATOM 6054 C CA . ASP A 1 758 ? 34.615 -24.271 -22.723 1.00 87.19 758 ASP A CA 1
ATOM 6055 C C . ASP A 1 758 ? 33.871 -23.878 -21.434 1.00 87.19 758 ASP A C 1
ATOM 6057 O O . ASP A 1 758 ? 34.134 -22.857 -20.787 1.00 87.19 758 ASP A O 1
ATOM 6061 N N . VAL A 1 759 ? 32.890 -24.712 -21.082 1.00 88.25 759 VAL A N 1
ATOM 6062 C CA . VAL A 1 759 ? 32.002 -24.525 -19.923 1.00 88.25 759 VAL A CA 1
ATOM 6063 C C . VAL A 1 759 ? 32.793 -24.543 -18.607 1.00 88.25 759 VAL A C 1
ATOM 6065 O O . VAL A 1 759 ? 32.567 -23.704 -17.737 1.00 88.25 759 VAL A O 1
ATOM 6068 N N . ALA A 1 760 ? 33.774 -25.442 -18.471 1.00 86.88 760 ALA A N 1
ATOM 6069 C CA . ALA A 1 760 ? 34.614 -25.542 -17.274 1.00 86.88 760 ALA A CA 1
ATOM 6070 C C . ALA A 1 760 ? 35.483 -24.286 -17.066 1.00 86.88 760 ALA A C 1
ATOM 6072 O O . ALA A 1 760 ? 35.548 -23.748 -15.954 1.00 86.88 760 ALA A O 1
ATOM 6073 N N . GLY A 1 761 ? 36.095 -23.766 -18.138 1.00 86.81 761 GLY A N 1
ATOM 6074 C CA . GLY A 1 761 ? 36.803 -22.489 -18.117 1.00 86.81 761 GLY A CA 1
ATOM 6075 C C . GLY A 1 761 ? 35.886 -21.335 -17.706 1.00 86.81 761 GLY A C 1
ATOM 6076 O O . GLY A 1 761 ? 36.246 -20.555 -16.822 1.00 86.81 761 GLY A O 1
ATOM 6077 N N . ALA A 1 762 ? 34.672 -21.268 -18.262 1.00 90.44 762 ALA A N 1
ATOM 6078 C CA . ALA A 1 762 ? 33.687 -20.244 -17.918 1.00 90.44 762 ALA A CA 1
ATOM 6079 C C . ALA A 1 762 ? 33.259 -20.275 -16.437 1.00 90.44 762 ALA A C 1
ATOM 6081 O O . ALA A 1 762 ? 33.241 -19.224 -15.793 1.00 90.44 762 ALA A O 1
ATOM 6082 N N . VAL A 1 763 ? 32.991 -21.455 -15.858 1.00 88.75 763 VAL A N 1
ATOM 6083 C CA . VAL A 1 763 ? 32.684 -21.590 -14.417 1.00 88.75 763 VAL A CA 1
ATOM 6084 C C . VAL A 1 763 ? 33.830 -21.031 -13.569 1.00 88.75 763 VAL A C 1
ATOM 6086 O O . VAL A 1 763 ? 33.587 -20.227 -12.668 1.00 88.75 763 VAL A O 1
ATOM 6089 N N . SER A 1 764 ? 35.084 -21.376 -13.885 1.00 88.69 764 SER A N 1
ATOM 6090 C CA . SER A 1 764 ? 36.251 -20.876 -13.140 1.00 88.69 764 SER A CA 1
ATOM 6091 C C . SER A 1 764 ? 36.382 -19.343 -13.189 1.00 88.69 764 SER A C 1
ATOM 6093 O O . SER A 1 764 ? 36.692 -18.706 -12.177 1.00 88.69 764 SER A O 1
ATOM 6095 N N . LEU A 1 765 ? 36.066 -18.735 -14.339 1.00 90.25 765 LEU A N 1
ATOM 6096 C CA . LEU A 1 765 ? 36.078 -17.286 -14.527 1.00 90.25 765 LEU A CA 1
ATOM 6097 C C . LEU A 1 765 ? 34.926 -16.595 -13.785 1.00 90.25 765 LEU A C 1
ATOM 6099 O O . LEU A 1 765 ? 35.157 -15.558 -13.166 1.00 90.25 765 LEU A O 1
ATOM 6103 N N . TYR A 1 766 ? 33.721 -17.172 -13.747 1.00 92.12 766 TYR A N 1
ATOM 6104 C CA . TYR A 1 766 ? 32.623 -16.633 -12.934 1.00 92.12 766 TYR A CA 1
ATOM 6105 C C . TYR A 1 766 ? 32.893 -16.721 -11.426 1.00 92.12 766 TYR A C 1
ATOM 6107 O O . TYR A 1 766 ? 32.566 -15.781 -10.695 1.00 92.12 766 TYR A O 1
ATOM 6115 N N . MET A 1 767 ? 33.536 -17.795 -10.956 1.00 87.94 767 MET A N 1
ATOM 6116 C CA . MET A 1 767 ? 33.970 -17.926 -9.558 1.00 87.94 767 MET A CA 1
ATOM 6117 C C . MET A 1 767 ? 34.998 -16.839 -9.197 1.00 87.94 767 MET A C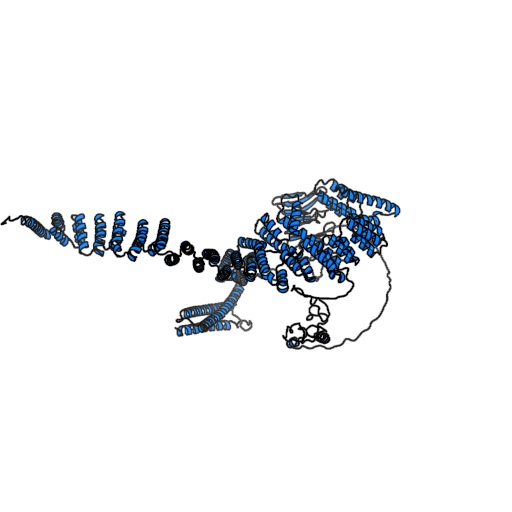 1
ATOM 6119 O O . MET A 1 767 ? 34.829 -16.130 -8.199 1.00 87.94 767 MET A O 1
ATOM 6123 N N . LYS A 1 768 ? 36.003 -16.617 -10.061 1.00 87.69 768 LYS A N 1
ATOM 6124 C CA . LYS A 1 768 ? 36.980 -15.516 -9.938 1.00 87.69 768 LYS A CA 1
ATOM 6125 C C . LYS A 1 768 ? 36.305 -14.136 -9.958 1.00 87.69 768 LYS A C 1
ATOM 6127 O O . LYS A 1 768 ? 36.621 -13.290 -9.124 1.00 87.69 768 LYS A O 1
ATOM 6132 N N . ALA A 1 769 ? 35.323 -13.938 -10.839 1.00 87.06 769 ALA A N 1
ATOM 6133 C CA . ALA A 1 769 ? 34.532 -12.711 -10.961 1.00 87.06 769 ALA A CA 1
ATOM 6134 C C . ALA A 1 769 ? 33.542 -12.472 -9.799 1.00 87.06 769 ALA A C 1
ATOM 6136 O O . ALA A 1 769 ? 32.800 -11.490 -9.831 1.00 87.06 769 ALA A O 1
ATOM 6137 N N . LYS A 1 770 ? 33.493 -13.362 -8.794 1.00 87.56 770 LYS A N 1
ATOM 6138 C CA . LYS A 1 770 ? 32.520 -13.348 -7.688 1.00 87.56 770 LYS A CA 1
ATOM 6139 C C . LYS A 1 770 ? 31.058 -13.346 -8.153 1.00 87.56 770 LYS A C 1
ATOM 6141 O O . LYS A 1 770 ? 30.209 -12.688 -7.558 1.00 87.56 770 LYS A O 1
ATOM 6146 N N . LYS A 1 771 ? 30.752 -14.120 -9.198 1.00 89.00 771 LYS A N 1
ATOM 6147 C CA . LYS A 1 771 ? 29.392 -14.320 -9.722 1.00 89.00 771 LYS A CA 1
ATOM 6148 C C . LYS A 1 771 ? 28.938 -15.782 -9.566 1.00 89.00 771 LYS A C 1
ATOM 6150 O O . LYS A 1 771 ? 28.728 -16.471 -10.566 1.00 89.00 771 LYS A O 1
ATOM 6155 N N . PRO A 1 772 ? 28.765 -16.276 -8.325 1.00 89.25 772 PRO A N 1
ATOM 6156 C CA . PRO A 1 772 ? 28.534 -17.697 -8.068 1.00 89.25 772 PRO A CA 1
ATOM 6157 C C . PRO A 1 772 ? 27.198 -18.228 -8.614 1.00 89.25 772 PRO A C 1
ATOM 6159 O O . PRO A 1 772 ? 27.101 -19.413 -8.903 1.00 89.25 772 PRO A O 1
ATOM 6162 N N . VAL A 1 773 ? 26.183 -17.377 -8.824 1.00 90.19 773 VAL A N 1
ATOM 6163 C CA . VAL A 1 773 ? 24.918 -17.791 -9.470 1.00 90.19 773 VAL A CA 1
ATOM 6164 C C . VAL A 1 773 ? 25.135 -18.136 -10.947 1.00 90.19 773 VAL A C 1
ATOM 6166 O O . VAL A 1 773 ? 24.709 -19.196 -11.388 1.00 90.19 773 VAL A O 1
ATOM 6169 N N . GLN A 1 774 ? 25.873 -17.302 -11.691 1.00 88.88 774 GLN A N 1
ATOM 6170 C CA . GLN A 1 774 ? 26.210 -17.591 -13.093 1.00 88.88 774 GLN A CA 1
ATOM 6171 C C . GLN A 1 774 ? 27.144 -18.807 -13.199 1.00 88.88 774 GLN A C 1
ATOM 6173 O O . GLN A 1 774 ? 26.989 -19.623 -14.105 1.00 88.88 774 GLN A O 1
ATOM 6178 N N . ALA A 1 775 ? 28.065 -18.975 -12.241 1.00 88.38 775 ALA A N 1
ATOM 6179 C CA . ALA A 1 775 ? 28.881 -20.183 -12.122 1.00 88.38 775 ALA A CA 1
ATOM 6180 C C . ALA A 1 775 ? 28.018 -21.442 -11.900 1.00 88.38 775 ALA A C 1
ATOM 6182 O O . ALA A 1 775 ? 28.234 -22.443 -12.577 1.00 88.38 775 ALA A O 1
ATOM 6183 N N . LEU A 1 776 ? 27.016 -21.378 -11.012 1.00 87.56 776 LEU A N 1
ATOM 6184 C CA . LEU A 1 776 ? 26.087 -22.478 -10.741 1.00 87.56 776 LEU A CA 1
ATOM 6185 C C . LEU A 1 776 ? 25.237 -22.838 -11.964 1.00 87.56 776 LEU A C 1
ATOM 6187 O O . LEU A 1 776 ? 25.169 -24.004 -12.332 1.00 87.56 776 LEU A O 1
ATOM 6191 N N . GLU A 1 777 ? 24.607 -21.858 -12.613 1.00 87.50 777 GLU A N 1
ATOM 6192 C CA . GLU A 1 777 ? 23.786 -22.085 -13.813 1.00 87.50 777 GLU A CA 1
ATOM 6193 C C . GLU A 1 777 ? 24.610 -22.703 -14.952 1.00 87.50 777 GLU A C 1
ATOM 6195 O O . GLU A 1 777 ? 24.171 -23.653 -15.601 1.00 87.50 777 GLU A O 1
ATOM 6200 N N . THR A 1 778 ? 25.843 -22.222 -15.134 1.00 87.75 778 THR A N 1
ATOM 6201 C CA . THR A 1 778 ? 26.790 -22.762 -16.118 1.00 87.75 778 THR A CA 1
ATOM 6202 C C . THR A 1 778 ? 27.204 -24.197 -15.756 1.00 87.75 778 THR A C 1
ATOM 6204 O O . THR A 1 778 ? 27.173 -25.072 -16.619 1.00 87.75 778 THR A O 1
ATOM 6207 N N . ALA A 1 779 ? 27.500 -24.487 -14.484 1.00 87.75 779 ALA A N 1
ATOM 6208 C CA . ALA A 1 779 ? 27.836 -25.836 -14.015 1.00 87.75 779 ALA A CA 1
ATOM 6209 C C . ALA A 1 779 ? 26.654 -26.824 -14.101 1.00 87.75 779 ALA A C 1
ATOM 6211 O O . ALA A 1 779 ? 26.862 -27.991 -14.417 1.00 87.75 779 ALA A O 1
ATOM 6212 N N . LEU A 1 780 ? 25.415 -26.370 -13.880 1.00 86.38 780 LEU A N 1
ATOM 6213 C CA . LEU A 1 780 ? 24.195 -27.177 -14.034 1.00 86.38 780 LEU A CA 1
ATOM 6214 C C . LEU A 1 780 ? 23.854 -27.484 -15.503 1.00 86.38 780 LEU A C 1
ATOM 6216 O O . LEU A 1 780 ? 23.116 -28.432 -15.770 1.00 86.38 780 LEU A O 1
ATOM 6220 N N . SER A 1 781 ? 24.371 -26.696 -16.453 1.00 85.31 781 SER A N 1
ATOM 6221 C CA . SER A 1 781 ? 24.183 -26.943 -17.890 1.00 85.31 781 SER A CA 1
ATOM 6222 C C . SER A 1 781 ? 24.978 -28.154 -18.403 1.00 85.31 781 SER A C 1
ATOM 6224 O O . SER A 1 781 ? 24.565 -28.792 -19.373 1.00 85.31 781 SER A O 1
ATOM 6226 N N . ASP A 1 782 ? 26.071 -28.514 -17.722 1.00 87.00 782 ASP A N 1
ATOM 6227 C CA . ASP A 1 782 ? 26.927 -29.653 -18.048 1.00 87.00 782 ASP A CA 1
ATOM 6228 C C . ASP A 1 782 ? 26.754 -30.775 -17.010 1.00 87.00 782 ASP A C 1
ATOM 6230 O O . ASP A 1 782 ? 27.075 -30.638 -15.830 1.00 87.00 782 ASP A O 1
ATOM 6234 N N . SER A 1 783 ? 26.279 -31.935 -17.467 1.00 82.19 783 SER A N 1
ATOM 6235 C CA . SER A 1 783 ? 26.074 -33.118 -16.620 1.00 82.19 783 SER A CA 1
ATOM 6236 C C . SER A 1 783 ? 27.367 -33.638 -15.966 1.00 82.19 783 SER A C 1
ATOM 6238 O O . SER A 1 783 ? 27.305 -34.308 -14.937 1.00 82.19 783 SER A O 1
ATOM 6240 N N . SER A 1 784 ? 28.547 -33.346 -16.521 1.00 85.19 784 SER A N 1
ATOM 6241 C CA . SER A 1 784 ? 29.825 -33.710 -15.899 1.00 85.19 784 SER A CA 1
ATOM 6242 C C . SER A 1 784 ? 30.148 -32.811 -14.700 1.00 85.19 784 SER A C 1
ATOM 6244 O O . SER A 1 784 ? 30.410 -33.321 -13.611 1.00 85.19 784 SER A O 1
ATOM 6246 N N . LEU A 1 785 ? 30.028 -31.489 -14.866 1.00 83.94 785 LEU A N 1
ATOM 6247 C CA . LEU A 1 785 ? 30.289 -30.493 -13.822 1.00 83.94 785 LEU A CA 1
ATOM 6248 C C . LEU A 1 785 ? 29.228 -30.531 -12.715 1.00 83.94 785 LEU A C 1
ATOM 6250 O O . LEU A 1 785 ? 29.563 -30.436 -11.537 1.00 83.94 785 LEU A O 1
ATOM 6254 N N . SER A 1 786 ? 27.959 -30.766 -13.064 1.00 84.06 786 SER A N 1
ATOM 6255 C CA . SER A 1 786 ? 26.865 -30.882 -12.092 1.00 84.06 786 SER A CA 1
ATOM 6256 C C . SER A 1 786 ? 27.004 -32.072 -11.127 1.00 84.06 786 SER A C 1
ATOM 6258 O O . SER A 1 786 ? 26.321 -32.095 -10.100 1.00 84.06 786 SER A O 1
ATOM 6260 N N . ASN A 1 787 ? 27.835 -33.068 -11.454 1.00 83.38 787 ASN A N 1
ATOM 6261 C CA . ASN A 1 787 ? 28.128 -34.221 -10.596 1.00 83.38 787 ASN A CA 1
ATOM 6262 C C . ASN A 1 787 ? 29.447 -34.068 -9.808 1.00 83.38 787 ASN A C 1
ATOM 6264 O O . ASN A 1 787 ? 29.740 -34.906 -8.952 1.00 83.38 787 ASN A O 1
ATOM 6268 N N . ASP A 1 788 ? 30.236 -33.014 -10.052 1.00 88.19 788 ASP A N 1
ATOM 6269 C CA . ASP A 1 788 ? 31.441 -32.720 -9.273 1.00 88.19 788 ASP A CA 1
ATOM 6270 C C . ASP A 1 788 ? 31.058 -32.107 -7.916 1.00 88.19 788 ASP A C 1
ATOM 6272 O O . ASP A 1 788 ? 30.802 -30.910 -7.767 1.00 88.19 788 ASP A O 1
ATOM 6276 N N . HIS A 1 789 ? 31.043 -32.958 -6.891 1.00 84.81 789 HIS A N 1
ATOM 6277 C CA . HIS A 1 789 ? 30.725 -32.568 -5.521 1.00 84.81 789 HIS A CA 1
ATOM 6278 C C . HIS A 1 789 ? 31.711 -31.535 -4.938 1.00 84.81 789 HIS A C 1
ATOM 6280 O O . HIS A 1 789 ? 31.325 -30.755 -4.067 1.00 84.81 789 HIS A O 1
ATOM 6286 N N . GLN A 1 790 ? 32.975 -31.501 -5.378 1.00 87.38 790 GLN A N 1
ATOM 6287 C CA . GLN A 1 790 ? 33.960 -30.538 -4.875 1.00 87.38 790 GLN A CA 1
ATOM 6288 C C . GLN A 1 790 ? 33.747 -29.159 -5.509 1.00 87.38 790 GLN A C 1
ATOM 6290 O O . GLN A 1 790 ? 33.746 -28.150 -4.795 1.00 87.38 790 GLN A O 1
ATOM 6295 N N . LEU A 1 791 ? 33.499 -29.112 -6.821 1.00 88.81 791 LEU A N 1
ATOM 6296 C CA . LEU A 1 791 ? 33.117 -27.886 -7.518 1.00 88.81 791 LEU A CA 1
ATOM 6297 C C . LEU A 1 791 ? 31.816 -27.315 -6.937 1.00 88.81 791 LEU A C 1
ATOM 6299 O O . LEU A 1 791 ? 31.792 -26.154 -6.524 1.00 88.81 791 LEU A O 1
ATOM 6303 N N . MET A 1 792 ? 30.774 -28.140 -6.807 1.00 89.12 792 MET A N 1
ATOM 6304 C CA . MET A 1 792 ? 29.481 -27.725 -6.255 1.00 89.12 792 MET A CA 1
ATOM 6305 C C . MET A 1 792 ? 29.585 -27.256 -4.794 1.00 89.12 792 MET A C 1
ATOM 6307 O O . MET A 1 792 ? 29.009 -26.226 -4.451 1.00 89.12 792 MET A O 1
ATOM 6311 N N . ALA A 1 793 ? 30.398 -27.907 -3.951 1.00 87.81 793 ALA A N 1
ATOM 6312 C CA . ALA A 1 793 ? 30.677 -27.424 -2.594 1.00 87.81 793 ALA A CA 1
ATOM 6313 C C . ALA A 1 793 ? 31.371 -26.049 -2.579 1.00 87.81 793 ALA A C 1
ATOM 6315 O O . ALA A 1 793 ? 31.065 -25.211 -1.727 1.00 87.81 793 ALA A O 1
ATOM 6316 N N . SER A 1 794 ? 32.293 -25.794 -3.517 1.00 89.62 794 SER A N 1
ATOM 6317 C CA . SER A 1 794 ? 32.974 -24.496 -3.624 1.00 89.62 794 SER A CA 1
ATOM 6318 C C . SER A 1 794 ? 32.020 -23.379 -4.071 1.00 89.62 794 SER A C 1
ATOM 6320 O O . SER A 1 794 ? 32.037 -22.293 -3.489 1.00 89.62 794 SER A O 1
ATOM 6322 N N . ILE A 1 795 ? 31.124 -23.674 -5.021 1.00 90.25 795 ILE A N 1
ATOM 6323 C CA . ILE A 1 795 ? 30.050 -22.776 -5.466 1.00 90.25 795 ILE A CA 1
ATOM 6324 C C . ILE A 1 795 ? 29.094 -22.484 -4.300 1.00 90.25 795 ILE A C 1
ATOM 6326 O O . ILE A 1 795 ? 28.809 -21.319 -4.028 1.00 90.25 795 ILE A O 1
ATOM 6330 N N . ALA A 1 796 ? 28.664 -23.508 -3.554 1.00 89.69 796 ALA A N 1
ATOM 6331 C CA . ALA A 1 796 ? 27.796 -23.359 -2.383 1.00 89.69 796 ALA A CA 1
ATOM 6332 C C . ALA A 1 796 ? 28.432 -22.476 -1.294 1.00 89.69 796 ALA A C 1
ATOM 6334 O O . ALA A 1 796 ? 27.797 -21.544 -0.802 1.00 89.69 796 ALA A O 1
ATOM 6335 N N . SER A 1 797 ? 29.714 -22.693 -0.979 1.00 89.06 797 SER A N 1
ATOM 6336 C CA . SER A 1 797 ? 30.443 -21.859 -0.016 1.00 89.06 797 SER A CA 1
ATOM 6337 C C . SER A 1 797 ? 30.555 -20.402 -0.481 1.00 89.06 797 SER A C 1
ATOM 6339 O O . SER A 1 797 ? 30.367 -19.484 0.319 1.00 89.06 797 SER A O 1
ATOM 6341 N N . GLN A 1 798 ? 30.788 -20.159 -1.776 1.00 89.31 798 GLN A N 1
ATOM 6342 C CA . GLN A 1 798 ? 30.826 -18.798 -2.314 1.00 89.31 798 GLN A CA 1
ATOM 6343 C C . GLN A 1 798 ? 29.434 -18.142 -2.356 1.00 89.31 798 GLN A C 1
ATOM 6345 O O . GLN A 1 798 ? 29.337 -16.934 -2.140 1.00 89.31 798 GLN A O 1
ATOM 6350 N N . LEU A 1 799 ? 28.353 -18.905 -2.562 1.00 91.69 799 LEU A N 1
ATOM 6351 C CA . LEU A 1 799 ? 26.973 -18.419 -2.417 1.00 91.69 799 LEU A CA 1
ATOM 6352 C C . LEU A 1 799 ? 26.684 -17.986 -0.972 1.00 91.69 799 LEU A C 1
ATOM 6354 O O . LEU A 1 799 ? 26.177 -16.882 -0.777 1.00 91.69 799 LEU A O 1
ATOM 6358 N N . MET A 1 800 ? 27.085 -18.780 0.032 1.00 88.88 800 MET A N 1
ATOM 6359 C CA . MET A 1 800 ? 26.970 -18.407 1.452 1.00 88.88 800 MET A CA 1
ATOM 6360 C C . MET A 1 800 ? 27.763 -17.132 1.779 1.00 88.88 800 MET A C 1
ATOM 6362 O O . MET A 1 800 ? 27.223 -16.222 2.400 1.00 88.88 800 MET A O 1
ATOM 6366 N N . GLN A 1 801 ? 29.015 -17.020 1.313 1.00 88.56 801 GLN A N 1
ATOM 6367 C CA . GLN A 1 801 ? 29.835 -15.803 1.472 1.00 88.56 801 GLN A CA 1
ATOM 6368 C C . GLN A 1 801 ? 29.251 -14.577 0.752 1.00 88.56 801 GLN A C 1
ATOM 6370 O O . GLN A 1 801 ? 29.578 -13.446 1.098 1.00 88.56 801 GLN A O 1
ATOM 6375 N N . SER A 1 802 ? 28.408 -14.796 -0.260 1.00 88.81 802 SER A N 1
ATOM 6376 C CA . SER A 1 802 ? 27.705 -13.744 -1.002 1.00 88.81 802 SER A CA 1
ATOM 6377 C C . SER A 1 802 ? 26.318 -13.430 -0.420 1.00 88.81 802 SER A C 1
ATOM 6379 O O . SER A 1 802 ? 25.586 -12.650 -1.023 1.00 88.81 802 SER A O 1
ATOM 6381 N N . HIS A 1 803 ? 25.943 -14.048 0.708 1.00 88.75 803 HIS A N 1
ATOM 6382 C CA . HIS A 1 803 ? 24.611 -13.987 1.327 1.00 88.75 803 HIS A CA 1
ATOM 6383 C C . HIS A 1 803 ? 23.452 -14.463 0.419 1.00 88.75 803 HIS A C 1
ATOM 6385 O O . HIS A 1 803 ? 22.297 -14.103 0.630 1.00 88.75 803 HIS A O 1
ATOM 6391 N N . ILE A 1 804 ? 23.730 -15.311 -0.581 1.00 90.06 804 ILE A N 1
ATOM 6392 C CA . ILE A 1 804 ? 22.722 -15.887 -1.492 1.00 90.06 804 ILE A CA 1
ATOM 6393 C C . ILE A 1 804 ? 22.304 -17.267 -0.967 1.00 90.06 804 ILE A C 1
ATOM 6395 O O . ILE A 1 804 ? 22.611 -18.315 -1.545 1.00 90.06 804 ILE A O 1
ATOM 6399 N N . TYR A 1 805 ? 21.633 -17.261 0.182 1.00 91.50 805 TYR A N 1
ATOM 6400 C CA . TYR A 1 805 ? 21.371 -18.470 0.961 1.00 91.50 805 TYR A CA 1
ATOM 6401 C C . TYR A 1 805 ? 20.397 -19.452 0.300 1.00 91.50 805 TYR A C 1
ATOM 6403 O O . TYR A 1 805 ? 20.634 -20.653 0.367 1.00 91.50 805 TYR A O 1
ATOM 6411 N N . ASP A 1 806 ? 19.363 -18.988 -0.409 1.00 88.38 806 ASP A N 1
ATOM 6412 C CA . ASP A 1 806 ? 18.380 -19.887 -1.042 1.00 88.38 806 ASP A CA 1
ATOM 6413 C C . ASP A 1 806 ? 19.003 -20.821 -2.079 1.00 88.38 806 ASP A C 1
ATOM 6415 O O . ASP A 1 806 ? 18.671 -22.005 -2.142 1.00 88.38 806 ASP A O 1
ATOM 6419 N N . LYS A 1 807 ? 19.927 -20.291 -2.891 1.00 89.06 807 LYS A N 1
ATOM 6420 C CA . LYS A 1 807 ? 20.638 -21.071 -3.910 1.00 89.06 807 LYS A CA 1
ATOM 6421 C C . LYS A 1 807 ? 21.716 -21.958 -3.299 1.00 89.06 807 LYS A C 1
ATOM 6423 O O . LYS A 1 807 ? 21.946 -23.044 -3.820 1.00 89.06 807 LYS A O 1
ATOM 6428 N N . ALA A 1 808 ? 22.330 -21.543 -2.188 1.00 89.56 808 ALA A N 1
ATOM 6429 C CA . ALA A 1 808 ? 23.199 -22.421 -1.408 1.00 89.56 808 ALA A CA 1
ATOM 6430 C C . ALA A 1 808 ? 22.404 -23.595 -0.802 1.00 89.56 808 ALA A C 1
ATOM 6432 O O . ALA A 1 808 ? 22.836 -24.738 -0.911 1.00 89.56 808 ALA A O 1
ATOM 6433 N N . GLY A 1 809 ? 21.217 -23.332 -0.244 1.00 89.88 809 GLY A N 1
ATOM 6434 C CA . GLY A 1 809 ? 20.318 -24.343 0.317 1.00 89.88 809 GLY A CA 1
ATOM 6435 C C . GLY A 1 809 ? 19.837 -25.355 -0.723 1.00 89.88 809 GLY A C 1
ATOM 6436 O O . GLY A 1 809 ? 20.014 -26.553 -0.521 1.00 89.88 809 GLY A O 1
ATOM 6437 N N . GLU A 1 810 ? 19.334 -24.888 -1.874 1.00 88.50 810 GLU A N 1
ATOM 6438 C CA . GLU A 1 810 ? 18.929 -25.756 -2.998 1.00 88.50 810 GLU A CA 1
ATOM 6439 C C . GLU A 1 810 ? 20.091 -26.636 -3.500 1.00 88.50 810 GLU A C 1
ATOM 6441 O O . GLU A 1 810 ? 19.900 -27.802 -3.855 1.00 88.50 810 GLU A O 1
ATOM 6446 N N . LEU A 1 811 ? 21.313 -26.095 -3.504 1.00 89.31 811 LEU A N 1
ATOM 6447 C CA . LEU A 1 811 ? 22.517 -26.807 -3.924 1.00 89.31 811 LEU A CA 1
ATOM 6448 C C . LEU A 1 811 ? 22.962 -27.859 -2.895 1.00 89.31 811 LEU A C 1
ATOM 6450 O O . LEU A 1 811 ? 23.234 -28.999 -3.272 1.00 89.31 811 LEU A O 1
ATOM 6454 N N . TYR A 1 812 ? 22.969 -27.526 -1.601 1.00 90.62 812 TYR A N 1
ATOM 6455 C CA . TYR A 1 812 ? 23.244 -28.493 -0.534 1.00 90.62 812 TYR A CA 1
ATOM 6456 C C . TYR A 1 812 ? 22.176 -29.591 -0.452 1.00 90.62 812 TYR A C 1
ATOM 6458 O O . TYR A 1 812 ? 22.513 -30.751 -0.225 1.00 90.62 812 TYR A O 1
ATOM 6466 N N . GLU A 1 813 ? 20.909 -29.271 -0.722 1.00 88.44 813 GLU A N 1
ATOM 6467 C CA . GLU A 1 813 ? 19.820 -30.246 -0.826 1.00 88.44 813 GLU A CA 1
ATOM 6468 C C . GLU A 1 813 ? 20.053 -31.231 -1.988 1.00 88.44 813 GLU A C 1
ATOM 6470 O O . GLU A 1 813 ? 19.938 -32.445 -1.800 1.00 88.44 813 GLU A O 1
ATOM 6475 N N . HIS A 1 814 ? 20.491 -30.743 -3.159 1.00 86.44 814 HIS A N 1
ATOM 6476 C CA . HIS A 1 814 ? 20.906 -31.597 -4.281 1.00 86.44 814 HIS A CA 1
ATOM 6477 C C . HIS A 1 814 ? 22.121 -32.479 -3.931 1.00 86.44 814 HIS A C 1
ATOM 6479 O O . HIS A 1 814 ? 22.159 -33.660 -4.283 1.00 86.44 814 HIS A O 1
ATOM 6485 N N . MET A 1 815 ? 23.087 -31.935 -3.183 1.00 86.38 815 MET A N 1
ATOM 6486 C CA . MET A 1 815 ? 24.245 -32.667 -2.649 1.00 86.38 815 MET A CA 1
ATOM 6487 C C . MET A 1 815 ? 23.893 -33.620 -1.488 1.00 86.38 815 MET A C 1
ATOM 6489 O O . MET A 1 815 ? 24.727 -34.439 -1.107 1.00 86.38 815 MET A O 1
ATOM 6493 N N . ARG A 1 816 ? 22.659 -33.565 -0.960 1.00 86.44 816 ARG A N 1
ATOM 6494 C CA . ARG A 1 816 ? 22.161 -34.300 0.223 1.00 86.44 816 ARG A CA 1
ATOM 6495 C C . ARG A 1 816 ? 22.823 -33.926 1.556 1.00 86.44 816 ARG A C 1
ATOM 6497 O O . ARG A 1 816 ? 22.751 -34.690 2.517 1.00 86.44 816 ARG A O 1
ATOM 6504 N N . ASP A 1 817 ? 23.420 -32.742 1.637 1.00 88.69 817 ASP A N 1
ATOM 6505 C CA . ASP A 1 817 ? 23.945 -32.156 2.874 1.00 88.69 817 ASP A CA 1
ATOM 6506 C C . ASP A 1 817 ? 22.829 -31.362 3.574 1.00 88.69 817 ASP A C 1
ATOM 6508 O O . ASP A 1 817 ? 22.777 -30.131 3.555 1.00 88.69 817 ASP A O 1
ATOM 6512 N N . PHE A 1 818 ? 21.856 -32.093 4.127 1.00 89.69 818 PHE A N 1
ATOM 6513 C CA . PHE A 1 818 ? 20.631 -31.492 4.664 1.00 89.69 818 PHE A CA 1
ATOM 6514 C C . PHE A 1 818 ? 20.879 -30.577 5.868 1.00 89.69 818 PHE A C 1
ATOM 6516 O O . PHE A 1 818 ? 20.102 -29.654 6.091 1.00 89.69 818 PHE A O 1
ATOM 6523 N N . GLU A 1 819 ? 21.958 -30.787 6.626 1.00 89.44 819 GLU A N 1
ATOM 6524 C CA . GLU A 1 819 ? 22.287 -29.938 7.773 1.00 89.44 819 GLU A CA 1
ATOM 6525 C C . GLU A 1 819 ? 22.740 -28.541 7.327 1.00 89.44 819 GLU A C 1
ATOM 6527 O O . GLU A 1 819 ? 22.185 -27.549 7.802 1.00 89.44 819 GLU A O 1
ATOM 6532 N N . LYS A 1 820 ? 23.638 -28.445 6.334 1.00 88.88 820 LYS A N 1
ATOM 6533 C CA . LYS A 1 820 ? 24.007 -27.145 5.744 1.00 88.88 820 LYS A CA 1
ATOM 6534 C C . LYS A 1 820 ? 22.873 -26.518 4.940 1.00 88.88 820 LYS A C 1
ATOM 6536 O O . LYS A 1 820 ? 22.759 -25.296 4.912 1.00 88.88 820 LYS A O 1
ATOM 6541 N N . ALA A 1 821 ? 22.016 -27.322 4.306 1.00 91.06 821 ALA A N 1
ATOM 6542 C CA . ALA A 1 821 ? 20.828 -26.807 3.627 1.00 91.06 821 ALA A CA 1
ATOM 6543 C C . ALA A 1 821 ? 19.851 -26.144 4.616 1.00 91.06 821 ALA A C 1
ATOM 6545 O O . ALA A 1 821 ? 19.374 -25.043 4.348 1.00 91.06 821 ALA A O 1
ATOM 6546 N N . LEU A 1 822 ? 19.611 -26.759 5.783 1.00 90.31 822 LEU A N 1
ATOM 6547 C CA . LEU A 1 822 ? 18.819 -26.166 6.868 1.00 90.31 822 LEU A CA 1
ATOM 6548 C C . LEU A 1 822 ? 19.454 -24.881 7.414 1.00 90.31 822 LEU A C 1
ATOM 6550 O O . LEU A 1 822 ? 18.749 -23.886 7.584 1.00 90.31 822 LEU A O 1
ATOM 6554 N N . GLU A 1 823 ? 20.769 -24.878 7.651 1.00 89.69 823 GLU A N 1
ATOM 6555 C CA . GLU A 1 823 ? 21.506 -23.680 8.078 1.00 89.69 823 GLU A CA 1
ATOM 6556 C C . GLU A 1 823 ? 21.365 -22.543 7.051 1.00 89.69 823 GLU A C 1
ATOM 6558 O O . GLU A 1 823 ? 21.077 -21.405 7.417 1.00 89.69 823 GLU A O 1
ATOM 6563 N N . CYS A 1 824 ? 21.483 -22.851 5.754 1.00 91.50 824 CYS A N 1
ATOM 6564 C CA . CYS A 1 824 ? 21.265 -21.882 4.683 1.00 91.50 824 CYS A CA 1
ATOM 6565 C C . CYS A 1 824 ? 19.829 -21.348 4.678 1.00 91.50 824 CYS A C 1
ATOM 6567 O O . CYS A 1 824 ? 19.653 -20.137 4.712 1.00 91.50 824 CYS A O 1
ATOM 6569 N N . TYR A 1 825 ? 18.802 -22.203 4.680 1.00 92.25 825 TYR A N 1
ATOM 6570 C CA . TYR A 1 825 ? 17.410 -21.731 4.662 1.00 92.25 825 TYR A CA 1
ATOM 6571 C C . TYR A 1 825 ? 17.033 -20.933 5.926 1.00 92.25 825 TYR A C 1
ATOM 6573 O O . TYR A 1 825 ? 16.252 -19.992 5.836 1.00 92.25 825 TYR A O 1
ATOM 6581 N N . THR A 1 826 ? 17.628 -21.243 7.085 1.00 89.38 826 THR A N 1
ATOM 6582 C CA . THR A 1 826 ? 17.436 -20.461 8.324 1.00 89.38 826 THR A CA 1
ATOM 6583 C C . THR A 1 826 ? 18.121 -19.092 8.227 1.00 89.38 826 THR A C 1
ATOM 6585 O O . THR A 1 826 ? 17.480 -18.069 8.447 1.00 89.38 826 THR A O 1
ATOM 6588 N N . ASN A 1 827 ? 19.391 -19.043 7.804 1.00 88.69 827 ASN A N 1
ATOM 6589 C CA . ASN A 1 827 ? 20.127 -17.786 7.597 1.00 88.69 827 ASN A CA 1
ATOM 6590 C C . ASN A 1 827 ? 19.530 -16.918 6.472 1.00 88.69 827 ASN A C 1
ATOM 6592 O O . ASN A 1 827 ? 19.631 -15.695 6.511 1.00 88.69 827 ASN A O 1
ATOM 6596 N N . GLY A 1 828 ? 18.906 -17.549 5.475 1.00 87.19 828 GLY A N 1
ATOM 6597 C CA . GLY A 1 828 ? 18.167 -16.902 4.392 1.00 87.19 828 GLY A CA 1
ATOM 6598 C C . GLY A 1 828 ? 16.731 -16.512 4.742 1.00 87.19 828 GLY A C 1
ATOM 6599 O O . GLY A 1 828 ? 16.023 -16.048 3.856 1.00 87.19 828 GLY A O 1
ATOM 6600 N N . GLN A 1 829 ? 16.287 -16.727 5.988 1.00 89.44 829 GLN A N 1
ATOM 6601 C CA . GLN A 1 829 ? 14.926 -16.445 6.470 1.00 89.44 829 GLN A CA 1
ATOM 6602 C C . GLN A 1 829 ? 13.810 -17.179 5.689 1.00 89.44 829 GLN A C 1
ATOM 6604 O O . GLN A 1 829 ? 12.622 -16.895 5.850 1.00 89.44 829 GLN A O 1
ATOM 6609 N N . THR A 1 830 ? 14.145 -18.198 4.889 1.00 89.31 830 THR A N 1
ATOM 6610 C CA . THR A 1 830 ? 13.187 -19.014 4.128 1.00 89.31 830 THR A CA 1
ATOM 6611 C C . THR A 1 830 ? 12.681 -20.210 4.940 1.00 89.31 830 THR A C 1
ATOM 6613 O O . THR A 1 830 ? 12.697 -21.365 4.499 1.00 89.31 830 THR A O 1
ATOM 6616 N N . PHE A 1 831 ? 12.141 -19.907 6.129 1.00 90.38 831 PHE A N 1
ATOM 6617 C CA . PHE A 1 831 ? 11.611 -20.863 7.112 1.00 90.38 831 PHE A CA 1
ATOM 6618 C C . PHE A 1 831 ? 10.651 -21.902 6.512 1.00 90.38 831 PHE A C 1
ATOM 6620 O O . PHE A 1 831 ? 10.757 -23.082 6.831 1.00 90.38 831 PHE A O 1
ATOM 6627 N N . ASN A 1 832 ? 9.803 -21.513 5.552 1.00 88.81 832 ASN A N 1
ATOM 6628 C CA . ASN A 1 832 ? 8.950 -22.426 4.777 1.00 88.81 832 ASN A CA 1
ATOM 6629 C C . ASN A 1 832 ? 9.703 -23.648 4.209 1.00 88.81 832 ASN A C 1
ATOM 6631 O O . ASN A 1 832 ? 9.228 -24.780 4.318 1.00 88.81 832 ASN A O 1
ATOM 6635 N N . LYS A 1 833 ? 10.868 -23.426 3.583 1.00 88.75 833 LYS A N 1
ATOM 6636 C CA . LYS A 1 833 ? 11.712 -24.501 3.038 1.00 88.75 833 LYS A CA 1
ATOM 6637 C C . LYS A 1 833 ? 12.460 -25.225 4.154 1.00 88.75 833 LYS A C 1
ATOM 6639 O O . LYS A 1 833 ? 12.500 -26.454 4.145 1.00 88.75 833 LYS A O 1
ATOM 6644 N N . ALA A 1 834 ? 12.991 -24.481 5.130 1.00 89.50 834 ALA A N 1
ATOM 6645 C CA . ALA A 1 834 ? 13.683 -25.052 6.285 1.00 89.50 834 ALA A CA 1
ATOM 6646 C C . ALA A 1 834 ? 12.799 -26.068 7.028 1.00 89.50 834 ALA A C 1
ATOM 6648 O O . ALA A 1 834 ? 13.231 -27.179 7.305 1.00 89.50 834 ALA A O 1
ATOM 6649 N N . ILE A 1 835 ? 11.532 -25.739 7.273 1.00 90.31 835 ILE A N 1
ATOM 6650 C CA . ILE A 1 835 ? 10.574 -26.587 7.988 1.00 90.31 835 ILE A CA 1
ATOM 6651 C C . ILE A 1 835 ? 10.137 -27.788 7.148 1.00 90.31 835 ILE A C 1
ATOM 6653 O O . ILE A 1 835 ? 10.058 -28.897 7.674 1.00 90.31 835 ILE A O 1
ATOM 6657 N N . GLN A 1 836 ? 9.901 -27.623 5.841 1.00 89.00 836 GLN A N 1
ATOM 6658 C CA . GLN A 1 836 ? 9.619 -28.760 4.952 1.00 89.00 836 GLN A CA 1
ATOM 6659 C C . GLN A 1 836 ? 10.780 -29.764 4.932 1.00 89.00 836 GLN A C 1
ATOM 6661 O O . GLN A 1 836 ? 10.546 -30.972 4.999 1.00 89.00 836 GLN A O 1
ATOM 6666 N N . LEU A 1 837 ? 12.020 -29.269 4.907 1.00 90.19 837 LEU A N 1
ATOM 6667 C CA . LEU A 1 837 ? 13.216 -30.099 4.988 1.00 90.19 837 LEU A CA 1
ATOM 6668 C C . LEU A 1 837 ? 13.389 -30.718 6.386 1.00 90.19 837 LEU A C 1
ATOM 6670 O O . LEU A 1 837 ? 13.659 -31.913 6.490 1.00 90.19 837 LEU A O 1
ATOM 6674 N N . ALA A 1 838 ? 13.168 -29.959 7.462 1.00 90.88 838 ALA A N 1
ATOM 6675 C CA . ALA A 1 838 ? 13.273 -30.436 8.841 1.00 90.88 838 ALA A CA 1
ATOM 6676 C C . ALA A 1 838 ? 12.245 -31.536 9.144 1.00 90.88 838 ALA A C 1
ATOM 6678 O O . ALA A 1 838 ? 12.611 -32.572 9.691 1.00 90.88 838 ALA A O 1
ATOM 6679 N N . ARG A 1 839 ? 10.993 -31.402 8.682 1.00 90.06 839 ARG A N 1
ATOM 6680 C CA . ARG A 1 839 ? 9.952 -32.445 8.802 1.00 90.06 839 ARG A CA 1
ATOM 6681 C C . ARG A 1 839 ? 10.368 -33.792 8.174 1.00 90.06 839 ARG A C 1
ATOM 6683 O O . ARG A 1 839 ? 9.814 -34.819 8.557 1.00 90.06 839 ARG A O 1
ATOM 6690 N N . PHE A 1 840 ? 11.333 -33.807 7.246 1.00 87.06 840 PHE A N 1
ATOM 6691 C CA . PHE A 1 840 ? 11.907 -35.028 6.661 1.00 87.06 840 PHE A CA 1
ATOM 6692 C C . PHE A 1 840 ? 13.252 -35.448 7.286 1.00 87.06 840 PHE A C 1
ATOM 6694 O O . PHE A 1 840 ? 13.461 -36.637 7.520 1.00 87.06 840 PHE A O 1
ATOM 6701 N N . ALA A 1 841 ? 14.166 -34.503 7.524 1.00 87.50 841 ALA A N 1
ATOM 6702 C CA . ALA A 1 841 ? 15.564 -34.777 7.870 1.00 87.50 841 ALA A CA 1
ATOM 6703 C C . ALA A 1 841 ? 15.921 -34.563 9.355 1.00 87.50 841 ALA A C 1
ATOM 6705 O O . ALA A 1 841 ? 16.870 -35.181 9.830 1.00 87.50 841 ALA A O 1
ATOM 6706 N N . ALA A 1 842 ? 15.195 -33.693 10.064 1.00 89.62 842 ALA A N 1
ATOM 6707 C CA . ALA A 1 842 ? 15.472 -33.276 11.444 1.00 89.62 842 ALA A CA 1
ATOM 6708 C C . ALA A 1 842 ? 14.176 -32.841 12.178 1.00 89.62 842 ALA A C 1
ATOM 6710 O O . ALA A 1 842 ? 13.999 -31.647 12.458 1.00 89.62 842 ALA A O 1
ATOM 6711 N N . PRO A 1 843 ? 13.213 -33.756 12.439 1.00 90.00 843 PRO A N 1
ATOM 6712 C CA . PRO A 1 843 ? 11.898 -33.394 12.981 1.00 90.00 843 PRO A CA 1
ATOM 6713 C C . PRO A 1 843 ? 11.961 -32.690 14.343 1.00 90.00 843 PRO A C 1
ATOM 6715 O O . PRO A 1 843 ? 11.103 -31.871 14.657 1.00 90.00 843 PRO A O 1
ATOM 6718 N N . GLU A 1 844 ? 12.999 -32.962 15.134 1.00 8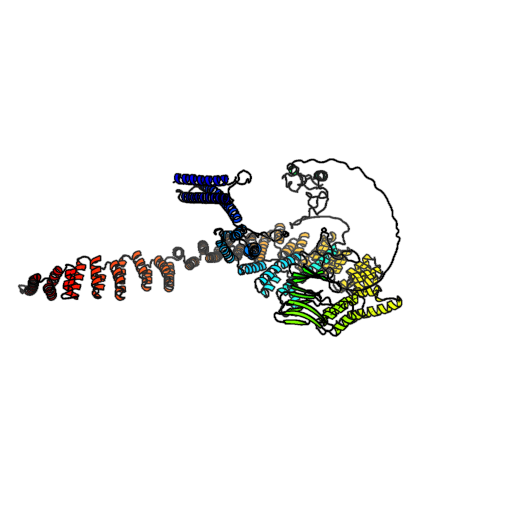9.31 844 GLU A N 1
ATOM 6719 C CA . GLU A 1 844 ? 13.266 -32.323 16.423 1.00 89.31 844 GLU A CA 1
ATOM 6720 C C . GLU A 1 844 ? 13.548 -30.816 16.316 1.00 89.31 844 GLU A C 1
ATOM 6722 O O . GLU A 1 844 ? 13.283 -30.078 17.263 1.00 89.31 844 GLU A O 1
ATOM 6727 N N . LYS A 1 845 ? 14.029 -30.336 15.159 1.00 89.94 845 LYS A N 1
ATOM 6728 C CA . LYS A 1 845 ? 14.267 -28.904 14.915 1.00 89.94 845 LYS A CA 1
ATOM 6729 C C . LYS A 1 845 ? 12.992 -28.148 14.519 1.00 89.94 845 LYS A C 1
ATOM 6731 O O . LYS A 1 845 ? 12.996 -26.923 14.579 1.00 89.94 845 LYS A O 1
ATOM 6736 N N . VAL A 1 846 ? 11.902 -28.835 14.150 1.00 91.88 846 VAL A N 1
ATOM 6737 C CA . VAL A 1 846 ? 10.674 -28.198 13.625 1.00 91.88 846 VAL A CA 1
ATOM 6738 C C . VAL A 1 846 ? 10.073 -27.213 14.626 1.00 91.88 846 VAL A C 1
ATOM 6740 O O . VAL A 1 846 ? 9.867 -26.067 14.260 1.00 91.88 846 VAL A O 1
ATOM 6743 N N . VAL A 1 847 ? 9.879 -27.606 15.889 1.00 92.56 847 VAL A N 1
ATOM 6744 C CA . VAL A 1 847 ? 9.293 -26.732 16.931 1.00 92.56 847 VAL A CA 1
ATOM 6745 C C . VAL A 1 847 ? 10.105 -25.441 17.110 1.00 92.56 847 VAL A C 1
ATOM 6747 O O . VAL A 1 847 ? 9.537 -24.356 17.180 1.00 92.56 847 VAL A O 1
ATOM 6750 N N . SER A 1 848 ? 11.439 -25.541 17.110 1.00 92.31 848 SER A N 1
ATOM 6751 C CA . SER A 1 848 ? 12.316 -24.368 17.223 1.00 92.31 848 SER A CA 1
ATOM 6752 C C . SER A 1 848 ? 12.312 -23.499 15.960 1.00 92.31 848 SER A C 1
ATOM 6754 O O . SER A 1 848 ? 12.457 -22.285 16.065 1.00 92.31 848 SER A O 1
ATOM 6756 N N . LEU A 1 849 ? 12.128 -24.090 14.774 1.00 92.69 849 LEU A N 1
ATOM 6757 C CA . LEU A 1 849 ? 12.008 -23.346 13.518 1.00 92.69 849 LEU A CA 1
ATOM 6758 C C . LEU A 1 849 ? 10.648 -22.646 13.378 1.00 92.69 849 LEU A C 1
ATOM 6760 O O . LEU A 1 849 ? 10.624 -21.524 12.886 1.00 92.69 849 LEU A O 1
ATOM 6764 N N . GLU A 1 850 ? 9.545 -23.257 13.826 1.00 93.44 850 GLU A N 1
ATOM 6765 C CA . GLU A 1 850 ? 8.235 -22.588 13.903 1.00 93.44 850 GLU A CA 1
ATOM 6766 C C . GLU A 1 850 ? 8.302 -21.402 14.887 1.00 93.44 850 GLU A C 1
ATOM 6768 O O . GLU A 1 850 ? 7.839 -20.311 14.563 1.00 93.44 850 GLU A O 1
ATOM 6773 N N . GLU A 1 851 ? 8.963 -21.552 16.045 1.00 94.06 851 GLU A N 1
ATOM 6774 C CA . GLU A 1 851 ? 9.150 -20.435 16.985 1.00 94.06 851 GLU A CA 1
ATOM 6775 C C . GLU A 1 851 ? 10.008 -19.304 16.394 1.00 94.06 851 GLU A C 1
ATOM 6777 O O . GLU A 1 851 ? 9.614 -18.141 16.459 1.00 94.06 851 GLU A O 1
ATOM 6782 N N . GLN A 1 852 ? 11.148 -19.632 15.772 1.00 93.94 852 GLN A N 1
ATOM 6783 C CA . GLN A 1 852 ? 12.009 -18.647 15.102 1.00 93.94 852 GLN A CA 1
ATOM 6784 C C . GLN A 1 852 ? 11.296 -17.944 13.941 1.00 93.94 852 GLN A C 1
ATOM 6786 O O . GLN A 1 852 ? 11.526 -16.758 13.707 1.00 93.94 852 GLN A O 1
ATOM 6791 N N . TRP A 1 853 ? 10.419 -18.650 13.223 1.00 93.50 853 TRP A N 1
ATOM 6792 C CA . TRP A 1 853 ? 9.604 -18.056 12.169 1.00 93.50 853 TRP A CA 1
ATOM 6793 C C . TRP A 1 853 ? 8.544 -17.113 12.750 1.00 93.50 853 TRP A C 1
ATOM 6795 O O . TRP A 1 853 ? 8.380 -16.007 12.240 1.00 93.50 853 TRP A O 1
ATOM 6805 N N . GLY A 1 854 ? 7.889 -17.490 13.852 1.00 93.31 854 GLY A N 1
ATOM 6806 C CA . GLY A 1 854 ? 7.005 -16.597 14.603 1.00 93.31 854 GLY A CA 1
ATOM 6807 C C . GLY A 1 854 ? 7.723 -15.321 15.060 1.00 93.31 854 GLY A C 1
ATOM 6808 O O . GLY A 1 854 ? 7.246 -14.221 14.787 1.00 93.31 854 GLY A O 1
ATOM 6809 N N . ASP A 1 855 ? 8.907 -15.453 15.670 1.00 93.56 855 ASP A N 1
ATOM 6810 C CA . ASP A 1 855 ? 9.731 -14.316 16.112 1.00 93.56 855 ASP A CA 1
ATOM 6811 C C . ASP A 1 855 ? 10.158 -13.421 14.928 1.00 93.56 855 ASP A C 1
ATOM 6813 O O . ASP A 1 855 ? 10.117 -12.192 15.027 1.00 93.56 855 ASP A O 1
ATOM 6817 N N . TYR A 1 856 ? 10.512 -14.014 13.780 1.00 93.00 856 TYR A N 1
ATOM 6818 C CA . TYR A 1 856 ? 10.827 -13.274 12.553 1.00 93.00 856 TYR A CA 1
ATOM 6819 C C . TYR A 1 856 ? 9.609 -12.511 12.006 1.00 93.00 856 TYR A C 1
ATOM 6821 O O . TYR A 1 856 ? 9.719 -11.320 11.710 1.00 93.00 856 TYR A O 1
ATOM 6829 N N . LEU A 1 857 ? 8.435 -13.145 11.938 1.00 92.56 857 LEU A N 1
ATOM 6830 C CA . LEU A 1 857 ? 7.194 -12.497 11.497 1.00 92.56 857 LEU A CA 1
ATOM 6831 C C . LEU A 1 857 ? 6.805 -11.326 12.410 1.00 92.56 857 LEU A C 1
ATOM 6833 O O . LEU A 1 857 ? 6.413 -10.275 11.908 1.00 92.56 857 LEU A O 1
ATOM 6837 N N . VAL A 1 858 ? 6.988 -11.457 13.729 1.00 92.06 858 VAL A N 1
ATOM 6838 C CA . VAL A 1 858 ? 6.825 -10.342 14.681 1.00 92.06 858 VAL A CA 1
ATOM 6839 C C . VAL A 1 858 ? 7.816 -9.208 14.393 1.00 92.06 858 VAL A C 1
ATOM 6841 O O . VAL A 1 858 ? 7.426 -8.044 14.458 1.00 92.06 858 VAL A O 1
ATOM 6844 N N . SER A 1 859 ? 9.067 -9.510 14.024 1.00 91.56 859 SER A N 1
ATOM 6845 C CA . SER A 1 859 ? 10.058 -8.475 13.677 1.00 91.56 859 SER A CA 1
ATOM 6846 C C . SER A 1 859 ? 9.730 -7.704 12.386 1.00 91.56 859 SER A C 1
ATOM 6848 O O . SER A 1 859 ? 10.066 -6.526 12.281 1.00 91.56 859 SER A O 1
ATOM 6850 N N . GLU A 1 860 ? 9.006 -8.331 11.452 1.00 90.94 860 GLU A N 1
ATOM 6851 C CA . GLU A 1 860 ? 8.448 -7.713 10.235 1.00 90.94 860 GLU A CA 1
ATOM 6852 C C . GLU A 1 860 ? 7.062 -7.058 10.472 1.00 90.94 860 GLU A C 1
ATOM 6854 O O . GLU A 1 860 ? 6.461 -6.511 9.547 1.00 90.94 860 GLU A O 1
ATOM 6859 N N . GLY A 1 861 ? 6.520 -7.116 11.698 1.00 88.62 861 GLY A N 1
ATOM 6860 C CA . GLY A 1 861 ? 5.201 -6.575 12.063 1.00 88.62 861 GLY A CA 1
ATOM 6861 C C . GLY A 1 861 ? 3.994 -7.438 11.656 1.00 88.62 861 GLY A C 1
ATOM 6862 O O . GLY A 1 861 ? 2.850 -7.005 11.800 1.00 88.62 861 GLY A O 1
ATOM 6863 N N . GLN A 1 862 ? 4.214 -8.663 11.171 1.00 91.12 862 GLN A N 1
ATOM 6864 C CA . GLN A 1 862 ? 3.175 -9.622 10.761 1.00 91.12 862 GLN A CA 1
ATOM 6865 C C . GLN A 1 862 ? 2.681 -10.447 11.960 1.00 91.12 862 GLN A C 1
ATOM 6867 O O . GLN A 1 862 ? 2.847 -11.669 12.043 1.00 91.12 862 GLN A O 1
ATOM 6872 N N . HIS A 1 863 ? 2.094 -9.748 12.933 1.00 91.56 863 HIS A N 1
ATOM 6873 C CA . HIS A 1 863 ? 1.642 -10.344 14.190 1.00 91.56 863 HIS A CA 1
ATOM 6874 C C . HIS A 1 863 ? 0.528 -11.386 13.988 1.00 91.56 863 HIS A C 1
ATOM 6876 O O . HIS A 1 863 ? 0.521 -12.397 14.682 1.00 91.56 863 HIS A O 1
ATOM 6882 N N . ASP A 1 864 ? -0.357 -11.201 13.007 1.00 90.88 864 ASP A N 1
ATOM 6883 C CA . ASP A 1 864 ? -1.463 -12.111 12.675 1.00 90.88 864 ASP A CA 1
ATOM 6884 C C . ASP A 1 864 ? -0.980 -13.481 12.165 1.00 90.88 864 ASP A C 1
ATOM 6886 O O . ASP A 1 864 ? -1.452 -14.528 12.616 1.00 90.88 864 ASP A O 1
ATOM 6890 N N . ALA A 1 865 ? 0.011 -13.486 11.269 1.00 90.94 865 ALA A N 1
ATOM 6891 C CA . ALA A 1 865 ? 0.626 -14.705 10.758 1.00 90.94 865 ALA A CA 1
ATOM 6892 C C . ALA A 1 865 ? 1.407 -15.447 11.857 1.00 90.94 865 ALA A C 1
ATOM 6894 O O . ALA A 1 865 ? 1.323 -16.674 11.958 1.00 90.94 865 ALA A O 1
ATOM 6895 N N . SER A 1 866 ? 2.122 -14.706 12.714 1.00 93.38 866 SER A N 1
ATOM 6896 C CA . SER A 1 866 ? 2.973 -15.279 13.767 1.00 93.38 866 SER A CA 1
ATOM 6897 C C . SER A 1 866 ? 2.209 -16.115 14.804 1.00 93.38 866 SER A C 1
ATOM 6899 O O . SER A 1 866 ? 2.759 -17.093 15.308 1.00 93.38 866 SER A O 1
ATOM 6901 N N . ILE A 1 867 ? 0.928 -15.806 15.068 1.00 92.19 867 ILE A N 1
ATOM 6902 C CA . ILE A 1 867 ? 0.084 -16.528 16.039 1.00 92.19 867 ILE A CA 1
ATOM 6903 C C . ILE A 1 867 ? 0.069 -18.030 15.741 1.00 92.19 867 ILE A C 1
ATOM 6905 O O . ILE A 1 867 ? 0.305 -18.833 16.639 1.00 92.19 867 ILE A O 1
ATOM 6909 N N . ASN A 1 868 ? -0.165 -18.423 14.484 1.00 92.56 868 ASN A N 1
ATOM 6910 C CA . ASN A 1 868 ? -0.251 -19.840 14.118 1.00 92.56 868 ASN A CA 1
ATOM 6911 C C . ASN A 1 868 ? 1.088 -20.563 14.330 1.00 92.56 868 ASN A C 1
ATOM 6913 O O . ASN A 1 868 ? 1.101 -21.675 14.849 1.00 92.56 868 ASN A O 1
ATOM 6917 N N . HIS A 1 869 ? 2.208 -19.913 14.002 1.00 92.88 869 HIS A N 1
ATOM 6918 C CA . HIS A 1 869 ? 3.545 -20.480 14.193 1.00 92.88 869 HIS A CA 1
ATOM 6919 C C . HIS A 1 869 ? 3.910 -20.606 15.677 1.00 92.88 869 HIS A C 1
ATOM 6921 O O . HIS A 1 869 ? 4.429 -21.640 16.095 1.00 92.88 869 HIS A O 1
ATOM 6927 N N . PHE A 1 870 ? 3.548 -19.627 16.513 1.00 95.12 870 PHE A N 1
ATOM 6928 C CA . PHE A 1 870 ? 3.700 -19.752 17.965 1.00 95.12 870 PHE A CA 1
ATOM 6929 C C . PHE A 1 870 ? 2.800 -20.839 18.566 1.00 95.12 870 PHE A C 1
ATOM 6931 O O . PHE A 1 870 ? 3.221 -21.507 19.509 1.00 95.12 870 PHE A O 1
ATOM 6938 N N . LEU A 1 871 ? 1.599 -21.064 18.023 1.00 92.44 871 LEU A N 1
ATOM 6939 C CA . LEU A 1 871 ? 0.731 -22.172 18.435 1.00 92.44 871 LEU A CA 1
ATOM 6940 C C . LEU A 1 871 ? 1.291 -23.539 18.003 1.00 92.44 871 LEU A C 1
ATOM 6942 O O . LEU A 1 871 ? 1.321 -24.451 18.828 1.00 92.44 871 LEU A O 1
ATOM 6946 N N . GLU A 1 872 ? 1.805 -23.686 16.774 1.00 89.81 872 GLU A N 1
ATOM 6947 C CA . GLU A 1 872 ? 2.511 -24.906 16.331 1.00 89.81 872 GLU A CA 1
ATOM 6948 C C . GLU A 1 872 ? 3.795 -25.158 17.148 1.00 89.81 872 GLU A C 1
ATOM 6950 O O . GLU A 1 872 ? 4.130 -26.309 17.434 1.00 89.81 872 GLU A O 1
ATOM 6955 N N . ALA A 1 873 ? 4.465 -24.098 17.612 1.00 91.38 873 ALA A N 1
ATOM 6956 C CA . ALA A 1 873 ? 5.598 -24.172 18.535 1.00 91.38 873 ALA A CA 1
ATOM 6957 C C . ALA A 1 873 ? 5.213 -24.373 20.021 1.00 91.38 873 ALA A C 1
ATOM 6959 O O . ALA A 1 873 ? 6.097 -24.520 20.866 1.00 91.38 873 ALA A O 1
ATOM 6960 N N . ASN A 1 874 ? 3.918 -24.370 20.365 1.00 90.31 874 ASN A N 1
ATOM 6961 C CA . ASN A 1 874 ? 3.397 -24.398 21.742 1.00 90.31 874 ASN A CA 1
ATOM 6962 C C . ASN A 1 874 ? 3.895 -23.234 22.644 1.00 90.31 874 ASN A C 1
ATOM 6964 O O . ASN A 1 874 ? 3.936 -23.345 23.871 1.00 90.31 874 ASN A O 1
ATOM 6968 N N . SER A 1 875 ? 4.246 -22.090 22.049 1.00 92.62 875 SER A N 1
ATOM 6969 C CA . SER A 1 875 ? 4.708 -20.869 22.728 1.00 92.62 875 SER A CA 1
ATOM 6970 C C . SER A 1 875 ? 3.526 -19.925 23.014 1.00 92.62 875 SER A C 1
ATOM 6972 O O . SER A 1 875 ? 3.403 -18.833 22.454 1.00 92.62 875 SER A O 1
ATOM 6974 N N . LEU A 1 876 ? 2.603 -20.373 23.878 1.00 92.81 876 LEU A N 1
ATOM 6975 C CA . LEU A 1 876 ? 1.297 -19.725 24.107 1.00 92.81 876 LEU A CA 1
ATOM 6976 C C . LEU A 1 876 ? 1.391 -18.254 24.549 1.00 92.81 876 LEU A C 1
ATOM 6978 O O . LEU A 1 876 ? 0.575 -17.439 24.133 1.00 92.81 876 LEU A O 1
ATOM 6982 N N . VAL A 1 877 ? 2.402 -17.894 25.348 1.00 93.25 877 VAL A N 1
ATOM 6983 C CA . VAL A 1 877 ? 2.613 -16.510 25.819 1.00 93.25 877 VAL A CA 1
ATOM 6984 C C . VAL A 1 877 ? 2.947 -15.573 24.653 1.00 93.25 877 VAL A C 1
ATOM 6986 O O . VAL A 1 877 ? 2.381 -14.485 24.558 1.00 93.25 877 VAL A O 1
ATOM 6989 N N . LYS A 1 878 ? 3.810 -16.010 23.722 1.00 93.69 878 LYS A N 1
ATOM 6990 C CA . LYS A 1 878 ? 4.114 -15.254 22.496 1.00 93.69 878 LYS A CA 1
ATOM 6991 C C . LYS A 1 878 ? 2.896 -15.177 21.573 1.00 93.69 878 LYS A C 1
ATOM 6993 O O . LYS A 1 878 ? 2.624 -14.116 21.022 1.00 93.69 878 LYS A O 1
ATOM 6998 N N . ALA A 1 879 ? 2.129 -16.265 21.456 1.00 94.25 879 ALA A N 1
ATOM 6999 C CA . ALA A 1 879 ? 0.894 -16.292 20.671 1.00 94.25 879 ALA A CA 1
ATOM 7000 C C . ALA A 1 879 ? -0.173 -15.315 21.209 1.00 94.25 879 ALA A C 1
ATOM 7002 O O . ALA A 1 879 ? -0.810 -14.618 20.421 1.00 94.25 879 ALA A O 1
ATOM 7003 N N . ALA A 1 880 ? -0.345 -15.225 22.533 1.00 92.56 880 ALA A N 1
ATOM 7004 C CA . ALA A 1 880 ? -1.276 -14.292 23.173 1.00 92.56 880 ALA A CA 1
ATOM 7005 C C . ALA A 1 880 ? -0.854 -12.827 22.969 1.00 92.56 880 ALA A C 1
ATOM 7007 O O . ALA A 1 880 ? -1.672 -11.997 22.569 1.00 92.56 880 ALA A O 1
ATOM 7008 N N . GLU A 1 881 ? 0.431 -12.515 23.167 1.00 92.81 881 GLU A N 1
ATOM 7009 C CA . GLU A 1 881 ? 0.978 -11.174 22.929 1.00 92.81 881 GLU A CA 1
ATOM 7010 C C . GLU A 1 881 ? 0.847 -10.765 21.449 1.00 92.81 881 GLU A C 1
ATOM 7012 O O . GLU A 1 881 ? 0.384 -9.663 21.150 1.00 92.81 881 GLU A O 1
ATOM 7017 N N . ALA A 1 882 ? 1.153 -11.673 20.515 1.00 94.56 882 ALA A N 1
ATOM 7018 C CA . ALA A 1 882 ? 0.960 -11.452 19.083 1.00 94.56 882 ALA A CA 1
ATOM 7019 C C . ALA A 1 882 ? -0.518 -11.228 18.717 1.00 94.56 882 ALA A C 1
ATOM 7021 O O . ALA A 1 882 ? -0.822 -10.313 17.954 1.00 94.56 882 ALA A O 1
ATOM 7022 N N . ALA A 1 883 ? -1.453 -11.988 19.300 1.00 94.62 883 ALA A N 1
ATOM 7023 C CA . ALA A 1 883 ? -2.889 -11.800 19.081 1.00 94.62 883 ALA A CA 1
ATOM 7024 C C . ALA A 1 883 ? -3.398 -10.439 19.591 1.00 94.62 883 ALA A C 1
ATOM 7026 O O . ALA A 1 883 ? -4.226 -9.808 18.931 1.00 94.62 883 ALA A O 1
ATOM 7027 N N . ILE A 1 884 ? -2.874 -9.948 20.720 1.00 93.06 884 ILE A N 1
ATOM 7028 C CA . ILE A 1 884 ? -3.170 -8.600 21.234 1.00 93.06 884 ILE A CA 1
ATOM 7029 C C . ILE A 1 884 ? -2.608 -7.522 20.296 1.00 93.06 884 ILE A C 1
ATOM 7031 O O . ILE A 1 884 ? -3.319 -6.576 19.955 1.00 93.06 884 ILE A O 1
ATOM 7035 N N . GLN A 1 885 ? -1.368 -7.675 19.821 1.00 92.38 885 GLN A N 1
ATOM 7036 C CA . GLN A 1 885 ? -0.735 -6.728 18.890 1.00 92.38 885 GLN A CA 1
ATOM 7037 C C . GLN A 1 885 ? -1.432 -6.709 17.515 1.00 92.38 885 GLN A C 1
ATOM 7039 O O . GLN A 1 885 ? -1.642 -5.636 16.947 1.00 92.38 885 GLN A O 1
ATOM 7044 N N . ALA A 1 886 ? -1.903 -7.865 17.038 1.00 92.31 886 ALA A N 1
ATOM 7045 C CA . ALA A 1 886 ? -2.754 -8.013 15.855 1.00 92.31 886 ALA A CA 1
ATOM 7046 C C . ALA A 1 886 ? -4.201 -7.503 16.052 1.00 92.31 886 ALA A C 1
ATOM 7048 O O . ALA A 1 886 ? -4.966 -7.454 15.090 1.00 92.31 886 ALA A O 1
ATOM 7049 N N . LYS A 1 887 ? -4.588 -7.109 17.278 1.00 91.69 887 LYS A N 1
ATOM 7050 C CA . LYS A 1 887 ? -5.957 -6.713 17.676 1.00 91.69 887 LYS A CA 1
ATOM 7051 C C . LYS A 1 887 ? -7.007 -7.819 17.489 1.00 91.69 887 LYS A C 1
ATOM 7053 O O . LYS A 1 887 ? -8.203 -7.543 17.400 1.00 91.69 887 LYS A O 1
ATOM 7058 N N . GLU A 1 888 ? -6.590 -9.082 17.480 1.00 92.00 888 GLU A N 1
ATOM 7059 C CA . GLU A 1 888 ? -7.476 -10.246 17.408 1.00 92.00 888 GLU A CA 1
ATOM 7060 C C . GLU A 1 888 ? -7.937 -10.681 18.809 1.00 92.00 888 GLU A C 1
ATOM 7062 O O . GLU A 1 888 ? -7.744 -11.820 19.236 1.00 92.00 888 GLU A O 1
ATOM 7067 N N . TRP A 1 889 ? -8.581 -9.763 19.537 1.00 91.12 889 TRP A N 1
ATOM 7068 C CA . TRP A 1 889 ? -8.962 -9.918 20.950 1.00 91.12 889 TRP A CA 1
ATOM 7069 C C . TRP A 1 889 ? -9.731 -11.208 21.263 1.00 91.12 889 TRP A C 1
ATOM 7071 O O . TRP A 1 889 ? -9.522 -11.814 22.309 1.00 91.12 889 TRP A O 1
ATOM 7081 N N . GLY A 1 890 ? -10.593 -11.666 20.348 1.00 90.44 890 GLY A N 1
ATOM 7082 C CA . GLY A 1 890 ? -11.322 -12.928 20.501 1.00 90.44 890 GLY A CA 1
ATOM 7083 C C . GLY A 1 890 ? -10.425 -14.172 20.465 1.00 90.44 890 GLY A C 1
ATOM 7084 O O . GLY A 1 890 ? -10.682 -15.118 21.204 1.00 90.44 890 GLY A O 1
ATOM 7085 N N . LYS A 1 891 ? -9.353 -14.168 19.656 1.00 90.38 891 LYS A N 1
ATOM 7086 C CA . LYS A 1 891 ? -8.343 -15.239 19.674 1.00 90.38 891 LYS A CA 1
ATOM 7087 C C . LYS A 1 891 ? -7.412 -15.095 20.874 1.00 90.38 891 LYS A C 1
ATOM 7089 O O . LYS A 1 891 ? -7.052 -16.103 21.463 1.00 90.38 891 LYS A O 1
ATOM 7094 N N . ALA A 1 892 ? -7.066 -13.865 21.265 1.00 92.50 892 ALA A N 1
ATOM 7095 C CA . ALA A 1 892 ? -6.240 -13.617 22.445 1.00 92.50 892 ALA A CA 1
ATOM 7096 C C . ALA A 1 892 ? -6.850 -14.253 23.707 1.00 92.50 892 ALA A C 1
ATOM 7098 O O . ALA A 1 892 ? -6.152 -14.996 24.387 1.00 92.50 892 ALA A O 1
ATOM 7099 N N . VAL A 1 893 ? -8.156 -14.065 23.959 1.00 91.25 893 VAL A N 1
ATOM 7100 C CA . VAL A 1 893 ? -8.864 -14.744 25.067 1.00 91.25 893 VAL A CA 1
ATOM 7101 C C . VAL A 1 893 ? -8.741 -16.267 24.951 1.00 91.25 893 VAL A C 1
ATOM 7103 O O . VAL A 1 893 ? -8.242 -16.896 25.873 1.00 91.25 893 VAL A O 1
ATOM 7106 N N . GLN A 1 894 ? -9.064 -16.853 23.791 1.00 91.12 894 GLN A N 1
ATOM 7107 C CA . GLN A 1 894 ? -8.993 -18.310 23.578 1.00 91.12 894 GLN A CA 1
ATOM 7108 C C . GLN A 1 894 ? -7.594 -18.910 23.792 1.00 91.12 894 GLN A C 1
ATOM 7110 O O . GLN A 1 894 ? -7.476 -20.077 24.155 1.00 91.12 894 GLN A O 1
ATOM 7115 N N . ILE A 1 895 ? -6.530 -18.146 23.530 1.00 91.25 895 ILE A N 1
ATOM 7116 C CA . ILE A 1 895 ? -5.149 -18.578 23.777 1.00 91.25 895 ILE A CA 1
ATOM 7117 C C . ILE A 1 895 ? -4.833 -18.489 25.276 1.00 91.25 895 ILE A C 1
ATOM 7119 O O . ILE A 1 895 ? -4.223 -19.407 25.822 1.00 91.25 895 ILE A O 1
ATOM 7123 N N . VAL A 1 896 ? -5.272 -17.419 25.946 1.00 90.62 896 VAL A N 1
ATOM 7124 C CA . VAL A 1 896 ? -5.066 -17.201 27.387 1.00 90.62 896 VAL A CA 1
ATOM 7125 C C . VAL A 1 896 ? -5.858 -18.207 28.234 1.00 90.62 896 VAL A C 1
ATOM 7127 O O . VAL A 1 896 ? -5.303 -18.719 29.204 1.00 90.62 896 VAL A O 1
ATOM 7130 N N . ASP A 1 897 ? -7.064 -18.603 27.811 1.00 87.88 897 ASP A N 1
ATOM 7131 C CA . ASP A 1 897 ? -7.878 -19.669 28.429 1.00 87.88 897 ASP A CA 1
ATOM 7132 C C . ASP A 1 897 ? -7.112 -21.007 28.567 1.00 87.88 897 ASP A C 1
ATOM 7134 O O . ASP A 1 897 ? -7.413 -21.830 29.433 1.00 87.88 897 ASP A O 1
ATOM 7138 N N . VAL A 1 898 ? -6.125 -21.249 27.693 1.00 90.88 898 VAL A N 1
ATOM 7139 C CA . VAL A 1 898 ? -5.304 -22.474 27.655 1.00 90.88 898 VAL A CA 1
ATOM 7140 C C . VAL A 1 898 ? -4.023 -22.341 28.498 1.00 90.88 898 VAL A C 1
ATOM 7142 O O . VAL A 1 898 ? -3.395 -23.350 28.839 1.00 90.88 898 VAL A O 1
ATOM 7145 N N . ILE A 1 899 ? -3.625 -21.122 28.881 1.00 88.88 899 ILE A N 1
ATOM 7146 C CA . ILE A 1 899 ? -2.442 -20.876 29.716 1.00 88.88 899 ILE A CA 1
ATOM 7147 C C . ILE A 1 899 ? -2.741 -21.311 31.158 1.00 88.88 899 ILE A C 1
ATOM 7149 O O . ILE A 1 899 ? -3.580 -20.744 31.850 1.00 88.88 899 ILE A O 1
ATOM 7153 N N . GLN A 1 900 ? -2.008 -22.325 31.629 1.00 82.50 900 GLN A N 1
ATOM 7154 C CA . GLN A 1 900 ? -2.183 -22.903 32.971 1.00 82.50 900 GLN A CA 1
ATOM 7155 C C . GLN A 1 900 ? -1.676 -21.997 34.109 1.00 82.50 900 GLN A C 1
ATOM 7157 O O . GLN A 1 900 ? -2.023 -22.220 35.270 1.00 82.50 900 GLN A O 1
ATOM 7162 N N . ASP A 1 901 ? -0.837 -21.005 33.802 1.00 86.44 901 ASP A N 1
ATOM 7163 C CA . ASP A 1 901 ? -0.303 -20.062 34.786 1.00 86.44 901 ASP A CA 1
ATOM 7164 C C . ASP A 1 901 ? -1.284 -18.904 35.020 1.00 86.44 901 ASP A C 1
ATOM 7166 O O . ASP A 1 901 ? -1.375 -17.964 34.231 1.00 86.44 901 ASP A O 1
ATOM 7170 N N . SER A 1 902 ? -1.990 -18.970 36.149 1.00 81.69 902 SER A N 1
ATOM 7171 C CA . SER A 1 902 ? -2.969 -17.968 36.587 1.00 81.69 902 SER A CA 1
ATOM 7172 C C . SER A 1 902 ? -2.394 -16.545 36.702 1.00 81.69 902 SER A C 1
ATOM 7174 O O . SER A 1 902 ? -3.100 -15.577 36.423 1.00 81.69 902 SER A O 1
ATOM 7176 N N . HIS A 1 903 ? -1.109 -16.388 37.051 1.00 82.56 903 HIS A N 1
ATOM 7177 C CA . HIS A 1 903 ? -0.495 -15.062 37.169 1.00 82.56 903 HIS A CA 1
ATOM 7178 C C . HIS A 1 903 ? -0.219 -14.449 35.791 1.00 82.56 903 HIS A C 1
ATOM 7180 O O . HIS A 1 903 ? -0.393 -13.245 35.604 1.00 82.56 903 HIS A O 1
ATOM 7186 N N . ILE A 1 904 ? 0.213 -15.257 34.820 1.00 84.69 904 ILE A N 1
ATOM 7187 C CA . ILE A 1 904 ? 0.434 -14.785 33.447 1.00 84.69 904 ILE A CA 1
ATOM 7188 C C . ILE A 1 904 ? -0.910 -14.459 32.783 1.00 84.69 904 ILE A C 1
ATOM 7190 O O . ILE A 1 904 ? -1.050 -13.409 32.158 1.00 84.69 904 ILE A O 1
ATOM 7194 N N . SER A 1 905 ? -1.920 -15.313 32.971 1.00 86.69 905 SER A N 1
ATOM 7195 C CA . SER A 1 905 ? -3.259 -15.093 32.415 1.00 86.69 905 SER A CA 1
ATOM 7196 C C . SER A 1 905 ? -3.941 -13.839 32.978 1.00 86.69 905 SER A C 1
ATOM 7198 O O . SER A 1 905 ? -4.594 -13.123 32.223 1.00 86.69 905 SER A O 1
ATOM 7200 N N . SER A 1 906 ? -3.736 -13.512 34.262 1.00 87.62 906 SER A N 1
ATOM 7201 C CA . SER A 1 906 ? -4.270 -12.295 34.901 1.00 87.62 906 SER A CA 1
ATOM 7202 C C . SER A 1 906 ? -3.823 -10.991 34.212 1.00 87.62 906 SER A C 1
ATOM 7204 O O . SER A 1 906 ? -4.671 -10.138 33.939 1.00 87.62 906 SER A O 1
ATOM 7206 N N . ASP A 1 907 ? -2.539 -10.847 33.846 1.00 88.69 907 ASP A N 1
ATOM 7207 C CA . ASP A 1 907 ? -2.042 -9.654 33.128 1.00 88.69 907 ASP A CA 1
ATOM 7208 C C . ASP A 1 907 ? -2.702 -9.506 31.749 1.00 88.69 907 ASP A C 1
ATOM 7210 O O . ASP A 1 907 ? -3.211 -8.437 31.389 1.00 88.69 907 ASP A O 1
ATOM 7214 N N . PHE A 1 908 ? -2.770 -10.609 30.996 1.00 92.19 908 PHE A N 1
ATOM 7215 C CA . PHE A 1 908 ? -3.419 -10.621 29.690 1.00 92.19 908 PHE A CA 1
ATOM 7216 C C . PHE A 1 908 ? -4.914 -10.303 29.789 1.00 92.19 908 PHE A C 1
ATOM 7218 O O . PHE A 1 908 ? -5.398 -9.458 29.033 1.00 92.19 908 PHE A O 1
ATOM 7225 N N . TYR A 1 909 ? -5.644 -10.906 30.732 1.00 92.56 909 TYR A N 1
ATOM 7226 C CA . TYR A 1 909 ? -7.056 -10.594 30.949 1.00 92.56 909 TYR A CA 1
ATOM 7227 C C . TYR A 1 909 ? -7.266 -9.122 31.310 1.00 92.56 909 TYR A C 1
ATOM 7229 O O . TYR A 1 909 ? -8.140 -8.492 30.718 1.00 92.56 909 TYR A O 1
ATOM 7237 N N . GLY A 1 910 ? -6.434 -8.527 32.172 1.00 89.94 910 GLY A N 1
ATOM 7238 C CA . GLY A 1 910 ? -6.510 -7.097 32.495 1.00 89.94 910 GLY A CA 1
ATOM 7239 C C . GLY A 1 910 ? -6.315 -6.188 31.273 1.00 89.94 910 GLY A C 1
ATOM 7240 O O . GLY A 1 910 ? -7.079 -5.239 31.068 1.00 89.94 910 GLY A O 1
ATOM 7241 N N . ARG A 1 911 ? -5.340 -6.506 30.408 1.00 91.19 911 ARG A N 1
ATOM 7242 C CA . ARG A 1 911 ? -5.073 -5.771 29.154 1.00 91.19 911 ARG A CA 1
ATOM 7243 C C . ARG A 1 911 ? -6.207 -5.916 28.134 1.00 91.19 911 ARG A C 1
ATOM 7245 O O . ARG A 1 911 ? -6.588 -4.931 27.501 1.00 91.19 911 ARG A O 1
ATOM 7252 N N . ILE A 1 912 ? -6.763 -7.118 27.982 1.00 92.62 912 ILE A N 1
ATOM 7253 C CA . ILE A 1 912 ? -7.876 -7.396 27.061 1.00 92.62 912 ILE A CA 1
ATOM 7254 C C . ILE A 1 912 ? -9.183 -6.763 27.581 1.00 92.62 912 ILE A C 1
ATOM 7256 O O . ILE A 1 912 ? -9.926 -6.156 26.807 1.00 92.62 912 ILE A O 1
ATOM 7260 N N . ALA A 1 913 ? -9.448 -6.836 28.889 1.00 92.00 913 ALA A N 1
ATOM 7261 C CA . ALA A 1 913 ? -10.602 -6.209 29.533 1.00 92.00 913 ALA A CA 1
ATOM 7262 C C . ALA A 1 913 ? -10.603 -4.686 29.341 1.00 92.00 913 ALA A C 1
ATOM 7264 O O . ALA A 1 913 ? -11.638 -4.114 29.000 1.00 92.00 913 ALA A O 1
ATOM 7265 N N . ALA A 1 914 ? -9.436 -4.040 29.457 1.00 90.31 914 ALA A N 1
ATOM 7266 C CA . ALA A 1 914 ? -9.287 -2.609 29.199 1.00 90.31 914 ALA A CA 1
ATOM 7267 C C . ALA A 1 914 ? -9.673 -2.215 27.763 1.00 90.31 914 ALA A C 1
ATOM 7269 O O . ALA A 1 914 ? -10.301 -1.173 27.569 1.00 90.31 914 ALA A O 1
ATOM 7270 N N . HIS A 1 915 ? -9.375 -3.051 26.761 1.00 91.94 915 HIS A N 1
ATOM 7271 C CA . HIS A 1 915 ? -9.854 -2.818 25.398 1.00 91.94 915 HIS A CA 1
ATOM 7272 C C . HIS A 1 915 ? -11.386 -2.909 25.314 1.00 91.94 915 HIS A C 1
ATOM 7274 O O . HIS A 1 915 ? -12.020 -1.957 24.857 1.00 91.94 915 HIS A O 1
ATOM 7280 N N . TYR A 1 916 ? -11.994 -3.992 25.813 1.00 91.94 916 TYR A N 1
ATOM 7281 C CA . TYR A 1 916 ? -13.457 -4.147 25.793 1.00 91.94 916 TYR A CA 1
ATOM 7282 C C . TYR A 1 916 ? -14.188 -3.037 26.572 1.00 91.94 916 TYR A C 1
ATOM 7284 O O . TYR A 1 916 ? -15.252 -2.583 26.149 1.00 91.94 916 TYR A O 1
ATOM 7292 N N . ALA A 1 917 ? -13.581 -2.526 27.649 1.00 89.69 917 ALA A N 1
ATOM 7293 C CA . ALA A 1 917 ? -14.059 -1.367 28.397 1.00 89.69 917 ALA A CA 1
ATOM 7294 C C . ALA A 1 917 ? -14.034 -0.065 27.573 1.00 89.69 917 ALA A C 1
ATOM 7296 O O . ALA A 1 917 ? -14.911 0.781 27.738 1.00 89.69 917 ALA A O 1
ATOM 7297 N N . THR A 1 918 ? -13.047 0.110 26.682 1.00 89.31 918 THR A N 1
ATOM 7298 C CA . THR A 1 918 ? -12.985 1.263 25.760 1.00 89.31 918 THR A CA 1
ATOM 7299 C C . THR A 1 918 ? -13.895 1.139 24.541 1.00 89.31 918 THR A C 1
ATOM 7301 O O . THR A 1 918 ? -14.245 2.162 23.962 1.00 89.31 918 THR A O 1
ATOM 7304 N N . THR A 1 919 ? -14.302 -0.076 24.160 1.00 89.25 919 THR A N 1
ATOM 7305 C CA . THR A 1 919 ? -15.246 -0.324 23.054 1.00 89.25 919 THR A CA 1
ATOM 7306 C C . THR A 1 919 ? -16.697 -0.494 23.518 1.00 89.25 919 THR A C 1
ATOM 7308 O O . THR A 1 919 ? -17.519 -0.994 22.758 1.00 89.25 919 THR A O 1
ATOM 7311 N N . GLU A 1 920 ? -17.005 -0.113 24.763 1.00 86.06 920 GLU A N 1
ATOM 7312 C CA . GLU A 1 920 ? -18.339 -0.181 25.389 1.00 86.06 920 GLU A CA 1
ATOM 7313 C C . GLU A 1 920 ? -18.954 -1.601 25.482 1.00 86.06 920 GLU A C 1
ATOM 7315 O O . GLU A 1 920 ? -20.120 -1.763 25.844 1.00 86.06 920 GLU A O 1
ATOM 7320 N N . GLU A 1 921 ? -18.164 -2.665 25.283 1.00 90.75 921 GLU A N 1
ATOM 7321 C CA . GLU A 1 921 ? -18.581 -4.062 25.503 1.00 90.75 921 GLU A CA 1
ATOM 7322 C C . GLU A 1 921 ? -18.426 -4.458 26.987 1.00 90.75 921 GLU A C 1
ATOM 7324 O O . GLU A 1 921 ? -17.733 -5.413 27.353 1.00 90.75 921 GLU A O 1
ATOM 7329 N N . LEU A 1 922 ? -19.075 -3.682 27.859 1.00 90.25 922 LEU A N 1
ATOM 7330 C CA . LEU A 1 922 ? -18.860 -3.690 29.312 1.00 90.25 922 LEU A CA 1
ATOM 7331 C C . LEU A 1 922 ? -19.086 -5.069 29.954 1.00 90.25 922 LEU A C 1
ATOM 7333 O O . LEU A 1 922 ? -18.309 -5.478 30.810 1.00 90.25 922 LEU A O 1
ATOM 7337 N N . ASP A 1 923 ? -20.078 -5.829 29.484 1.00 89.38 923 ASP A N 1
ATOM 7338 C CA . ASP A 1 923 ? -20.407 -7.155 30.021 1.00 89.38 923 ASP A CA 1
ATOM 7339 C C . ASP A 1 923 ? -19.313 -8.214 29.729 1.00 89.38 923 ASP A C 1
ATOM 7341 O O . ASP A 1 923 ? -19.221 -9.227 30.429 1.00 89.38 923 ASP A O 1
ATOM 7345 N N . ARG A 1 924 ? -18.485 -8.014 28.686 1.00 90.31 924 ARG A N 1
ATOM 7346 C CA . ARG A 1 924 ? -17.291 -8.843 28.416 1.00 90.31 924 ARG A CA 1
ATOM 7347 C C . ARG A 1 924 ? -16.101 -8.367 29.240 1.00 90.31 924 ARG A C 1
ATOM 7349 O O . ARG A 1 924 ? -15.380 -9.195 29.790 1.00 90.31 924 ARG A O 1
ATOM 7356 N N . ALA A 1 925 ? -15.926 -7.050 29.346 1.00 92.25 925 ALA A N 1
ATOM 7357 C CA . ALA A 1 925 ? -14.882 -6.450 30.167 1.00 92.25 925 ALA A CA 1
ATOM 7358 C C . ALA A 1 925 ? -15.029 -6.822 31.654 1.00 92.25 925 ALA A C 1
ATOM 7360 O O . ALA A 1 925 ? -14.032 -7.165 32.277 1.00 92.25 925 ALA A O 1
ATOM 7361 N N . GLU A 1 926 ? -16.251 -6.844 32.206 1.00 91.88 926 GLU A N 1
ATOM 7362 C CA . GLU A 1 926 ? -16.520 -7.287 33.585 1.00 91.88 926 GLU A CA 1
ATOM 7363 C C . GLU A 1 926 ? -15.987 -8.701 33.838 1.00 91.88 926 GLU A C 1
ATOM 7365 O O . GLU A 1 926 ? -15.233 -8.899 34.785 1.00 91.88 926 GLU A O 1
ATOM 7370 N N . ARG A 1 927 ? -16.329 -9.673 32.979 1.00 91.00 927 ARG A N 1
ATOM 7371 C CA . ARG A 1 927 ? -15.895 -11.074 33.141 1.00 91.00 927 ARG A CA 1
ATOM 7372 C C . ARG A 1 927 ? -14.376 -11.184 33.186 1.00 91.00 927 ARG A C 1
ATOM 7374 O O . ARG A 1 927 ? -13.837 -11.743 34.133 1.00 91.00 927 ARG A O 1
ATOM 7381 N N . LEU A 1 928 ? -13.710 -10.572 32.210 1.00 91.56 928 LEU A N 1
ATOM 7382 C CA . LEU A 1 928 ? -12.256 -10.607 32.085 1.00 91.56 928 LEU A CA 1
ATOM 7383 C C . LEU A 1 928 ? -11.563 -9.856 33.235 1.00 91.56 928 LEU A C 1
ATOM 7385 O O . LEU A 1 928 ? -10.539 -10.314 33.725 1.00 91.56 928 LEU A O 1
ATOM 7389 N N . TYR A 1 929 ? -12.121 -8.745 33.728 1.00 93.12 929 TYR A N 1
ATOM 7390 C CA . TYR A 1 929 ? -11.593 -8.070 34.919 1.00 93.12 929 TYR A CA 1
ATOM 7391 C C . TYR A 1 929 ? -11.787 -8.891 36.203 1.00 93.12 929 TYR A C 1
ATOM 7393 O O . TYR A 1 929 ? -10.897 -8.900 37.051 1.00 93.12 929 TYR A O 1
ATOM 7401 N N . VAL A 1 930 ? -12.911 -9.598 36.362 1.00 88.88 930 VAL A N 1
ATOM 7402 C CA . VAL A 1 930 ? -13.124 -10.500 37.507 1.00 88.88 930 VAL A CA 1
ATOM 7403 C C . VAL A 1 930 ? -12.170 -11.699 37.437 1.00 88.88 930 VAL A C 1
ATOM 7405 O O . VAL A 1 930 ? -11.559 -12.036 38.448 1.00 88.88 930 VAL A O 1
ATOM 7408 N N . GLU A 1 931 ? -11.963 -12.284 36.254 1.00 86.75 931 GLU A N 1
ATOM 7409 C CA . GLU A 1 931 ? -10.975 -13.350 36.007 1.00 86.75 931 GLU A CA 1
ATOM 7410 C C . GLU A 1 931 ? -9.527 -12.869 36.211 1.00 86.75 931 GLU A C 1
ATOM 7412 O O . GLU A 1 931 ? -8.698 -13.611 36.737 1.00 86.75 931 GLU A O 1
ATOM 7417 N N . ALA A 1 932 ? -9.230 -11.604 35.892 1.00 88.19 932 ALA A N 1
ATOM 7418 C CA . ALA A 1 932 ? -7.955 -10.954 36.195 1.00 88.19 932 ALA A CA 1
ATOM 7419 C C . ALA A 1 932 ? -7.755 -10.630 37.688 1.00 88.19 932 ALA A C 1
ATOM 7421 O O . ALA A 1 932 ? -6.646 -10.258 38.070 1.00 88.19 932 ALA A O 1
ATOM 7422 N N . ASN A 1 933 ? -8.793 -10.767 38.524 1.00 88.25 933 ASN A N 1
ATOM 7423 C CA . ASN A 1 933 ? -8.830 -10.329 39.924 1.00 88.25 933 ASN A CA 1
ATOM 7424 C C . ASN A 1 933 ? -8.653 -8.797 40.100 1.00 88.25 933 ASN A C 1
ATOM 7426 O O . ASN A 1 933 ? -8.034 -8.330 41.055 1.00 88.25 933 ASN A O 1
ATOM 7430 N N . LEU A 1 934 ? -9.201 -8.028 39.149 1.00 89.88 934 LEU A N 1
ATOM 7431 C CA . LEU A 1 934 ? -9.166 -6.562 39.029 1.00 89.88 934 LEU A CA 1
ATOM 7432 C C . LEU A 1 934 ? -10.587 -5.971 39.152 1.00 89.88 934 LEU A C 1
ATOM 7434 O O . LEU A 1 934 ? -11.099 -5.273 38.272 1.00 89.88 934 LEU A O 1
ATOM 7438 N N . GLN A 1 935 ? -11.292 -6.300 40.239 1.00 88.50 935 GLN A N 1
ATOM 7439 C CA . GLN A 1 935 ? -12.698 -5.906 40.409 1.00 88.50 935 GLN A CA 1
ATOM 7440 C C . GLN A 1 935 ? -12.863 -4.394 40.628 1.00 88.50 935 GLN A C 1
ATOM 7442 O O . GLN A 1 935 ? -13.893 -3.827 40.259 1.00 88.50 935 GLN A O 1
ATOM 7447 N N . LYS A 1 936 ? -11.848 -3.713 41.181 1.00 87.12 936 LYS A N 1
ATOM 7448 C CA . LYS A 1 936 ? -11.873 -2.253 41.391 1.00 87.12 936 LYS A CA 1
ATOM 7449 C C . LYS A 1 936 ? -11.873 -1.508 40.051 1.00 87.12 936 LYS A C 1
ATOM 7451 O O . LYS A 1 936 ? -12.599 -0.528 39.891 1.00 87.12 936 LYS A O 1
ATOM 7456 N N . GLU A 1 937 ? -11.146 -2.023 39.067 1.00 89.25 937 GLU A N 1
ATOM 7457 C CA . GLU A 1 937 ? -11.086 -1.541 37.690 1.00 89.25 937 GLU A CA 1
ATOM 7458 C C . GLU A 1 937 ? -12.420 -1.763 36.957 1.00 89.25 937 GLU A C 1
ATOM 7460 O O . GLU A 1 937 ? -12.901 -0.852 36.280 1.00 89.25 937 GLU A O 1
ATOM 7465 N N . ALA A 1 938 ? -13.077 -2.913 37.155 1.00 90.12 938 ALA A N 1
ATOM 7466 C CA . ALA A 1 938 ? -14.418 -3.178 36.618 1.00 90.12 938 ALA A CA 1
ATOM 7467 C C . ALA A 1 938 ? -15.494 -2.234 37.194 1.00 90.12 938 ALA A C 1
ATOM 7469 O O . ALA A 1 938 ? -16.341 -1.719 36.461 1.00 90.12 938 ALA A O 1
ATOM 7470 N N . ILE A 1 939 ? -15.445 -1.947 38.498 1.00 87.88 939 ILE A N 1
ATOM 7471 C CA . ILE A 1 939 ? -16.349 -0.979 39.141 1.00 87.88 939 ILE A CA 1
ATOM 7472 C C . ILE A 1 939 ? -16.074 0.434 38.608 1.00 87.88 939 ILE A C 1
ATOM 7474 O O . ILE A 1 939 ? -17.003 1.142 38.212 1.00 87.88 939 ILE A O 1
ATOM 7478 N N . ALA A 1 940 ? -14.801 0.834 38.513 1.00 87.19 940 ALA A N 1
ATOM 7479 C CA . ALA A 1 940 ? -14.403 2.124 37.952 1.00 87.19 940 ALA A CA 1
ATOM 7480 C C . ALA A 1 940 ? -14.832 2.285 36.480 1.00 87.19 940 ALA A C 1
ATOM 7482 O O . ALA A 1 940 ? -15.263 3.369 36.079 1.00 87.19 940 ALA A O 1
ATOM 7483 N N . MET A 1 941 ? -14.783 1.212 35.686 1.00 91.12 941 MET A N 1
ATOM 7484 C CA . MET A 1 941 ? -15.318 1.171 34.323 1.00 91.12 941 MET A CA 1
ATOM 7485 C C . MET A 1 941 ? -16.822 1.482 34.298 1.00 91.12 941 MET A C 1
ATOM 7487 O O . MET A 1 941 ? -17.251 2.322 33.502 1.00 91.12 941 MET A O 1
ATOM 7491 N N . TYR A 1 942 ? -17.634 0.845 35.146 1.00 89.81 942 TYR A N 1
ATOM 7492 C CA . TYR A 1 942 ? -19.077 1.103 35.177 1.00 89.81 942 TYR A CA 1
ATOM 7493 C C . TYR A 1 942 ? -19.419 2.520 35.663 1.00 89.81 942 TYR A C 1
ATOM 7495 O O . TYR A 1 942 ? -20.256 3.183 35.046 1.00 89.81 942 TYR A O 1
ATOM 7503 N N . ILE A 1 943 ? -18.715 3.026 36.683 1.00 84.44 943 ILE A N 1
ATOM 7504 C CA . ILE A 1 943 ? -18.816 4.419 37.166 1.00 84.44 943 ILE A CA 1
ATOM 7505 C C . ILE A 1 943 ? -18.499 5.405 36.031 1.00 84.44 943 ILE A C 1
ATOM 7507 O O . ILE A 1 943 ? -19.266 6.338 35.789 1.00 84.44 943 ILE A O 1
ATOM 7511 N N . LYS A 1 944 ? -17.405 5.191 35.286 1.00 85.38 944 LYS A N 1
ATOM 7512 C CA . LYS A 1 944 ? -17.007 6.050 34.157 1.00 85.38 944 LYS A CA 1
ATOM 7513 C C . LYS A 1 944 ? -18.073 6.105 33.054 1.00 85.38 944 LYS A C 1
ATOM 7515 O O . LYS A 1 944 ? -18.261 7.155 32.446 1.00 85.38 944 LYS A O 1
ATOM 7520 N N . ASN A 1 945 ? -18.777 4.998 32.821 1.00 86.44 945 ASN A N 1
ATOM 7521 C CA . ASN A 1 945 ? -19.843 4.886 31.822 1.00 86.44 945 ASN A CA 1
ATOM 7522 C C . ASN A 1 945 ? -21.246 5.247 32.367 1.00 86.44 945 ASN A C 1
ATOM 7524 O O . ASN A 1 945 ? -22.239 5.031 31.680 1.00 86.44 945 ASN A O 1
ATOM 7528 N N . ASN A 1 946 ? -21.352 5.816 33.576 1.00 82.56 946 ASN A N 1
ATOM 7529 C CA . ASN A 1 946 ? -22.613 6.155 34.261 1.00 82.56 946 ASN A CA 1
ATOM 7530 C C . ASN A 1 946 ? -23.577 4.952 34.471 1.00 82.56 946 ASN A C 1
ATOM 7532 O O . ASN A 1 946 ? -24.774 5.149 34.680 1.00 82.56 946 ASN A O 1
ATOM 7536 N N . ARG A 1 947 ? -23.092 3.698 34.452 1.00 85.38 947 ARG A N 1
ATOM 7537 C CA . ARG A 1 947 ? -23.892 2.488 34.756 1.00 85.38 947 ARG A CA 1
ATOM 7538 C C . ARG A 1 947 ? -23.905 2.218 36.266 1.00 85.38 947 ARG A C 1
ATOM 7540 O O . ARG A 1 947 ? -23.331 1.249 36.760 1.00 85.38 947 ARG A O 1
ATOM 7547 N N . TRP A 1 948 ? -24.562 3.107 37.012 1.00 80.44 948 TRP A N 1
ATOM 7548 C CA . TRP A 1 948 ? -24.537 3.125 38.482 1.00 80.44 948 TRP A CA 1
ATOM 7549 C C . TRP A 1 948 ? -25.081 1.852 39.144 1.00 80.44 948 TRP A C 1
ATOM 7551 O O . TRP A 1 948 ? -24.547 1.433 40.169 1.00 80.44 948 TRP A O 1
ATOM 7561 N N . ALA A 1 949 ? -26.109 1.226 38.562 1.00 81.31 949 ALA A N 1
ATOM 7562 C CA . ALA A 1 949 ? -26.713 0.003 39.097 1.00 81.31 949 ALA A CA 1
ATOM 7563 C C . ALA A 1 949 ? -25.767 -1.209 39.010 1.00 81.31 949 ALA A C 1
ATOM 7565 O O . ALA A 1 949 ? -25.671 -1.993 39.953 1.00 81.31 949 ALA A O 1
ATOM 7566 N N . ASP A 1 950 ? -25.034 -1.340 37.902 1.00 85.38 950 ASP A N 1
ATOM 7567 C CA . ASP A 1 950 ? -24.077 -2.430 37.690 1.00 85.38 950 ASP A CA 1
ATOM 7568 C C . ASP A 1 950 ? -22.809 -2.243 38.525 1.00 85.38 950 ASP A C 1
ATOM 7570 O O . ASP A 1 950 ? -22.333 -3.196 39.141 1.00 85.38 950 ASP A O 1
ATOM 7574 N N . ALA A 1 951 ? -22.321 -1.000 38.622 1.00 84.44 951 ALA A N 1
ATOM 7575 C CA . ALA A 1 951 ? -21.255 -0.640 39.553 1.00 84.44 951 ALA A CA 1
ATOM 7576 C C . ALA A 1 951 ? -21.625 -0.992 41.006 1.00 84.44 951 ALA A C 1
ATOM 7578 O O . ALA A 1 951 ? -20.784 -1.543 41.711 1.00 84.44 951 ALA A O 1
ATOM 7579 N N . TYR A 1 952 ? -22.877 -0.746 41.426 1.00 82.50 952 TYR A N 1
ATOM 7580 C CA . TYR A 1 952 ? -23.325 -0.970 42.808 1.00 82.50 952 TYR A CA 1
ATOM 7581 C C . TYR A 1 952 ? -23.410 -2.461 43.130 1.00 82.50 952 TYR A C 1
ATOM 7583 O O . TYR A 1 952 ? -22.928 -2.899 44.173 1.00 82.50 952 TYR A O 1
ATOM 7591 N N . ARG A 1 953 ? -23.983 -3.253 42.210 1.00 87.06 953 ARG A N 1
ATOM 7592 C CA . ARG A 1 953 ? -24.000 -4.722 42.300 1.00 87.06 953 ARG A CA 1
ATOM 7593 C C . ARG A 1 953 ? -22.587 -5.258 42.522 1.00 87.06 953 ARG A C 1
ATOM 7595 O O . ARG A 1 953 ? -22.362 -6.027 43.451 1.00 87.06 953 ARG A O 1
ATOM 7602 N N . LEU A 1 954 ? -21.648 -4.838 41.675 1.00 86.75 954 LEU A N 1
ATOM 7603 C CA . LEU A 1 954 ? -20.287 -5.361 41.686 1.00 86.75 954 LEU A CA 1
ATOM 7604 C C . LEU A 1 954 ? -19.491 -4.880 42.916 1.00 86.75 954 LEU A C 1
ATOM 7606 O O . LEU A 1 954 ? -18.687 -5.633 43.460 1.00 86.75 954 LEU A O 1
ATOM 7610 N N . SER A 1 955 ? -19.741 -3.663 43.412 1.00 84.44 955 SER A N 1
ATOM 7611 C CA . SER A 1 955 ? -19.124 -3.181 44.652 1.00 84.44 955 SER A CA 1
ATOM 7612 C C . SER A 1 955 ? -19.699 -3.852 45.905 1.00 84.44 955 SER A C 1
ATOM 7614 O O . SER A 1 955 ? -18.922 -4.222 46.787 1.00 84.44 955 SER A O 1
ATOM 7616 N N . GLU A 1 956 ? -21.016 -4.092 45.981 1.00 82.62 956 GLU A N 1
ATOM 7617 C CA . GLU A 1 956 ? -21.613 -4.836 47.104 1.00 82.62 956 GLU A CA 1
ATOM 7618 C C . GLU A 1 956 ? -21.081 -6.280 47.165 1.00 82.62 956 GLU A C 1
ATOM 7620 O O . GLU A 1 956 ? -20.813 -6.782 48.258 1.00 82.62 956 GLU A O 1
ATOM 7625 N N . GLU A 1 957 ? -20.871 -6.915 46.006 1.00 84.44 957 GLU A N 1
ATOM 7626 C CA . GLU A 1 957 ? -20.347 -8.281 45.886 1.00 84.44 957 GLU A CA 1
ATOM 7627 C C . GLU A 1 957 ? -18.862 -8.405 46.286 1.00 84.44 957 GLU A C 1
ATOM 7629 O O . GLU A 1 957 ? -18.508 -9.348 46.995 1.00 84.44 957 GLU A O 1
ATOM 7634 N N . PHE A 1 958 ? -17.998 -7.457 45.885 1.00 83.12 958 PHE A N 1
ATOM 7635 C CA . PHE A 1 958 ? -16.535 -7.600 46.022 1.00 83.12 958 PHE A CA 1
ATOM 7636 C C . PHE A 1 958 ? -15.836 -6.647 47.008 1.00 83.12 958 PHE A C 1
ATOM 7638 O O . PHE A 1 958 ? -14.784 -7.007 47.533 1.00 83.12 958 PHE A O 1
ATOM 7645 N N . LEU A 1 959 ? -16.370 -5.448 47.275 1.00 80.12 959 LEU A N 1
ATOM 7646 C CA . LEU A 1 959 ? -15.782 -4.478 48.224 1.00 80.12 959 LEU A CA 1
ATOM 7647 C C . LEU A 1 959 ? -16.512 -4.469 49.577 1.00 80.12 959 LEU A C 1
ATOM 7649 O O . LEU A 1 959 ? -15.975 -4.001 50.581 1.00 80.12 959 LEU A O 1
ATOM 7653 N N . GLY A 1 960 ? -17.738 -4.993 49.621 1.00 80.31 960 GLY A N 1
ATOM 7654 C CA . GLY A 1 960 ? -18.583 -4.962 50.808 1.00 80.31 960 GLY A CA 1
ATOM 7655 C C . GLY A 1 960 ? -19.198 -3.584 51.072 1.00 80.31 960 GLY A C 1
ATOM 7656 O O . GLY A 1 960 ? -18.947 -2.596 50.376 1.00 80.31 960 GLY A O 1
ATOM 7657 N N . LYS A 1 961 ? -20.074 -3.524 52.081 1.00 75.31 961 LYS A N 1
ATOM 7658 C CA . LYS A 1 961 ? -21.009 -2.398 52.249 1.00 75.31 961 LYS A CA 1
ATOM 7659 C C . LYS A 1 961 ? -20.345 -1.084 52.664 1.00 75.31 961 LYS A C 1
ATOM 7661 O O . LYS A 1 961 ? -20.784 -0.040 52.201 1.00 75.31 961 LYS A O 1
ATOM 7666 N N . GLU A 1 962 ? -19.298 -1.123 53.488 1.00 78.56 962 GLU A N 1
ATOM 7667 C CA . GLU A 1 962 ? -18.632 0.091 53.991 1.00 78.56 962 GLU A CA 1
ATOM 7668 C C . GLU A 1 962 ? -17.793 0.791 52.904 1.00 78.56 962 GLU A C 1
ATOM 7670 O O . GLU A 1 962 ? -17.973 1.987 52.678 1.00 78.56 962 GLU A O 1
ATOM 7675 N N . GLU A 1 963 ? -16.949 0.055 52.163 1.00 78.56 963 GLU A N 1
ATOM 7676 C CA . GLU A 1 963 ? -16.193 0.618 51.027 1.00 78.56 963 GLU A CA 1
ATOM 7677 C C . GLU A 1 963 ? -17.131 1.072 49.892 1.00 78.56 963 GLU A C 1
ATOM 7679 O O . GLU A 1 963 ? -16.917 2.135 49.307 1.00 78.56 963 GLU A O 1
ATOM 7684 N N . THR A 1 964 ? -18.206 0.317 49.616 1.00 81.00 964 THR A N 1
ATOM 7685 C CA . THR A 1 964 ? -19.240 0.709 48.638 1.00 81.00 964 THR A CA 1
ATOM 7686 C C . THR A 1 964 ? -19.913 2.024 49.026 1.00 81.00 964 THR A C 1
ATOM 7688 O O . THR A 1 964 ? -20.039 2.916 48.188 1.00 81.00 964 THR A O 1
ATOM 7691 N N . PHE A 1 965 ? -20.320 2.166 50.291 1.00 81.94 965 PHE A N 1
ATOM 7692 C CA . PHE A 1 965 ? -20.976 3.371 50.791 1.00 81.94 965 PHE A CA 1
ATOM 7693 C C . PHE A 1 965 ? -20.077 4.602 50.625 1.00 81.94 965 PHE A C 1
ATOM 7695 O O . PHE A 1 965 ? -20.500 5.582 50.017 1.00 81.94 965 PHE A O 1
ATOM 7702 N N . ALA A 1 966 ? -18.819 4.520 51.072 1.00 83.31 966 ALA A N 1
ATOM 7703 C CA . ALA A 1 966 ? -17.863 5.625 50.978 1.00 83.31 966 ALA A CA 1
ATOM 7704 C C . ALA A 1 966 ? -17.561 6.039 49.522 1.00 83.31 966 ALA A C 1
ATOM 7706 O O . ALA A 1 966 ? -17.456 7.229 49.223 1.00 83.31 966 ALA A O 1
ATOM 7707 N N . LEU A 1 967 ? -17.454 5.072 48.601 1.00 83.00 967 LEU A N 1
ATOM 7708 C CA . LEU A 1 967 ? -17.235 5.338 47.174 1.00 83.00 967 LEU A CA 1
ATOM 7709 C C . LEU A 1 967 ? -18.427 6.072 46.534 1.00 83.00 967 LEU A C 1
ATOM 7711 O O . LEU A 1 967 ? -18.237 6.993 45.737 1.00 83.00 967 LEU A O 1
ATOM 7715 N N . TYR A 1 968 ? -19.649 5.669 46.887 1.00 83.69 968 TYR A N 1
ATOM 7716 C CA . TYR A 1 968 ? -20.883 6.243 46.348 1.00 83.69 968 TYR A CA 1
ATOM 7717 C C . TYR A 1 968 ? -21.208 7.612 46.953 1.00 83.69 968 TYR A C 1
ATOM 7719 O O . TYR A 1 968 ? -21.613 8.507 46.214 1.00 83.69 968 TYR A O 1
ATOM 7727 N N . GLU A 1 969 ? -20.983 7.799 48.255 1.00 85.12 969 GLU A N 1
ATOM 7728 C CA . GLU A 1 969 ? -21.130 9.087 48.942 1.00 85.12 969 GLU A CA 1
ATOM 7729 C C . GLU A 1 969 ? -20.195 10.138 48.325 1.00 85.12 969 GLU A C 1
ATOM 7731 O O . GLU A 1 969 ? -20.664 11.169 47.841 1.00 85.12 969 GLU A O 1
ATOM 7736 N N . ALA A 1 970 ? -18.897 9.831 48.206 1.00 85.94 970 ALA A N 1
ATOM 7737 C CA . ALA A 1 970 ? -17.922 10.736 47.596 1.00 85.94 970 ALA A CA 1
ATOM 7738 C C . ALA A 1 970 ? -18.277 11.106 46.141 1.00 85.94 970 ALA A C 1
ATOM 7740 O O . ALA A 1 970 ? -18.088 12.251 45.723 1.00 85.94 970 ALA A O 1
ATOM 7741 N N . LYS A 1 971 ? -18.825 10.161 45.359 1.00 84.88 971 LYS A N 1
ATOM 7742 C CA . LYS A 1 971 ? -19.243 10.434 43.975 1.00 84.88 971 LYS A CA 1
ATOM 7743 C C . LYS A 1 971 ? -20.542 11.240 43.891 1.00 84.88 971 LYS A C 1
ATOM 7745 O O . LYS A 1 971 ? -20.671 12.074 42.993 1.00 84.88 971 LYS A O 1
ATOM 7750 N N . ALA A 1 972 ? -21.481 11.029 44.814 1.00 85.94 972 ALA A N 1
ATOM 7751 C CA . ALA A 1 972 ? -22.701 11.824 44.913 1.00 85.94 972 ALA A CA 1
ATOM 7752 C C . ALA A 1 972 ? -22.384 13.287 45.264 1.00 85.94 972 ALA A C 1
ATOM 7754 O O . ALA A 1 972 ? -22.911 14.189 44.614 1.00 85.94 972 ALA A O 1
ATOM 7755 N N . GLU A 1 973 ? -21.456 13.528 46.198 1.00 87.88 973 GLU A N 1
ATOM 7756 C CA . GLU A 1 973 ? -20.991 14.879 46.542 1.00 87.88 973 GLU A CA 1
ATOM 7757 C C . GLU A 1 973 ? -20.267 15.576 45.376 1.00 87.88 973 GLU A C 1
ATOM 7759 O O . GLU A 1 973 ? -20.458 16.773 45.154 1.00 87.88 973 GLU A O 1
ATOM 7764 N N . GLU A 1 974 ? -19.476 14.846 44.581 1.00 87.06 974 GLU A N 1
ATOM 7765 C CA . GLU A 1 974 ? -18.847 15.384 43.364 1.00 87.06 974 GLU A CA 1
ATOM 7766 C C . GLU A 1 974 ? -19.899 15.820 42.323 1.00 87.06 974 GLU A C 1
ATOM 7768 O O . GLU A 1 974 ? -19.779 16.883 41.711 1.00 87.06 974 GLU A O 1
ATOM 7773 N N . LEU A 1 975 ? -20.955 15.021 42.135 1.00 86.94 975 LEU A N 1
ATOM 7774 C CA . LEU A 1 975 ? -22.048 15.321 41.202 1.00 86.94 975 LEU A CA 1
ATOM 7775 C C . LEU A 1 975 ? -22.952 16.459 41.704 1.00 86.94 975 LEU A C 1
ATOM 7777 O O . LEU A 1 975 ? -23.401 17.272 40.893 1.00 86.94 975 LEU A O 1
ATOM 7781 N N . GLU A 1 976 ? -23.164 16.570 43.019 1.00 89.06 976 GLU A N 1
ATOM 7782 C CA . GLU A 1 976 ? -23.818 17.714 43.673 1.00 89.06 976 GLU A CA 1
ATOM 7783 C C . GLU A 1 976 ? -23.038 19.014 43.405 1.00 89.06 976 GLU A C 1
ATOM 7785 O O . GLU A 1 976 ? -23.622 19.990 42.935 1.00 89.06 976 GLU A O 1
ATOM 7790 N N . GLN A 1 977 ? -21.708 19.008 43.573 1.00 87.75 977 GLN A N 1
ATOM 7791 C CA . GLN A 1 977 ? -20.842 20.157 43.253 1.00 87.75 977 GLN A CA 1
ATOM 7792 C C . GLN A 1 977 ? -20.845 20.526 41.758 1.00 87.75 977 GLN A C 1
ATOM 7794 O O . GLN A 1 977 ? -20.689 21.695 41.408 1.00 87.75 977 GLN A O 1
ATOM 7799 N N . GLN A 1 978 ? -21.050 19.550 40.868 1.00 87.44 978 GLN A N 1
ATOM 7800 C CA . GLN A 1 978 ? -21.205 19.764 39.421 1.00 87.44 978 GLN A CA 1
ATOM 7801 C C . GLN A 1 978 ? -22.625 20.205 39.012 1.00 87.44 978 GLN A C 1
ATOM 7803 O O . GLN A 1 978 ? -22.868 20.452 37.830 1.00 87.44 978 GLN A O 1
ATOM 7808 N N . GLY A 1 979 ? -23.580 20.283 39.947 1.00 84.19 979 GLY A N 1
ATOM 7809 C CA . GLY A 1 979 ? -24.984 20.605 39.665 1.00 84.19 979 GLY A CA 1
ATOM 7810 C C . GLY A 1 979 ? -25.772 19.481 38.975 1.00 84.19 979 GLY A C 1
ATOM 7811 O O . GLY A 1 979 ? -26.896 19.703 38.517 1.00 84.19 979 GLY A O 1
ATOM 7812 N N . ARG A 1 980 ? -25.227 18.257 38.906 1.00 86.75 980 ARG A N 1
ATOM 7813 C CA . ARG A 1 980 ? -25.878 17.058 38.343 1.00 86.75 980 ARG A CA 1
ATOM 7814 C C . ARG A 1 980 ? -26.804 16.392 39.370 1.00 86.75 980 ARG A C 1
ATOM 7816 O O . ARG A 1 980 ? -26.693 15.205 39.672 1.00 86.75 980 ARG A O 1
ATOM 7823 N N . TYR A 1 981 ? -27.751 17.169 39.898 1.00 87.38 981 TYR A N 1
ATOM 7824 C CA . TYR A 1 981 ? -28.600 16.775 41.030 1.00 87.38 981 TYR A CA 1
ATOM 7825 C C . TYR A 1 981 ? -29.375 15.464 40.821 1.00 87.38 981 TYR A C 1
ATOM 7827 O O . TYR A 1 981 ? -29.512 14.694 41.761 1.00 87.38 981 TYR A O 1
ATOM 7835 N N . ALA A 1 982 ? -29.844 15.171 39.602 1.00 85.06 982 ALA A N 1
ATOM 7836 C CA . ALA A 1 982 ? -30.594 13.940 39.324 1.00 85.06 982 ALA A CA 1
ATOM 7837 C C . ALA A 1 982 ? -29.725 12.668 39.402 1.00 85.06 982 ALA A C 1
ATOM 7839 O O . ALA A 1 982 ? -30.203 11.621 39.832 1.00 85.06 982 ALA A O 1
ATOM 7840 N N . ASP A 1 983 ? -28.447 12.755 39.020 1.00 83.12 983 ASP A N 1
ATOM 7841 C CA . ASP A 1 983 ? -27.500 11.643 39.153 1.00 83.12 983 ASP A CA 1
ATOM 7842 C C . ASP A 1 983 ? -27.082 11.465 40.623 1.00 83.12 983 ASP A C 1
ATOM 7844 O O . ASP A 1 983 ? -27.041 10.346 41.133 1.00 83.12 983 ASP A O 1
ATOM 7848 N N . ALA A 1 984 ? -26.853 12.576 41.334 1.00 86.06 984 ALA A N 1
ATOM 7849 C CA . ALA A 1 984 ? -26.590 12.568 42.773 1.00 86.06 984 ALA A CA 1
ATOM 7850 C C . ALA A 1 984 ? -27.781 12.007 43.580 1.00 86.06 984 ALA A C 1
ATOM 7852 O O . ALA A 1 984 ? -27.569 11.228 44.507 1.00 86.06 984 ALA A O 1
ATOM 7853 N N . GLU A 1 985 ? -29.031 12.313 43.200 1.00 87.31 985 GLU A N 1
ATOM 7854 C CA . GLU A 1 985 ? -30.238 11.709 43.790 1.00 87.31 985 GLU A CA 1
ATOM 7855 C C . GLU A 1 985 ? -30.209 10.183 43.669 1.00 87.31 985 GLU A C 1
ATOM 7857 O O . GLU A 1 985 ? -30.418 9.496 44.667 1.00 87.31 985 GLU A O 1
ATOM 7862 N N . GLN A 1 986 ? -29.928 9.643 42.476 1.00 83.94 986 GLN A N 1
ATOM 7863 C CA . GLN A 1 986 ? -29.876 8.192 42.265 1.00 83.94 986 GLN A CA 1
ATOM 7864 C C . GLN A 1 986 ? -28.839 7.523 43.174 1.00 83.94 986 GLN A C 1
ATOM 7866 O O . GLN A 1 986 ? -29.139 6.497 43.788 1.00 83.94 986 GLN A O 1
ATOM 7871 N N . LEU A 1 987 ? -27.652 8.123 43.312 1.00 83.75 987 LEU A N 1
ATOM 7872 C CA . LEU A 1 987 ? -26.598 7.608 44.183 1.00 83.75 987 LEU A CA 1
ATOM 7873 C C . LEU A 1 987 ? -26.994 7.696 45.662 1.00 83.75 987 LEU A C 1
ATOM 7875 O O . LEU A 1 987 ? -27.004 6.664 46.334 1.00 83.75 987 LEU A O 1
ATOM 7879 N N . TYR A 1 988 ? -27.411 8.868 46.154 1.00 87.25 988 TYR A N 1
ATOM 7880 C CA . TYR A 1 988 ? -27.851 9.052 47.543 1.00 87.25 988 TYR A CA 1
ATOM 7881 C C . TYR A 1 988 ? -29.020 8.124 47.910 1.00 87.25 988 TYR A C 1
ATOM 7883 O O . TYR A 1 988 ? -29.043 7.562 49.004 1.00 87.25 988 TYR A O 1
ATOM 7891 N N . VAL A 1 989 ? -29.968 7.903 46.995 1.00 84.50 989 VAL A N 1
ATOM 7892 C CA . VAL A 1 989 ? -31.065 6.943 47.183 1.00 84.50 989 VAL A CA 1
ATOM 7893 C C . VAL A 1 989 ? -30.555 5.497 47.191 1.00 84.50 989 VAL A C 1
ATOM 7895 O O . VAL A 1 989 ? -31.005 4.724 48.035 1.00 84.50 989 VAL A O 1
ATOM 7898 N N . SER A 1 990 ? -29.600 5.120 46.329 1.00 78.25 990 SER A N 1
ATOM 7899 C CA . SER A 1 990 ? -29.037 3.755 46.309 1.00 78.25 990 SER A CA 1
ATOM 7900 C C . SER A 1 990 ? -28.273 3.378 47.586 1.00 78.25 990 SER A C 1
ATOM 7902 O O . SER A 1 990 ? -28.298 2.218 47.992 1.00 78.25 990 SER A O 1
ATOM 7904 N N . ILE A 1 991 ? -27.662 4.352 48.271 1.00 82.31 991 ILE A N 1
ATOM 7905 C CA . ILE A 1 991 ? -27.017 4.154 49.583 1.00 82.31 991 ILE A CA 1
ATOM 7906 C C . ILE A 1 991 ? -27.968 4.389 50.771 1.00 82.31 991 ILE A C 1
ATOM 7908 O O . ILE A 1 991 ? -27.546 4.345 51.923 1.00 82.31 991 ILE A O 1
ATOM 7912 N N . GLY A 1 992 ? -29.261 4.630 50.518 1.00 80.31 992 GLY A N 1
ATOM 7913 C CA . GLY A 1 992 ? -30.282 4.820 51.555 1.00 80.31 992 GLY A CA 1
ATOM 7914 C C . GLY A 1 992 ? -30.292 6.201 52.227 1.00 80.31 992 GLY A C 1
ATOM 7915 O O . GLY A 1 992 ? -31.059 6.423 53.162 1.00 80.31 992 GLY A O 1
ATOM 7916 N N . MET A 1 993 ? -29.501 7.163 51.744 1.00 84.81 993 MET A N 1
ATOM 7917 C CA . MET A 1 993 ? -29.417 8.533 52.264 1.00 84.81 993 MET A CA 1
ATOM 7918 C C . MET A 1 993 ? -30.475 9.466 51.646 1.00 84.81 993 MET A C 1
ATOM 7920 O O . MET A 1 993 ? -30.168 10.571 51.192 1.00 84.81 993 MET A O 1
ATOM 7924 N N . SER A 1 994 ? -31.751 9.069 51.668 1.00 83.56 994 SER A N 1
ATOM 7925 C CA . SER A 1 994 ? -32.863 9.897 51.159 1.00 83.56 994 SER A CA 1
ATOM 7926 C C . SER A 1 994 ? -32.903 11.296 51.800 1.00 83.56 994 SER A C 1
ATOM 7928 O O . SER A 1 994 ? -33.129 12.286 51.109 1.00 83.56 994 SER A O 1
ATOM 7930 N N . ASN A 1 995 ? -32.578 11.403 53.093 1.00 84.25 995 ASN A N 1
ATOM 7931 C CA . ASN A 1 995 ? -32.445 12.678 53.811 1.00 84.25 995 ASN A CA 1
ATOM 7932 C C . ASN A 1 995 ? -31.372 13.612 53.215 1.00 84.25 995 ASN A C 1
ATOM 7934 O O . ASN A 1 995 ? -31.564 14.827 53.191 1.00 84.25 995 ASN A O 1
ATOM 7938 N N . ARG A 1 996 ? -30.252 13.069 52.713 1.00 86.69 996 ARG A N 1
ATOM 7939 C CA . ARG A 1 996 ? -29.178 13.856 52.079 1.00 86.69 996 ARG A CA 1
ATOM 7940 C C . ARG A 1 996 ? -29.607 14.348 50.697 1.00 86.69 996 ARG A C 1
ATOM 7942 O O . ARG A 1 996 ? -29.379 15.515 50.396 1.00 86.69 996 ARG A O 1
ATOM 7949 N N . ALA A 1 997 ? -30.317 13.519 49.926 1.00 86.12 997 ALA A N 1
ATOM 7950 C CA . ALA A 1 997 ? -30.922 13.921 48.652 1.00 86.12 997 ALA A CA 1
ATOM 7951 C C . ALA A 1 997 ? -31.969 15.040 48.829 1.00 86.12 997 ALA A C 1
ATOM 7953 O O . ALA A 1 997 ? -31.947 16.031 48.102 1.00 86.12 997 ALA A O 1
ATOM 7954 N N . VAL A 1 998 ? -32.844 14.933 49.838 1.00 85.69 998 VAL A N 1
ATOM 7955 C CA . VAL A 1 998 ? -33.801 15.996 50.202 1.00 85.69 998 VAL A CA 1
ATOM 7956 C C . VAL A 1 998 ? -33.069 17.289 50.583 1.00 85.69 998 VAL A C 1
ATOM 7958 O O . VAL A 1 998 ? -33.440 18.368 50.119 1.00 85.69 998 VAL A O 1
ATOM 7961 N N . LEU A 1 999 ? -32.005 17.199 51.389 1.00 86.94 999 LEU A N 1
ATOM 7962 C CA . LEU A 1 999 ? -31.216 18.363 51.800 1.00 86.94 999 LEU A CA 1
ATOM 7963 C C . LEU A 1 999 ? -30.474 19.024 50.625 1.00 86.94 999 LEU A C 1
ATOM 7965 O O . LEU A 1 999 ? -30.436 20.249 50.551 1.00 86.94 999 LEU A O 1
ATOM 7969 N N . MET A 1 1000 ? -29.943 18.235 49.689 1.00 89.31 1000 MET A N 1
ATOM 7970 C CA . MET A 1 1000 ? -29.327 18.717 48.449 1.00 89.31 1000 MET A CA 1
ATOM 7971 C C . MET A 1 1000 ? -30.316 19.564 47.632 1.00 89.31 1000 MET A C 1
ATOM 7973 O O . MET A 1 1000 ? -30.023 20.717 47.317 1.00 89.31 1000 MET A O 1
ATOM 7977 N N . TYR A 1 1001 ? -31.515 19.043 47.339 1.00 88.12 1001 TYR A N 1
ATOM 7978 C CA . TYR A 1 1001 ? -32.524 19.801 46.587 1.00 88.12 1001 TYR A CA 1
ATOM 7979 C C . TYR A 1 1001 ? -33.044 21.030 47.344 1.00 88.12 1001 TYR A C 1
ATOM 7981 O O . TYR A 1 1001 ? -33.310 22.057 46.717 1.00 88.12 1001 TYR A O 1
ATOM 7989 N N . LYS A 1 1002 ? -33.117 20.966 48.681 1.00 84.69 1002 LYS A N 1
ATOM 7990 C CA . LYS A 1 1002 ? -33.443 22.118 49.534 1.00 84.69 1002 LYS A CA 1
ATOM 7991 C C . LYS A 1 1002 ? -32.390 23.225 49.418 1.00 84.69 1002 LYS A C 1
ATOM 7993 O O . LYS A 1 1002 ? -32.753 24.383 49.249 1.00 84.69 1002 LYS A O 1
ATOM 7998 N N . ASN A 1 1003 ? -31.104 22.877 49.477 1.00 85.88 1003 ASN A N 1
ATOM 7999 C CA . ASN A 1 1003 ? -30.002 23.835 49.328 1.00 85.88 1003 ASN A CA 1
ATOM 8000 C C . ASN A 1 1003 ? -29.939 24.441 47.913 1.00 85.88 1003 ASN A C 1
ATOM 8002 O O . ASN A 1 1003 ? -29.475 25.565 47.752 1.00 85.88 1003 ASN A O 1
ATOM 8006 N N . ALA A 1 1004 ? -30.423 23.713 46.902 1.00 84.75 1004 ALA A N 1
ATOM 8007 C CA . ALA A 1 1004 ? -30.534 24.169 45.517 1.00 84.75 1004 ALA A CA 1
ATOM 8008 C C . ALA A 1 1004 ? -31.845 24.931 45.202 1.00 84.75 1004 ALA A C 1
ATOM 8010 O O . ALA A 1 1004 ? -32.124 25.181 44.031 1.00 84.75 1004 ALA A O 1
ATOM 8011 N N . GLU A 1 1005 ? -32.667 25.251 46.212 1.00 82.44 1005 GLU A N 1
ATOM 8012 C CA . GLU A 1 1005 ? -33.984 25.916 46.099 1.00 82.44 1005 GLU A CA 1
ATOM 8013 C C . GLU A 1 1005 ? -35.005 25.212 45.168 1.00 82.44 1005 GLU A C 1
ATOM 8015 O O . GLU A 1 1005 ? -36.003 25.798 44.743 1.00 82.44 1005 GLU A O 1
ATOM 8020 N N . ARG A 1 1006 ? -34.804 23.921 44.869 1.00 85.69 1006 ARG A N 1
ATOM 8021 C CA . ARG A 1 1006 ? -35.666 23.117 43.983 1.00 85.69 1006 ARG A CA 1
ATOM 8022 C C . ARG A 1 1006 ? -36.815 22.472 44.758 1.00 85.69 1006 ARG A C 1
ATOM 8024 O O . ARG A 1 1006 ? -36.841 21.262 44.984 1.00 85.69 1006 ARG A O 1
ATOM 8031 N N . ASN A 1 1007 ? -37.768 23.303 45.169 1.00 84.31 1007 ASN A N 1
ATOM 8032 C CA . ASN A 1 1007 ? -38.870 22.908 46.050 1.00 84.31 1007 ASN A CA 1
ATOM 8033 C C . ASN A 1 1007 ? -39.739 21.760 45.498 1.00 84.31 1007 ASN A C 1
ATOM 8035 O O . ASN A 1 1007 ? -40.116 20.881 46.270 1.00 84.31 1007 ASN A O 1
ATOM 8039 N N . ASP A 1 1008 ? -39.982 21.695 44.186 1.00 84.31 1008 ASP A N 1
ATOM 8040 C CA . ASP A 1 1008 ? -40.769 20.613 43.567 1.00 84.31 1008 ASP A CA 1
ATOM 8041 C C . ASP A 1 1008 ? -40.114 19.228 43.747 1.00 84.31 1008 ASP A C 1
ATOM 8043 O O . ASP A 1 1008 ? -40.786 18.234 44.026 1.00 84.31 1008 ASP A O 1
ATOM 8047 N N . ASP A 1 1009 ? -38.782 19.155 43.641 1.00 85.56 1009 ASP A N 1
ATOM 8048 C CA . ASP A 1 1009 ? -38.026 17.916 43.858 1.00 85.56 1009 ASP A CA 1
ATOM 8049 C C . ASP A 1 1009 ? -37.944 17.543 45.341 1.00 85.56 1009 ASP A C 1
ATOM 8051 O O . ASP A 1 1009 ? -37.998 16.359 45.679 1.00 85.56 1009 ASP A O 1
ATOM 8055 N N . VAL A 1 1010 ? -37.874 18.542 46.231 1.00 84.50 1010 VAL A N 1
ATOM 8056 C CA . VAL A 1 1010 ? -38.000 18.338 47.683 1.00 84.50 1010 VAL A CA 1
ATOM 8057 C C . VAL A 1 1010 ? -39.355 17.713 48.008 1.00 84.50 1010 VAL A C 1
ATOM 8059 O O . VAL A 1 1010 ? -39.385 16.694 48.693 1.00 84.50 1010 VAL A O 1
ATOM 8062 N N . ILE A 1 1011 ? -40.457 18.262 47.483 1.00 84.94 1011 ILE A N 1
ATOM 8063 C CA . ILE A 1 1011 ? -41.810 17.717 47.673 1.00 84.94 1011 ILE A CA 1
ATOM 8064 C C . ILE A 1 1011 ? -41.878 16.280 47.139 1.00 84.94 1011 ILE A C 1
ATOM 8066 O O . ILE A 1 1011 ? -42.258 15.384 47.887 1.00 84.94 1011 ILE A O 1
ATOM 8070 N N . ARG A 1 1012 ? -41.417 16.025 45.905 1.00 89.12 1012 ARG A N 1
ATOM 8071 C CA . ARG A 1 1012 ? -41.381 14.681 45.291 1.00 89.12 1012 ARG A CA 1
ATOM 8072 C C . ARG A 1 1012 ? -40.627 13.650 46.140 1.00 89.12 1012 ARG A C 1
ATOM 8074 O O . ARG A 1 1012 ? -41.060 12.502 46.253 1.00 89.12 1012 ARG A O 1
ATOM 8081 N N . LEU A 1 1013 ? -39.480 14.021 46.707 1.00 84.75 1013 LEU A N 1
ATOM 8082 C CA . LEU A 1 1013 ? -38.673 13.125 47.542 1.00 84.75 1013 LEU A CA 1
ATOM 8083 C C . LEU A 1 1013 ? -39.269 12.927 48.939 1.00 84.75 1013 LEU A C 1
ATOM 8085 O O . LEU A 1 1013 ? -39.255 11.803 49.443 1.00 84.75 1013 LEU A O 1
ATOM 8089 N N . VAL A 1 1014 ? -39.810 13.985 49.549 1.00 85.19 1014 VAL A N 1
ATOM 8090 C CA . VAL A 1 1014 ? -40.493 13.910 50.848 1.00 85.19 1014 VAL A CA 1
ATOM 8091 C C . VAL A 1 1014 ? -41.772 13.083 50.727 1.00 85.19 1014 VAL A C 1
ATOM 8093 O O . VAL A 1 1014 ? -41.953 12.166 51.513 1.00 85.19 1014 VAL A O 1
ATOM 8096 N N . GLU A 1 1015 ? -42.606 13.288 49.709 1.00 85.50 1015 GLU A N 1
ATOM 8097 C CA . GLU A 1 1015 ? -43.797 12.464 49.456 1.00 85.50 1015 GLU A CA 1
ATOM 8098 C C . GLU A 1 1015 ? -43.440 10.974 49.292 1.00 85.50 1015 GLU A C 1
ATOM 8100 O O . GLU A 1 1015 ? -44.090 10.105 49.875 1.00 85.50 1015 GLU A O 1
ATOM 8105 N N . LYS A 1 1016 ? -42.369 10.670 48.545 1.00 85.94 1016 LYS A N 1
ATOM 8106 C CA . LYS A 1 1016 ? -41.960 9.292 48.235 1.00 85.94 1016 LYS A CA 1
ATOM 8107 C C . LYS A 1 1016 ? -41.295 8.548 49.400 1.00 85.94 1016 LYS A C 1
ATOM 8109 O O . LYS A 1 1016 ? -41.455 7.331 49.489 1.00 85.94 1016 LYS A O 1
ATOM 8114 N N . TYR A 1 1017 ? -40.515 9.232 50.241 1.00 80.69 1017 TYR A N 1
ATOM 8115 C CA . TYR A 1 1017 ? -39.688 8.592 51.279 1.00 80.69 1017 TYR A CA 1
ATOM 8116 C C . TYR A 1 1017 ? -40.022 9.005 52.720 1.00 80.69 1017 TYR A C 1
ATOM 8118 O O . TYR A 1 1017 ? -39.710 8.244 53.630 1.00 80.69 1017 TYR A O 1
ATOM 8126 N N . HIS A 1 1018 ? -40.653 10.165 52.930 1.00 77.81 1018 HIS A N 1
ATOM 8127 C CA . HIS A 1 1018 ? -40.870 10.811 54.236 1.00 77.81 1018 HIS A CA 1
ATOM 8128 C C . HIS A 1 1018 ? -42.253 11.479 54.322 1.00 77.81 1018 HIS A C 1
ATOM 8130 O O . HIS A 1 1018 ? -42.380 12.618 54.773 1.00 77.81 1018 HIS A O 1
ATOM 8136 N N . GLY A 1 1019 ? -43.303 10.795 53.847 1.00 75.12 1019 GLY A N 1
ATOM 8137 C CA . GLY A 1 1019 ? -44.641 11.382 53.668 1.00 75.12 1019 GLY A CA 1
ATOM 8138 C C . GLY A 1 1019 ? -45.274 11.965 54.942 1.00 75.12 1019 GLY A C 1
ATOM 8139 O O . GLY A 1 1019 ? -46.138 12.833 54.857 1.00 75.12 1019 GLY A O 1
ATOM 8140 N N . GLU A 1 1020 ? -44.800 11.558 56.122 1.00 78.62 1020 GLU A N 1
ATOM 8141 C CA . GLU A 1 1020 ? -45.158 12.147 57.420 1.00 78.62 1020 GLU A CA 1
ATOM 8142 C C . GLU A 1 1020 ? -44.769 13.633 57.556 1.00 78.62 1020 GLU A C 1
ATOM 8144 O O . GLU A 1 1020 ? -45.459 14.384 58.238 1.00 78.62 1020 GLU A O 1
ATOM 8149 N N . HIS A 1 1021 ? -43.728 14.085 56.850 1.00 80.12 1021 HIS A N 1
ATOM 8150 C CA . HIS A 1 1021 ? -43.249 15.472 56.851 1.00 80.12 1021 HIS A CA 1
ATOM 8151 C C . HIS A 1 1021 ? -43.765 16.308 55.668 1.00 80.12 1021 HIS A C 1
ATOM 8153 O O . HIS A 1 1021 ? -43.358 17.461 55.495 1.00 80.12 1021 HIS A O 1
ATOM 8159 N N . LEU A 1 1022 ? -44.662 15.760 54.841 1.00 83.19 1022 LEU A N 1
ATOM 8160 C CA . LEU A 1 1022 ? -45.185 16.446 53.656 1.00 83.19 1022 LEU A CA 1
ATOM 8161 C C . LEU A 1 1022 ? -46.000 17.697 54.030 1.00 83.19 1022 LEU A C 1
ATOM 8163 O O . LEU A 1 1022 ? -45.791 18.765 53.455 1.00 83.19 1022 LEU A O 1
ATOM 8167 N N . GLN A 1 1023 ? -46.862 17.597 55.049 1.00 82.75 1023 GLN A N 1
ATOM 8168 C CA . GLN A 1 1023 ? -47.674 18.720 55.543 1.00 82.75 1023 GLN A CA 1
ATOM 8169 C C . GLN A 1 1023 ? -46.804 19.850 56.117 1.00 82.75 1023 GLN A C 1
ATOM 8171 O O . GLN A 1 1023 ? -46.984 21.012 55.752 1.00 82.75 1023 GLN A O 1
ATOM 8176 N N . ASP A 1 1024 ? -45.809 19.511 56.944 1.00 83.62 1024 ASP A N 1
ATOM 8177 C CA . ASP A 1 1024 ? -44.845 20.478 57.490 1.00 83.62 1024 ASP A CA 1
ATOM 8178 C C . ASP A 1 1024 ? -44.011 21.146 56.384 1.00 83.62 1024 ASP A C 1
ATOM 8180 O O . ASP A 1 1024 ? -43.700 22.338 56.456 1.00 83.62 1024 ASP A O 1
ATOM 8184 N N . THR A 1 1025 ? -43.676 20.395 55.329 1.00 83.38 1025 THR A N 1
ATOM 8185 C CA . THR A 1 1025 ? -42.915 20.904 54.181 1.00 83.38 1025 THR A CA 1
ATOM 8186 C C . THR A 1 1025 ? -43.724 21.926 53.388 1.00 83.38 1025 THR A C 1
ATOM 8188 O O . THR A 1 1025 ? -43.223 23.029 53.171 1.00 83.38 1025 THR A O 1
ATOM 8191 N N . HIS A 1 1026 ? -44.974 21.615 53.028 1.00 86.31 1026 HIS A N 1
ATOM 8192 C CA . HIS A 1 1026 ? -45.881 22.569 52.378 1.00 86.31 1026 HIS A CA 1
ATOM 8193 C C . HIS A 1 1026 ? -46.135 23.805 53.255 1.00 86.31 1026 HIS A C 1
ATOM 8195 O O . HIS A 1 1026 ? -46.081 24.933 52.770 1.00 86.31 1026 HIS A O 1
ATOM 8201 N N . LYS A 1 1027 ? -46.312 23.629 54.571 1.00 86.94 1027 LYS A N 1
ATOM 8202 C CA . LYS A 1 1027 ? -46.512 24.745 55.506 1.00 86.94 1027 LYS A CA 1
ATOM 8203 C C . LYS A 1 1027 ? -45.314 25.698 55.559 1.00 86.94 1027 LYS A C 1
ATOM 8205 O O . LYS A 1 1027 ? -45.506 26.912 55.545 1.00 86.94 1027 LYS A O 1
ATOM 8210 N N . ARG A 1 1028 ? -44.084 25.169 55.578 1.00 86.69 1028 ARG A N 1
ATOM 8211 C CA . ARG A 1 1028 ? -42.854 25.978 55.490 1.00 86.69 1028 ARG A CA 1
ATOM 8212 C C . ARG A 1 1028 ? -42.757 26.715 54.151 1.00 86.69 1028 ARG A C 1
ATOM 8214 O O . ARG A 1 1028 ? -42.383 27.882 54.138 1.00 86.69 1028 ARG A O 1
ATOM 8221 N N . LEU A 1 1029 ? -43.094 26.059 53.039 1.00 84.88 1029 LEU A N 1
ATOM 8222 C CA . LEU A 1 1029 ? -43.085 26.693 51.716 1.00 84.88 1029 LEU A CA 1
ATOM 8223 C C . LEU A 1 1029 ? -44.122 27.821 51.614 1.00 84.88 1029 LEU A C 1
ATOM 8225 O O . LEU A 1 1029 ? -43.815 28.875 51.061 1.00 84.88 1029 LEU A O 1
ATOM 8229 N N . GLY A 1 1030 ? -45.298 27.649 52.226 1.00 84.50 1030 GLY A N 1
ATOM 8230 C CA . GLY A 1 1030 ? -46.291 28.712 52.393 1.00 84.50 1030 GLY A CA 1
ATOM 8231 C C . GLY A 1 1030 ? -45.719 29.941 53.107 1.00 84.50 1030 GLY A C 1
ATOM 8232 O O . GLY A 1 1030 ? -45.835 31.051 52.590 1.00 84.50 1030 GLY A O 1
ATOM 8233 N N . MET A 1 1031 ? -45.013 29.739 54.227 1.00 86.62 1031 MET A N 1
ATOM 8234 C CA . MET A 1 1031 ? -44.333 30.817 54.967 1.00 86.62 1031 MET A CA 1
ATOM 8235 C C . MET A 1 1031 ? -43.247 31.509 54.129 1.00 86.62 1031 MET A C 1
ATOM 8237 O O . MET A 1 1031 ? -43.182 32.735 54.098 1.00 86.62 1031 MET A O 1
ATOM 8241 N N . GLU A 1 1032 ? -42.423 30.752 53.398 1.00 85.19 1032 GLU A N 1
ATOM 8242 C CA . GLU A 1 1032 ? -41.370 31.317 52.538 1.00 85.19 1032 GLU A CA 1
ATOM 8243 C C . GLU A 1 1032 ? -41.950 32.139 51.371 1.00 85.19 1032 GLU A C 1
ATOM 8245 O O . GLU A 1 1032 ? -41.416 33.199 51.038 1.00 85.19 1032 GLU A O 1
ATOM 8250 N N . HIS A 1 1033 ? -43.065 31.711 50.770 1.00 85.88 1033 HIS A N 1
ATOM 8251 C CA . HIS A 1 1033 ? -43.776 32.508 49.764 1.00 85.88 1033 HIS A CA 1
ATOM 8252 C C . HIS A 1 1033 ? -44.470 33.740 50.367 1.00 85.88 1033 HIS A C 1
ATOM 8254 O O . HIS A 1 1033 ? -44.486 34.798 49.736 1.00 85.88 1033 HIS A O 1
ATOM 8260 N N . GLU A 1 1034 ? -44.994 33.647 51.589 1.00 87.06 1034 GLU A N 1
ATOM 8261 C CA . GLU A 1 1034 ? -45.590 34.771 52.317 1.00 87.06 1034 GLU A CA 1
ATOM 8262 C C . GLU A 1 1034 ? -44.554 35.857 52.665 1.00 87.06 1034 GLU A C 1
ATOM 8264 O O . GLU A 1 1034 ? -44.816 37.044 52.443 1.00 87.06 1034 GLU A O 1
ATOM 8269 N N . GLU A 1 1035 ? -43.359 35.469 53.125 1.00 84.62 1035 GLU A N 1
ATOM 8270 C CA . GLU A 1 1035 ? -42.232 36.386 53.363 1.00 84.62 1035 GLU A CA 1
ATOM 8271 C C . GLU A 1 1035 ? -41.761 37.074 52.072 1.00 84.62 1035 GLU A C 1
ATOM 8273 O O . GLU A 1 1035 ? -41.465 38.272 52.077 1.00 84.62 1035 GLU A O 1
ATOM 8278 N N . ARG A 1 1036 ? -41.748 36.344 50.947 1.00 83.12 1036 ARG A N 1
ATOM 8279 C CA . ARG A 1 1036 ? -41.432 36.880 49.607 1.00 83.12 1036 ARG A CA 1
ATOM 8280 C C . ARG A 1 1036 ? -42.537 37.783 49.038 1.00 83.12 1036 ARG A C 1
ATOM 8282 O O . ARG A 1 1036 ? -42.268 38.570 48.134 1.00 83.12 1036 ARG A O 1
ATOM 8289 N N . GLY A 1 1037 ? -43.756 37.709 49.577 1.00 80.56 1037 GLY A N 1
ATOM 8290 C CA . GLY A 1 1037 ? -44.926 38.463 49.116 1.00 80.56 1037 GLY A CA 1
ATOM 8291 C C . GLY A 1 1037 ? -45.737 37.786 48.002 1.00 80.56 1037 GLY A C 1
ATOM 8292 O O . GLY A 1 1037 ? -46.690 38.383 47.498 1.00 80.56 1037 GLY A O 1
ATOM 8293 N N . ASP A 1 1038 ? -45.422 36.538 47.648 1.00 85.69 1038 ASP A N 1
ATOM 8294 C CA . ASP A 1 1038 ? -46.112 35.738 46.628 1.00 85.69 1038 ASP A CA 1
ATOM 8295 C C . ASP A 1 1038 ? -47.394 35.100 47.193 1.00 85.69 1038 ASP A C 1
ATOM 8297 O O . ASP A 1 1038 ? -47.555 33.879 47.239 1.00 85.69 1038 ASP A O 1
ATOM 8301 N N . LEU A 1 1039 ? -48.337 35.942 47.629 1.00 86.12 1039 LEU A N 1
ATOM 8302 C CA . LEU A 1 1039 ? -49.506 35.526 48.419 1.00 86.12 1039 LEU A CA 1
ATOM 8303 C C . LEU A 1 1039 ? -50.356 34.421 47.762 1.00 86.12 1039 LEU A C 1
ATOM 8305 O O . LEU A 1 1039 ? -50.965 33.630 48.470 1.00 86.12 1039 LEU A O 1
ATOM 8309 N N . ARG A 1 1040 ? -50.405 34.336 46.422 1.00 85.25 1040 ARG A N 1
ATOM 8310 C CA . ARG A 1 1040 ? -51.138 33.255 45.732 1.00 85.25 1040 ARG A CA 1
ATOM 8311 C C . ARG A 1 1040 ? -50.423 31.904 45.774 1.00 85.25 1040 ARG A C 1
ATOM 8313 O O . ARG A 1 1040 ? -51.094 30.890 45.919 1.00 85.25 1040 ARG A O 1
ATOM 8320 N N . SER A 1 1041 ? -49.097 31.886 45.678 1.00 82.88 1041 SER A N 1
ATOM 8321 C CA . SER A 1 1041 ? -48.320 30.651 45.838 1.00 82.88 1041 SER A CA 1
ATOM 8322 C C . SER A 1 1041 ? -48.362 30.189 47.296 1.00 82.88 1041 SER A C 1
ATOM 8324 O O . SER A 1 1041 ? -48.528 29.005 47.565 1.00 82.88 1041 SER A O 1
ATOM 8326 N N . ALA A 1 1042 ? -48.317 31.134 48.242 1.00 86.62 1042 ALA A N 1
ATOM 8327 C CA . ALA A 1 1042 ? -48.516 30.850 49.659 1.00 86.62 1042 ALA A CA 1
ATOM 8328 C C . ALA A 1 1042 ? -49.921 30.288 49.962 1.00 86.62 1042 ALA A C 1
ATOM 8330 O O . ALA A 1 1042 ? -50.026 29.308 50.693 1.00 86.62 1042 ALA A O 1
ATOM 8331 N N . GLU A 1 1043 ? -50.991 30.845 49.372 1.00 87.75 1043 GLU A N 1
ATOM 8332 C CA . GLU A 1 1043 ? -52.355 30.286 49.457 1.00 87.75 1043 GLU A CA 1
ATOM 8333 C C . GLU A 1 1043 ? -52.383 28.819 49.002 1.00 87.75 1043 GLU A C 1
ATOM 8335 O O . GLU A 1 1043 ? -52.901 27.966 49.720 1.00 87.75 1043 GLU A O 1
ATOM 8340 N N . GLU A 1 1044 ? -51.797 28.514 47.841 1.00 87.12 1044 GLU A N 1
ATOM 8341 C CA . GLU A 1 1044 ? -51.778 27.158 47.286 1.00 87.12 1044 GLU A CA 1
ATOM 8342 C C . GLU A 1 1044 ? -51.014 26.166 48.185 1.00 87.12 1044 GLU A C 1
ATOM 8344 O O . GLU A 1 1044 ? -51.517 25.077 48.473 1.00 87.12 1044 GLU A O 1
ATOM 8349 N N . GLU A 1 1045 ? -49.837 26.545 48.686 1.00 87.81 1045 GLU A N 1
ATOM 8350 C CA . GLU A 1 1045 ? -49.025 25.690 49.561 1.00 87.81 1045 GLU A CA 1
ATOM 8351 C C . GLU A 1 1045 ? -49.644 25.506 50.956 1.00 87.81 1045 GLU A C 1
ATOM 8353 O O . GLU A 1 1045 ? -49.672 24.390 51.477 1.00 87.81 1045 GLU A O 1
ATOM 8358 N N . TYR A 1 1046 ? -50.236 26.546 51.551 1.00 88.12 1046 TYR A N 1
ATOM 8359 C CA . TYR A 1 1046 ? -50.968 26.404 52.815 1.00 88.12 1046 TYR A CA 1
ATOM 8360 C C . TYR A 1 1046 ? -52.222 25.525 52.675 1.00 88.12 1046 TYR A C 1
ATOM 8362 O O . TYR A 1 1046 ? -52.543 24.772 53.599 1.00 88.12 1046 TYR A O 1
ATOM 8370 N N . LEU A 1 1047 ? -52.907 25.563 51.525 1.00 86.56 1047 LEU A N 1
ATOM 8371 C CA . LEU A 1 1047 ? -54.017 24.653 51.230 1.00 86.56 1047 LEU A CA 1
ATOM 8372 C C . LEU A 1 1047 ? -53.544 23.200 51.075 1.00 86.56 1047 LEU A C 1
ATOM 8374 O O . LEU A 1 1047 ? -54.163 22.309 51.657 1.00 86.56 1047 LEU A O 1
ATOM 8378 N N . LYS A 1 1048 ? -52.419 22.949 50.387 1.00 84.69 1048 LYS A N 1
ATOM 8379 C CA . LYS A 1 1048 ? -51.787 21.612 50.319 1.00 84.69 1048 LYS A CA 1
ATOM 8380 C C . LYS A 1 1048 ? -51.355 21.099 51.698 1.00 84.69 1048 LYS A C 1
ATOM 8382 O O . LYS A 1 1048 ? -51.480 19.909 51.975 1.00 84.69 1048 LYS A O 1
ATOM 8387 N N . ALA A 1 1049 ? -50.912 21.990 52.588 1.00 85.06 1049 ALA A N 1
ATOM 8388 C CA . ALA A 1 1049 ? -50.611 21.668 53.984 1.00 85.06 1049 ALA A CA 1
ATOM 8389 C C . ALA A 1 1049 ? -51.858 21.396 54.853 1.00 85.06 1049 ALA A C 1
ATOM 8391 O O . ALA A 1 1049 ? -51.724 20.913 55.977 1.00 85.06 1049 ALA A O 1
ATOM 8392 N N . GLY A 1 1050 ? -53.062 21.735 54.376 1.00 82.94 1050 GLY A N 1
ATOM 8393 C CA . GLY A 1 1050 ? -54.305 21.687 55.151 1.00 82.94 1050 GLY A CA 1
ATOM 8394 C C . GLY A 1 1050 ? -54.467 22.820 56.178 1.00 82.94 1050 GLY A C 1
ATOM 8395 O O . GLY A 1 1050 ? -55.433 22.815 56.941 1.00 82.94 1050 GLY A O 1
ATOM 8396 N N . ASP A 1 1051 ? -53.567 23.811 56.205 1.00 85.94 1051 ASP A N 1
ATOM 8397 C CA . ASP A 1 1051 ? -53.610 24.938 57.147 1.00 85.94 1051 ASP A CA 1
ATOM 8398 C C . ASP A 1 1051 ? -54.325 26.154 56.538 1.00 85.94 1051 ASP A C 1
ATOM 8400 O O . ASP A 1 1051 ? -53.759 27.221 56.287 1.00 85.94 1051 ASP A O 1
ATOM 8404 N N . ILE A 1 1052 ? -55.631 25.988 56.324 1.00 85.56 1052 ILE A N 1
ATOM 8405 C CA . ILE A 1 1052 ? -56.519 27.036 55.798 1.00 85.56 1052 ILE A CA 1
ATOM 8406 C C . ILE A 1 1052 ? -56.499 28.289 56.702 1.00 85.56 1052 ILE A C 1
ATOM 8408 O O . ILE A 1 1052 ? -56.704 29.411 56.235 1.00 85.56 1052 ILE A O 1
ATOM 8412 N N . LYS A 1 1053 ? -56.212 28.126 58.003 1.00 85.62 1053 LYS A N 1
ATOM 8413 C CA . LYS A 1 1053 ? -56.159 29.231 58.972 1.00 85.62 1053 LYS A CA 1
ATOM 8414 C C . LYS A 1 1053 ? -54.929 30.106 58.766 1.00 85.62 1053 LYS A C 1
ATOM 8416 O O . LYS A 1 1053 ? -55.073 31.326 58.828 1.00 85.62 1053 LYS A O 1
ATOM 8421 N N . ALA A 1 1054 ? -53.766 29.526 58.464 1.00 85.75 1054 ALA A N 1
ATOM 8422 C CA . ALA A 1 1054 ? -52.590 30.287 58.044 1.00 85.75 1054 ALA A CA 1
ATOM 8423 C C . ALA A 1 1054 ? -52.884 31.117 56.781 1.00 85.75 1054 ALA A C 1
ATOM 8425 O O . ALA A 1 1054 ? -52.720 32.336 56.802 1.00 85.75 1054 ALA A O 1
ATOM 8426 N N . ALA A 1 1055 ? -53.451 30.500 55.739 1.00 85.62 1055 ALA A N 1
ATOM 8427 C CA . ALA A 1 1055 ? -53.768 31.184 54.481 1.00 85.62 1055 ALA A CA 1
ATOM 8428 C C . ALA A 1 1055 ? -54.782 32.342 54.635 1.00 85.62 1055 ALA A C 1
ATOM 8430 O O . ALA A 1 1055 ? -54.624 33.408 54.036 1.00 85.62 1055 ALA A O 1
ATOM 8431 N N . ILE A 1 1056 ? -55.815 32.173 55.471 1.00 86.44 1056 ILE A N 1
ATOM 8432 C CA . ILE A 1 1056 ? -56.775 33.246 55.787 1.00 86.44 1056 ILE A CA 1
ATOM 8433 C C . ILE A 1 1056 ? -56.107 34.365 56.603 1.00 86.44 1056 ILE A C 1
ATOM 8435 O O . ILE A 1 1056 ? -56.364 35.547 56.352 1.00 86.44 1056 ILE A O 1
ATOM 8439 N N . ASN A 1 1057 ? -55.259 34.018 57.579 1.00 86.25 1057 ASN A N 1
ATOM 8440 C CA . ASN A 1 1057 ? -54.556 34.992 58.417 1.00 86.25 1057 ASN A CA 1
ATOM 8441 C C . ASN A 1 1057 ? -53.575 35.844 57.597 1.00 86.25 1057 ASN A C 1
ATOM 8443 O O . ASN A 1 1057 ? -53.594 37.063 57.751 1.00 86.25 1057 ASN A O 1
ATOM 8447 N N . MET A 1 1058 ? -52.820 35.238 56.676 1.00 87.50 1058 MET A N 1
ATOM 8448 C CA . MET A 1 1058 ? -51.936 35.924 55.726 1.00 87.50 1058 MET A CA 1
ATOM 8449 C C . MET A 1 1058 ? -52.672 37.053 54.984 1.00 87.50 1058 MET A C 1
ATOM 8451 O O . MET A 1 1058 ? -52.280 38.221 55.048 1.00 87.50 1058 MET A O 1
ATOM 8455 N N . TYR A 1 1059 ? -53.793 36.743 54.317 1.00 88.94 1059 TYR A N 1
ATOM 8456 C CA . TYR A 1 1059 ? -54.574 37.764 53.607 1.00 88.94 1059 TYR A CA 1
ATOM 8457 C C . TYR A 1 1059 ? -55.174 38.816 54.549 1.00 88.94 1059 TYR A C 1
ATOM 8459 O O . TYR A 1 1059 ? -55.272 39.986 54.176 1.00 88.94 1059 TYR A O 1
ATOM 8467 N N . ARG A 1 1060 ? -55.549 38.431 55.774 1.00 87.38 1060 ARG A N 1
ATOM 8468 C CA . ARG A 1 1060 ? -56.060 39.357 56.794 1.00 87.38 1060 ARG A CA 1
ATOM 8469 C C . ARG A 1 1060 ? -54.996 40.359 57.248 1.00 87.38 1060 ARG A C 1
ATOM 8471 O O . ARG A 1 1060 ? -55.301 41.541 57.373 1.00 87.38 1060 ARG A O 1
ATOM 8478 N N . GLU A 1 1061 ? -53.768 39.908 57.491 1.00 85.25 1061 GLU A N 1
ATOM 8479 C CA . GLU A 1 1061 ? -52.661 40.746 57.979 1.00 85.25 1061 GLU A CA 1
ATOM 8480 C C . GLU A 1 1061 ? -52.126 41.708 56.911 1.00 85.25 1061 GLU A C 1
ATOM 8482 O O . GLU A 1 1061 ? -51.630 42.782 57.244 1.00 85.25 1061 GLU A O 1
ATOM 8487 N N . LYS A 1 1062 ? -52.316 41.387 55.625 1.00 85.44 1062 LYS A N 1
ATOM 8488 C CA . LYS A 1 1062 ? -52.088 42.306 54.495 1.00 85.44 1062 LYS A CA 1
ATOM 8489 C C . LYS A 1 1062 ? -53.306 43.191 54.157 1.00 85.44 1062 LYS A C 1
ATOM 8491 O O . LYS A 1 1062 ? -53.317 43.823 53.106 1.00 85.44 1062 LYS A O 1
ATOM 8496 N N . GLU A 1 1063 ? -54.344 43.206 55.000 1.00 83.62 1063 GLU A N 1
ATOM 8497 C CA . GLU A 1 1063 ? -55.622 43.921 54.804 1.00 83.62 1063 GLU A CA 1
ATOM 8498 C C . GLU A 1 1063 ? -56.390 43.555 53.508 1.00 83.62 1063 GLU A C 1
ATOM 8500 O O . GLU A 1 1063 ? -57.308 44.258 53.078 1.00 83.62 1063 GLU A O 1
ATOM 8505 N N . MET A 1 1064 ? -56.086 42.407 52.896 1.00 87.94 1064 MET A N 1
ATOM 8506 C CA . MET A 1 1064 ? -56.723 41.897 51.675 1.00 87.94 1064 MET A CA 1
ATOM 8507 C C . MET A 1 1064 ? -58.016 41.130 51.989 1.00 87.94 1064 MET A C 1
ATOM 8509 O O . MET A 1 1064 ? -58.200 39.958 51.649 1.00 87.94 1064 MET A O 1
ATOM 8513 N N . TRP A 1 1065 ? -58.945 41.815 52.654 1.00 85.75 1065 TRP A N 1
ATOM 8514 C CA . TRP A 1 1065 ? -60.174 41.235 53.200 1.00 85.75 1065 TRP A CA 1
ATOM 8515 C C . TRP A 1 1065 ? -61.079 40.546 52.166 1.00 85.75 1065 TRP A C 1
ATOM 8517 O O . TRP A 1 1065 ? -61.785 39.597 52.506 1.00 85.75 1065 TRP A O 1
ATOM 8527 N N . THR A 1 1066 ? -61.049 40.982 50.903 1.00 85.00 1066 THR A N 1
ATOM 8528 C CA . THR A 1 1066 ? -61.792 40.347 49.802 1.00 85.00 1066 THR A CA 1
ATOM 8529 C C . THR A 1 1066 ? -61.328 38.922 49.529 1.00 85.00 1066 THR A C 1
ATOM 8531 O O . THR A 1 1066 ? -62.164 38.046 49.306 1.00 85.00 1066 THR A O 1
ATOM 8534 N N . ASP A 1 1067 ? -60.017 38.683 49.574 1.00 86.12 1067 ASP A N 1
ATOM 8535 C CA . ASP A 1 1067 ? -59.415 37.376 49.314 1.00 86.12 1067 ASP A CA 1
ATOM 8536 C C . ASP A 1 1067 ? -59.437 36.488 50.557 1.00 86.12 1067 ASP A C 1
ATOM 8538 O O . ASP A 1 1067 ? -59.802 35.318 50.454 1.00 86.12 1067 ASP A O 1
ATOM 8542 N N . ALA A 1 1068 ? -59.223 37.065 51.746 1.00 84.62 1068 ALA A N 1
ATOM 8543 C CA . ALA A 1 1068 ? -59.471 36.371 53.010 1.00 84.62 1068 ALA A CA 1
ATOM 8544 C C . ALA A 1 1068 ? -60.918 35.841 53.089 1.00 84.62 1068 ALA A C 1
ATOM 8546 O O . ALA A 1 1068 ? -61.142 34.691 53.465 1.00 84.62 1068 ALA A O 1
ATOM 8547 N N . TYR A 1 1069 ? -61.911 36.650 52.692 1.00 85.00 1069 TYR A N 1
ATOM 8548 C CA . TYR A 1 1069 ? -63.318 36.236 52.689 1.00 85.00 1069 TYR A CA 1
ATOM 8549 C C . TYR A 1 1069 ? -63.655 35.250 51.560 1.00 85.00 1069 TYR A C 1
ATOM 8551 O O . TYR A 1 1069 ? -64.470 34.350 51.766 1.00 85.00 1069 TYR A O 1
ATOM 8559 N N . ARG A 1 1070 ? -63.028 35.379 50.379 1.00 88.94 1070 ARG A N 1
ATOM 8560 C CA . ARG A 1 1070 ? -63.124 34.384 49.293 1.00 88.94 1070 ARG A CA 1
ATOM 8561 C C . ARG A 1 1070 ? -62.699 33.008 49.802 1.00 88.94 1070 ARG A C 1
ATOM 8563 O O . ARG A 1 1070 ? -63.477 32.067 49.685 1.00 88.94 1070 ARG A O 1
ATOM 8570 N N . LEU A 1 1071 ? -61.505 32.929 50.386 1.00 86.06 1071 LEU A N 1
ATOM 8571 C CA . LEU A 1 1071 ? -60.893 31.688 50.848 1.00 86.06 1071 LEU A CA 1
ATOM 8572 C C . LEU A 1 1071 ? -61.641 31.071 52.038 1.00 86.06 1071 LEU A C 1
ATOM 8574 O O . LEU A 1 1071 ? -61.921 29.874 52.049 1.00 86.06 1071 LEU A O 1
ATOM 8578 N N . ALA A 1 1072 ? -62.050 31.899 53.004 1.00 84.12 1072 ALA A N 1
ATOM 8579 C CA . ALA A 1 1072 ? -62.865 31.451 54.131 1.00 84.12 1072 ALA A CA 1
ATOM 8580 C C . ALA A 1 1072 ? -64.223 30.882 53.686 1.00 84.12 1072 ALA A C 1
ATOM 8582 O O . ALA A 1 1072 ? -64.716 29.932 54.285 1.00 84.12 1072 ALA A O 1
ATOM 8583 N N . ARG A 1 1073 ? -64.812 31.425 52.611 1.00 84.19 1073 ARG A N 1
ATOM 8584 C CA . ARG A 1 1073 ? -66.069 30.931 52.038 1.00 84.19 1073 ARG A CA 1
ATOM 8585 C C . ARG A 1 1073 ? -65.911 29.654 51.204 1.00 84.19 1073 ARG A C 1
ATOM 8587 O O . ARG A 1 1073 ? -66.863 28.878 51.164 1.00 84.19 1073 ARG A O 1
ATOM 8594 N N . SER A 1 1074 ? -64.800 29.466 50.488 1.00 82.50 1074 SER A N 1
ATOM 8595 C CA . SER A 1 1074 ? -64.597 28.270 49.656 1.00 82.50 1074 SER A CA 1
ATOM 8596 C C . SER A 1 1074 ? -64.101 27.078 50.471 1.00 82.50 1074 SER A C 1
ATOM 8598 O O . SER A 1 1074 ? -64.748 26.037 50.453 1.00 82.50 1074 SER A O 1
ATOM 8600 N N . GLU A 1 1075 ? -63.021 27.260 51.236 1.00 81.38 1075 GLU A N 1
ATOM 8601 C CA . GLU A 1 1075 ? -62.327 26.168 51.936 1.00 81.38 1075 GLU A CA 1
ATOM 8602 C C . GLU A 1 1075 ? -62.494 26.232 53.464 1.00 81.38 1075 GLU A C 1
ATOM 8604 O O . GLU A 1 1075 ? -62.480 25.205 54.134 1.00 81.38 1075 GLU A O 1
ATOM 8609 N N . GLY A 1 1076 ? -62.663 27.432 54.038 1.00 73.56 1076 GLY A N 1
ATOM 8610 C CA . GLY A 1 1076 ? -62.668 27.632 55.497 1.00 73.56 1076 GLY A CA 1
ATOM 8611 C C . GLY A 1 1076 ? -63.913 27.134 56.241 1.00 73.56 1076 GLY A C 1
ATOM 8612 O O . GLY A 1 1076 ? -63.818 26.821 57.423 1.00 73.56 1076 GLY A O 1
ATOM 8613 N N . GLY A 1 1077 ? -65.064 27.041 55.573 1.00 80.44 1077 GLY A N 1
ATOM 8614 C CA . GLY A 1 1077 ? -66.340 26.665 56.191 1.00 80.44 1077 GLY A CA 1
ATOM 8615 C C . GLY A 1 1077 ? -67.113 27.840 56.812 1.00 80.44 1077 GLY A C 1
ATOM 8616 O O . GLY A 1 1077 ? -66.643 28.974 56.878 1.00 80.44 1077 GLY A O 1
ATOM 8617 N N . GLU A 1 1078 ? -68.352 27.581 57.251 1.00 77.25 1078 GLU A N 1
ATOM 8618 C CA . GLU A 1 1078 ? -69.302 28.643 57.637 1.00 77.25 1078 GLU A CA 1
ATOM 8619 C C . GLU A 1 1078 ? -68.837 29.472 58.853 1.00 77.25 1078 GLU A C 1
ATOM 8621 O O . GLU A 1 1078 ? -69.101 30.673 58.917 1.00 77.25 1078 GLU A O 1
ATOM 8626 N N . GLN A 1 1079 ? -68.124 28.860 59.805 1.00 78.81 1079 GLN A N 1
ATOM 8627 C CA . GLN A 1 1079 ? -67.647 29.532 61.021 1.00 78.81 1079 GLN A CA 1
ATOM 8628 C C . GLN A 1 1079 ? -66.502 30.506 60.709 1.00 78.81 1079 GLN A C 1
ATOM 8630 O O . GLN A 1 1079 ? -66.583 31.690 61.035 1.00 78.81 1079 GLN A O 1
ATOM 8635 N N . GLU A 1 1080 ? -65.475 30.043 60.000 1.00 79.94 1080 GLU A N 1
ATOM 8636 C CA . GLU A 1 1080 ? -64.358 30.848 59.515 1.00 79.94 1080 GLU A CA 1
ATOM 8637 C C . GLU A 1 1080 ? -64.843 31.959 58.561 1.00 79.94 1080 GLU A C 1
ATOM 8639 O O . GLU A 1 1080 ? -64.417 33.110 58.686 1.00 79.94 1080 GLU A O 1
ATOM 8644 N N . GLN A 1 1081 ? -65.800 31.665 57.667 1.00 83.06 1081 GLN A N 1
ATOM 8645 C CA . GLN A 1 1081 ? -66.445 32.667 56.809 1.00 83.06 1081 GLN A CA 1
ATOM 8646 C C . GLN A 1 1081 ? -67.111 33.781 57.633 1.00 83.06 1081 GLN A C 1
ATOM 8648 O O . GLN A 1 1081 ? -66.904 34.965 57.344 1.00 83.06 1081 GLN A O 1
ATOM 8653 N N . LYS A 1 1082 ? -67.894 33.422 58.661 1.00 81.50 1082 LYS A N 1
ATOM 8654 C CA . LYS A 1 1082 ? -68.516 34.388 59.581 1.00 81.50 1082 LYS A CA 1
ATOM 8655 C C . LYS A 1 1082 ? -67.452 35.197 60.317 1.00 81.50 1082 LYS A C 1
ATOM 8657 O O . LYS A 1 1082 ? -67.507 36.425 60.299 1.00 81.50 1082 LYS A O 1
ATOM 8662 N N . GLN A 1 1083 ? -66.436 34.545 60.880 1.00 81.19 1083 GLN A N 1
ATOM 8663 C CA . GLN A 1 1083 ? -65.365 35.211 61.622 1.00 81.19 1083 GLN A CA 1
ATOM 8664 C C . GLN A 1 1083 ? -64.626 36.259 60.771 1.00 81.19 1083 GLN A C 1
ATOM 8666 O O . GLN A 1 1083 ? -64.406 37.381 61.234 1.00 81.19 1083 GLN A O 1
ATOM 8671 N N . VAL A 1 1084 ? -64.300 35.947 59.510 1.00 83.94 1084 VAL A N 1
ATOM 8672 C CA . VAL A 1 1084 ? -63.658 36.906 58.593 1.00 83.94 1084 VAL A CA 1
ATOM 8673 C C . VAL A 1 1084 ? -64.599 38.056 58.223 1.00 83.94 1084 VAL A C 1
ATOM 8675 O O . VAL A 1 1084 ? -64.162 39.207 58.221 1.00 83.94 1084 VAL A O 1
ATOM 8678 N N . ALA A 1 1085 ? -65.888 37.795 57.970 1.00 81.69 1085 ALA A N 1
ATOM 8679 C CA . ALA A 1 1085 ? -66.860 38.850 57.657 1.00 81.69 1085 ALA A CA 1
ATOM 8680 C C . ALA A 1 1085 ? -67.041 39.842 58.818 1.00 81.69 1085 ALA A C 1
ATOM 8682 O O . ALA A 1 1085 ? -67.108 41.054 58.605 1.00 81.69 1085 ALA A O 1
ATOM 8683 N N . LEU A 1 1086 ? -67.088 39.327 60.050 1.00 82.88 1086 LEU A N 1
ATOM 8684 C CA . LEU A 1 1086 ? -67.216 40.119 61.271 1.00 82.88 1086 LEU A CA 1
ATOM 8685 C C . LEU A 1 1086 ? -65.972 40.982 61.511 1.00 82.88 1086 LEU A C 1
ATOM 8687 O O . LEU A 1 1086 ? -66.094 42.179 61.773 1.00 82.88 1086 LEU A O 1
ATOM 8691 N N . LEU A 1 1087 ? -64.775 40.407 61.364 1.00 83.38 1087 LEU A N 1
ATOM 8692 C CA . LEU A 1 1087 ? -63.518 41.149 61.487 1.00 83.38 1087 LEU A CA 1
ATOM 8693 C C . LEU A 1 1087 ? -63.360 42.213 60.387 1.00 83.38 1087 LEU A C 1
ATOM 8695 O O . LEU A 1 1087 ? -62.928 43.323 60.692 1.00 83.38 1087 LEU A O 1
ATOM 8699 N N . TRP A 1 1088 ? -63.784 41.927 59.151 1.00 85.62 1088 TRP A N 1
ATOM 8700 C CA . TRP A 1 1088 ? -63.785 42.899 58.051 1.00 85.62 1088 TRP A CA 1
ATOM 8701 C C . TRP A 1 1088 ? -64.774 44.048 58.293 1.00 85.62 1088 TRP A C 1
ATOM 8703 O O . TRP A 1 1088 ? -64.456 45.217 58.080 1.00 85.62 1088 TRP A O 1
ATOM 8713 N N . ALA A 1 1089 ? -65.971 43.754 58.803 1.00 82.06 1089 ALA A N 1
ATOM 8714 C CA . ALA A 1 1089 ? -66.919 44.799 59.176 1.00 82.06 1089 ALA A CA 1
ATOM 8715 C C . ALA A 1 1089 ? -66.367 45.700 60.294 1.00 82.06 1089 ALA A C 1
ATOM 8717 O O . ALA A 1 1089 ? -66.546 46.919 60.242 1.00 82.06 1089 ALA A O 1
ATOM 8718 N N . LYS A 1 1090 ? -65.658 45.108 61.266 1.00 81.88 1090 LYS A N 1
ATOM 8719 C CA . LYS A 1 1090 ? -65.000 45.821 62.367 1.00 81.88 1090 LYS A CA 1
ATOM 8720 C C . LYS A 1 1090 ? -63.823 46.688 61.910 1.00 81.88 1090 LYS A C 1
ATOM 8722 O O . LYS A 1 1090 ? -63.643 47.762 62.472 1.00 81.88 1090 LYS A O 1
ATOM 8727 N N . SER A 1 1091 ? -63.043 46.265 60.911 1.00 82.62 1091 SER A N 1
ATOM 8728 C CA . SER A 1 1091 ? -61.950 47.087 60.367 1.00 82.62 1091 SER A CA 1
ATOM 8729 C C . SER A 1 1091 ? -62.448 48.257 59.509 1.00 82.62 1091 SER A C 1
ATOM 8731 O O . SER A 1 1091 ? -61.805 49.302 59.486 1.00 82.62 1091 SER A O 1
ATOM 8733 N N . LEU A 1 1092 ? -63.609 48.123 58.854 1.00 82.56 1092 LEU A N 1
ATOM 8734 C CA . LEU A 1 1092 ? -64.229 49.207 58.079 1.00 82.56 1092 LEU A CA 1
ATOM 8735 C C . LEU A 1 1092 ? -64.928 50.274 58.938 1.00 82.56 1092 LEU A C 1
ATOM 8737 O O . LEU A 1 1092 ? -64.880 51.453 58.591 1.00 82.56 1092 LEU A O 1
ATOM 8741 N N . GLY A 1 1093 ? -65.611 49.871 60.015 1.00 78.19 1093 GLY A N 1
ATOM 8742 C CA . GLY A 1 1093 ? -66.383 50.778 60.873 1.00 78.19 1093 GLY A CA 1
ATOM 8743 C C . GLY A 1 1093 ? -67.650 51.370 60.224 1.00 78.19 1093 GLY A C 1
ATOM 8744 O O . GLY A 1 1093 ? -67.897 51.235 59.018 1.00 78.19 1093 GLY A O 1
ATOM 8745 N N . GLY A 1 1094 ? -68.476 52.036 61.039 1.00 80.88 1094 GLY A N 1
ATOM 8746 C CA . GLY A 1 1094 ? -69.608 52.863 60.608 1.00 80.88 1094 GLY A CA 1
ATOM 8747 C C . GLY A 1 1094 ? -70.553 52.257 59.566 1.00 80.88 1094 GLY A C 1
ATOM 8748 O O . GLY A 1 1094 ? -70.852 51.060 59.539 1.00 80.88 1094 GLY A O 1
ATOM 8749 N N . GLU A 1 1095 ? -71.049 53.113 58.665 1.00 77.44 1095 GLU A N 1
ATOM 8750 C CA . GLU A 1 1095 ? -71.974 52.697 57.603 1.00 77.44 1095 GLU A CA 1
ATOM 8751 C C . GLU A 1 1095 ? -71.358 51.693 56.617 1.00 77.44 1095 GLU A C 1
ATOM 8753 O O . GLU A 1 1095 ? -72.096 50.945 55.973 1.00 77.44 1095 GLU A O 1
ATOM 8758 N N . ALA A 1 1096 ? -70.031 51.688 56.455 1.00 79.50 1096 ALA A N 1
ATOM 8759 C CA . ALA A 1 1096 ? -69.343 50.781 55.542 1.00 79.50 1096 ALA A CA 1
ATOM 8760 C C . ALA A 1 1096 ? -69.407 49.335 56.059 1.00 79.50 1096 ALA A C 1
ATOM 8762 O O . ALA A 1 1096 ? -69.808 48.439 55.311 1.00 79.50 1096 ALA A O 1
ATOM 8763 N N . GLY A 1 1097 ? -69.130 49.129 57.353 1.00 78.75 1097 GLY A N 1
ATOM 8764 C CA . GLY A 1 1097 ? -69.307 47.844 58.030 1.00 78.75 1097 GLY A CA 1
ATOM 8765 C C . GLY A 1 1097 ? -70.758 47.352 57.982 1.00 78.75 1097 GLY A C 1
ATOM 8766 O O . GLY A 1 1097 ? -71.006 46.205 57.613 1.00 78.75 1097 GLY A O 1
ATOM 8767 N N . VAL A 1 1098 ? -71.739 48.228 58.237 1.00 79.81 1098 VAL A N 1
ATOM 8768 C CA . VAL A 1 1098 ? -73.174 47.878 58.141 1.00 79.81 1098 VAL A CA 1
ATOM 8769 C C . VAL A 1 1098 ? -73.578 47.466 56.721 1.00 79.81 1098 VAL A C 1
ATOM 8771 O O . VAL A 1 1098 ? -74.276 46.465 56.547 1.00 79.81 1098 VAL A O 1
ATOM 8774 N N . LYS A 1 1099 ? -73.139 48.198 55.687 1.00 82.50 1099 LYS A N 1
ATOM 8775 C CA . LYS A 1 1099 ? -73.424 47.858 54.278 1.00 82.50 1099 LYS A CA 1
ATOM 8776 C C . LYS A 1 1099 ? -72.809 46.510 53.887 1.00 82.50 1099 LYS A C 1
ATOM 8778 O O . LYS A 1 1099 ? -73.456 45.740 53.178 1.00 82.50 1099 LYS A O 1
ATOM 8783 N N . LEU A 1 1100 ? -71.606 46.199 54.377 1.00 83.69 1100 LEU A N 1
ATOM 8784 C CA . LEU A 1 1100 ? -70.953 44.907 54.165 1.00 83.69 1100 LEU A CA 1
ATOM 8785 C C . LEU A 1 1100 ? -71.712 43.757 54.850 1.00 83.69 1100 LEU A C 1
ATOM 8787 O O . LEU A 1 1100 ? -72.034 42.763 54.202 1.00 83.69 1100 LEU A O 1
ATOM 8791 N N . LEU A 1 1101 ? -72.057 43.907 56.132 1.00 82.00 1101 LEU A N 1
ATOM 8792 C CA . LEU A 1 1101 ? -72.790 42.885 56.887 1.00 82.00 1101 LEU A CA 1
ATOM 8793 C C . LEU A 1 1101 ? -74.189 42.635 56.316 1.00 82.00 1101 LEU A C 1
ATOM 8795 O O . LEU A 1 1101 ? -74.602 41.483 56.208 1.00 82.00 1101 LEU A O 1
ATOM 8799 N N . ASN A 1 1102 ? -74.891 43.683 55.873 1.00 82.50 1102 ASN A N 1
ATOM 8800 C CA . ASN A 1 1102 ? -76.165 43.541 55.163 1.00 82.50 1102 ASN A CA 1
ATOM 8801 C C . ASN A 1 1102 ? -76.007 42.814 53.819 1.00 82.50 1102 ASN A C 1
ATOM 8803 O O . ASN A 1 1102 ? -76.831 41.963 53.494 1.00 82.50 1102 ASN A O 1
ATOM 8807 N N . LYS A 1 1103 ? -74.933 43.079 53.060 1.00 83.00 1103 LYS A N 1
ATOM 8808 C CA . LYS A 1 1103 ? -74.631 42.361 51.807 1.00 83.00 1103 LYS A CA 1
ATOM 8809 C C . LYS A 1 1103 ? -74.412 40.857 52.027 1.00 83.00 1103 LYS A C 1
ATOM 8811 O O . LYS A 1 1103 ? -74.708 40.073 51.129 1.00 83.00 1103 LYS A O 1
ATOM 8816 N N . PHE A 1 1104 ? -73.910 40.458 53.196 1.00 82.81 1104 PHE A N 1
ATOM 8817 C CA . PHE A 1 1104 ? -73.735 39.051 53.574 1.00 82.81 1104 PHE A CA 1
ATOM 8818 C C . PHE A 1 1104 ? -74.884 38.476 54.423 1.00 82.81 1104 PHE A C 1
ATOM 8820 O O . PHE A 1 1104 ? -74.849 37.297 54.751 1.00 82.81 1104 PHE A O 1
ATOM 8827 N N . GLY A 1 1105 ? -75.908 39.271 54.759 1.00 80.38 1105 GLY A N 1
ATOM 8828 C CA . GLY A 1 1105 ? -77.041 38.854 55.599 1.00 80.38 1105 GLY A CA 1
ATOM 8829 C C . GLY A 1 1105 ? -76.728 38.707 57.098 1.00 80.38 1105 GLY A C 1
ATOM 8830 O O . GLY A 1 1105 ? -77.601 38.317 57.867 1.00 80.38 1105 GLY A O 1
ATOM 8831 N N . MET A 1 1106 ? -75.512 39.049 57.529 1.00 82.44 1106 MET A N 1
ATOM 8832 C CA . MET A 1 1106 ? -74.961 38.744 58.858 1.00 82.44 1106 MET A CA 1
ATOM 8833 C C . MET A 1 1106 ? -75.106 39.889 59.877 1.00 82.44 1106 MET A C 1
ATOM 8835 O O . MET A 1 1106 ? -74.531 39.813 60.956 1.00 82.44 1106 MET A O 1
ATOM 8839 N N . LEU A 1 1107 ? -75.851 40.965 59.581 1.00 80.50 1107 LEU A N 1
ATOM 8840 C CA . LEU A 1 1107 ? -75.927 42.141 60.471 1.00 80.50 1107 LEU A CA 1
ATOM 8841 C C . LEU A 1 1107 ? -76.457 41.806 61.877 1.00 80.50 1107 LEU A C 1
ATOM 8843 O O . LEU A 1 1107 ? -75.913 42.292 62.865 1.00 80.50 1107 LEU A O 1
ATOM 8847 N N . ASN A 1 1108 ? -77.490 40.965 61.972 1.00 80.94 1108 ASN A N 1
ATOM 8848 C CA . ASN A 1 1108 ? -78.038 40.536 63.261 1.00 80.94 1108 ASN A CA 1
ATOM 8849 C C . ASN A 1 1108 ? -77.052 39.636 64.024 1.00 80.94 1108 ASN A C 1
ATOM 8851 O O . ASN A 1 1108 ? -76.784 39.892 65.192 1.00 80.94 1108 ASN A O 1
ATOM 8855 N N . GLU A 1 1109 ? -76.465 38.645 63.342 1.00 78.75 1109 GLU A N 1
ATOM 8856 C CA . GLU A 1 1109 ? -75.453 37.746 63.919 1.00 78.75 1109 GLU A CA 1
ATOM 8857 C C . GLU A 1 1109 ? -74.227 38.530 64.423 1.00 78.75 1109 GLU A C 1
ATOM 8859 O O . GLU A 1 1109 ? -73.678 38.217 65.475 1.00 78.75 1109 GLU A O 1
ATOM 8864 N N . ALA A 1 1110 ? -73.839 39.600 63.722 1.00 76.62 1110 ALA A N 1
ATOM 8865 C CA . ALA A 1 1110 ? -72.759 40.493 64.128 1.00 76.62 1110 ALA A CA 1
ATOM 8866 C C . ALA A 1 1110 ? -73.074 41.284 65.398 1.00 76.62 1110 ALA A C 1
ATOM 8868 O O . ALA A 1 1110 ? -72.225 41.388 66.281 1.00 76.62 1110 ALA A O 1
ATOM 8869 N N . ILE A 1 1111 ? -74.281 41.848 65.491 1.00 78.62 1111 ILE A N 1
ATOM 8870 C CA . ILE A 1 1111 ? -74.729 42.585 66.678 1.00 78.62 1111 ILE A CA 1
ATOM 8871 C C . ILE A 1 1111 ? -74.740 41.661 67.899 1.00 78.62 1111 ILE A C 1
ATOM 8873 O O . ILE A 1 1111 ? -74.244 42.054 68.956 1.00 78.62 1111 ILE A O 1
ATOM 8877 N N . ASP A 1 1112 ? -75.243 40.437 67.741 1.00 80.69 1112 ASP A N 1
ATOM 8878 C CA . ASP A 1 1112 ? -75.310 39.455 68.822 1.00 80.69 1112 ASP A CA 1
ATOM 8879 C C . ASP A 1 1112 ? -73.886 39.021 69.245 1.00 80.69 1112 ASP A C 1
ATOM 8881 O O . ASP A 1 1112 ? -73.504 39.225 70.398 1.00 80.69 1112 ASP A O 1
ATOM 8885 N N . HIS A 1 1113 ? -73.026 38.612 68.302 1.00 81.75 1113 HIS A N 1
ATOM 8886 C CA . HIS A 1 1113 ? -71.624 38.234 68.557 1.00 81.75 1113 HIS A CA 1
ATOM 8887 C C . HIS A 1 1113 ? -70.778 39.352 69.203 1.00 81.75 1113 HIS A C 1
ATOM 8889 O O . HIS A 1 1113 ? -70.023 39.106 70.146 1.00 81.75 1113 HIS A O 1
ATOM 8895 N N . PHE A 1 1114 ? -70.878 40.604 68.735 1.00 79.94 1114 PHE A N 1
ATOM 8896 C CA . PHE A 1 1114 ? -70.125 41.715 69.339 1.00 79.94 1114 PHE A CA 1
ATOM 8897 C C . PHE A 1 1114 ? -70.674 42.154 70.702 1.00 79.94 1114 PHE A C 1
ATOM 8899 O O . PHE A 1 1114 ? -69.911 42.730 71.484 1.00 79.94 1114 PHE A O 1
ATOM 8906 N N . SER A 1 1115 ? -71.944 41.859 70.999 1.00 77.75 1115 SER A N 1
ATOM 8907 C CA . SER A 1 1115 ? -72.530 42.030 72.334 1.00 77.75 1115 SER A CA 1
ATOM 8908 C C . SER A 1 1115 ? -72.068 40.932 73.298 1.00 77.75 1115 SER A C 1
ATOM 8910 O O . SER A 1 1115 ? -71.763 41.231 74.448 1.00 77.75 1115 SER A O 1
ATOM 8912 N N . GLU A 1 1116 ? -71.956 39.685 72.833 1.00 78.75 1116 GLU A N 1
ATOM 8913 C CA . GLU A 1 1116 ? -71.459 38.545 73.621 1.00 78.75 1116 GLU A CA 1
ATOM 8914 C C . GLU A 1 1116 ? -69.965 38.672 73.966 1.00 78.75 1116 GLU A C 1
ATOM 8916 O O . GLU A 1 1116 ? -69.569 38.419 75.101 1.00 78.75 1116 GLU A O 1
ATOM 8921 N N . ILE A 1 1117 ? -69.133 39.141 73.028 1.00 77.56 1117 ILE A N 1
ATOM 8922 C CA . ILE A 1 1117 ? -67.694 39.396 73.261 1.00 77.56 1117 ILE A CA 1
ATOM 8923 C C . ILE A 1 1117 ? -67.447 40.653 74.127 1.00 77.56 1117 ILE A C 1
ATOM 8925 O O . ILE A 1 1117 ? -66.329 40.896 74.583 1.00 77.56 1117 ILE A O 1
ATOM 8929 N N . GLY A 1 1118 ? -68.476 41.465 74.383 1.00 72.19 1118 GLY A N 1
ATOM 8930 C CA . GLY A 1 1118 ? -68.379 42.667 75.214 1.00 72.19 1118 GLY A CA 1
ATOM 8931 C C . GLY A 1 1118 ? -67.805 43.902 74.509 1.00 72.19 1118 GLY A C 1
ATOM 8932 O O . GLY A 1 1118 ? -67.484 44.900 75.153 1.00 72.19 1118 GLY A O 1
ATOM 8933 N N . THR A 1 1119 ? -67.692 43.882 73.178 1.00 81.00 1119 THR A N 1
ATOM 8934 C CA . THR A 1 1119 ? -67.303 45.047 72.359 1.00 81.00 1119 THR A CA 1
ATOM 8935 C C . THR A 1 1119 ? -68.510 45.938 72.050 1.00 81.00 1119 THR A C 1
ATOM 8937 O O . THR A 1 1119 ? -68.872 46.152 70.890 1.00 81.00 1119 THR A O 1
ATOM 8940 N N . PHE A 1 1120 ? -69.145 46.444 73.108 1.00 78.88 1120 PHE A N 1
ATOM 8941 C CA . PHE A 1 1120 ? -70.438 47.128 73.038 1.00 78.88 1120 PHE A CA 1
ATOM 8942 C C . PHE A 1 1120 ? -70.437 48.384 72.165 1.00 78.88 1120 PHE A C 1
ATOM 8944 O O . PHE A 1 1120 ? -71.409 48.597 71.449 1.00 78.88 1120 PHE A O 1
ATOM 8951 N N . ASP A 1 1121 ? -69.356 49.172 72.146 1.00 78.12 1121 ASP A N 1
ATOM 8952 C CA . ASP A 1 1121 ? -69.274 50.395 71.331 1.00 78.12 1121 ASP A CA 1
ATOM 8953 C C . ASP A 1 1121 ? -69.570 50.124 69.846 1.00 78.12 1121 ASP A C 1
ATOM 8955 O O . ASP A 1 1121 ? -70.375 50.823 69.227 1.00 78.12 1121 ASP A O 1
ATOM 8959 N N . PHE A 1 1122 ? -68.989 49.051 69.297 1.00 78.31 1122 PHE A N 1
ATOM 8960 C CA . PHE A 1 1122 ? -69.199 48.663 67.903 1.00 78.31 1122 PHE A CA 1
ATOM 8961 C C . PHE A 1 1122 ? -70.568 47.998 67.683 1.00 78.31 1122 PHE A C 1
ATOM 8963 O O . PHE A 1 1122 ? -71.219 48.249 66.671 1.00 78.31 1122 PHE A O 1
ATOM 8970 N N . ALA A 1 1123 ? -71.065 47.216 68.648 1.00 76.69 1123 ALA A N 1
ATOM 8971 C CA . ALA A 1 1123 ? -72.423 46.666 68.587 1.00 76.69 1123 ALA A CA 1
ATOM 8972 C C . ALA A 1 1123 ? -73.489 47.784 68.564 1.00 76.69 1123 ALA A C 1
ATOM 8974 O O . ALA A 1 1123 ? -74.410 47.756 67.742 1.00 76.69 1123 ALA A O 1
ATOM 8975 N N . PHE A 1 1124 ? -73.332 48.814 69.404 1.00 80.50 1124 PHE A N 1
ATOM 8976 C CA . PHE A 1 1124 ? -74.174 50.011 69.400 1.00 80.50 1124 PHE A CA 1
ATOM 8977 C C . PHE A 1 1124 ? -74.057 50.797 68.093 1.00 80.50 1124 PHE A C 1
ATOM 8979 O O . PHE A 1 1124 ? -75.072 51.287 67.599 1.00 80.50 1124 PHE A O 1
ATOM 8986 N N . GLU A 1 1125 ? -72.860 50.928 67.521 1.00 79.12 1125 GLU A N 1
ATOM 8987 C CA . GLU A 1 1125 ? -72.654 51.585 66.226 1.00 79.12 1125 GLU A CA 1
ATOM 8988 C C . GLU A 1 1125 ? -73.418 50.860 65.104 1.00 79.12 1125 GLU A C 1
ATOM 8990 O O . GLU A 1 1125 ? -74.225 51.484 64.405 1.00 79.12 1125 GLU A O 1
ATOM 8995 N N . LEU A 1 1126 ? -73.266 49.533 65.003 1.00 78.56 1126 LEU A N 1
ATOM 8996 C CA . LEU A 1 1126 ? -73.990 48.694 64.042 1.00 78.56 1126 LEU A CA 1
ATOM 8997 C C . LEU A 1 1126 ? -75.515 48.790 64.217 1.00 78.56 1126 LEU A C 1
ATOM 8999 O O . LEU A 1 1126 ? -76.238 48.967 63.234 1.00 78.56 1126 LEU A O 1
ATOM 9003 N N . ALA A 1 1127 ? -76.026 48.729 65.450 1.00 77.62 1127 ALA A N 1
ATOM 9004 C CA . ALA A 1 1127 ? -77.463 48.813 65.710 1.00 77.62 1127 ALA A CA 1
ATOM 9005 C C . ALA A 1 1127 ? -78.041 50.221 65.477 1.00 77.62 1127 ALA A C 1
ATOM 9007 O O . ALA A 1 1127 ? -79.119 50.351 64.897 1.00 77.62 1127 ALA A O 1
ATOM 9008 N N . ARG A 1 1128 ? -77.325 51.297 65.840 1.00 80.31 1128 ARG A N 1
ATOM 9009 C CA . ARG A 1 1128 ? -77.761 52.684 65.567 1.00 80.31 1128 ARG A CA 1
ATOM 9010 C C . ARG A 1 1128 ? -77.885 52.965 64.071 1.00 80.31 1128 ARG A C 1
ATOM 9012 O O . ARG A 1 1128 ? -78.783 53.712 63.675 1.00 80.31 1128 ARG A O 1
ATOM 9019 N N . LEU A 1 1129 ? -76.988 52.397 63.266 1.00 79.06 1129 LEU A N 1
ATOM 9020 C CA . LEU A 1 1129 ? -76.907 52.640 61.826 1.00 79.06 1129 LEU A CA 1
ATOM 9021 C C . LEU A 1 1129 ? -77.740 51.654 60.989 1.00 79.06 1129 LEU A C 1
ATOM 9023 O O . LEU A 1 1129 ? -78.256 52.056 59.949 1.00 79.06 1129 LEU A O 1
ATOM 9027 N N . GLY A 1 1130 ? -77.890 50.396 61.422 1.00 72.56 1130 GLY A N 1
ATOM 9028 C CA . GLY A 1 1130 ? -78.486 49.326 60.610 1.00 72.56 1130 GLY A CA 1
ATOM 9029 C C . GLY A 1 1130 ? -79.718 48.608 61.177 1.00 72.56 1130 GLY A C 1
ATOM 9030 O O . GLY A 1 1130 ? -80.510 48.116 60.381 1.00 72.56 1130 GLY A O 1
ATOM 9031 N N . ALA A 1 1131 ? -79.901 48.540 62.502 1.00 74.69 1131 ALA A N 1
ATOM 9032 C CA . ALA A 1 1131 ? -80.958 47.737 63.141 1.00 74.69 1131 ALA A CA 1
ATOM 9033 C C . ALA A 1 1131 ? -81.387 48.346 64.492 1.00 74.69 1131 ALA A C 1
ATOM 9035 O O . ALA A 1 1131 ? -81.051 47.845 65.569 1.00 74.69 1131 ALA A O 1
ATOM 9036 N N . LYS A 1 1132 ? -82.103 49.477 64.448 1.00 75.50 1132 LYS A N 1
ATOM 9037 C CA . LYS A 1 1132 ? -82.401 50.293 65.643 1.00 75.50 1132 LYS A CA 1
ATOM 9038 C C . LYS A 1 1132 ? -83.269 49.561 66.667 1.00 75.50 1132 LYS A C 1
ATOM 9040 O O . LYS A 1 1132 ? -83.148 49.821 67.861 1.00 75.50 1132 LYS A O 1
ATOM 9045 N N . GLU A 1 1133 ? -84.096 48.622 66.224 1.00 74.62 1133 GLU A N 1
ATOM 9046 C CA . GLU A 1 1133 ? -84.906 47.745 67.069 1.00 74.62 1133 GLU A CA 1
ATOM 9047 C C . GLU A 1 1133 ? -84.082 46.829 67.993 1.00 74.62 1133 GLU A C 1
ATOM 9049 O O . GLU A 1 1133 ? -84.603 46.390 69.017 1.00 74.62 1133 GLU A O 1
ATOM 9054 N N . ARG A 1 1134 ? -82.798 46.575 67.691 1.00 74.94 1134 ARG A N 1
ATOM 9055 C CA . ARG A 1 1134 ? -81.903 45.765 68.538 1.00 74.94 1134 ARG A CA 1
ATOM 9056 C C . ARG A 1 1134 ? -81.267 46.545 69.693 1.00 74.94 1134 ARG A C 1
ATOM 9058 O O . ARG A 1 1134 ? -80.791 45.911 70.631 1.00 74.94 1134 ARG A O 1
ATOM 9065 N N . LEU A 1 1135 ? -81.285 47.885 69.676 1.00 74.75 1135 LEU A N 1
ATOM 9066 C CA . LEU A 1 1135 ? -80.631 48.720 70.701 1.00 74.75 1135 LEU A CA 1
ATOM 9067 C C . LEU A 1 1135 ? -80.999 48.340 72.153 1.00 74.75 1135 LEU A C 1
ATOM 9069 O O . LEU A 1 1135 ? -80.070 48.143 72.935 1.00 74.75 1135 LEU A O 1
ATOM 9073 N N . PRO A 1 1136 ? -82.283 48.111 72.514 1.00 73.31 1136 PRO A N 1
ATOM 9074 C CA . PRO A 1 1136 ? -82.645 47.728 73.880 1.00 73.31 1136 PRO A CA 1
ATOM 9075 C C . PRO A 1 1136 ? -82.084 46.366 74.313 1.00 73.31 1136 PRO A C 1
ATOM 9077 O O . PRO A 1 1136 ? -81.921 46.126 75.505 1.00 73.31 1136 PRO A O 1
ATOM 9080 N N . GLY A 1 1137 ? -81.801 45.466 73.362 1.00 67.19 1137 GLY A N 1
ATOM 9081 C CA . GLY A 1 1137 ? -81.166 44.172 73.630 1.00 67.19 1137 GLY A CA 1
ATOM 9082 C C . GLY A 1 1137 ? -79.676 44.308 73.948 1.00 67.19 1137 GLY A C 1
ATOM 9083 O O . GLY A 1 1137 ? -79.174 43.620 74.832 1.00 67.19 1137 GLY A O 1
ATOM 9084 N N . ILE A 1 1138 ? -78.989 45.251 73.295 1.00 70.62 1138 ILE A N 1
ATOM 9085 C CA . ILE A 1 1138 ? -77.583 45.571 73.580 1.00 70.62 1138 ILE A CA 1
ATOM 9086 C C . ILE A 1 1138 ? -77.470 46.277 74.932 1.00 70.62 1138 ILE A C 1
ATOM 9088 O O . ILE A 1 1138 ? -76.630 45.888 75.734 1.00 70.62 1138 ILE A O 1
ATOM 9092 N N . ASP A 1 1139 ? -78.360 47.232 75.236 1.00 71.12 1139 ASP A N 1
ATOM 9093 C CA . ASP A 1 1139 ? -78.443 47.859 76.567 1.00 71.12 1139 ASP A CA 1
ATOM 9094 C C . ASP A 1 1139 ? -78.657 46.805 77.674 1.00 71.12 1139 ASP A C 1
ATOM 9096 O O . ASP A 1 1139 ? -78.059 46.883 78.749 1.00 71.12 1139 ASP A O 1
ATOM 9100 N N . LEU A 1 1140 ? -79.483 45.783 77.409 1.00 71.88 1140 LEU A N 1
ATOM 9101 C CA . LEU A 1 1140 ? -79.713 44.652 78.315 1.00 71.88 1140 LEU A CA 1
ATOM 9102 C C . LEU A 1 1140 ? -78.471 43.771 78.491 1.00 71.88 1140 LEU A C 1
ATOM 9104 O O . LEU A 1 1140 ? -78.149 43.432 79.629 1.00 71.88 1140 LEU A O 1
ATOM 9108 N N . ASN A 1 1141 ? -77.758 43.434 77.414 1.00 66.88 1141 ASN A N 1
ATOM 9109 C CA . ASN A 1 1141 ? -76.542 42.614 77.472 1.00 66.88 1141 ASN A CA 1
ATOM 9110 C C . ASN A 1 1141 ? -75.349 43.374 78.081 1.00 66.88 1141 ASN A C 1
ATOM 9112 O O . ASN A 1 1141 ? -74.586 42.802 78.863 1.00 66.88 1141 ASN A O 1
ATOM 9116 N N . GLU A 1 1142 ? -75.218 44.677 77.821 1.00 71.69 1142 GLU A N 1
ATOM 9117 C CA . GLU A 1 1142 ? -74.235 45.538 78.484 1.00 71.69 1142 GLU A CA 1
ATOM 9118 C C . GLU A 1 1142 ? -74.555 45.667 79.984 1.00 71.69 1142 GLU A C 1
ATOM 9120 O O . GLU A 1 1142 ? -73.669 45.562 80.833 1.00 71.69 1142 GLU A O 1
ATOM 9125 N N . ALA A 1 1143 ? -75.832 45.821 80.350 1.00 68.19 1143 ALA A N 1
ATOM 9126 C CA . ALA A 1 1143 ? -76.253 45.834 81.748 1.00 68.19 1143 ALA A CA 1
ATOM 9127 C C . ALA A 1 1143 ? -76.117 44.461 82.434 1.00 68.19 1143 ALA A C 1
ATOM 9129 O O . ALA A 1 1143 ? -75.887 44.421 83.643 1.00 68.19 1143 ALA A O 1
ATOM 9130 N N . ALA A 1 1144 ? -76.261 43.351 81.704 1.00 66.06 1144 ALA A N 1
ATOM 9131 C CA . ALA A 1 1144 ? -76.080 41.995 82.218 1.00 66.06 1144 ALA A CA 1
ATOM 9132 C C . ALA A 1 1144 ? -74.600 41.695 82.488 1.00 66.06 1144 ALA A C 1
ATOM 9134 O O . ALA A 1 1144 ? -74.252 41.369 83.619 1.00 66.06 1144 ALA A O 1
ATOM 9135 N N . THR A 1 1145 ? -73.716 41.935 81.517 1.00 60.53 1145 THR A N 1
ATOM 9136 C CA . THR A 1 1145 ? -72.260 41.774 81.690 1.00 60.53 1145 THR A CA 1
ATOM 9137 C C . THR A 1 1145 ? -71.701 42.723 82.757 1.00 60.53 1145 THR A C 1
ATOM 9139 O O . THR A 1 1145 ? -70.958 42.289 83.640 1.00 60.53 1145 THR A O 1
ATOM 9142 N N . LYS A 1 1146 ? -72.141 43.993 82.802 1.00 61.97 1146 LYS A N 1
ATOM 9143 C CA . LYS A 1 1146 ? -71.809 44.908 83.916 1.00 61.97 1146 LYS A CA 1
ATOM 9144 C C . LYS A 1 1146 ? -72.356 44.427 85.270 1.00 61.97 1146 LYS A C 1
ATOM 9146 O O . LYS A 1 1146 ? -71.764 44.763 86.291 1.00 61.97 1146 LYS A O 1
ATOM 9151 N N . LYS A 1 1147 ? -73.438 43.637 85.321 1.00 57.62 1147 LYS A N 1
ATOM 9152 C CA . LYS A 1 1147 ? -73.961 43.029 86.565 1.00 57.62 1147 LYS A CA 1
ATOM 9153 C C . LYS A 1 1147 ? -73.242 41.739 86.964 1.00 57.62 1147 LYS A C 1
ATOM 9155 O O . LYS A 1 1147 ? -73.036 41.544 88.160 1.00 57.62 1147 LYS A O 1
ATOM 9160 N N . GLU A 1 1148 ? -72.807 40.901 86.027 1.00 53.47 1148 GLU A N 1
ATOM 9161 C CA . GLU A 1 1148 ? -71.986 39.713 86.323 1.00 53.47 1148 GLU A CA 1
ATOM 9162 C C . GLU A 1 1148 ? -70.614 40.098 86.903 1.00 53.47 1148 GLU A C 1
ATOM 9164 O O . GLU A 1 1148 ? -70.143 39.483 87.863 1.00 53.47 1148 GLU A O 1
ATOM 9169 N N . VAL A 1 1149 ? -70.033 41.205 86.427 1.00 52.28 1149 VAL A N 1
ATOM 9170 C CA . VAL A 1 1149 ? -68.822 41.818 87.009 1.00 52.28 1149 VAL A CA 1
ATOM 9171 C C . VAL A 1 1149 ? -69.057 42.369 88.432 1.00 52.28 1149 VAL A C 1
ATOM 9173 O O . VAL A 1 1149 ? -68.109 42.528 89.200 1.00 52.28 1149 VAL A O 1
ATOM 9176 N N . ILE A 1 1150 ? -70.310 42.627 88.829 1.00 52.19 1150 ILE A N 1
ATOM 9177 C CA . ILE A 1 1150 ? -70.670 43.117 90.174 1.00 52.19 1150 ILE A CA 1
ATOM 9178 C C . ILE A 1 1150 ? -71.015 41.966 91.143 1.00 52.19 1150 ILE A C 1
ATOM 9180 O O . ILE A 1 1150 ? -70.802 42.113 92.344 1.00 52.19 1150 ILE A O 1
ATOM 9184 N N . TRP A 1 1151 ? -71.474 40.807 90.656 1.00 47.38 1151 TRP A N 1
ATOM 9185 C CA . TRP A 1 1151 ? -71.825 39.643 91.495 1.00 47.38 1151 TRP A CA 1
ATOM 9186 C C . TRP A 1 1151 ? -70.678 38.650 91.758 1.00 47.38 1151 TRP A C 1
ATOM 9188 O O . TRP A 1 1151 ? -70.865 37.682 92.491 1.00 47.38 1151 TRP A O 1
ATOM 9198 N N . THR A 1 1152 ? -69.479 38.895 91.224 1.00 47.50 1152 THR A N 1
ATOM 9199 C CA . THR A 1 1152 ? -68.297 38.021 91.384 1.00 47.50 1152 THR A CA 1
ATOM 9200 C C . THR A 1 1152 ? -67.238 38.544 92.372 1.00 47.50 1152 THR A C 1
ATOM 9202 O O . THR A 1 1152 ? -66.128 38.018 92.430 1.00 47.50 1152 THR A O 1
ATOM 9205 N N . ARG A 1 1153 ? -67.572 39.532 93.221 1.00 41.06 1153 ARG A N 1
ATOM 9206 C CA . ARG A 1 1153 ? -66.738 39.949 94.371 1.00 41.06 1153 ARG A CA 1
ATOM 9207 C C . ARG A 1 1153 ? -67.298 39.441 95.712 1.00 41.06 1153 ARG A C 1
ATOM 9209 O O . ARG A 1 1153 ? -68.071 40.137 96.356 1.00 41.06 1153 ARG A O 1
ATOM 9216 N N . SER A 1 1154 ? -66.845 38.238 96.078 1.00 36.72 1154 SER A N 1
ATOM 9217 C CA . SER A 1 1154 ? -66.736 37.590 97.408 1.00 36.72 1154 SER A CA 1
ATOM 9218 C C . SER A 1 1154 ? -67.796 37.797 98.509 1.00 36.72 1154 SER A C 1
ATOM 9220 O O . SER A 1 1154 ? -67.983 38.905 99.005 1.00 36.72 1154 SER A O 1
ATOM 9222 N N . PRO A 1 1155 ? -68.276 36.683 99.092 1.00 39.62 1155 PRO A N 1
ATOM 9223 C CA . PRO A 1 1155 ? -68.454 36.505 100.533 1.00 39.62 1155 PRO A CA 1
ATOM 9224 C C . PRO A 1 1155 ? -67.225 35.802 101.147 1.00 39.62 1155 PRO A C 1
ATOM 9226 O O . PRO A 1 1155 ? -66.729 34.816 100.602 1.00 39.62 1155 PRO A O 1
ATOM 9229 N N . ASP A 1 1156 ? -66.733 36.316 102.274 1.00 42.62 1156 ASP A N 1
ATOM 9230 C CA . ASP A 1 1156 ? -65.478 35.896 102.913 1.00 42.62 1156 ASP A CA 1
ATOM 9231 C C . ASP A 1 1156 ? -65.476 34.496 103.560 1.00 42.62 1156 ASP A C 1
ATOM 9233 O O . ASP A 1 1156 ? -66.509 33.910 103.881 1.00 42.62 1156 ASP A O 1
ATOM 9237 N N . VAL A 1 1157 ? -64.249 34.028 103.826 1.00 42.59 1157 VAL A N 1
ATOM 9238 C CA . VAL A 1 1157 ? -63.809 33.239 104.996 1.00 42.59 1157 VAL A CA 1
ATOM 9239 C C . VAL A 1 1157 ? -64.912 32.818 105.983 1.00 42.59 1157 VAL A C 1
ATOM 9241 O O . VAL A 1 1157 ? -65.339 33.628 106.806 1.00 42.59 1157 VAL A O 1
ATOM 9244 N N . ILE A 1 1158 ? -65.207 31.512 106.054 1.00 41.91 1158 ILE A N 1
ATOM 9245 C CA . ILE A 1 1158 ? -65.619 30.846 107.304 1.00 41.91 1158 ILE A CA 1
ATOM 9246 C C . ILE A 1 1158 ? -64.934 29.466 107.434 1.00 41.91 1158 ILE A C 1
ATOM 9248 O O . ILE A 1 1158 ? -65.236 28.543 106.688 1.00 41.91 1158 ILE A O 1
ATOM 9252 N N . LEU A 1 1159 ? -64.107 29.359 108.484 1.00 40.56 1159 LEU A N 1
ATOM 9253 C CA . LEU A 1 1159 ? -63.612 28.167 109.206 1.00 40.56 1159 LEU A CA 1
ATOM 9254 C C . LEU A 1 1159 ? -62.536 27.231 108.596 1.00 40.56 1159 LEU A C 1
ATOM 9256 O O . LEU A 1 1159 ? -62.828 26.366 107.778 1.00 40.56 1159 LEU A O 1
ATOM 9260 N N . HIS A 1 1160 ? -61.372 27.313 109.267 1.00 36.50 1160 HIS A N 1
ATOM 9261 C CA . HIS A 1 1160 ? -60.229 26.386 109.393 1.00 36.50 1160 HIS A CA 1
ATOM 9262 C C . HIS A 1 1160 ? -59.208 26.251 108.254 1.00 36.50 1160 HIS A C 1
ATOM 9264 O O . HIS A 1 1160 ? -59.533 25.697 107.188 1.00 36.50 1160 HIS A O 1
#

Foldseek 3Di:
DVVQLVVLLVQLVVLLVQLVVLLVVPPPPPDPDDDDDDDDPVNVLVVLVVSLVSLVVSLVSNVVSLVSNVVVQVPDPPHDDPVRVVVSVVSNVSSVVSSVSSVVVSVVSVVVSVVVPPDDDDDDDDDDDDDDDDDQDDQAAAAQDLVCCVVNCVNLCVRQVPDPDQLLVSVVSVLVRYHHPLNVQLVPDDSDRVCSVVSVVSSCVRRVDLVVVLVVLVVQLQPQAQPDLDLVSQVVSLVSNVVSLVVCVVSPHDCFDPVNLVSSLVRHDPVVNVQLVVVVVPDPDPGCGPVNSSVSSVVVSVVVVVVVVVVVVVPPPDDDDDDDDDDDDDDDDDDDDQDQQLLPRDRPDHVLPDPVQVDLVSVVVQQVVAQAQARSHNPHHQVPDPDAAQPPPRHTGHHVSNDPVVPPPDDDDDDDDDDDDDDDDDYDDDDDDDDDDDDDDDDDDDDDDDDDDDDDDDDDDDDPDPAPPPPRDDQEDDDDPAAWPDKDADPVNQKIWTAGPQRWIWIDHRHDIDTQDGQWPDWDAAPLFNKIWTDHPQKIWIDLPPVCSVPIDIDGHQAAWDDWDDDPPWTWTWGDHPPDIDTDTDDPLSRVLRSCVVVVVLVVNLVSLVVDPDPPCLVSLVVSLLVCLVVLVLVSVLSSCVVNVVVVLNVLSVVLVVQQVVCCVVVVHRSCPDLVSVLSSCVSVVVLVVSLVSCVVVVVLVVNLVVCVVVVNLVVSLVSCVVVVPPCNVVSVVVVLVVCVVVVVLQVNLVVCVVVVNLVSSLVSCVVVLNLVVSVVSLVVDPVSLPPPVSLVSSLVSCVVVLVLCVSLVSCVVVVVLVSSLVSCVSNLVLVVNLVSCVPPPVVCNLVSLQSNLVVCVVVVNLVVSLVSCVSNVVLLSNLVSCVSVVVLVVNLVSLVPDPDLQSSLVSLQSSLVVCLVVVVLVSSCVSCVSSVNLVVSLVSCVVVLVPVVSLVSCCVPVNLPVSLVVLQVVLVVCLVVVVLVSSCVSCVSNVNLVVSLVSCVVVVVLVVNLVSCVVPPVVCNLVSLQVVLVVCLVVVVLVSSLVSCVSSVNLVVSLVSCVVVVVLVVSLVSCVPPVDDVSNLVSLLVNLVVVAAPVSLVSCVVVVCLVVSLVVCLVVVVLVRSCRSCVRHNVVCNVVSVVSNVVVVVVVVVPDDDDDDDD

Radius of gyration: 55.3 Å; chains: 1; bounding box: 129×98×189 Å

pLDDT: mean 76.52, std 18.08, range [20.23, 95.12]

Sequence (1160 aa):
MAVKLSGKQSWLTRMGTVLDETLKKHALMENPDGDTEDGSSQHRLRRIRQERQELEINMANLQQALDNYIAAADELQPPPDENQLVKIEQNIDSAQAVHLRGQNRVTEISLILEESADIPISQTASNETVTPRLAPLQIPRFDGRLWEWDHFWGVFDAVVHKRNFSKIKKLSYMLEALQGPAKDTVNRLQITADNYDIAIQLLRKKYDNQEAVVNQLLQNLHDIQPESTTVTDQINTLDRILPIISQLERKGENTDTQQMRRTILEKFSEKIQRAMLKKKASSQKPSWTTKQLLQDLQDFFEMEAQIQNIRGTMSEEFNISTPSLARKTKLLNQNNRSFQCFYCNANDHAPKSCPRYPTIDQQLQLIRQRNCENCGSREHRPKNCTRGACRQCKEKGHHTSICQKLFMSLPPTTQPSRNAPQNTQPGGHATKKTPSKQNSAAATSKKSSTLSHIDNQDVQHQQDVPQNLINDNIEVSITHTTIIDWLELSETATKLLFRDKRSRLFLLDGNRQSSLLSFCTYVQWVPGSDVIVAQSGNSLHVWYNPALPDQVTTTAIKGEIEGVLRDAERTEVIVQEENAKVAYELDSVQIDFGSALEAGDLDKAAAFLDHYKVDDAYSMWNKVAQIALEQSNFFVAQRCFAALNDYPRARAAFRLTEMAEVTAKEIGGDGTQHWKIRANAAQLLRKFKEAEKIYLENNAIEEAIEMYQLLQKWDEALDIAKAVNYPGFDQLKANYYRTLFDTGQDAKAAELKIADGDVAGAVSLYMKAKKPVQALETALSDSSLSNDHQLMASIASQLMQSHIYDKAGELYEHMRDFEKALECYTNGQTFNKAIQLARFAAPEKVVSLEEQWGDYLVSEGQHDASINHFLEANSLVKAAEAAIQAKEWGKAVQIVDVIQDSHISSDFYGRIAAHYATTEELDRAERLYVEANLQKEAIAMYIKNNRWADAYRLSEEFLGKEETFALYEAKAEELEQQGRYADAEQLYVSIGMSNRAVLMYKNAERNDDVIRLVEKYHGEHLQDTHKRLGMEHEERGDLRSAEEEYLKAGDIKAAINMYREKEMWTDAYRLARSEGGEQEQKQVALLWAKSLGGEAGVKLLNKFGMLNEAIDHFSEIGTFDFAFELARLGAKERLPGIDLNEAATKKEVIWTRSPDVILH

Secondary structure (DSSP, 8-state):
-HHHHHHHHHHHHHHHHHHHHHHHHTSSTT------S---HHHHHHHHHHHHHHHHHHHHHHHHHHHHHHHHHHT-SSPPPHHHHHHHHHHHHHHHHHHHHHHHHHHHHHHHHHHTT----------------PPP-PPPPB-S-GGGHHHHHHHHIIIIISS---HHHHHHHHHHHB-HHHHHTTTTS-S-TTHHHHHHHHHHHHH--HHHHHHHHHHHHHH---S-SSHHHHHHHHHHHHHHHHHHHHTT--TTSHHHHHHHHTTS-HHHHHHHHHHHHH---S---HHHHHHHHHHHHHHHHHHHHHHHHTTSS-----------------S------TTT--SSS-GGG-TTS-SHHHHHHHHTTSS-TTT--SSS-GGG--S---TTT--SSS-GGG-GGGSSSS----------------------------------------------------------TTT---------SS-EEEEEE-TTSSEEEEEETT-EEEEEETTEEEEEEES--EEEEPTTSS-EEEEETTEEEEES-TT-TT--EEEE-SSEEEEEEE-SS-EEEEEEETTEEEEEE--HHHHHHHHHHHTT-HHHHHHHHHH---TTTHHHHHHHHHHHHHTT-HHHHHHHHHHTT-HHHHHHHHHHHHHHHHHHHHHTS-GGGSHHHHHHHHHHTT-HHHHHHHHHHTT-HHHHHHHHHHTT-HHHHHHHHHHTT-TTHHHHHHHHHHHHHHTT-HHHHHHHHHHTT-HHHHHHHHHHTT-HHHHHHHHHHSTTGGG-HHHHHHHHHHHHHTT-HHHHHHHHHHHT-HHHHHHHHHHTT-HHHHHHHHHHH-GGGHHHHHHHHHHHHHHTT-HHHHHHHHHHTT-HHHHHHHHHHTT-HHHHHHHHTT---HHHHHHHHHHHHHHHHHTT-HHHHHHHHHHTT-HHHHHHHHHHTT-HHHHHHHHHHHTHHHHHHHHHHHHHHHHHHTT-HHHHHHHHHHTT-HHHHHHHHHHTT-HHHHHHHHHHH-GGGHHHHHHHHHHHHHHHT-HHHHHHHHHHTT-HHHHHHHHHHTT-HHHHHHHIIIIIHHHHHHHHHHHHHHHH-HHHHHHHHHHTT-HHHHHHHHHHTT-HHHHHHHHHHH-GGGHHHHHHHHHHHHHHHHHTS-------